Protein AF-0000000067173690 (afdb_homodimer)

Radius of gyration: 31.42 Å; Cα contacts (8 Å, |Δi|>4): 1738; chains: 2; bounding box: 68×92×78 Å

Structure (mmCIF, N/CA/C/O backbone):
data_AF-0000000067173690-model_v1
#
loop_
_entity.id
_entity.type
_entity.pdbx_description
1 polymer 'Queuine tRNA-ribosyltransferase'
#
loop_
_atom_site.group_PDB
_atom_site.id
_atom_site.type_symbol
_atom_site.label_atom_id
_atom_site.label_alt_id
_atom_site.label_comp_id
_atom_site.label_asym_id
_atom_site.label_entity_id
_atom_site.label_seq_id
_atom_site.pdbx_PDB_ins_code
_atom_site.Cartn_x
_atom_site.Cartn_y
_atom_site.Cartn_z
_atom_site.occupancy
_atom_site.B_iso_or_equiv
_atom_site.auth_seq_id
_atom_site.auth_comp_id
_atom_site.auth_asym_id
_atom_site.auth_atom_id
_atom_site.pdbx_PDB_model_num
ATOM 1 N N . MET A 1 1 ? -9.438 19.328 39.469 1 39.44 1 MET A N 1
ATOM 2 C CA . MET A 1 1 ? -9.078 20.516 38.688 1 39.44 1 MET A CA 1
ATOM 3 C C . MET A 1 1 ? -9.094 20.203 37.188 1 39.44 1 MET A C 1
ATOM 5 O O . MET A 1 1 ? -8.672 19.125 36.781 1 39.44 1 MET A O 1
ATOM 9 N N . ASP A 1 2 ? -9.906 20.891 36.344 1 61.72 2 ASP A N 1
ATOM 10 C CA . ASP A 1 2 ? -10.18 20.625 34.938 1 61.72 2 ASP A CA 1
ATOM 11 C C . ASP A 1 2 ? -8.898 20.688 34.125 1 61.72 2 ASP A C 1
ATOM 13 O O . ASP A 1 2 ? -8.109 21.625 34.25 1 61.72 2 ASP A O 1
ATOM 17 N N . GLN A 1 3 ? -8.32 19.719 33.719 1 77.94 3 GLN A N 1
ATOM 18 C CA . GLN A 1 3 ? -7.09 19.609 32.938 1 77.94 3 GLN A CA 1
ATOM 19 C C . GLN A 1 3 ? -7.055 20.641 31.812 1 77.94 3 GLN A C 1
ATOM 21 O O . GLN A 1 3 ? -8.008 20.734 31.031 1 77.94 3 GLN A O 1
ATOM 26 N N . PRO A 1 4 ? -6 21.516 31.969 1 91.31 4 PRO A N 1
ATOM 27 C CA . PRO A 1 4 ? -5.883 22.484 30.875 1 91.31 4 PRO A CA 1
ATOM 28 C C . PRO A 1 4 ? -5.688 21.812 29.516 1 91.31 4 PRO A C 1
ATOM 30 O O . PRO A 1 4 ? -5.223 20.672 29.438 1 91.31 4 PRO A O 1
ATOM 33 N N . TYR A 1 5 ? -6.07 22.516 28.531 1 96.19 5 TYR A N 1
ATOM 34 C CA . TYR A 1 5 ? -5.965 22 27.172 1 96.19 5 TYR A CA 1
ATOM 35 C C . TYR A 1 5 ? -4.508 21.766 26.781 1 96.19 5 TYR A C 1
ATOM 37 O O . TYR A 1 5 ? -4.195 20.828 26.047 1 96.19 5 TYR A O 1
ATOM 45 N N . PHE A 1 6 ? -3.609 22.641 27.297 1 98.25 6 PHE A N 1
ATOM 46 C CA . PHE A 1 6 ? -2.18 22.531 27.047 1 98.25 6 PHE A CA 1
ATOM 47 C C . PHE A 1 6 ? -1.378 22.688 28.328 1 98.25 6 PHE A C 1
ATOM 49 O O . PHE A 1 6 ? -1.583 23.656 29.078 1 98.25 6 PHE A O 1
ATOM 56 N N . THR A 1 7 ? -0.526 21.734 28.594 1 97.81 7 THR A N 1
ATOM 57 C CA . THR A 1 7 ? 0.333 21.781 29.766 1 97.81 7 THR A CA 1
ATOM 58 C C . THR A 1 7 ? 1.802 21.875 29.359 1 97.81 7 THR A C 1
ATOM 60 O O . THR A 1 7 ? 2.285 21.062 28.578 1 97.81 7 THR A O 1
ATOM 63 N N . VAL A 1 8 ? 2.494 22.891 29.906 1 97.5 8 VAL A N 1
ATOM 64 C CA . VAL A 1 8 ? 3.926 23.031 29.656 1 97.5 8 VAL A CA 1
ATOM 65 C C . VAL A 1 8 ? 4.711 22.359 30.781 1 97.5 8 VAL A C 1
ATOM 67 O O . VAL A 1 8 ? 4.48 22.656 31.969 1 97.5 8 VAL A O 1
ATOM 70 N N . THR A 1 9 ? 5.641 21.484 30.453 1 96.94 9 THR A N 1
ATOM 71 C CA . THR A 1 9 ? 6.344 20.734 31.484 1 96.94 9 THR A CA 1
ATOM 72 C C . THR A 1 9 ? 7.812 21.141 31.547 1 96.94 9 THR A C 1
ATOM 74 O O . THR A 1 9 ? 8.484 20.906 32.562 1 96.94 9 THR A O 1
ATOM 77 N N . ALA A 1 10 ? 8.367 21.672 30.469 1 97.56 10 ALA A N 1
ATOM 78 C CA . ALA A 1 10 ? 9.758 22.125 30.438 1 97.56 10 ALA A CA 1
ATOM 79 C C . ALA A 1 10 ? 9.938 23.234 29.391 1 97.56 10 ALA A C 1
ATOM 81 O O . ALA A 1 10 ? 9.133 23.344 28.453 1 97.56 10 ALA A O 1
ATOM 82 N N . GLU A 1 11 ? 10.953 24.047 29.594 1 97.38 11 GLU A N 1
ATOM 83 C CA . GLU A 1 11 ? 11.289 25.125 28.656 1 97.38 11 GLU A CA 1
ATOM 84 C C . GLU A 1 11 ? 12.789 25.141 28.375 1 97.38 11 GLU A C 1
ATOM 86 O O . GLU A 1 11 ? 13.602 24.781 29.234 1 97.38 11 GLU A O 1
ATOM 91 N N . LEU A 1 12 ? 13.078 25.516 27.188 1 96.75 12 LEU A N 1
ATOM 92 C CA . LEU A 1 12 ? 14.484 25.734 26.844 1 96.75 12 LEU A CA 1
ATOM 93 C C . LEU A 1 12 ? 15 27.016 27.5 1 96.75 12 LEU A C 1
ATOM 95 O O . LEU A 1 12 ? 14.398 28.078 27.359 1 96.75 12 LEU A O 1
ATOM 99 N N . GLU A 1 13 ? 16.078 26.906 28.156 1 92.69 13 GLU A N 1
ATOM 100 C CA . GLU A 1 13 ? 16.609 28.062 28.875 1 92.69 13 GLU A CA 1
ATOM 101 C C . GLU A 1 13 ? 16.984 29.188 27.906 1 92.69 13 GLU A C 1
ATOM 103 O O . GLU A 1 13 ? 17.734 28.969 26.953 1 92.69 13 GLU A O 1
ATOM 108 N N . GLY A 1 14 ? 16.406 30.344 28.172 1 93.12 14 GLY A N 1
ATOM 109 C CA . GLY A 1 14 ? 16.766 31.531 27.406 1 93.12 14 GLY A CA 1
ATOM 110 C C . GLY A 1 14 ? 16.094 31.578 26.031 1 93.12 14 GLY A C 1
ATOM 111 O O . GLY A 1 14 ? 16.422 32.438 25.219 1 93.12 14 GLY A O 1
ATOM 112 N N . ARG A 1 15 ? 15.312 30.641 25.75 1 96.75 15 ARG A N 1
ATOM 113 C CA . ARG A 1 15 ? 14.625 30.594 24.469 1 96.75 15 ARG A CA 1
ATOM 114 C C . ARG A 1 15 ? 13.141 30.328 24.656 1 96.75 15 ARG A C 1
ATOM 116 O O . ARG A 1 15 ? 12.648 30.266 25.781 1 96.75 15 ARG A O 1
ATOM 123 N N . LEU A 1 16 ? 12.43 30.297 23.594 1 97.75 16 LEU A N 1
ATOM 124 C CA . LEU A 1 16 ? 10.977 30.203 23.672 1 97.75 16 LEU A CA 1
ATOM 125 C C . LEU A 1 16 ? 10.516 28.75 23.516 1 97.75 16 LEU A C 1
ATOM 127 O O . LEU A 1 16 ? 9.336 28.438 23.703 1 97.75 16 LEU A O 1
ATOM 131 N N . GLY A 1 17 ? 11.508 27.844 23.203 1 98.38 17 GLY A N 1
ATOM 132 C CA . GLY A 1 17 ? 11.172 26.438 23.047 1 98.38 17 GLY A CA 1
ATOM 133 C C . GLY A 1 17 ? 10.656 25.797 24.328 1 98.38 17 GLY A C 1
ATOM 134 O O . GLY A 1 17 ? 11.141 26.094 25.406 1 98.38 17 GLY A O 1
ATOM 135 N N . ARG A 1 18 ? 9.742 24.844 24.172 1 98.62 18 ARG A N 1
ATOM 136 C CA . ARG A 1 18 ? 9.125 24.25 25.359 1 98.62 18 ARG A CA 1
ATOM 137 C C . ARG A 1 18 ? 8.625 22.844 25.062 1 98.62 18 ARG A C 1
ATOM 139 O O . ARG A 1 18 ? 8.453 22.469 23.906 1 98.62 18 ARG A O 1
ATOM 146 N N . VAL A 1 19 ? 8.516 22.031 26.125 1 98.62 19 VAL A N 1
ATOM 147 C CA . VAL A 1 19 ? 7.926 20.703 26.109 1 98.62 19 VAL A CA 1
ATOM 148 C C . VAL A 1 19 ? 6.562 20.719 26.797 1 98.62 19 VAL A C 1
ATOM 150 O O . VAL A 1 19 ? 6.398 21.359 27.844 1 98.62 19 VAL A O 1
ATOM 153 N N . GLY A 1 20 ? 5.57 20.188 26.094 1 98.44 20 GLY A N 1
ATOM 154 C CA . GLY A 1 20 ? 4.238 20.188 26.688 1 98.44 20 GLY A CA 1
ATOM 155 C C . GLY A 1 20 ? 3.377 19.031 26.219 1 98.44 20 GLY A C 1
ATOM 156 O O . GLY A 1 20 ? 3.887 18.047 25.656 1 98.44 20 GLY A O 1
ATOM 157 N N . THR A 1 21 ? 2.139 19.031 26.594 1 98.75 21 THR A N 1
ATOM 158 C CA . THR A 1 21 ? 1.148 18.047 26.188 1 98.75 21 THR A CA 1
ATOM 159 C C . THR A 1 21 ? -0.173 18.703 25.828 1 98.75 21 THR A C 1
ATOM 161 O O . THR A 1 21 ? -0.716 19.5 26.609 1 98.75 21 THR A O 1
ATOM 164 N N . ILE A 1 22 ? -0.638 18.516 24.594 1 98.75 22 ILE A N 1
ATOM 165 C CA . ILE A 1 22 ? -1.99 18.891 24.203 1 98.75 22 ILE A CA 1
ATOM 166 C C . ILE A 1 22 ? -2.969 17.781 24.562 1 98.75 22 ILE A C 1
ATOM 168 O O . ILE A 1 22 ? -2.797 16.625 24.156 1 98.75 22 ILE A O 1
ATOM 172 N N . HIS A 1 23 ? -3.963 18.078 25.328 1 98.38 23 HIS A N 1
ATOM 173 C CA . HIS A 1 23 ? -4.969 17.094 25.719 1 98.38 23 HIS A CA 1
ATOM 174 C C . HIS A 1 23 ? -6.195 17.172 24.812 1 98.38 23 HIS A C 1
ATOM 176 O O . HIS A 1 23 ? -6.875 18.203 24.766 1 98.38 23 HIS A O 1
ATOM 182 N N . THR A 1 24 ? -6.473 16.109 24.062 1 97.75 24 THR A N 1
ATOM 183 C CA . THR A 1 24 ? -7.633 16.062 23.172 1 97.75 24 THR A CA 1
ATOM 184 C C . THR A 1 24 ? -8.562 14.922 23.562 1 97.75 24 THR A C 1
ATOM 186 O O . THR A 1 24 ? -8.172 14.016 24.297 1 97.75 24 THR A O 1
ATOM 189 N N . PRO A 1 25 ? -9.766 14.906 23.062 1 96.81 25 PRO A N 1
ATOM 190 C CA . PRO A 1 25 ? -10.719 13.836 23.375 1 96.81 25 PRO A CA 1
ATOM 191 C C . PRO A 1 25 ? -10.25 12.477 22.859 1 96.81 25 PRO A C 1
ATOM 193 O O . PRO A 1 25 ? -10.641 11.445 23.406 1 96.81 25 PRO A O 1
ATOM 196 N N . HIS A 1 26 ? -9.422 12.422 21.906 1 97.56 26 HIS A N 1
ATOM 197 C CA . HIS A 1 26 ? -9.055 11.141 21.312 1 97.56 26 HIS A CA 1
ATOM 198 C C . HIS A 1 26 ? -7.621 10.758 21.672 1 97.56 26 HIS A C 1
ATOM 200 O O . HIS A 1 26 ? -7.062 9.82 21.094 1 97.56 26 HIS A O 1
ATOM 206 N N . GLY A 1 27 ? -7.008 11.547 22.578 1 97.94 27 GLY A N 1
ATOM 207 C CA . GLY A 1 27 ? -5.676 11.203 23.047 1 97.94 27 GLY A CA 1
ATOM 208 C C . GLY A 1 27 ? -4.793 12.414 23.266 1 97.94 27 GLY A C 1
ATOM 209 O O . GLY A 1 27 ? -5.156 13.531 22.891 1 97.94 27 GLY A O 1
ATOM 210 N N . ASP A 1 28 ? -3.66 12.211 23.859 1 98.62 28 ASP A N 1
ATOM 211 C CA . ASP A 1 28 ? -2.689 13.266 24.141 1 98.62 28 ASP A CA 1
ATOM 212 C C . ASP A 1 28 ? -1.659 13.383 23.016 1 98.62 28 ASP A C 1
ATOM 214 O O . ASP A 1 28 ? -1.332 12.391 22.359 1 98.62 28 ASP A O 1
ATOM 218 N N . ILE A 1 29 ? -1.191 14.578 22.797 1 98.81 29 ILE A N 1
ATOM 219 C CA . ILE A 1 29 ? -0.078 14.859 21.891 1 98.81 29 ILE A CA 1
ATOM 220 C C . ILE A 1 29 ? 1.073 15.484 22.672 1 98.81 29 ILE A C 1
ATOM 222 O O . ILE A 1 29 ? 0.962 16.609 23.156 1 98.81 29 ILE A O 1
ATOM 226 N N . HIS A 1 30 ? 2.123 14.75 22.781 1 98.88 30 HIS A N 1
ATOM 227 C CA . HIS A 1 30 ? 3.311 15.281 23.438 1 98.88 30 HIS A CA 1
ATOM 228 C C . HIS A 1 30 ? 4.133 16.141 22.5 1 98.88 30 HIS A C 1
ATOM 230 O O . HIS A 1 30 ? 4.488 15.703 21.391 1 98.88 30 HIS A O 1
ATOM 236 N N . THR A 1 31 ? 4.469 17.328 22.891 1 98.81 31 THR A N 1
ATOM 237 C CA . THR A 1 31 ? 5.137 18.297 22.016 1 98.81 31 THR A CA 1
ATOM 238 C C . THR A 1 31 ? 6.57 18.531 22.469 1 98.81 31 THR A C 1
ATOM 240 O O . THR A 1 31 ? 6.867 18.469 23.672 1 98.81 31 THR A O 1
ATOM 243 N N . PRO A 1 32 ? 7.426 18.828 21.562 1 98.75 32 PRO A N 1
ATOM 244 C CA . PRO A 1 32 ? 7.211 18.953 20.109 1 98.75 32 PRO A CA 1
ATOM 245 C C . PRO A 1 32 ? 6.797 17.625 19.469 1 98.75 32 PRO A C 1
ATOM 247 O O . PRO A 1 32 ? 7.188 16.562 19.938 1 98.75 32 PRO A O 1
ATOM 250 N N . ALA A 1 33 ? 5.973 17.719 18.391 1 98.88 33 ALA A N 1
ATOM 251 C CA . ALA A 1 33 ? 5.496 16.531 17.688 1 98.88 33 ALA A CA 1
ATOM 252 C C . ALA A 1 33 ? 5.289 16.828 16.203 1 98.88 33 ALA A C 1
ATOM 254 O O . ALA A 1 33 ? 4.863 17.922 15.828 1 98.88 33 ALA A O 1
ATOM 255 N N . PHE A 1 34 ? 5.629 15.883 15.414 1 98.75 34 PHE A N 1
ATOM 256 C CA . PHE A 1 34 ? 5.336 15.953 13.984 1 98.75 34 PHE A CA 1
ATOM 257 C C . PHE A 1 34 ? 4.012 15.266 13.672 1 98.75 34 PHE A C 1
ATOM 259 O O . PHE A 1 34 ? 3.76 14.148 14.125 1 98.75 34 PHE A O 1
ATOM 266 N N . ILE A 1 35 ? 3.188 15.93 12.883 1 98.62 35 ILE A N 1
ATOM 267 C CA . ILE A 1 35 ? 1.866 15.43 12.516 1 98.62 35 ILE A CA 1
ATOM 268 C C . ILE A 1 35 ? 1.85 15.062 11.031 1 98.62 35 ILE A C 1
ATOM 270 O O . ILE A 1 35 ? 1.743 15.938 10.172 1 98.62 35 ILE A O 1
ATOM 274 N N . PRO A 1 36 ? 1.858 13.734 10.758 1 98.25 36 PRO A N 1
ATOM 275 C CA . PRO A 1 36 ? 1.786 13.328 9.352 1 98.25 36 PRO A CA 1
ATOM 276 C C . PRO A 1 36 ? 0.501 13.797 8.672 1 98.25 36 PRO A C 1
ATOM 278 O O . PRO A 1 36 ? -0.542 13.906 9.32 1 98.25 36 PRO A O 1
ATOM 281 N N . VAL A 1 37 ? 0.627 13.984 7.371 1 95.75 37 VAL A N 1
ATOM 282 C CA . VAL A 1 37 ? -0.489 14.562 6.629 1 95.75 37 VAL A CA 1
ATOM 283 C C . VAL A 1 37 ? -1.204 13.469 5.836 1 95.75 37 VAL A C 1
ATOM 285 O O . VAL A 1 37 ? -0.599 12.812 4.98 1 95.75 37 VAL A O 1
ATOM 288 N N . GLY A 1 38 ? -2.494 13.172 6.055 1 90.38 38 GLY A N 1
ATOM 289 C CA . GLY A 1 38 ? -3.357 12.219 5.375 1 90.38 38 GLY A CA 1
ATOM 290 C C . GLY A 1 38 ? -4.301 12.875 4.379 1 90.38 38 GLY A C 1
ATOM 291 O O . GLY A 1 38 ? -5.211 12.227 3.865 1 90.38 38 GLY A O 1
ATOM 292 N N . THR A 1 39 ? -4.238 14.023 3.881 1 89.06 39 THR A N 1
ATOM 293 C CA . THR A 1 39 ? -4.941 14.914 2.965 1 89.06 39 THR A CA 1
ATOM 294 C C . THR A 1 39 ? -6.395 14.477 2.797 1 89.06 39 THR A C 1
ATOM 296 O O . THR A 1 39 ? -7.301 15.07 3.383 1 89.06 39 THR A O 1
ATOM 299 N N . ALA A 1 40 ? -6.637 13.305 2.166 1 94.44 40 ALA A N 1
ATOM 300 C CA . ALA A 1 40 ? -7.977 12.789 1.882 1 94.44 40 ALA A CA 1
ATOM 301 C C . ALA A 1 40 ? -8.312 11.609 2.781 1 94.44 40 ALA A C 1
ATOM 303 O O . ALA A 1 40 ? -8.688 10.539 2.295 1 94.44 40 ALA A O 1
ATOM 304 N N . ALA A 1 41 ? -8.172 11.812 4.051 1 96.5 41 ALA A N 1
ATOM 305 C CA . ALA A 1 41 ? -8.492 10.828 5.082 1 96.5 41 ALA A CA 1
ATOM 306 C C . ALA A 1 41 ? -7.617 9.586 4.945 1 96.5 41 ALA A C 1
ATOM 308 O O . ALA A 1 41 ? -8.102 8.461 5.082 1 96.5 41 ALA A O 1
ATOM 309 N N . THR A 1 42 ? -6.402 9.75 4.578 1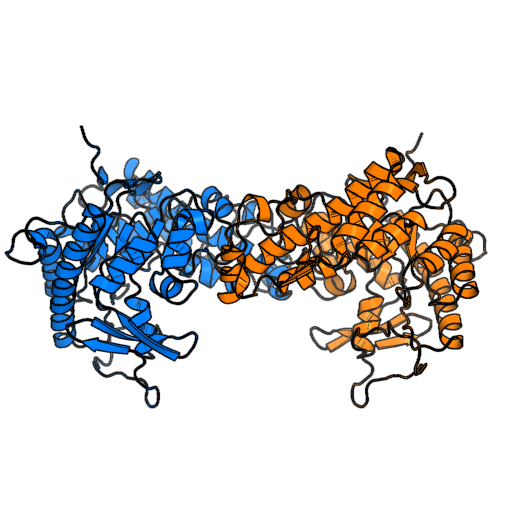 95.5 42 THR A N 1
ATOM 310 C CA . THR A 1 42 ? -5.395 8.695 4.531 1 95.5 42 THR A CA 1
ATOM 311 C C . THR A 1 42 ? -4.004 9.289 4.293 1 95.5 42 THR A C 1
ATOM 313 O O . THR A 1 42 ? -3.848 10.219 3.5 1 95.5 42 THR A O 1
ATOM 316 N N . VAL A 1 43 ? -3.049 8.82 5.117 1 95.06 43 VAL A N 1
ATOM 317 C CA . VAL A 1 43 ? -1.675 9.008 4.664 1 95.06 43 VAL A CA 1
ATOM 318 C C . VAL A 1 43 ? -1.402 8.133 3.445 1 95.06 43 VAL A C 1
ATOM 320 O O . VAL A 1 43 ? 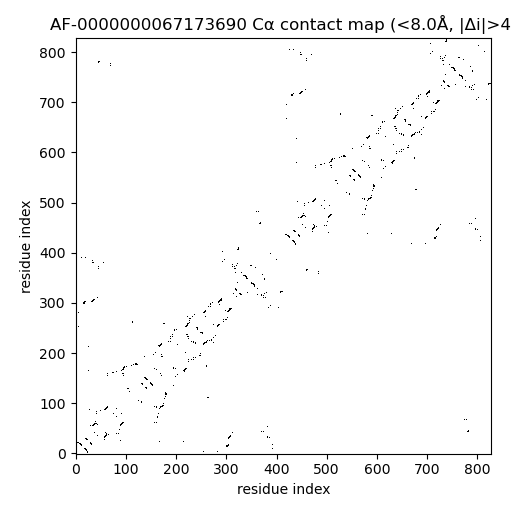-1.587 6.914 3.496 1 95.06 43 VAL A O 1
ATOM 323 N N . LYS A 1 44 ? -0.993 8.719 2.42 1 93.75 44 LYS A N 1
ATOM 324 C CA . LYS A 1 44 ? -0.929 8.031 1.136 1 93.75 44 LYS A CA 1
ATOM 325 C C . LYS A 1 44 ? -0.136 6.73 1.248 1 93.75 44 LYS A C 1
ATOM 327 O O . LYS A 1 44 ? 1.011 6.734 1.698 1 93.75 44 LYS A O 1
ATOM 332 N N . SER A 1 45 ? -0.773 5.629 0.979 1 93.81 45 SER A N 1
ATOM 333 C CA . SER A 1 45 ? -0.215 4.301 0.763 1 93.81 45 SER A CA 1
ATOM 334 C C . SER A 1 45 ? 0.024 3.578 2.086 1 93.81 45 SER A C 1
ATOM 336 O O . SER A 1 45 ? 0.479 2.432 2.1 1 93.81 45 SER A O 1
ATOM 338 N N . VAL A 1 46 ? -0.243 4.223 3.215 1 96.75 46 VAL A N 1
ATOM 339 C CA . VAL A 1 46 ? 0.129 3.605 4.484 1 96.75 46 VAL A CA 1
ATOM 340 C C . VAL A 1 46 ? -1.116 3.404 5.348 1 96.75 46 VAL A C 1
ATOM 342 O O . VAL A 1 46 ? -1.97 4.289 5.434 1 96.75 46 VAL A O 1
ATOM 345 N N . LEU A 1 47 ? -1.231 2.311 5.98 1 96.62 47 LEU A N 1
ATOM 346 C CA . LEU A 1 47 ? -2.332 1.988 6.883 1 96.62 47 LEU A CA 1
ATOM 347 C C . LEU A 1 47 ? -2.223 2.785 8.18 1 96.62 47 LEU A C 1
ATOM 349 O O . LEU A 1 47 ? -1.118 3.049 8.656 1 96.62 47 LEU A O 1
ATOM 353 N N . PRO A 1 48 ? -3.342 3.113 8.812 1 97 48 PRO A N 1
ATOM 354 C CA . PRO A 1 48 ? -3.322 3.885 10.055 1 97 48 PRO A CA 1
ATOM 355 C C . PRO A 1 48 ? -2.588 3.164 11.188 1 97 48 PRO A C 1
ATOM 357 O O . PRO A 1 48 ? -1.905 3.803 11.992 1 97 48 PRO A O 1
ATOM 360 N N . GLU A 1 49 ? -2.691 1.806 11.242 1 96.44 49 GLU A N 1
ATOM 361 C CA . GLU A 1 49 ? -2.01 1.044 12.281 1 96.44 49 GLU A CA 1
ATOM 362 C C . GLU A 1 49 ? -0.493 1.143 12.141 1 96.44 49 GLU A C 1
ATOM 364 O O . GLU A 1 49 ? 0.232 1.162 13.133 1 96.44 49 GLU A O 1
ATOM 369 N N . THR A 1 50 ? -0.083 1.186 10.891 1 97.06 50 THR A N 1
ATOM 370 C CA . THR A 1 50 ? 1.342 1.351 10.633 1 97.06 50 THR A CA 1
ATOM 371 C C . THR A 1 50 ? 1.815 2.734 11.062 1 97.06 50 THR A C 1
ATOM 373 O O . THR A 1 50 ? 2.904 2.877 11.625 1 97.06 50 THR A O 1
ATOM 376 N N . MET A 1 51 ? 1.014 3.744 10.844 1 98.06 51 MET A N 1
ATOM 377 C CA . MET A 1 51 ? 1.34 5.098 11.281 1 98.06 51 MET A CA 1
ATOM 378 C C . MET A 1 51 ? 1.459 5.16 12.805 1 98.06 51 MET A C 1
ATOM 380 O O . MET A 1 51 ? 2.369 5.797 13.328 1 98.06 51 MET A O 1
ATOM 384 N N . LYS A 1 52 ? 0.542 4.504 13.445 1 98 52 LYS A N 1
ATOM 385 C CA . LYS A 1 52 ? 0.598 4.449 14.906 1 98 52 LYS A CA 1
ATOM 386 C C . LYS A 1 52 ? 1.863 3.742 15.383 1 98 52 LYS A C 1
ATOM 388 O O . LYS A 1 52 ? 2.533 4.211 16.312 1 98 52 LYS A O 1
ATOM 393 N N . GLN A 1 53 ? 2.193 2.686 14.695 1 97.31 53 GLN A N 1
ATOM 394 C CA . GLN A 1 53 ? 3.357 1.885 15.055 1 97.31 53 GLN A CA 1
ATOM 395 C C . GLN A 1 53 ? 4.648 2.672 14.867 1 97.31 53 GLN A C 1
ATOM 397 O O . GLN A 1 53 ? 5.598 2.516 15.641 1 97.31 53 GLN A O 1
ATOM 402 N N . LEU A 1 54 ? 4.621 3.496 13.852 1 97.75 54 LEU A N 1
ATOM 403 C CA . LEU A 1 54 ? 5.867 4.215 13.617 1 97.75 54 LEU A CA 1
ATOM 404 C C . LEU A 1 54 ? 5.977 5.434 14.523 1 97.75 54 LEU A C 1
ATOM 406 O O . LEU A 1 54 ? 6.984 6.145 14.5 1 97.75 54 LEU A O 1
ATOM 410 N N . GLY A 1 55 ? 4.891 5.77 15.273 1 98.19 55 GLY A N 1
ATOM 411 C CA . GLY A 1 55 ? 5.027 6.73 16.359 1 98.19 55 GLY A CA 1
ATOM 412 C C . GLY A 1 55 ? 4.199 7.984 16.156 1 98.19 55 GLY A C 1
ATOM 413 O O . GLY A 1 55 ? 4.262 8.914 16.953 1 98.19 55 GLY A O 1
ATOM 414 N N . ALA A 1 56 ? 3.408 8.047 15.086 1 98.56 56 ALA A N 1
ATOM 415 C CA . ALA A 1 56 ? 2.561 9.219 14.875 1 98.56 56 ALA A CA 1
ATOM 416 C C . ALA A 1 56 ? 1.565 9.391 16.016 1 98.56 56 ALA A C 1
ATOM 418 O O . ALA A 1 56 ? 0.913 8.43 16.438 1 98.56 56 ALA A O 1
ATOM 419 N N . GLN A 1 57 ? 1.456 10.578 16.5 1 98.69 57 GLN A N 1
ATOM 420 C CA . GLN A 1 57 ? 0.547 10.844 17.609 1 98.69 57 GLN A CA 1
ATOM 421 C C . GLN A 1 57 ? -0.786 11.391 17.109 1 98.69 57 GLN A C 1
ATOM 423 O O . GLN A 1 57 ? -1.786 11.359 17.828 1 98.69 57 GLN A O 1
ATOM 428 N N . ALA A 1 58 ? -0.778 11.898 15.914 1 98.75 58 ALA A N 1
ATOM 429 C CA . ALA A 1 58 ? -1.946 12.484 15.266 1 98.75 58 ALA A CA 1
ATOM 430 C C . ALA A 1 58 ? -1.792 12.469 13.742 1 98.75 58 ALA A C 1
ATOM 432 O O . ALA A 1 58 ? -0.704 12.211 13.227 1 98.75 58 ALA A O 1
ATOM 433 N N . ILE A 1 59 ? -2.906 12.648 13.031 1 98.5 59 ILE A N 1
ATOM 434 C CA . ILE A 1 59 ? -2.904 12.727 11.578 1 98.5 59 ILE A CA 1
ATOM 435 C C . ILE A 1 59 ? -3.699 13.953 11.125 1 98.5 59 ILE A C 1
ATOM 437 O O . ILE A 1 59 ? -4.742 14.266 11.703 1 98.5 59 ILE A O 1
ATOM 441 N N . LEU A 1 60 ? -3.176 14.625 10.156 1 98.06 60 LEU A N 1
ATOM 442 C CA . LEU A 1 60 ? -3.832 15.82 9.633 1 98.06 60 LEU A CA 1
ATOM 443 C C . LEU A 1 60 ? -4.496 15.523 8.289 1 98.06 60 LEU A C 1
ATOM 445 O O . LEU A 1 60 ? -3.91 14.859 7.434 1 98.06 60 LEU A O 1
ATOM 449 N N . ALA A 1 61 ? -5.762 15.891 8.141 1 97.25 61 ALA A N 1
ATOM 450 C CA . ALA A 1 61 ? -6.465 15.82 6.859 1 97.25 61 ALA A CA 1
ATOM 451 C C . ALA A 1 61 ? -6.84 17.219 6.363 1 97.25 61 ALA A C 1
ATOM 453 O O . ALA A 1 61 ? -6.723 18.188 7.102 1 97.25 61 ALA A O 1
ATOM 454 N N . ASN A 1 62 ? -7.207 17.266 5.133 1 95.12 62 ASN A N 1
ATOM 455 C CA . ASN A 1 62 ? -7.535 18.547 4.504 1 95.12 62 ASN A CA 1
ATOM 456 C C . ASN A 1 62 ? -9.039 18.719 4.328 1 95.12 62 ASN A C 1
ATOM 458 O O . ASN A 1 62 ? -9.68 17.938 3.615 1 95.12 62 ASN A O 1
ATOM 462 N N . ALA A 1 63 ? -9.555 19.734 4.879 1 95.31 63 ALA A N 1
ATOM 463 C CA . ALA A 1 63 ? -11 19.953 4.871 1 95.31 63 ALA A CA 1
ATOM 464 C C . ALA A 1 63 ? -11.508 20.234 3.459 1 95.31 63 ALA A C 1
ATOM 466 O O . ALA A 1 63 ? -12.609 19.828 3.096 1 95.31 63 ALA A O 1
ATOM 467 N N . TYR A 1 64 ? -10.719 20.922 2.662 1 92.5 64 TYR A N 1
ATOM 468 C CA . TYR A 1 64 ? -11.094 21.219 1.284 1 92.5 64 TYR A CA 1
ATOM 469 C C . TYR A 1 64 ? -11.281 19.938 0.479 1 92.5 64 TYR A C 1
ATOM 471 O O . TYR A 1 64 ? -12.297 19.766 -0.194 1 92.5 64 TYR A O 1
ATOM 479 N N . HIS A 1 65 ? -10.367 19.094 0.583 1 94.12 65 HIS A N 1
ATOM 480 C CA . HIS A 1 65 ? -10.43 17.844 -0.161 1 94.12 65 HIS A CA 1
ATOM 481 C C . HIS A 1 65 ? -11.609 17 0.288 1 94.12 65 HIS A C 1
ATOM 483 O O . HIS A 1 65 ? -12.32 16.422 -0.543 1 94.12 65 HIS A O 1
ATOM 489 N N . LEU A 1 66 ? -11.828 16.938 1.555 1 97 66 LEU A N 1
ATOM 490 C CA . LEU A 1 66 ? -12.891 16.109 2.092 1 97 66 LEU A CA 1
ATOM 491 C C . LEU A 1 66 ? -14.258 16.75 1.864 1 97 66 LEU A C 1
ATOM 493 O O . LEU A 1 66 ? -15.281 16.062 1.887 1 97 66 LEU A O 1
ATOM 497 N N . TYR A 1 67 ? -14.227 18.109 1.706 1 96.69 67 TYR A N 1
ATOM 498 C CA . TYR A 1 67 ? -15.438 18.812 1.298 1 96.69 67 TYR A CA 1
ATOM 499 C C . TYR A 1 67 ? -15.844 18.406 -0.116 1 96.69 67 TYR A C 1
ATOM 501 O O . TYR A 1 67 ? -17.016 18.109 -0.37 1 96.69 67 TYR A O 1
ATOM 509 N N . LEU A 1 68 ? -14.914 18.359 -0.977 1 94.5 68 LEU A N 1
ATOM 510 C CA . LEU A 1 68 ? -15.203 18.047 -2.375 1 94.5 68 LEU A CA 1
ATOM 511 C C . LEU A 1 68 ? -15.547 16.578 -2.551 1 94.5 68 LEU A C 1
ATOM 513 O O . LEU A 1 68 ? -16.438 16.234 -3.34 1 94.5 68 LEU A O 1
ATOM 517 N N . GLN A 1 69 ? -14.852 15.781 -1.773 1 94.5 69 GLN A N 1
ATOM 518 C CA . GLN A 1 69 ? -15 14.336 -1.854 1 94.5 69 GLN A CA 1
ATOM 519 C C . GLN A 1 69 ? -14.484 13.656 -0.589 1 94.5 69 GLN A C 1
ATOM 521 O O . GLN A 1 69 ? -13.305 13.789 -0.244 1 94.5 69 GLN A O 1
ATOM 526 N N . PRO A 1 70 ? -15.32 12.906 0.022 1 96.88 70 PRO A N 1
ATOM 527 C CA . PRO A 1 70 ? -16.656 12.391 -0.316 1 96.88 70 PRO A CA 1
ATOM 528 C C . PRO A 1 70 ? -17.781 13.336 0.102 1 96.88 70 PRO A C 1
ATOM 530 O O . PRO A 1 70 ? -18.922 13.164 -0.318 1 96.88 70 PRO A O 1
ATOM 533 N N . GLY A 1 71 ? -17.438 14.367 0.887 1 97.44 71 GLY A N 1
ATOM 534 C CA . GLY A 1 71 ? -18.391 15.258 1.527 1 97.44 71 GLY A CA 1
ATOM 535 C C . GLY A 1 71 ? -18.359 15.172 3.041 1 97.44 71 GLY A C 1
ATOM 536 O O . GLY A 1 71 ? -18.281 14.078 3.607 1 97.44 71 GLY A O 1
ATOM 537 N N . PRO A 1 72 ? -18.453 16.375 3.66 1 97.75 72 PRO A N 1
ATOM 538 C CA . PRO A 1 72 ? -18.359 16.375 5.121 1 97.75 72 PRO A CA 1
ATOM 539 C C . PRO A 1 72 ? -19.531 15.648 5.785 1 97.75 72 PRO A C 1
ATOM 541 O O . PRO A 1 72 ? -19.375 15.07 6.867 1 97.75 72 PRO A O 1
ATOM 544 N N . ASP A 1 73 ? -20.672 15.648 5.176 1 98.06 73 ASP A N 1
ATOM 545 C CA . ASP A 1 73 ? -21.844 14.969 5.73 1 98.06 73 ASP A CA 1
ATOM 546 C C . ASP A 1 73 ? -21.625 13.453 5.766 1 98.06 73 ASP A C 1
ATOM 548 O O . ASP A 1 73 ? -22.031 12.789 6.719 1 98.06 73 ASP A O 1
ATOM 552 N N . ILE A 1 74 ? -20.984 12.906 4.77 1 98.31 74 ILE A N 1
ATOM 553 C CA . ILE A 1 74 ? -20.688 11.484 4.707 1 98.31 74 ILE A CA 1
ATOM 554 C C . ILE A 1 74 ? -19.703 11.109 5.812 1 98.31 74 ILE A C 1
ATOM 556 O O . ILE A 1 74 ? -19.891 10.109 6.512 1 98.31 74 ILE A O 1
ATOM 560 N N . VAL A 1 75 ? -18.703 11.93 5.992 1 98.5 75 VAL A N 1
ATOM 561 C CA . VAL A 1 75 ? -17.703 11.68 7.039 1 98.5 75 VAL A CA 1
ATOM 562 C C . VAL A 1 75 ? -18.375 11.766 8.406 1 98.5 75 VAL A C 1
ATOM 564 O O . VAL A 1 75 ? -18.094 10.945 9.289 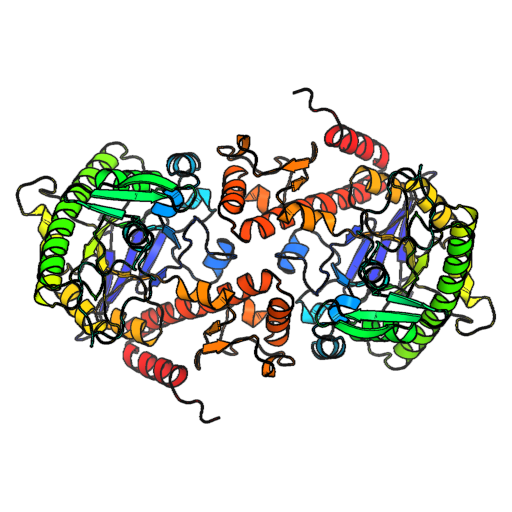1 98.5 75 VAL A O 1
ATOM 567 N N . ALA A 1 76 ? -19.25 12.742 8.562 1 98.06 76 ALA A N 1
ATOM 568 C CA . ALA A 1 76 ? -19.984 12.891 9.82 1 98.06 76 ALA A CA 1
ATOM 569 C C . ALA A 1 76 ? -20.844 11.664 10.109 1 98.06 76 ALA A C 1
ATOM 571 O O . ALA A 1 76 ? -20.875 11.172 11.242 1 98.06 76 ALA A O 1
ATOM 572 N N . GLU A 1 77 ? -21.484 11.133 9.094 1 98.12 77 GLU A N 1
ATOM 573 C CA . GLU A 1 77 ? -22.359 9.969 9.234 1 98.12 77 GLU A CA 1
ATOM 574 C C . GLU A 1 77 ? -21.547 8.727 9.625 1 98.12 77 GLU A C 1
ATOM 576 O O . GLU A 1 77 ? -22.062 7.844 10.305 1 98.12 77 GLU A O 1
ATOM 581 N N . ALA A 1 78 ? -20.328 8.727 9.211 1 98 78 ALA A N 1
ATOM 582 C CA . ALA A 1 78 ? -19.453 7.598 9.5 1 98 78 ALA A CA 1
ATOM 583 C C . ALA A 1 78 ? -18.938 7.66 10.938 1 98 78 ALA A C 1
ATOM 585 O O . ALA A 1 78 ? -18.25 6.742 11.398 1 98 78 ALA A O 1
ATOM 586 N N . GLY A 1 79 ? -19.156 8.727 11.617 1 96.69 79 GLY A N 1
ATOM 587 C CA . GLY A 1 79 ? -18.672 8.867 12.992 1 96.69 79 GLY A CA 1
ATOM 588 C C . GLY A 1 79 ? -17.516 9.82 13.125 1 96.69 79 GLY A C 1
ATOM 589 O O . GLY A 1 79 ? -16.828 9.828 14.148 1 96.69 79 GLY A O 1
ATOM 590 N N . GLY A 1 80 ? -17.25 10.594 12.023 1 97.56 80 GLY A N 1
ATOM 591 C CA . GLY A 1 80 ? -16.141 11.539 12.055 1 97.56 80 GLY A CA 1
ATOM 592 C C . GLY A 1 80 ? -14.906 11.039 11.32 1 97.56 80 GLY A C 1
ATOM 593 O O . GLY A 1 80 ? -14.844 9.867 10.93 1 97.56 80 GLY A O 1
ATOM 594 N N . LEU A 1 81 ? -13.961 11.898 11.195 1 98.06 81 LEU A N 1
ATOM 595 C CA . LEU A 1 81 ? -12.758 11.664 10.406 1 98.06 81 LEU A CA 1
ATOM 596 C C . LEU A 1 81 ? -12.008 10.438 10.922 1 98.06 81 LEU A C 1
ATOM 598 O O . LEU A 1 81 ? -11.648 9.555 10.141 1 98.06 81 LEU A O 1
ATOM 602 N N . GLY A 1 82 ? -11.742 10.398 12.195 1 97.75 82 GLY A N 1
ATOM 603 C CA . GLY A 1 82 ? -11.023 9.281 12.781 1 97.75 82 GLY A CA 1
ATOM 604 C C . GLY A 1 82 ? -11.68 7.941 12.508 1 97.75 82 GLY A C 1
ATOM 605 O O . GLY A 1 82 ? -11.039 7.031 11.977 1 97.75 82 GLY A O 1
ATOM 606 N N . ALA A 1 83 ? -12.953 7.832 12.75 1 97.56 83 ALA A N 1
ATOM 607 C CA . ALA A 1 83 ? -13.703 6.602 12.523 1 97.56 83 ALA A CA 1
ATOM 608 C C . ALA A 1 83 ? -13.734 6.25 11.039 1 97.56 83 ALA A C 1
ATOM 610 O O . ALA A 1 83 ? -13.57 5.086 10.664 1 97.56 83 ALA A O 1
ATOM 611 N N . PHE A 1 84 ? -13.914 7.234 10.227 1 98.19 84 PHE A N 1
ATOM 612 C CA . PHE A 1 84 ? -14.008 7.047 8.789 1 98.19 84 PHE A CA 1
ATOM 613 C C . PHE A 1 84 ? -12.734 6.41 8.242 1 98.19 84 PHE A C 1
ATOM 615 O O . PHE A 1 84 ? -12.797 5.469 7.449 1 98.19 84 PHE A O 1
ATOM 622 N N . MET A 1 85 ? -11.586 6.863 8.68 1 97.81 85 MET A N 1
ATOM 623 C CA . MET A 1 85 ? -10.32 6.402 8.117 1 97.81 85 MET A CA 1
ATOM 624 C C . MET A 1 85 ? -9.68 5.34 9.008 1 97.81 85 MET A C 1
ATOM 626 O O . MET A 1 85 ? -8.523 4.965 8.797 1 97.81 85 MET A O 1
ATOM 630 N N . ASN A 1 86 ? -10.352 4.93 10.062 1 97.81 86 ASN A N 1
ATOM 631 C CA . ASN A 1 86 ? -9.883 3.889 10.969 1 97.81 86 ASN A CA 1
ATOM 632 C C . ASN A 1 86 ? -8.648 4.336 11.742 1 97.81 86 ASN A C 1
ATOM 634 O O . ASN A 1 86 ? -7.688 3.576 11.891 1 97.81 86 ASN A O 1
ATOM 638 N N . TRP A 1 87 ? -8.625 5.566 12.172 1 97.94 87 TRP A N 1
ATOM 639 C CA . TRP A 1 87 ? -7.59 6.141 13.023 1 97.94 87 TRP A CA 1
ATOM 640 C C . TRP A 1 87 ? -8.141 6.473 14.406 1 97.94 87 TRP A C 1
ATOM 642 O O . TRP A 1 87 ? -8.977 7.363 14.547 1 97.94 87 TRP A O 1
ATOM 652 N N . PRO A 1 88 ? -7.637 5.824 15.414 1 95.88 88 PRO A N 1
ATOM 653 C CA . PRO A 1 88 ? -8.227 6.031 16.734 1 95.88 88 PRO A CA 1
ATOM 654 C C . PRO A 1 88 ? -7.598 7.203 17.484 1 95.88 88 PRO A C 1
ATOM 656 O O . PRO A 1 88 ? -8.055 7.559 18.578 1 95.88 88 PRO A O 1
ATOM 659 N N . GLY A 1 89 ? -6.605 7.895 16.938 1 97.75 89 GLY A N 1
ATOM 660 C CA . GLY A 1 89 ? -5.887 8.945 17.641 1 97.75 89 GLY A CA 1
ATOM 661 C C . GLY A 1 89 ? -6.348 10.344 17.266 1 97.75 89 GLY A C 1
ATOM 662 O O . GLY A 1 89 ? -7.324 10.492 16.531 1 97.75 89 GLY A O 1
ATOM 663 N N . PRO A 1 90 ? -5.688 11.359 17.781 1 98.62 90 PRO A N 1
ATOM 664 C CA . PRO A 1 90 ? -6.035 12.75 17.484 1 98.62 90 PRO A CA 1
ATOM 665 C C . PRO A 1 90 ? -5.93 13.086 16 1 98.62 90 PRO A C 1
ATOM 667 O O . PRO A 1 90 ? -5.094 12.516 15.297 1 98.62 90 PRO A O 1
ATOM 670 N N . THR A 1 91 ? -6.805 13.977 15.578 1 98.5 91 THR A N 1
ATOM 671 C CA . THR A 1 91 ? -6.797 14.398 14.18 1 98.5 91 THR A CA 1
ATOM 672 C C . THR A 1 91 ? -6.762 15.922 14.086 1 98.5 91 THR A C 1
ATOM 674 O O . THR A 1 91 ? -7.211 16.625 15 1 98.5 91 THR A O 1
ATOM 677 N N . PHE A 1 92 ? -6.125 16.422 13.031 1 98.38 92 PHE A N 1
ATOM 678 C CA . PHE A 1 92 ? -6.164 17.812 12.602 1 98.38 92 PHE A CA 1
ATOM 679 C C . PHE A 1 92 ? -6.906 17.953 11.273 1 98.38 92 PHE A C 1
ATOM 681 O O . PHE A 1 92 ? -6.855 17.047 10.438 1 98.38 92 PHE A O 1
ATOM 688 N N . THR A 1 93 ? -7.582 19.016 11.094 1 97.25 93 THR A N 1
ATOM 689 C CA . THR A 1 93 ? -8.016 19.391 9.75 1 97.25 93 THR A CA 1
ATOM 690 C C . THR A 1 93 ? -7.578 20.797 9.398 1 97.25 93 THR A C 1
ATOM 692 O O . THR A 1 93 ? -7.781 21.734 10.188 1 97.25 93 THR A O 1
ATOM 695 N N . ASP A 1 94 ? -6.969 20.859 8.266 1 91.69 94 ASP A N 1
ATOM 696 C CA . ASP A 1 94 ? -6.66 22.172 7.707 1 91.69 94 ASP A CA 1
ATOM 697 C C . ASP A 1 94 ? -7.895 22.797 7.066 1 91.69 94 ASP A C 1
ATOM 699 O O . ASP A 1 94 ? -8.719 22.109 6.477 1 91.69 94 ASP A O 1
ATOM 703 N N . SER A 1 95 ? -8.047 24.031 7.141 1 87.25 95 SER A N 1
ATOM 704 C CA . SER A 1 95 ? -9.242 24.734 6.699 1 87.25 95 SER A CA 1
ATOM 705 C C . SER A 1 95 ? -9.383 24.688 5.184 1 87.25 95 SER A C 1
ATOM 707 O O . SER A 1 95 ? -10.477 24.906 4.648 1 87.25 95 SER A O 1
ATOM 709 N N . GLY A 1 96 ? -8.336 24.469 4.523 1 76.19 96 GLY A N 1
ATOM 710 C CA . GLY A 1 96 ? -8.375 24.453 3.07 1 76.19 96 GLY A CA 1
ATOM 711 C C . GLY A 1 96 ? -8.031 25.781 2.447 1 76.19 96 GLY A C 1
ATOM 712 O O . GLY A 1 96 ? -8.023 25.922 1.222 1 76.19 96 GLY A O 1
ATOM 713 N N . GLY A 1 97 ? -7.738 26.75 3.25 1 72.62 97 GLY A N 1
ATOM 714 C CA . GLY A 1 97 ? -7.406 28.078 2.725 1 72.62 97 GLY A CA 1
ATOM 715 C C . GLY A 1 97 ? -6.293 28.047 1.694 1 72.62 97 GLY A C 1
ATOM 716 O O . GLY A 1 97 ? -6.402 28.672 0.637 1 72.62 97 GLY A O 1
ATOM 717 N N . PHE A 1 98 ? -5.34 27.297 1.947 1 66.56 98 PHE A N 1
ATOM 718 C CA . PHE A 1 98 ? -4.211 27.156 1.034 1 66.56 98 PHE A CA 1
ATOM 719 C C . PHE A 1 98 ? -4.656 26.562 -0.294 1 66.56 98 PHE A C 1
ATOM 721 O O . PHE A 1 98 ? -4.289 27.062 -1.36 1 66.56 98 PHE A O 1
ATOM 728 N N . GLN A 1 99 ? -5.406 25.578 -0.23 1 67.5 99 GLN A N 1
ATOM 729 C CA . GLN A 1 99 ? -5.82 24.875 -1.438 1 67.5 99 GLN A CA 1
ATOM 730 C C . GLN A 1 99 ? -6.746 25.734 -2.289 1 67.5 99 GLN A C 1
ATOM 732 O O . GLN A 1 99 ? -6.617 25.781 -3.514 1 67.5 99 GLN A O 1
ATOM 737 N N . VAL A 1 100 ? -7.59 26.422 -1.638 1 67.5 100 VAL A N 1
ATOM 738 C CA . VAL A 1 100 ? -8.555 27.266 -2.33 1 67.5 100 VAL A CA 1
ATOM 739 C C . VAL A 1 100 ? -7.824 28.406 -3.047 1 67.5 100 VAL A C 1
ATOM 741 O O . VAL A 1 100 ? -8.18 28.766 -4.168 1 67.5 100 VAL A O 1
ATOM 744 N N . LEU A 1 101 ? -6.75 28.766 -2.463 1 64.12 101 LEU A N 1
ATOM 745 C CA . LEU A 1 101 ? -6.066 29.953 -2.988 1 64.12 101 LEU A CA 1
ATOM 746 C C . LEU A 1 101 ? -4.926 29.547 -3.916 1 64.12 101 LEU A C 1
ATOM 748 O O . LEU A 1 101 ? -4.578 30.281 -4.84 1 64.12 101 LEU A O 1
ATOM 752 N N . SER A 1 102 ? -4.262 28.406 -3.662 1 60.06 102 SER A N 1
ATOM 753 C CA . SER A 1 102 ? -3.145 27.938 -4.48 1 60.06 102 SER A CA 1
ATOM 754 C C . SER A 1 102 ? -3.629 27.375 -5.812 1 60.06 102 SER A C 1
ATOM 756 O O . SER A 1 102 ? -3.031 27.641 -6.855 1 60.06 102 SER A O 1
ATOM 758 N N . LEU A 1 103 ? -4.594 26.547 -5.738 1 54.97 103 LEU A N 1
ATOM 759 C CA . LEU A 1 103 ? -5.09 25.938 -6.969 1 54.97 103 LEU A CA 1
ATOM 760 C C . LEU A 1 103 ? -5.809 26.969 -7.832 1 54.97 103 LEU A C 1
ATOM 762 O O . LEU A 1 103 ? -5.844 26.844 -9.062 1 54.97 103 LEU A O 1
ATOM 766 N N . GLY A 1 104 ? -6.398 28.016 -7.188 1 45.5 104 GLY A N 1
ATOM 767 C CA . GLY A 1 104 ? -7.102 29.062 -7.918 1 45.5 104 GLY A CA 1
ATOM 768 C C . GLY A 1 104 ? -6.168 30.031 -8.625 1 45.5 104 GLY A C 1
ATOM 769 O O . GLY A 1 104 ? -6.473 30.5 -9.719 1 45.5 104 GLY A O 1
ATOM 770 N N . VAL A 1 105 ? -5.223 30.531 -7.902 1 47.78 105 VAL A N 1
ATOM 771 C CA . VAL A 1 105 ? -4.379 31.562 -8.492 1 47.78 105 VAL A CA 1
ATOM 772 C C . VAL A 1 105 ? -3.441 30.922 -9.523 1 47.78 105 VAL A C 1
ATOM 774 O O . VAL A 1 105 ? -2.889 31.625 -10.383 1 47.78 105 VAL A O 1
ATOM 777 N N . GLY A 1 106 ? -3.666 29.609 -9.953 1 44.66 106 GLY A N 1
ATOM 778 C CA . GLY A 1 106 ? -2.748 29.031 -10.922 1 44.66 106 GLY A CA 1
ATOM 779 C C . GLY A 1 106 ? -1.292 29.156 -10.508 1 44.66 106 GLY A C 1
ATOM 780 O O . GLY A 1 106 ? -0.406 29.219 -11.367 1 44.66 106 GLY A O 1
ATOM 781 N N . PHE A 1 107 ? -0.916 29.641 -9.359 1 39.34 107 PHE A N 1
ATOM 782 C CA . PHE A 1 107 ? 0.472 29.828 -8.953 1 39.34 107 PHE A CA 1
ATOM 783 C C . PHE A 1 107 ? 1.147 28.484 -8.703 1 39.34 107 PHE A C 1
ATOM 785 O O . PHE A 1 107 ? 0.58 27.625 -8.039 1 39.34 107 PHE A O 1
ATOM 792 N N . LYS A 1 108 ? 1.876 28.047 -9.508 1 38.84 108 LYS A N 1
ATOM 793 C CA . LYS A 1 108 ? 2.76 26.953 -9.109 1 38.84 108 LYS A CA 1
ATOM 794 C C . LYS A 1 108 ? 3.334 27.203 -7.715 1 38.84 108 LYS A C 1
ATOM 796 O O . LYS A 1 108 ? 3.803 28.297 -7.414 1 38.84 108 LYS A O 1
ATOM 801 N N . LYS A 1 109 ? 2.959 26.391 -6.742 1 38.66 109 LYS A N 1
ATOM 802 C CA . LYS A 1 109 ? 3.555 26.281 -5.41 1 38.66 109 LYS A CA 1
ATOM 803 C C . LYS A 1 109 ? 5.016 26.719 -5.426 1 38.66 109 LYS A C 1
ATOM 805 O O . LYS A 1 109 ? 5.734 26.531 -4.441 1 38.66 109 LYS A O 1
ATOM 810 N N . VAL A 1 110 ? 5.676 26.984 -6.582 1 34.56 110 VAL A N 1
ATOM 811 C CA . VAL A 1 110 ? 7.051 27.469 -6.48 1 34.56 110 VAL A CA 1
ATOM 812 C C . VAL A 1 110 ? 7.105 28.672 -5.543 1 34.56 110 VAL A C 1
ATOM 814 O O . VAL A 1 110 ? 6.742 29.781 -5.93 1 34.56 110 VAL A O 1
ATOM 817 N N . LEU A 1 111 ? 6.504 28.719 -4.52 1 34.25 111 LEU A N 1
ATOM 818 C CA . LEU A 1 111 ? 6.852 29.75 -3.547 1 34.25 111 LEU A CA 1
ATOM 819 C C . LEU A 1 111 ? 8.352 30.016 -3.559 1 34.25 111 LEU A C 1
ATOM 821 O O . LEU A 1 111 ? 9.156 29.078 -3.494 1 34.25 111 LEU A O 1
ATOM 825 N N . ALA A 1 112 ? 8.852 31.391 -3.859 1 36.19 112 ALA A N 1
ATOM 826 C CA . ALA A 1 112 ? 10.055 32.188 -4.035 1 36.19 112 ALA A CA 1
ATOM 827 C C . ALA A 1 112 ? 10.961 32.094 -2.807 1 36.19 112 ALA A C 1
ATOM 829 O O . ALA A 1 112 ? 10.672 32.719 -1.778 1 36.19 112 ALA A O 1
ATOM 830 N N . MET A 1 113 ? 11.352 30.953 -2.561 1 34.12 113 MET A N 1
ATOM 831 C CA . MET A 1 113 ? 12.391 31.031 -1.538 1 34.12 113 MET A CA 1
ATOM 832 C C . MET A 1 113 ? 13.25 32.281 -1.741 1 34.12 113 MET A C 1
ATOM 834 O O . MET A 1 113 ? 14 32.656 -0.845 1 34.12 113 MET A O 1
ATOM 838 N N . ASP A 1 114 ? 13.688 32.438 -2.971 1 35.31 114 ASP A N 1
ATOM 839 C CA . ASP A 1 114 ? 14.656 33.5 -3.137 1 35.31 114 ASP A CA 1
ATOM 840 C C . ASP A 1 114 ? 13.961 34.812 -3.523 1 35.31 114 ASP A C 1
ATOM 842 O O . ASP A 1 114 ? 13.297 34.906 -4.562 1 35.31 114 ASP A O 1
ATOM 846 N N . THR A 1 115 ? 13.75 35.656 -2.549 1 41.09 115 THR A N 1
ATOM 847 C CA . THR A 1 115 ? 13.031 36.938 -2.5 1 41.09 115 THR A CA 1
ATOM 848 C C . THR A 1 115 ? 13.727 37.969 -3.355 1 41.09 115 THR A C 1
ATOM 850 O O . THR A 1 115 ? 13.344 39.156 -3.35 1 41.09 115 THR A O 1
ATOM 853 N N . ASN A 1 116 ? 14.883 37.875 -3.922 1 37.34 116 ASN A N 1
ATOM 854 C CA . ASN A 1 116 ? 15.344 39.156 -4.453 1 37.34 116 ASN A CA 1
ATOM 855 C C . ASN A 1 116 ? 14.305 39.75 -5.387 1 37.34 116 ASN A C 1
ATOM 857 O O . ASN A 1 116 ? 14.492 40.875 -5.875 1 37.34 116 ASN A O 1
ATOM 861 N N . ARG A 1 117 ? 13.68 39.062 -6.352 1 39.56 117 ARG A N 1
ATOM 862 C CA . ARG A 1 117 ? 13.141 39.844 -7.465 1 39.56 117 ARG A CA 1
ATOM 863 C C . ARG A 1 117 ? 11.789 40.438 -7.113 1 39.56 117 ARG A C 1
ATOM 865 O O . ARG A 1 117 ? 11.445 40.594 -5.934 1 39.56 117 ARG A O 1
ATOM 872 N N . VAL A 1 118 ? 10.508 40.219 -8.008 1 42.94 118 VAL A N 1
ATOM 873 C CA . VAL A 1 118 ? 9.414 41.031 -8.492 1 42.94 118 VAL A CA 1
ATOM 874 C C . VAL A 1 118 ? 8.203 40.906 -7.57 1 42.94 118 VAL A C 1
ATOM 876 O O . VAL A 1 118 ? 7.734 39.781 -7.332 1 42.94 118 VAL A O 1
ATOM 879 N N . GLN A 1 119 ? 7.891 41.781 -6.695 1 38.88 119 GLN A N 1
ATOM 880 C CA . GLN A 1 119 ? 6.637 41.906 -5.953 1 38.88 119 GLN A CA 1
ATOM 881 C C . GLN A 1 119 ? 5.473 42.219 -6.879 1 38.88 119 GLN A C 1
ATOM 883 O O . GLN A 1 119 ? 5.547 43.156 -7.664 1 38.88 119 GLN A O 1
ATOM 888 N N . ALA A 1 120 ? 4.75 41.312 -7.344 1 48.69 120 ALA A N 1
ATOM 889 C CA . ALA A 1 120 ? 3.568 41.625 -8.141 1 48.69 120 ALA A CA 1
ATOM 890 C C . ALA A 1 120 ? 2.311 41.031 -7.531 1 48.69 120 ALA A C 1
ATOM 892 O O . ALA A 1 120 ? 2.309 39.844 -7.148 1 48.69 120 ALA A O 1
ATOM 893 N N . ASP A 1 121 ? 1.385 41.844 -7.047 1 43.97 121 ASP A N 1
ATOM 894 C CA . ASP A 1 121 ? 0.096 41.375 -6.559 1 43.97 121 ASP A CA 1
ATOM 895 C C . ASP A 1 121 ? -0.618 40.531 -7.617 1 43.97 121 ASP A C 1
ATOM 897 O O . ASP A 1 121 ? -1.433 39.656 -7.289 1 43.97 121 ASP A O 1
ATOM 901 N N . ASP A 1 122 ? -0.518 40.938 -8.789 1 41.53 122 ASP A N 1
ATOM 902 C CA . ASP A 1 122 ? -1.286 40.344 -9.875 1 41.53 122 ASP A CA 1
ATOM 903 C C . ASP A 1 122 ? -0.45 39.312 -10.648 1 41.53 122 ASP A C 1
ATOM 905 O O . ASP A 1 122 ? -0.128 39.531 -11.82 1 41.53 122 ASP A O 1
ATOM 909 N N . ILE A 1 123 ? 0.324 38.625 -10.008 1 43.75 123 ILE A N 1
ATOM 910 C CA . ILE A 1 123 ? 1.059 37.719 -10.891 1 43.75 123 ILE A CA 1
ATOM 911 C C . ILE A 1 123 ? 0.177 36.531 -11.266 1 43.75 123 ILE A C 1
ATOM 913 O O . ILE A 1 123 ? -0.14 35.688 -10.414 1 43.75 123 ILE A O 1
ATOM 917 N N . ILE A 1 124 ? -0.721 36.75 -12.07 1 43.12 124 ILE A N 1
ATOM 918 C CA . ILE A 1 124 ? -1.472 35.656 -12.703 1 43.12 124 ILE A CA 1
ATOM 919 C C . ILE A 1 124 ? -0.663 35.094 -13.859 1 43.12 124 ILE A C 1
ATOM 921 O O . ILE A 1 124 ? -0.123 35.844 -14.68 1 43.12 124 ILE A O 1
ATOM 925 N N . ALA A 1 125 ? -0.412 33.906 -13.797 1 43.81 125 ALA A N 1
ATOM 926 C CA . ALA A 1 125 ? 0.175 33.344 -15 1 43.81 125 ALA A CA 1
ATOM 927 C C . ALA A 1 125 ? -0.619 33.719 -16.25 1 43.81 125 ALA A C 1
ATOM 929 O O . ALA A 1 125 ? -1.852 33.75 -16.219 1 43.81 125 ALA A O 1
ATOM 930 N N . GLU A 1 126 ? -0.077 34.312 -17.484 1 38.03 126 GLU A N 1
ATOM 931 C CA . GLU A 1 126 ? -0.698 34.625 -18.781 1 38.03 126 GLU A CA 1
ATOM 932 C C . GLU A 1 126 ? -1.516 33.438 -19.281 1 38.03 126 GLU A C 1
ATOM 934 O O . GLU A 1 126 ? -1.004 32.312 -19.375 1 38.03 126 GLU A O 1
ATOM 939 N N . GLY A 1 127 ? -3.088 33.531 -19.531 1 42.78 127 GLY A N 1
ATOM 940 C CA . GLY A 1 127 ? -3.988 32.562 -20.125 1 42.78 127 GLY A CA 1
ATOM 941 C C . GLY A 1 127 ? -4.734 31.734 -19.078 1 42.78 127 GLY A C 1
ATOM 942 O O . GLY A 1 127 ? -5.566 30.891 -19.422 1 42.78 127 GLY A O 1
ATOM 943 N N . LYS A 1 128 ? -4.172 31.609 -17.906 1 46.41 128 LYS A N 1
ATOM 944 C CA . LYS A 1 128 ? -4.938 30.781 -16.984 1 46.41 128 LYS A CA 1
ATOM 945 C C . LYS A 1 128 ? -5.953 31.625 -16.219 1 46.41 128 LYS A C 1
ATOM 947 O O . LYS A 1 128 ? -5.672 32.781 -15.867 1 46.41 128 LYS A O 1
ATOM 952 N N . GLU A 1 129 ? -7.168 31.5 -16.375 1 46.59 129 GLU A N 1
ATOM 953 C CA . GLU A 1 129 ? -8.289 32.094 -15.664 1 46.59 129 GLU A CA 1
ATOM 954 C C . GLU A 1 129 ? -8.133 31.938 -14.156 1 46.59 129 GLU A C 1
ATOM 956 O O . GLU A 1 129 ? -7.605 30.938 -13.688 1 46.59 129 GLU A O 1
ATOM 961 N N . ARG A 1 130 ? -8.18 33 -13.406 1 55.31 130 ARG A N 1
ATOM 962 C CA . ARG A 1 130 ? -8.141 33 -11.945 1 55.31 130 ARG A CA 1
ATOM 963 C C . ARG A 1 130 ? -9.125 31.969 -11.383 1 55.31 130 ARG A C 1
ATOM 965 O O . ARG A 1 130 ? -10.336 32.094 -11.586 1 55.31 130 ARG A O 1
ATOM 972 N N . LEU A 1 131 ? -8.672 30.812 -10.852 1 64.69 131 LEU A N 1
ATOM 973 C CA . LEU A 1 131 ? -9.523 29.734 -10.344 1 64.69 131 LEU A CA 1
ATOM 974 C C . LEU A 1 131 ? -10.078 30.094 -8.969 1 64.69 131 LEU A C 1
ATOM 976 O O . LEU A 1 131 ? -11.031 29.469 -8.5 1 64.69 131 LEU A O 1
ATOM 980 N N . ALA A 1 132 ? -9.602 31.328 -8.312 1 78.12 132 ALA A N 1
ATOM 981 C CA . ALA A 1 132 ? -10.156 31.703 -7.012 1 78.12 132 ALA A CA 1
ATOM 982 C C . ALA A 1 132 ? -10.266 33.219 -6.879 1 78.12 132 ALA A C 1
ATOM 984 O O . ALA A 1 132 ? -9.406 33.969 -7.371 1 78.12 132 ALA A O 1
ATOM 985 N N . HIS A 1 133 ? -11.352 33.75 -6.34 1 85.38 133 HIS A N 1
ATOM 986 C CA . HIS A 1 133 ? -11.609 35.188 -6.066 1 85.38 133 HIS A CA 1
ATOM 987 C C . HIS A 1 133 ? -11.859 35.406 -4.582 1 85.38 133 HIS A C 1
ATOM 989 O O . HIS A 1 133 ? -12.781 34.844 -4 1 85.38 133 HIS A O 1
ATOM 995 N N . VAL A 1 134 ? -11.016 36.344 -4.012 1 87.94 134 VAL A N 1
ATOM 996 C CA . VAL A 1 134 ? -11.109 36.656 -2.586 1 87.94 134 VAL A CA 1
ATOM 997 C C . VAL A 1 134 ? -11.836 38 -2.391 1 87.94 134 VAL A C 1
ATOM 999 O O . VAL A 1 134 ? -11.578 38.969 -3.111 1 87.94 134 VAL A O 1
ATOM 1002 N N . ASP A 1 135 ? -12.766 37.969 -1.504 1 89.62 135 ASP A N 1
ATOM 1003 C CA . ASP A 1 135 ? -13.383 39.219 -1.041 1 89.62 135 ASP A CA 1
ATOM 1004 C C . ASP A 1 135 ? -13.516 39.219 0.48 1 89.62 135 ASP A C 1
ATOM 1006 O O . ASP A 1 135 ? -13.031 38.312 1.158 1 89.62 135 ASP A O 1
ATOM 1010 N N . ASP A 1 136 ? -14.086 40.25 1.046 1 91.44 136 ASP A N 1
ATOM 1011 C CA . ASP A 1 136 ? -14.117 40.438 2.496 1 91.44 136 ASP A CA 1
ATOM 1012 C C . ASP A 1 136 ? -14.984 39.344 3.156 1 91.44 136 ASP A C 1
ATOM 1014 O O . ASP A 1 136 ? -14.789 39.031 4.332 1 91.44 136 ASP A O 1
ATOM 1018 N N . ASP A 1 137 ? -15.82 38.781 2.344 1 93.38 137 ASP A N 1
ATOM 1019 C CA . ASP A 1 137 ? -16.766 37.812 2.889 1 93.38 137 ASP A CA 1
ATOM 1020 C C . ASP A 1 137 ? -16.188 36.406 2.84 1 93.38 137 ASP A C 1
ATOM 1022 O O . ASP A 1 137 ? -16.562 35.562 3.639 1 93.38 137 ASP A O 1
ATOM 1026 N N . GLY A 1 138 ? -15.477 36.156 1.786 1 93.56 138 GLY A N 1
ATOM 1027 C CA . GLY A 1 138 ? -14.953 34.812 1.626 1 93.56 138 GLY A CA 1
ATOM 1028 C C . GLY A 1 138 ? -14.227 34.625 0.311 1 93.56 138 GLY A C 1
ATOM 1029 O O . GLY A 1 138 ? -13.609 35.531 -0.215 1 93.56 138 GLY A O 1
ATOM 1030 N N . VAL A 1 139 ? -14.156 33.344 -0.125 1 92 139 VAL A N 1
ATOM 1031 C CA . VAL A 1 139 ? -13.422 32.969 -1.334 1 92 139 VAL A CA 1
ATOM 1032 C C . VAL A 1 139 ? -14.328 32.156 -2.262 1 92 139 VAL A C 1
ATOM 1034 O O . VAL A 1 139 ? -14.984 31.219 -1.826 1 92 139 VAL A O 1
ATOM 1037 N N . THR A 1 140 ? -14.414 32.562 -3.484 1 92.5 140 THR A N 1
ATOM 1038 C CA . THR A 1 140 ? -15.07 31.797 -4.535 1 92.5 140 THR A CA 1
ATOM 1039 C C . THR A 1 140 ? -14.039 31.078 -5.395 1 92.5 140 THR A C 1
ATOM 1041 O O . THR A 1 140 ? -13.039 31.656 -5.805 1 92.5 140 THR A O 1
ATOM 1044 N N . PHE A 1 141 ? -14.305 29.703 -5.562 1 89 141 PHE A N 1
ATOM 1045 C CA . PHE A 1 141 ? -13.32 28.922 -6.305 1 89 141 PHE A CA 1
ATOM 1046 C C . PHE A 1 141 ? -13.992 27.828 -7.117 1 89 141 PHE A C 1
ATOM 1048 O O . PHE A 1 141 ? -15.164 27.516 -6.906 1 89 141 PHE A O 1
ATOM 1055 N N . ARG A 1 142 ? -13.211 27.234 -8.008 1 88.5 142 ARG A N 1
ATOM 1056 C CA . ARG A 1 142 ? -13.672 26.109 -8.812 1 88.5 142 ARG A CA 1
ATOM 1057 C C . ARG A 1 142 ? -13.047 24.812 -8.336 1 88.5 142 ARG A C 1
ATOM 1059 O O . ARG A 1 142 ? -11.859 24.766 -8.008 1 88.5 142 ARG A O 1
ATOM 1066 N N . SER A 1 143 ? -13.914 23.828 -8.32 1 89.31 143 SER A N 1
ATOM 1067 C CA . SER A 1 143 ? -13.438 22.5 -7.945 1 89.31 143 SER A CA 1
ATOM 1068 C C . SER A 1 143 ? -12.398 21.984 -8.938 1 89.31 143 SER A C 1
ATOM 1070 O O . SER A 1 143 ? -12.609 22.047 -10.156 1 89.31 143 SER A O 1
ATOM 1072 N N . HIS A 1 144 ? -11.352 21.438 -8.453 1 83.94 144 HIS A N 1
ATOM 1073 C CA . HIS A 1 144 ? -10.352 20.844 -9.328 1 83.94 144 HIS A CA 1
ATOM 1074 C C . HIS A 1 144 ? -10.82 19.484 -9.844 1 83.94 144 HIS A C 1
ATOM 1076 O O . HIS A 1 144 ? -10.242 18.953 -10.797 1 83.94 144 HIS A O 1
ATOM 1082 N N . LEU A 1 145 ? -11.836 18.938 -9.242 1 86.75 145 LEU A N 1
ATOM 1083 C CA . LEU A 1 145 ? -12.344 17.609 -9.617 1 86.75 145 LEU A CA 1
ATOM 1084 C C . LEU A 1 145 ? -13.25 17.703 -10.844 1 86.75 145 LEU A C 1
ATOM 1086 O O . LEU A 1 145 ? -13.141 16.891 -11.758 1 86.75 145 LEU A O 1
ATOM 1090 N N . ASN A 1 146 ? -14.156 18.719 -10.836 1 89.19 146 ASN A N 1
ATOM 1091 C CA . ASN A 1 146 ? -15.156 18.734 -11.898 1 89.19 146 ASN A CA 1
ATOM 1092 C C . ASN A 1 146 ? -15.422 20.156 -12.398 1 89.19 146 ASN A C 1
ATOM 1094 O O . ASN A 1 146 ? -16.328 20.375 -13.211 1 89.19 146 ASN A O 1
ATOM 1098 N N . GLY A 1 147 ? -14.812 21.156 -11.75 1 88.38 147 GLY A N 1
ATOM 1099 C CA . GLY A 1 147 ? -14.922 22.531 -12.25 1 88.38 147 GLY A CA 1
ATOM 1100 C C . GLY A 1 147 ? -16.109 23.281 -11.656 1 88.38 147 GLY A C 1
ATOM 1101 O O . GLY A 1 147 ? -16.281 24.469 -11.93 1 88.38 147 GLY A O 1
ATOM 1102 N N . SER A 1 148 ? -16.812 22.688 -10.844 1 92.69 148 SER A N 1
ATOM 1103 C CA . SER A 1 148 ? -17.969 23.359 -10.25 1 92.69 148 SER A CA 1
ATOM 1104 C C . SER A 1 148 ? -17.531 24.531 -9.375 1 92.69 148 SER A C 1
ATOM 1106 O O . SER A 1 148 ? -16.438 24.516 -8.812 1 92.69 148 SER A O 1
ATOM 1108 N N . LEU A 1 149 ? -18.453 25.5 -9.234 1 92.81 149 LEU A N 1
ATOM 1109 C CA . LEU A 1 149 ? -18.188 26.703 -8.453 1 92.81 149 LEU A CA 1
ATOM 1110 C C . LEU A 1 149 ? -18.609 26.516 -7.004 1 92.81 149 LEU A C 1
ATOM 1112 O O . LEU A 1 149 ? -19.688 25.984 -6.727 1 92.81 149 LEU A O 1
ATOM 1116 N N . HIS A 1 150 ? -17.703 27 -6.102 1 93.81 150 HIS A N 1
ATOM 1117 C CA . HIS A 1 150 ? -17.938 26.875 -4.668 1 93.81 150 HIS A CA 1
ATOM 1118 C C . HIS A 1 150 ? -17.594 28.156 -3.932 1 93.81 150 HIS A C 1
ATOM 1120 O O . HIS A 1 150 ? -16.828 28.984 -4.445 1 93.81 150 HIS A O 1
ATOM 1126 N N . ARG A 1 151 ? -18.156 28.359 -2.807 1 93.62 151 ARG A N 1
ATOM 1127 C CA . ARG A 1 151 ? -17.922 29.516 -1.953 1 93.62 151 ARG A CA 1
ATOM 1128 C C . ARG A 1 151 ? -17.578 29.094 -0.529 1 93.62 151 ARG A C 1
ATOM 1130 O O . ARG A 1 151 ? -18.359 28.375 0.113 1 93.62 151 ARG A O 1
ATOM 1137 N N . PHE A 1 152 ? -16.453 29.562 -0.102 1 94.31 152 PHE A N 1
ATOM 1138 C CA . PHE A 1 152 ? -16.062 29.359 1.289 1 94.31 152 PHE A CA 1
ATOM 1139 C C . PHE A 1 152 ? -16.125 30.656 2.07 1 94.31 152 PHE A C 1
ATOM 1141 O O . PHE A 1 152 ? -15.539 31.656 1.653 1 94.31 152 PHE A O 1
ATOM 1148 N N . THR A 1 153 ? -16.812 30.688 3.086 1 96.06 153 THR A N 1
ATOM 1149 C CA . THR A 1 153 ? -16.781 31.703 4.125 1 96.06 153 THR A CA 1
ATOM 1150 C C . THR A 1 153 ? -16.25 31.125 5.434 1 96.06 153 THR A C 1
ATOM 1152 O O . THR A 1 153 ? -16.109 29.906 5.57 1 96.06 153 THR A O 1
ATOM 1155 N N . PRO A 1 154 ? -15.875 31.984 6.324 1 96.94 154 PRO A N 1
ATOM 1156 C CA . PRO A 1 154 ? -15.453 31.469 7.629 1 96.94 154 PRO A CA 1
ATOM 1157 C C . PRO A 1 154 ? -16.469 30.484 8.234 1 96.94 154 PRO A C 1
ATOM 1159 O O . PRO A 1 154 ? -16.078 29.438 8.742 1 96.94 154 PRO A O 1
ATOM 1162 N N . GLU A 1 155 ? -17.766 30.781 8.141 1 97.75 155 GLU A N 1
ATOM 1163 C CA . GLU A 1 155 ? -18.812 29.938 8.688 1 97.75 155 GLU A CA 1
ATOM 1164 C C . GLU A 1 155 ? -18.859 28.578 7.973 1 97.75 155 GLU A C 1
ATOM 1166 O O . GLU A 1 155 ? -19 27.547 8.617 1 97.75 155 GLU A O 1
ATOM 1171 N N . VAL A 1 156 ? -18.719 28.641 6.66 1 97.19 156 VAL A N 1
ATOM 1172 C CA . VAL A 1 156 ? -18.75 27.422 5.867 1 97.19 156 VAL A CA 1
ATOM 1173 C C . VAL A 1 156 ? -17.547 26.547 6.215 1 97.19 156 VAL A C 1
ATOM 1175 O O . VAL A 1 156 ? -17.703 25.328 6.422 1 97.19 156 VAL A O 1
ATOM 1178 N N . SER A 1 157 ? -16.406 27.125 6.23 1 97 157 SER A N 1
ATOM 1179 C CA . SER A 1 157 ? -15.188 26.406 6.555 1 97 157 SER A CA 1
ATOM 1180 C C . SER A 1 157 ? -15.281 25.734 7.926 1 97 157 SER A C 1
ATOM 1182 O O . SER A 1 157 ? -14.984 24.547 8.07 1 97 157 SER A O 1
ATOM 1184 N N . ILE A 1 158 ? -15.719 26.5 8.953 1 98.06 158 ILE A N 1
ATOM 1185 C CA . ILE A 1 158 ? -15.859 25.984 10.312 1 98.06 158 ILE A CA 1
ATOM 1186 C C . ILE A 1 158 ? -16.922 24.875 10.336 1 98.06 158 ILE A C 1
ATOM 1188 O O . ILE A 1 158 ? -16.75 23.859 11 1 98.06 158 ILE A O 1
ATOM 1192 N N . GLY A 1 159 ? -17.984 25.078 9.586 1 98.06 159 GLY A N 1
ATOM 1193 C CA . GLY A 1 159 ? -19.016 24.078 9.492 1 98.06 159 GLY A CA 1
ATOM 1194 C C . GLY A 1 159 ? -18.531 22.766 8.922 1 98.06 159 GLY A C 1
ATOM 1195 O O . GLY A 1 159 ? -18.875 21.688 9.422 1 98.06 159 GLY A O 1
ATOM 1196 N N . ILE A 1 160 ? -17.734 22.828 7.895 1 97.75 160 ILE A N 1
ATOM 1197 C CA . ILE A 1 160 ? -17.156 21.656 7.27 1 97.75 160 ILE A CA 1
ATOM 1198 C C . ILE A 1 160 ? -16.281 20.922 8.281 1 97.75 160 ILE A C 1
ATOM 1200 O O . ILE A 1 160 ? -16.422 19.703 8.477 1 97.75 160 ILE A O 1
ATOM 1204 N N . GLN A 1 161 ? -15.406 21.656 8.906 1 98.19 161 GLN A N 1
ATOM 1205 C CA . GLN A 1 161 ? -14.484 21.047 9.852 1 98.19 161 GLN A CA 1
ATOM 1206 C C . GLN A 1 161 ? -15.227 20.484 11.07 1 98.19 161 GLN A C 1
ATOM 1208 O O . GLN A 1 161 ? -14.82 19.484 11.641 1 98.19 161 GLN A O 1
ATOM 1213 N N . TYR A 1 162 ? -16.297 21.188 11.445 1 97.88 162 TYR A N 1
ATOM 1214 C CA . TYR A 1 162 ? -17.172 20.688 12.508 1 97.88 162 TYR A CA 1
ATOM 1215 C C . TYR A 1 162 ? -17.734 19.312 12.164 1 97.88 162 TYR A C 1
ATOM 1217 O O . TYR A 1 162 ? -17.703 18.406 12.984 1 97.88 162 TYR A O 1
ATOM 1225 N N . GLN A 1 163 ? -18.188 19.156 10.992 1 97.88 163 GLN A N 1
ATOM 1226 C CA . GLN A 1 163 ? -18.75 17.891 10.531 1 97.88 163 GLN A CA 1
ATOM 1227 C C . GLN A 1 163 ? -17.688 16.812 10.469 1 97.88 163 GLN A C 1
ATOM 1229 O O . GLN A 1 163 ? -17.938 15.656 10.828 1 97.88 163 GLN A O 1
ATOM 1234 N N . LEU A 1 164 ? -16.5 17.156 10.023 1 98 164 LEU A N 1
ATOM 1235 C CA . LEU A 1 164 ? -15.414 16.188 9.945 1 98 164 LEU A CA 1
ATOM 1236 C C . LEU A 1 164 ? -15.023 15.695 11.328 1 98 164 LEU A C 1
ATOM 1238 O O . LEU A 1 164 ? -14.531 14.57 11.477 1 98 164 LEU A O 1
ATOM 1242 N N . GLY A 1 165 ? -15.109 16.562 12.32 1 97.56 165 GLY A N 1
ATOM 1243 C CA . GLY A 1 165 ? -14.992 16.141 13.703 1 97.56 165 GLY A CA 1
ATOM 1244 C C . GLY A 1 165 ? -13.555 15.992 14.164 1 97.56 165 GLY A C 1
ATOM 1245 O O . GLY A 1 165 ? -13.258 15.172 15.039 1 97.56 165 GLY A O 1
ATOM 1246 N N . ALA A 1 166 ? -12.648 16.75 13.609 1 98.06 166 ALA A N 1
ATOM 1247 C CA . ALA A 1 166 ? -11.25 16.656 14.031 1 98.06 166 ALA A CA 1
ATOM 1248 C C . ALA A 1 166 ? -11.07 17.25 15.438 1 98.06 166 ALA A C 1
ATOM 1250 O O . ALA A 1 166 ? -11.852 18.094 15.867 1 98.06 166 ALA A O 1
ATOM 1251 N N . ASP A 1 167 ? -10.07 16.812 16.125 1 98.44 167 ASP A N 1
ATOM 1252 C CA . ASP A 1 167 ? -9.758 17.312 17.453 1 98.44 167 ASP A CA 1
ATOM 1253 C C . ASP A 1 167 ? -9.305 18.766 17.406 1 98.44 167 ASP A C 1
ATOM 1255 O O . ASP A 1 167 ? -9.641 19.562 18.281 1 98.44 167 ASP A O 1
ATOM 1259 N N . ILE A 1 168 ? -8.523 19.047 16.406 1 98.62 168 ILE A N 1
ATOM 1260 C CA . ILE A 1 168 ? -7.984 20.391 16.219 1 98.62 168 ILE A CA 1
ATOM 1261 C C . ILE A 1 168 ? -8.305 20.891 14.82 1 98.62 168 ILE A C 1
ATOM 1263 O O . ILE A 1 168 ? -8.023 20.219 13.828 1 98.62 168 ILE A O 1
ATOM 1267 N N . ILE A 1 169 ? -8.914 22.016 14.75 1 98.31 169 ILE A N 1
ATOM 1268 C CA . ILE A 1 169 ? -9.25 22.609 13.461 1 98.31 169 ILE A CA 1
ATOM 1269 C C . ILE A 1 169 ? -8.633 24 13.359 1 98.31 169 ILE A C 1
ATOM 1271 O O . ILE A 1 169 ? -8.18 24.562 14.367 1 98.31 169 ILE A O 1
ATOM 1275 N N . PHE A 1 170 ? -8.562 24.531 12.203 1 97.81 170 PHE A N 1
ATOM 1276 C CA . PHE A 1 170 ? -7.918 25.828 11.969 1 97.81 170 PHE A CA 1
ATOM 1277 C C . PHE A 1 170 ? -8.922 26.844 11.422 1 97.81 170 PHE A C 1
ATOM 1279 O O . PHE A 1 170 ? -9.773 26.484 10.602 1 97.81 170 PHE A O 1
ATOM 1286 N N . ALA A 1 171 ? -8.773 28.016 11.844 1 97.38 171 ALA A N 1
ATOM 1287 C CA . ALA A 1 171 ? -9.602 29.109 11.336 1 97.38 171 ALA A CA 1
ATOM 1288 C C . ALA A 1 171 ? -9.312 29.375 9.859 1 97.38 171 ALA A C 1
ATOM 1290 O O . ALA A 1 171 ? -8.172 29.219 9.406 1 97.38 171 ALA A O 1
ATOM 1291 N N . PHE A 1 172 ? -10.367 29.75 9.164 1 95.69 172 PHE A N 1
ATOM 1292 C CA . PHE A 1 172 ? -10.25 30.141 7.766 1 95.69 172 PHE A CA 1
ATOM 1293 C C . PHE A 1 172 ? -9.406 31.406 7.625 1 95.69 172 PHE A C 1
ATOM 1295 O O . PHE A 1 172 ? -9.617 32.375 8.344 1 95.69 172 PHE A O 1
ATOM 1302 N N . ASP A 1 173 ? -8.383 31.359 6.801 1 92.25 173 ASP A N 1
ATOM 1303 C CA . ASP A 1 173 ? -7.453 32.469 6.641 1 92.25 173 ASP A CA 1
ATOM 1304 C C . ASP A 1 173 ? -7.129 32.719 5.168 1 92.25 173 ASP A C 1
ATOM 1306 O O . ASP A 1 173 ? -7.363 31.844 4.324 1 92.25 173 ASP A O 1
ATOM 1310 N N . GLU A 1 174 ? -6.68 33.875 4.93 1 86.5 174 GLU A N 1
ATOM 1311 C CA . GLU A 1 174 ? -6.215 34.156 3.582 1 86.5 174 GLU A CA 1
ATOM 1312 C C . GLU A 1 174 ? -4.727 33.844 3.43 1 86.5 174 GLU A C 1
ATOM 1314 O O . GLU A 1 174 ? -3.906 34.312 4.223 1 86.5 174 GLU A O 1
ATOM 1319 N N . LEU A 1 175 ? -4.512 33.031 2.494 1 81.12 175 LEU A N 1
ATOM 1320 C CA . LEU A 1 175 ? -3.115 32.75 2.211 1 81.12 175 LEU A CA 1
ATOM 1321 C C . LEU A 1 175 ? -2.541 33.719 1.188 1 81.12 175 LEU A C 1
ATOM 1323 O O . LEU A 1 175 ? -3.189 34.031 0.188 1 81.12 175 LEU A O 1
ATOM 1327 N N . THR A 1 176 ? -1.388 34.25 1.542 1 80.12 176 THR A N 1
ATOM 1328 C CA . THR A 1 176 ? -0.676 35.125 0.645 1 80.12 176 THR A CA 1
ATOM 1329 C C . THR A 1 176 ? 0.628 34.5 0.165 1 80.12 176 THR A C 1
ATOM 1331 O O . THR A 1 176 ? 0.978 33.406 0.578 1 80.12 176 THR A O 1
ATOM 1334 N N . THR A 1 177 ? 1.223 35.094 -0.753 1 77.56 177 THR A N 1
ATOM 1335 C CA . THR A 1 177 ? 2.516 34.656 -1.269 1 77.56 177 THR A CA 1
ATOM 1336 C C . THR A 1 177 ? 3.584 35.719 -1.021 1 77.56 177 THR A C 1
ATOM 1338 O O . THR A 1 177 ? 3.266 36.875 -0.669 1 77.56 177 THR A O 1
ATOM 1341 N N . LEU A 1 178 ? 4.793 35.25 -1.191 1 74.81 178 LEU A N 1
ATOM 1342 C CA . LEU A 1 178 ? 5.918 36.156 -0.957 1 74.81 178 LEU A CA 1
ATOM 1343 C C . LEU A 1 178 ? 5.965 37.25 -2.01 1 74.81 178 LEU A C 1
ATOM 1345 O O . LEU A 1 178 ? 6.625 38.281 -1.818 1 74.81 178 LEU A O 1
ATOM 1349 N N . VAL A 1 179 ? 5.219 37.062 -3.064 1 75.44 179 VAL A N 1
ATOM 1350 C CA . VAL A 1 179 ? 5.289 38.031 -4.16 1 75.44 179 VAL A CA 1
ATOM 1351 C C . VAL A 1 179 ? 4.273 39.156 -3.932 1 75.44 179 VAL A C 1
ATOM 1353 O O . VAL A 1 179 ? 4.316 40.188 -4.602 1 75.44 179 VAL A O 1
ATOM 1356 N N . ASN A 1 180 ? 3.373 38.969 -3.055 1 81.56 180 ASN A N 1
ATOM 1357 C CA . ASN A 1 180 ? 2.398 40.031 -2.752 1 81.56 180 ASN A CA 1
ATOM 1358 C C . ASN A 1 180 ? 3.068 41.25 -2.156 1 81.56 180 ASN A C 1
ATOM 1360 O O . ASN A 1 180 ? 4.027 41.156 -1.393 1 81.56 180 ASN A O 1
ATOM 1364 N N . THR A 1 181 ? 2.523 42.406 -2.473 1 86.06 181 THR A N 1
ATOM 1365 C CA . THR A 1 181 ? 3.037 43.656 -1.94 1 86.06 181 THR A CA 1
ATOM 1366 C C . THR A 1 181 ? 2.764 43.75 -0.442 1 86.06 181 THR A C 1
ATOM 1368 O O . THR A 1 181 ? 1.906 43.062 0.089 1 86.06 181 THR A O 1
ATOM 1371 N N . ARG A 1 182 ? 3.51 44.656 0.197 1 90.56 182 ARG A N 1
ATOM 1372 C CA . ARG A 1 182 ? 3.283 44.875 1.62 1 90.56 182 ARG A CA 1
ATOM 1373 C C . ARG A 1 182 ? 1.862 45.375 1.873 1 90.56 182 ARG A C 1
ATOM 1375 O O . ARG A 1 182 ? 1.231 45 2.859 1 90.56 182 ARG A O 1
ATOM 1382 N N . ALA A 1 183 ? 1.429 46.281 1.032 1 92.62 183 ALA A N 1
ATOM 1383 C CA . ALA A 1 183 ? 0.074 46.812 1.177 1 92.62 183 ALA A CA 1
ATOM 1384 C C . ALA A 1 183 ? -0.957 45.688 1.145 1 92.62 183 ALA A C 1
ATOM 1386 O O . ALA A 1 183 ? -1.92 45.688 1.915 1 92.62 183 ALA A O 1
ATOM 1387 N N . TYR A 1 184 ? -0.765 44.844 0.255 1 88.94 184 TYR A N 1
ATOM 1388 C CA . TYR A 1 184 ? -1.685 43.719 0.184 1 88.94 184 TYR A CA 1
ATOM 1389 C C . TYR A 1 184 ? -1.578 42.844 1.433 1 88.94 184 TYR A C 1
ATOM 1391 O O . TYR A 1 184 ? -2.586 42.344 1.929 1 88.94 184 TYR A O 1
ATOM 1399 N N . GLN A 1 185 ? -0.41 42.656 1.876 1 91.12 185 GLN A N 1
ATOM 1400 C CA . GLN A 1 185 ? -0.208 41.875 3.098 1 91.12 185 GLN A CA 1
ATOM 1401 C C . GLN A 1 185 ? -0.945 42.531 4.273 1 91.12 185 GLN A C 1
ATOM 1403 O O . GLN A 1 185 ? -1.517 41.812 5.105 1 91.12 185 GLN A O 1
ATOM 1408 N N . GLU A 1 186 ? -0.866 43.812 4.363 1 94.81 186 GLU A N 1
ATOM 1409 C CA . GLU A 1 186 ? -1.57 44.5 5.426 1 94.81 186 GLU A CA 1
ATOM 1410 C C . GLU A 1 186 ? -3.076 44.281 5.344 1 94.81 186 GLU A C 1
ATOM 1412 O O . GLU A 1 186 ? -3.723 44 6.359 1 94.81 186 GLU A O 1
ATOM 1417 N N . ARG A 1 187 ? -3.582 44.344 4.176 1 93.44 187 ARG A N 1
ATOM 1418 C CA . ARG A 1 187 ? -5.004 44.062 3.973 1 93.44 187 ARG A CA 1
ATOM 1419 C C . ARG A 1 187 ? -5.359 42.625 4.301 1 93.44 187 ARG A C 1
ATOM 1421 O O . ARG A 1 187 ? -6.414 42.344 4.875 1 93.44 187 ARG A O 1
ATOM 1428 N N . SER A 1 188 ? -4.504 41.812 3.879 1 90.69 188 SER A N 1
ATOM 1429 C CA . SER A 1 188 ? -4.719 40.375 4.125 1 90.69 188 SER A CA 1
ATOM 1430 C C . SER A 1 188 ? -4.727 40.062 5.617 1 90.69 188 SER A C 1
ATOM 1432 O O . SER A 1 188 ? -5.527 39.25 6.086 1 90.69 188 SER A O 1
ATOM 1434 N N . VAL A 1 189 ? -3.824 40.656 6.359 1 94.88 189 VAL A N 1
ATOM 1435 C CA . VAL A 1 189 ? -3.771 40.469 7.805 1 94.88 189 VAL A CA 1
ATOM 1436 C C . VAL A 1 189 ? -5.07 40.969 8.438 1 94.88 189 VAL A C 1
ATOM 1438 O O . VAL A 1 189 ? -5.629 40.281 9.312 1 94.88 189 VAL A O 1
ATOM 1441 N N . GLN A 1 190 ? -5.527 42.094 8 1 95.75 190 GLN A N 1
ATOM 1442 C CA . GLN A 1 190 ? -6.781 42.625 8.516 1 95.75 190 GLN A CA 1
ATOM 1443 C C . GLN A 1 190 ? -7.953 41.719 8.18 1 95.75 190 GLN A C 1
ATOM 1445 O O . GLN A 1 190 ? -8.789 41.438 9.039 1 95.75 190 GLN A O 1
ATOM 1450 N N . ARG A 1 191 ? -8.055 41.312 6.988 1 94.88 191 ARG A N 1
ATOM 1451 C CA . ARG A 1 191 ? -9.109 40.406 6.559 1 94.88 191 ARG A CA 1
ATOM 1452 C C . ARG A 1 191 ? -9.062 39.094 7.348 1 94.88 191 ARG A C 1
ATOM 1454 O O . ARG A 1 191 ? -10.102 38.594 7.781 1 94.88 191 ARG A O 1
ATOM 1461 N N . THR A 1 192 ? -7.875 38.562 7.457 1 94.62 192 THR A N 1
ATOM 1462 C CA . THR A 1 192 ? -7.695 37.312 8.219 1 94.62 192 THR A CA 1
ATOM 1463 C C . THR A 1 192 ? -8.188 37.5 9.656 1 94.62 192 THR A C 1
ATOM 1465 O O . THR A 1 192 ? -8.805 36.594 10.219 1 94.62 192 THR A O 1
ATOM 1468 N N . HIS A 1 193 ? -7.93 38.656 10.234 1 96.12 193 HIS A N 1
ATOM 1469 C CA . HIS A 1 193 ? -8.406 38.938 11.586 1 96.12 193 HIS A CA 1
ATOM 1470 C C . HIS A 1 193 ? -9.93 38.969 11.641 1 96.12 193 HIS A C 1
ATOM 1472 O O . HIS A 1 193 ? -10.531 38.375 12.539 1 96.12 193 HIS A O 1
ATOM 1478 N N . GLU A 1 194 ? -10.539 39.656 10.727 1 96.75 194 GLU A N 1
ATOM 1479 C CA . GLU A 1 194 ? -11.992 39.719 10.664 1 96.75 194 GLU A CA 1
ATOM 1480 C C . GLU A 1 194 ? -12.617 38.344 10.453 1 96.75 194 GLU A C 1
ATOM 1482 O O . GLU A 1 194 ? -13.641 38.031 11.062 1 96.75 194 GLU A O 1
ATOM 1487 N N . TRP A 1 195 ? -12.039 37.594 9.555 1 96.81 195 TRP A N 1
ATOM 1488 C CA . TRP A 1 195 ? -12.508 36.219 9.336 1 96.81 195 TRP A CA 1
ATOM 1489 C C . TRP A 1 195 ? -12.352 35.375 10.602 1 96.81 195 TRP A C 1
ATOM 1491 O O . TRP A 1 195 ? -13.18 34.531 10.891 1 96.81 195 TRP A O 1
ATOM 1501 N N . ALA A 1 196 ? -11.289 35.625 11.344 1 97.56 196 ALA A N 1
ATOM 1502 C CA . ALA A 1 196 ? -11.039 34.875 12.586 1 97.56 196 ALA A CA 1
ATOM 1503 C C . ALA A 1 196 ? -12.148 35.125 13.602 1 97.56 196 ALA A C 1
ATOM 1505 O O . ALA A 1 196 ? -12.57 34.219 14.305 1 97.56 196 ALA A O 1
ATOM 1506 N N . GLU A 1 197 ? -12.594 36.375 13.727 1 98.06 197 GLU A N 1
ATOM 1507 C CA . GLU A 1 197 ? -13.711 36.688 14.617 1 98.06 197 GLU A CA 1
ATOM 1508 C C . GLU A 1 197 ? -14.945 35.875 14.258 1 98.06 197 GLU A C 1
ATOM 1510 O O . GLU A 1 197 ? -15.609 35.312 15.133 1 98.06 197 GLU A O 1
ATOM 1515 N N . ARG A 1 198 ? -15.188 35.812 12.969 1 97.62 198 ARG A N 1
ATOM 1516 C CA . ARG A 1 198 ? -16.344 35.094 12.469 1 97.62 198 ARG A CA 1
ATOM 1517 C C . ARG A 1 198 ? -16.188 33.594 12.695 1 97.62 198 ARG A C 1
ATOM 1519 O O . ARG A 1 198 ? -17.172 32.906 13.016 1 97.62 198 ARG A O 1
ATOM 1526 N N . CYS A 1 199 ? -15.008 33.094 12.5 1 98.06 199 CYS A N 1
ATOM 1527 C CA . CYS A 1 199 ? -14.734 31.672 12.766 1 98.06 199 CYS A CA 1
ATOM 1528 C C . CYS A 1 199 ? -14.992 31.344 14.234 1 98.06 199 CYS A C 1
ATOM 1530 O O . CYS A 1 199 ? -15.625 30.328 14.539 1 98.06 199 CYS A O 1
ATOM 1532 N N . LEU A 1 200 ? -14.477 32.125 15.148 1 98.19 200 LEU A N 1
ATOM 1533 C CA . LEU A 1 200 ? -14.625 31.906 16.578 1 98.19 200 LEU A CA 1
ATOM 1534 C C . LEU A 1 200 ? -16.094 31.906 16.969 1 98.19 200 LEU A C 1
ATOM 1536 O O . LEU A 1 200 ? -16.531 31.047 17.75 1 98.19 200 LEU A O 1
ATOM 1540 N N . ALA A 1 201 ? -16.812 32.844 16.5 1 98.25 201 ALA A N 1
ATOM 1541 C CA . ALA A 1 201 ? -18.234 32.938 16.797 1 98.25 201 ALA A CA 1
ATOM 1542 C C . ALA A 1 201 ? -18.984 31.688 16.297 1 98.25 201 ALA A C 1
ATOM 1544 O O . ALA A 1 201 ? -19.797 31.109 17.031 1 98.25 201 ALA A O 1
ATOM 1545 N N . GLU A 1 202 ? -18.703 31.312 15.078 1 98.25 202 GLU A N 1
ATOM 1546 C CA . GLU A 1 202 ? -19.359 30.141 14.5 1 98.25 202 GLU A CA 1
ATOM 1547 C C . GLU A 1 202 ? -18.984 28.875 15.25 1 98.25 202 GLU A C 1
ATOM 1549 O O . GLU A 1 202 ? -19.844 28.016 15.492 1 98.25 202 GLU A O 1
ATOM 1554 N N . HIS A 1 203 ? -17.766 28.734 15.586 1 98.19 203 HIS A N 1
ATOM 1555 C CA . HIS A 1 203 ? -17.281 27.594 16.344 1 98.19 203 HIS A CA 1
ATOM 1556 C C . HIS A 1 203 ? -18.016 27.469 17.672 1 98.19 203 HIS A C 1
ATOM 1558 O O . HIS A 1 203 ? -18.453 26.375 18.047 1 98.19 203 HIS A O 1
ATOM 1564 N N . HIS A 1 204 ? -18.094 28.531 18.344 1 97.25 204 HIS A N 1
ATOM 1565 C CA . HIS A 1 204 ? -18.781 28.547 19.625 1 97.25 204 HIS A CA 1
ATOM 1566 C C . HIS A 1 204 ? -20.266 28.219 19.469 1 97.25 204 HIS A C 1
ATOM 1568 O O . HIS A 1 204 ? -20.844 27.469 20.266 1 97.25 204 HIS A O 1
ATOM 1574 N N . ARG A 1 205 ? -20.875 28.781 18.469 1 97.38 205 ARG A N 1
ATOM 1575 C CA . ARG A 1 205 ? -22.281 28.5 18.203 1 97.38 205 ARG A CA 1
ATOM 1576 C C . ARG A 1 205 ? -22.516 27.016 17.969 1 97.38 205 ARG A C 1
ATOM 1578 O O . ARG A 1 205 ? -23.406 26.422 18.578 1 97.38 205 ARG A O 1
ATOM 1585 N N . LEU A 1 206 ? -21.703 26.438 17.156 1 97.44 206 LEU A N 1
ATOM 1586 C CA . LEU A 1 206 ? -21.844 25.016 16.812 1 97.44 206 LEU A CA 1
ATOM 1587 C C . LEU A 1 206 ? -21.578 24.125 18.016 1 97.44 206 LEU A C 1
ATOM 1589 O O . LEU A 1 206 ? -22.281 23.141 18.234 1 97.44 206 LEU A O 1
ATOM 1593 N N . GLN A 1 207 ? -20.594 24.422 18.797 1 94.75 207 GLN A N 1
ATOM 1594 C CA . GLN A 1 207 ? -20.266 23.656 19.984 1 94.75 207 GLN A CA 1
ATOM 1595 C C . GLN A 1 207 ? -21.422 23.672 20.984 1 94.75 207 GLN A C 1
ATOM 1597 O O . GLN A 1 207 ? -21.719 22.656 21.625 1 94.75 207 GLN A O 1
ATOM 1602 N N . ASN A 1 208 ? -22.016 24.781 21.109 1 95.25 208 ASN A N 1
ATOM 1603 C CA . ASN A 1 208 ? -23.125 24.938 22.031 1 95.25 208 ASN A CA 1
ATOM 1604 C C . ASN A 1 208 ? -24.359 24.172 21.578 1 95.25 208 ASN A C 1
ATOM 1606 O O . ASN A 1 208 ? -25.188 23.75 22.391 1 95.25 208 ASN A O 1
ATOM 1610 N N . GLN A 1 209 ? -24.469 24 20.344 1 95.19 209 GLN A N 1
ATOM 1611 C CA . GLN A 1 209 ? -25.609 23.281 19.766 1 95.19 209 GLN A CA 1
ATOM 1612 C C . GLN A 1 209 ? -25.5 21.781 20.031 1 95.19 209 GLN A C 1
ATOM 1614 O O . GLN A 1 209 ? -26.516 21.078 20.062 1 95.19 209 GLN A O 1
ATOM 1619 N N . ALA A 1 210 ? -24.344 21.266 20.219 1 93.06 210 ALA A N 1
ATOM 1620 C CA . ALA A 1 210 ? -24.125 19.844 20.469 1 93.06 210 ALA A CA 1
ATOM 1621 C C . ALA A 1 210 ? -23.094 19.625 21.578 1 93.06 210 ALA A C 1
ATOM 1623 O O . ALA A 1 210 ? -22.016 19.078 21.328 1 93.06 210 ALA A O 1
ATOM 1624 N N . PRO A 1 211 ? -23.453 19.828 22.766 1 89.81 211 PRO A N 1
ATOM 1625 C CA . PRO A 1 211 ? -22.5 19.75 23.875 1 89.81 211 PRO A CA 1
ATOM 1626 C C . PRO A 1 211 ? -22.047 18.328 24.172 1 89.81 211 PRO A C 1
ATOM 1628 O O . PRO A 1 211 ? -21.047 18.125 24.859 1 89.81 211 PRO A O 1
ATOM 1631 N N . GLU A 1 212 ? -22.734 17.391 23.594 1 91.75 212 GLU A N 1
ATOM 1632 C CA . GLU A 1 212 ? -22.406 15.984 23.844 1 91.75 212 GLU A CA 1
ATOM 1633 C C . GLU A 1 212 ? -21.281 15.516 22.938 1 91.75 212 GLU A C 1
ATOM 1635 O O . GLU A 1 212 ? -20.656 14.477 23.203 1 91.75 212 GLU A O 1
ATOM 1640 N N . ARG A 1 213 ? -21.016 16.281 21.922 1 93.62 213 ARG A N 1
ATOM 1641 C CA . ARG A 1 213 ? -19.922 15.93 21.016 1 93.62 213 ARG A CA 1
ATOM 1642 C C . ARG A 1 213 ? -18.562 16.234 21.625 1 93.62 213 ARG A C 1
ATOM 1644 O O . ARG A 1 213 ? -18.438 17.172 22.422 1 93.62 213 ARG A O 1
ATOM 1651 N N . PRO A 1 214 ? -17.594 15.406 21.188 1 94.38 214 PRO A N 1
ATOM 1652 C CA . PRO A 1 214 ? -16.25 15.742 21.656 1 94.38 214 PRO A CA 1
ATOM 1653 C C . PRO A 1 214 ? -15.828 17.156 21.297 1 94.38 214 PRO A C 1
ATOM 1655 O O . PRO A 1 214 ? -16.078 17.609 20.172 1 94.38 214 PRO A O 1
ATOM 1658 N N . ARG A 1 215 ? -15.234 17.781 22.203 1 94.06 215 ARG A N 1
ATOM 1659 C CA . ARG A 1 215 ? -14.828 19.156 22 1 94.06 215 ARG A CA 1
ATOM 1660 C C . ARG A 1 215 ? -13.75 19.266 20.922 1 94.06 215 ARG A C 1
ATOM 1662 O O . ARG A 1 215 ? -12.805 18.469 20.906 1 94.06 215 ARG A O 1
ATOM 1669 N N . GLN A 1 216 ? -13.875 20.219 20.078 1 97.19 216 GLN A N 1
ATOM 1670 C CA . GLN A 1 216 ? -12.867 20.578 19.078 1 97.19 216 GLN A CA 1
ATOM 1671 C C . GLN A 1 216 ? -12.117 21.844 19.484 1 97.19 216 GLN A C 1
ATOM 1673 O O . GLN A 1 216 ? -12.719 22.797 19.969 1 97.19 216 GLN A O 1
ATOM 1678 N N . ALA A 1 217 ? -10.859 21.766 19.359 1 98.44 217 ALA A N 1
ATOM 1679 C CA . ALA A 1 217 ? -10.062 22.984 19.562 1 98.44 217 ALA A CA 1
ATOM 1680 C C . ALA A 1 217 ? -9.945 23.781 18.266 1 98.44 217 ALA A C 1
ATOM 1682 O O . ALA A 1 217 ? -9.727 23.219 17.203 1 98.44 217 ALA A O 1
ATOM 1683 N N . LEU A 1 218 ? -10.109 25.078 18.359 1 98.56 218 LEU A N 1
ATOM 1684 C CA . LEU A 1 218 ? -9.953 25.969 17.203 1 98.56 218 LEU A CA 1
ATOM 1685 C C . LEU A 1 218 ? -8.672 26.781 17.328 1 98.56 218 LEU A C 1
ATOM 1687 O O . LEU A 1 218 ? -8.469 27.5 18.312 1 98.56 218 LEU A O 1
ATOM 1691 N N . PHE A 1 219 ? -7.809 26.609 16.344 1 98.56 219 PHE A N 1
ATOM 1692 C CA . PHE A 1 219 ? -6.559 27.359 16.297 1 98.56 219 PHE A CA 1
ATOM 1693 C C . PHE A 1 219 ? -6.688 28.562 15.352 1 98.56 219 PHE A C 1
ATOM 1695 O O . PHE A 1 219 ? -7.211 28.438 14.242 1 98.56 219 PHE A O 1
ATOM 1702 N N . GLY A 1 220 ? -6.285 29.734 15.82 1 97.75 220 GLY A N 1
ATOM 1703 C CA . GLY A 1 220 ? -6.152 30.875 14.945 1 97.75 220 GLY A CA 1
ATOM 1704 C C . GLY A 1 220 ? -4.883 30.844 14.109 1 97.75 220 GLY A C 1
ATOM 1705 O O . GLY A 1 220 ? -3.842 30.375 14.578 1 97.75 220 GLY A O 1
ATOM 1706 N N . VAL A 1 221 ? -4.902 31.406 12.938 1 96.19 221 VAL A N 1
ATOM 1707 C CA . VAL A 1 221 ? -3.736 31.344 12.062 1 96.19 221 VAL A CA 1
ATOM 1708 C C . VAL A 1 221 ? -3.094 32.719 11.953 1 96.19 221 VAL A C 1
ATOM 1710 O O . VAL A 1 221 ? -3.754 33.688 11.57 1 96.19 221 VAL A O 1
ATOM 1713 N N . VAL A 1 222 ? -1.842 32.781 12.227 1 96.25 222 VAL A N 1
ATOM 1714 C CA . VAL A 1 222 ? -1.089 34.031 12.18 1 96.25 222 VAL A CA 1
ATOM 1715 C C . VAL A 1 222 ? -0.474 34.219 10.789 1 96.25 222 VAL A C 1
ATOM 1717 O O . VAL A 1 222 ? 0.297 33.375 10.336 1 96.25 222 VAL A O 1
ATOM 1720 N N . GLN A 1 223 ? -0.841 35.281 10.188 1 92.56 223 GLN A N 1
ATOM 1721 C CA . GLN A 1 223 ? -0.272 35.688 8.906 1 92.56 223 GLN A CA 1
ATOM 1722 C C . GLN A 1 223 ? 0.595 36.938 9.055 1 92.56 223 GLN A C 1
ATOM 1724 O O . GLN A 1 223 ? 0.786 37.438 10.164 1 92.56 223 GLN A O 1
ATOM 1729 N N . GLY A 1 224 ? 1.234 37.344 7.895 1 92.31 224 GLY A N 1
ATOM 1730 C CA . GLY A 1 224 ? 2.016 38.562 7.992 1 92.31 224 GLY A CA 1
ATOM 1731 C C . GLY A 1 224 ? 3.291 38.5 7.168 1 92.31 224 GLY A C 1
ATOM 1732 O O . GLY A 1 224 ? 4.07 39.469 7.18 1 92.31 224 GLY A O 1
ATOM 1733 N N . ALA A 1 225 ? 3.457 37.469 6.484 1 89.25 225 ALA A N 1
ATOM 1734 C CA . ALA A 1 225 ? 4.59 37.281 5.574 1 89.25 225 ALA A CA 1
ATOM 1735 C C . ALA A 1 225 ? 5.91 37.562 6.293 1 89.25 225 ALA A C 1
ATOM 1737 O O . ALA A 1 225 ? 6.152 37 7.371 1 89.25 225 ALA A O 1
ATOM 1738 N N . GLN A 1 226 ? 6.836 38.312 5.699 1 90.56 226 GLN A N 1
ATOM 1739 C CA . GLN A 1 226 ? 8.188 38.5 6.227 1 90.56 226 GLN A CA 1
ATOM 1740 C C . GLN A 1 226 ? 8.281 39.75 7.086 1 90.56 226 GLN A C 1
ATOM 1742 O O . GLN A 1 226 ? 9.375 40.156 7.477 1 90.56 226 GLN A O 1
ATOM 1747 N N . TYR A 1 227 ? 7.184 40.344 7.434 1 93.25 227 TYR A N 1
ATOM 1748 C CA . TYR A 1 227 ? 7.199 41.625 8.109 1 93.25 227 TYR A CA 1
ATOM 1749 C C . TYR A 1 227 ? 6.957 41.469 9.609 1 93.25 227 TYR A C 1
ATOM 1751 O O . TYR A 1 227 ? 5.891 41.031 10.023 1 93.25 227 TYR A O 1
ATOM 1759 N N . GLU A 1 228 ? 7.855 41.969 10.398 1 96.38 228 GLU A N 1
ATOM 1760 C CA . GLU A 1 228 ? 7.793 41.812 11.844 1 96.38 228 GLU A CA 1
ATOM 1761 C C . GLU A 1 228 ? 6.551 42.5 12.414 1 96.38 228 GLU A C 1
ATOM 1763 O O . GLU A 1 228 ? 5.832 41.906 13.227 1 96.38 228 GLU A O 1
ATOM 1768 N N . ASP A 1 229 ? 6.371 43.719 12.031 1 97.75 229 ASP A N 1
ATOM 1769 C CA . ASP A 1 229 ? 5.266 44.5 12.594 1 97.75 229 ASP A CA 1
ATOM 1770 C C . ASP A 1 229 ? 3.924 43.844 12.289 1 97.75 229 ASP A C 1
ATOM 1772 O O . ASP A 1 229 ? 3.037 43.781 13.141 1 97.75 229 ASP A O 1
ATOM 1776 N N . LEU A 1 230 ? 3.766 43.281 11.086 1 96.25 230 LEU A N 1
ATOM 1777 C CA . LEU A 1 230 ? 2.523 42.625 10.711 1 96.25 230 LEU A CA 1
ATOM 1778 C C . LEU A 1 230 ? 2.35 41.312 11.484 1 96.25 230 LEU A C 1
ATOM 1780 O O . LEU A 1 230 ? 1.245 41 11.93 1 96.25 230 LEU A O 1
ATOM 1784 N N . ARG A 1 231 ? 3.416 40.562 11.617 1 96.75 231 ARG A N 1
ATOM 1785 C CA . ARG A 1 231 ? 3.367 39.312 12.367 1 96.75 231 ARG A CA 1
ATOM 1786 C C . ARG A 1 231 ? 2.984 39.562 13.82 1 96.75 231 ARG A C 1
ATOM 1788 O O . ARG A 1 231 ? 2.113 38.875 14.359 1 96.75 231 ARG A O 1
ATOM 1795 N N . ARG A 1 232 ? 3.633 40.531 14.469 1 97.81 232 ARG A N 1
ATOM 1796 C CA . ARG A 1 232 ? 3.357 40.844 15.867 1 97.81 232 ARG A CA 1
ATOM 1797 C C . ARG A 1 232 ? 1.934 41.344 16.047 1 97.81 232 ARG A C 1
ATOM 1799 O O . ARG A 1 232 ? 1.242 40.969 16.984 1 97.81 232 ARG A O 1
ATOM 1806 N N . LYS A 1 233 ? 1.567 42.188 15.148 1 97.69 233 LYS A N 1
ATOM 1807 C CA . LYS A 1 233 ? 0.207 42.719 15.188 1 97.69 233 LYS A CA 1
ATOM 1808 C C . LYS A 1 233 ? -0.822 41.594 15.039 1 97.69 233 LYS A C 1
ATOM 1810 O O . LYS A 1 233 ? -1.805 41.562 15.781 1 97.69 233 LYS A O 1
ATOM 1815 N N . ALA A 1 234 ? -0.608 40.781 14.031 1 97.19 234 ALA A N 1
ATOM 1816 C CA . ALA A 1 234 ? -1.52 39.688 13.797 1 97.19 234 ALA A CA 1
ATOM 1817 C C . ALA A 1 234 ? -1.597 38.75 15.016 1 97.19 234 ALA A C 1
ATOM 1819 O O . ALA A 1 234 ? -2.688 38.375 15.438 1 97.19 234 ALA A O 1
ATOM 1820 N N . ALA A 1 235 ? -0.462 38.375 15.617 1 98.25 235 ALA A N 1
ATOM 1821 C CA . ALA A 1 235 ? -0.399 37.5 16.781 1 98.25 235 ALA A CA 1
ATOM 1822 C C . ALA A 1 235 ? -1.11 38.125 17.984 1 98.25 235 ALA A C 1
ATOM 1824 O O . ALA A 1 235 ? -1.952 37.469 18.609 1 98.25 235 ALA A O 1
ATOM 1825 N N . ARG A 1 236 ? -0.784 39.344 18.266 1 97.88 236 ARG A N 1
ATOM 1826 C CA . ARG A 1 236 ? -1.407 40.062 19.391 1 97.88 236 ARG A CA 1
ATOM 1827 C C . ARG A 1 236 ? -2.91 40.188 19.172 1 97.88 236 ARG A C 1
ATOM 1829 O O . ARG A 1 236 ? -3.693 40.031 20.109 1 97.88 236 ARG A O 1
ATOM 1836 N N . GLY A 1 237 ? -3.25 40.562 17.969 1 97.38 237 GLY A N 1
ATOM 1837 C CA . GLY A 1 237 ? -4.66 40.688 17.641 1 97.38 237 GLY A CA 1
ATOM 1838 C C . GLY A 1 237 ? -5.449 39.406 17.875 1 97.38 237 GLY A C 1
ATOM 1839 O O . GLY A 1 237 ? -6.551 39.469 18.438 1 97.38 237 GLY A O 1
ATOM 1840 N N . LEU A 1 238 ? -4.922 38.312 17.484 1 97.88 238 LEU A N 1
ATOM 1841 C CA . LEU A 1 238 ? -5.598 37.031 17.672 1 97.88 238 LEU A CA 1
ATOM 1842 C C . LEU A 1 238 ? -5.625 36.656 19.156 1 97.88 238 LEU A C 1
ATOM 1844 O O . LEU A 1 238 ? -6.617 36.094 19.641 1 97.88 238 LEU A O 1
ATOM 1848 N N . ALA A 1 239 ? -4.562 36.938 19.875 1 97.88 239 ALA A N 1
ATOM 1849 C CA . ALA A 1 239 ? -4.441 36.562 21.281 1 97.88 239 ALA A CA 1
ATOM 1850 C C . ALA A 1 239 ? -5.449 37.344 22.141 1 97.88 239 ALA A C 1
ATOM 1852 O O . ALA A 1 239 ? -5.926 36.844 23.156 1 97.88 239 ALA A O 1
ATOM 1853 N N . THR A 1 240 ? -5.777 38.562 21.719 1 97.62 240 THR A N 1
ATOM 1854 C CA . THR A 1 240 ? -6.645 39.406 22.516 1 97.62 240 THR A CA 1
ATOM 1855 C C . THR A 1 240 ? -7.992 39.594 21.828 1 97.62 240 THR A C 1
ATOM 1857 O O . THR A 1 240 ? -8.695 40.594 22.094 1 97.62 240 THR A O 1
ATOM 1860 N N . ILE A 1 241 ? -8.305 38.75 20.922 1 97.06 241 ILE A N 1
ATOM 1861 C CA . ILE A 1 241 ? -9.43 38.938 20.016 1 97.06 241 ILE A CA 1
ATOM 1862 C C . ILE A 1 241 ? -10.734 39.031 20.797 1 97.06 241 ILE A C 1
ATOM 1864 O O . ILE A 1 241 ? -11.672 39.719 20.375 1 97.06 241 ILE A O 1
ATOM 1868 N N . GLY A 1 242 ? -10.859 38.531 21.938 1 96.75 242 GLY A N 1
ATOM 1869 C CA . GLY A 1 242 ? -12.062 38.5 22.75 1 96.75 242 GLY A CA 1
ATOM 1870 C C . GLY A 1 242 ? -12.219 39.75 23.609 1 96.75 242 GLY A C 1
ATOM 1871 O O . GLY A 1 242 ? -13.25 39.938 24.266 1 96.75 242 GLY A O 1
ATOM 1872 N N . GLU A 1 243 ? -11.219 40.562 23.656 1 95.5 243 GLU A N 1
ATOM 1873 C CA . GLU A 1 243 ? -11.219 41.75 24.531 1 95.5 243 GLU A CA 1
ATOM 1874 C C . GLU A 1 243 ? -12.016 42.875 23.922 1 95.5 243 GLU A C 1
ATOM 1876 O O . GLU A 1 243 ? -12.398 43.844 24.609 1 95.5 243 GLU A O 1
ATOM 1881 N N . GLN A 1 244 ? -12.133 42.844 22.656 1 87.12 244 GLN A N 1
ATOM 1882 C CA . GLN A 1 244 ? -12.859 43.906 21.984 1 87.12 244 GLN A CA 1
ATOM 1883 C C . GLN A 1 244 ? -14.32 43.531 21.766 1 87.12 244 GLN A C 1
ATOM 1885 O O . GLN A 1 244 ? -14.656 42.344 21.688 1 87.12 244 GLN A O 1
ATOM 1890 N N . ALA A 1 245 ? -15.164 44.562 21.641 1 91.25 245 ALA A N 1
ATOM 1891 C CA . ALA A 1 245 ? -16.578 44.312 21.328 1 91.25 245 ALA A CA 1
ATOM 1892 C C . ALA A 1 245 ? -16.734 43.781 19.922 1 91.25 245 ALA A C 1
ATOM 1894 O O . ALA A 1 245 ? -16.031 44.188 19 1 91.25 245 ALA A O 1
ATOM 1895 N N . GLY A 1 246 ? -17.578 42.781 19.797 1 91.56 246 GLY A N 1
ATOM 1896 C CA . GLY A 1 246 ? -17.812 42.188 18.484 1 91.56 246 GLY A CA 1
ATOM 1897 C C . GLY A 1 246 ? -18.234 40.75 18.562 1 91.56 246 GLY A C 1
ATOM 1898 O O . GLY A 1 246 ? -18.625 40.25 19.625 1 91.56 246 GLY A O 1
ATOM 1899 N N . PRO A 1 247 ? -18.234 40.094 17.422 1 92.81 247 PRO A N 1
ATOM 1900 C CA . PRO A 1 247 ? -18.719 38.719 17.344 1 92.81 247 PRO A CA 1
ATOM 1901 C C . PRO A 1 247 ? -17.906 37.75 18.219 1 92.81 247 PRO A C 1
ATOM 1903 O O . PRO A 1 247 ? -18.422 36.75 18.688 1 92.81 247 PRO A O 1
ATOM 1906 N N . ALA A 1 248 ? -16.672 38.062 18.5 1 96 248 ALA A N 1
ATOM 1907 C CA . ALA A 1 248 ? -15.797 37.156 19.234 1 96 248 ALA A CA 1
ATOM 1908 C C . ALA A 1 248 ? -15.641 37.594 20.688 1 96 248 ALA A C 1
ATOM 1910 O O . ALA A 1 248 ? -14.789 37.062 21.422 1 96 248 ALA A O 1
ATOM 1911 N N . GLU A 1 249 ? -16.484 38.5 21.141 1 96.44 249 GLU A N 1
ATOM 1912 C CA . GLU A 1 249 ? -16.359 39.031 22.484 1 96.44 249 GLU A CA 1
ATOM 1913 C C . GLU A 1 249 ? -16.422 37.938 23.531 1 96.44 249 GLU A C 1
ATOM 1915 O O . GLU A 1 249 ? -17.344 37.125 23.531 1 96.44 249 GLU A O 1
ATOM 1920 N N . GLY A 1 250 ? -15.359 37.938 24.406 1 97 250 GLY A N 1
ATOM 1921 C CA . GLY A 1 250 ? -15.32 37 25.5 1 97 250 GLY A CA 1
ATOM 1922 C C . GLY A 1 250 ? -14.805 35.625 25.078 1 97 250 GLY A C 1
ATOM 1923 O O . GLY A 1 250 ? -14.703 34.719 25.906 1 97 250 GLY A O 1
ATOM 1924 N N . LEU A 1 251 ? -14.5 35.469 23.797 1 97.38 251 LEU A N 1
ATOM 1925 C CA . LEU A 1 251 ? -14.023 34.188 23.281 1 97.38 251 LEU A CA 1
ATOM 1926 C C . LEU A 1 251 ? -12.508 34.219 23.094 1 97.38 251 LEU A C 1
ATOM 1928 O O . LEU A 1 251 ? -11.891 35.281 23.156 1 97.38 251 LEU A O 1
ATOM 1932 N N . ALA A 1 252 ? -11.914 33 22.922 1 97.5 252 ALA A N 1
ATOM 1933 C CA . ALA A 1 252 ? -10.477 32.875 22.672 1 97.5 252 ALA A CA 1
ATOM 1934 C C . ALA A 1 252 ? -10.164 31.625 21.859 1 97.5 252 ALA A C 1
ATOM 1936 O O . ALA A 1 252 ? -10.93 30.656 21.875 1 97.5 252 ALA A O 1
ATOM 1937 N N . PHE A 1 253 ? -9.133 31.734 21.141 1 98.12 253 PHE A N 1
ATOM 1938 C CA . PHE A 1 253 ? -8.633 30.547 20.453 1 98.12 253 PHE A CA 1
ATOM 1939 C C . PHE A 1 253 ? -7.988 29.578 21.438 1 98.12 253 PHE A C 1
ATOM 1941 O O . PHE A 1 253 ? -7.523 29.984 22.5 1 98.12 253 PHE A O 1
ATOM 1948 N N . ASP A 1 254 ? -7.98 28.281 21.047 1 98.25 254 ASP A N 1
ATOM 1949 C CA . ASP A 1 254 ? -7.398 27.234 21.875 1 98.25 254 ASP A CA 1
ATOM 1950 C C . ASP A 1 254 ? -5.91 27.062 21.578 1 98.25 254 ASP A C 1
ATOM 1952 O O . ASP A 1 254 ? -5.18 26.453 22.375 1 98.25 254 ASP A O 1
ATOM 1956 N N . GLY A 1 255 ? -5.461 27.516 20.531 1 98.62 255 GLY A N 1
ATOM 1957 C CA . GLY A 1 255 ? -4.098 27.484 20.031 1 98.62 255 GLY A CA 1
ATOM 1958 C C . GLY A 1 255 ? -3.906 28.312 18.781 1 98.62 255 GLY A C 1
ATOM 1959 O O . GLY A 1 255 ? -4.828 29 18.328 1 98.62 255 GLY A O 1
ATOM 1960 N N . TYR A 1 256 ? -2.695 28.234 18.234 1 98.5 256 TYR A N 1
ATOM 1961 C CA . TYR A 1 256 ? -2.408 29.109 17.109 1 98.5 256 TYR A CA 1
ATOM 1962 C C . TYR A 1 256 ? -1.557 28.406 16.062 1 98.5 256 TYR A C 1
ATOM 1964 O O . TYR A 1 256 ? -0.65 27.641 16.406 1 98.5 256 TYR A O 1
ATOM 1972 N N . GLY A 1 257 ? -1.914 28.641 14.812 1 96.62 257 GLY A N 1
ATOM 1973 C CA . GLY A 1 257 ? -1.078 28.219 13.703 1 96.62 257 GLY A CA 1
ATOM 1974 C C . GLY A 1 257 ? -0.201 29.344 13.164 1 96.62 257 GLY A C 1
ATOM 1975 O O . GLY A 1 257 ? -0.624 30.5 13.102 1 96.62 257 GLY A O 1
ATOM 1976 N N . ILE A 1 258 ? 1.019 28.969 12.805 1 94.31 258 ILE A N 1
ATOM 1977 C CA . ILE A 1 258 ? 1.939 29.906 12.164 1 94.31 258 ILE A CA 1
ATOM 1978 C C . ILE A 1 258 ? 2.115 29.516 10.695 1 94.31 258 ILE A C 1
ATOM 1980 O O . ILE A 1 258 ? 2.693 28.484 10.383 1 94.31 258 ILE A O 1
ATOM 1984 N N . GLY A 1 259 ? 1.536 30.312 9.891 1 83.31 259 GLY A N 1
ATOM 1985 C CA . GLY A 1 259 ? 1.532 29.969 8.484 1 83.31 259 GLY A CA 1
ATOM 1986 C C . GLY A 1 259 ? 1.923 31.125 7.582 1 83.31 259 GLY A C 1
ATOM 1987 O O . GLY A 1 259 ? 2.42 32.156 8.055 1 83.31 259 GLY A O 1
ATOM 1988 N N . GLY A 1 260 ? 1.722 30.906 6.289 1 73.31 260 GLY A N 1
ATOM 1989 C CA . GLY A 1 260 ? 1.898 31.922 5.266 1 73.31 260 GLY A CA 1
ATOM 1990 C C . GLY A 1 260 ? 3.26 31.859 4.598 1 73.31 260 GLY A C 1
ATOM 1991 O O . GLY A 1 260 ? 4.012 30.906 4.789 1 73.31 260 GLY A O 1
ATOM 1992 N N . ALA A 1 261 ? 3.385 32.781 3.777 1 68.88 261 ALA A N 1
ATOM 1993 C CA . ALA A 1 261 ? 4.602 32.875 2.975 1 68.88 261 ALA A CA 1
ATOM 1994 C C . ALA A 1 261 ? 5.797 33.25 3.844 1 68.88 261 ALA A C 1
ATOM 1996 O O . ALA A 1 261 ? 5.777 34.281 4.523 1 68.88 261 ALA A O 1
ATOM 1997 N N . LEU A 1 262 ? 6.645 32.25 4.02 1 74.31 262 LEU A N 1
ATOM 1998 C CA . LEU A 1 262 ? 7.848 32.531 4.785 1 74.31 262 LEU A CA 1
ATOM 1999 C C . LEU A 1 262 ? 9.094 32.031 4.059 1 74.31 262 LEU A C 1
ATOM 2001 O O . LEU A 1 262 ? 9.062 30.984 3.422 1 74.31 262 LEU A O 1
ATOM 2005 N N . GLU A 1 263 ? 10.062 32.875 4.098 1 78.38 263 GLU A N 1
ATOM 2006 C CA . GLU A 1 263 ? 11.375 32.438 3.613 1 78.38 263 GLU A CA 1
ATOM 2007 C C . GLU A 1 263 ? 12.062 31.531 4.633 1 78.38 263 GLU A C 1
ATOM 2009 O O . GLU A 1 263 ? 12.086 31.844 5.824 1 78.38 263 GLU A O 1
ATOM 2014 N N . LYS A 1 264 ? 12.625 30.578 4.188 1 79.62 264 LYS A N 1
ATOM 2015 C CA . LYS A 1 264 ? 13.258 29.578 5.043 1 79.62 264 LYS A CA 1
ATOM 2016 C C . LYS A 1 264 ? 14.32 30.203 5.934 1 79.62 264 LYS A C 1
ATOM 2018 O O . LYS A 1 264 ? 14.438 29.859 7.113 1 79.62 264 LYS A O 1
ATOM 2023 N N . GLN A 1 265 ? 14.992 31.141 5.41 1 85.38 265 GLN A N 1
ATOM 2024 C CA . GLN A 1 265 ? 16.094 31.734 6.141 1 85.38 265 GLN A CA 1
ATOM 2025 C C . GLN A 1 265 ? 15.602 32.531 7.336 1 85.38 265 GLN A C 1
ATOM 2027 O O . GLN A 1 265 ? 16.344 32.781 8.289 1 85.38 265 GLN A O 1
ATOM 2032 N N . ASN A 1 266 ? 14.367 32.906 7.289 1 90.62 266 ASN A N 1
ATOM 2033 C CA . ASN A 1 266 ? 13.828 33.75 8.352 1 90.62 266 ASN A CA 1
ATOM 2034 C C . ASN A 1 266 ? 12.867 32.969 9.242 1 90.62 266 ASN A C 1
ATOM 2036 O O . ASN A 1 266 ? 12.195 33.531 10.094 1 90.62 266 ASN A O 1
ATOM 2040 N N . LEU A 1 267 ? 12.852 31.734 9.086 1 92.56 267 LEU A N 1
ATOM 2041 C CA . LEU A 1 267 ? 11.875 30.906 9.781 1 92.56 267 LEU A CA 1
ATOM 2042 C C . LEU A 1 267 ? 11.969 31.109 11.289 1 92.56 267 LEU A C 1
ATOM 2044 O O . LEU A 1 267 ? 10.961 31.422 11.938 1 92.56 267 LEU A O 1
ATOM 2048 N N . ALA A 1 268 ? 13.156 30.984 11.812 1 94.12 268 ALA A N 1
ATOM 2049 C CA . ALA A 1 268 ? 13.352 31.094 13.258 1 94.12 268 ALA A CA 1
ATOM 2050 C C . ALA A 1 268 ? 12.953 32.469 13.766 1 94.12 268 ALA A C 1
ATOM 2052 O O . ALA A 1 268 ? 12.336 32.594 14.82 1 94.12 268 ALA A O 1
ATOM 2053 N N . THR A 1 269 ? 13.312 33.438 13.016 1 96 269 THR A N 1
ATOM 2054 C CA . THR A 1 269 ? 13.031 34.812 13.383 1 96 269 THR A CA 1
ATOM 2055 C C . THR A 1 269 ? 11.523 35.094 13.406 1 96 269 THR A C 1
ATOM 2057 O O . THR A 1 269 ? 11 35.625 14.375 1 96 269 THR A O 1
ATOM 2060 N N . ILE A 1 270 ? 10.906 34.688 12.406 1 95.62 270 ILE A N 1
ATOM 2061 C CA . ILE A 1 270 ? 9.469 34.938 12.273 1 95.62 270 ILE A CA 1
ATOM 2062 C C . ILE A 1 270 ? 8.719 34.156 13.359 1 95.62 270 ILE A C 1
ATOM 2064 O O . ILE A 1 270 ? 7.828 34.719 14.008 1 95.62 270 ILE A O 1
ATOM 2068 N N . VAL A 1 271 ? 9.07 32.906 13.562 1 97 271 VAL A N 1
ATOM 2069 C CA . VAL A 1 271 ? 8.438 32.094 14.609 1 97 271 VAL A CA 1
ATOM 2070 C C . VAL A 1 271 ? 8.672 32.75 15.969 1 97 271 VAL A C 1
ATOM 2072 O O . VAL A 1 271 ? 7.773 32.781 16.812 1 97 271 VAL A O 1
ATOM 2075 N N . GLY A 1 272 ? 9.828 33.312 16.156 1 97.44 272 GLY A N 1
ATOM 2076 C CA . GLY A 1 272 ? 10.148 34 17.391 1 97.44 272 GLY A CA 1
ATOM 2077 C C . GLY A 1 272 ? 9.281 35.25 17.625 1 97.44 272 GLY A C 1
ATOM 2078 O O . GLY A 1 272 ? 8.789 35.469 18.734 1 97.44 272 GLY A O 1
ATOM 2079 N N . TRP A 1 273 ? 9.133 36.062 16.578 1 97.44 273 TRP A N 1
ATOM 2080 C CA . TRP A 1 273 ? 8.266 37.25 16.672 1 97.44 273 TRP A CA 1
ATOM 2081 C C . TRP A 1 273 ? 6.867 36.844 17.141 1 97.44 273 TRP A C 1
ATOM 2083 O O . TRP A 1 273 ? 6.316 37.438 18.062 1 97.44 273 TRP A O 1
ATOM 2093 N N . VAL A 1 274 ? 6.348 35.812 16.5 1 97.75 274 VAL A N 1
ATOM 2094 C CA . VAL A 1 274 ? 4.977 35.375 16.719 1 97.75 274 VAL A CA 1
ATOM 2095 C C . VAL A 1 274 ? 4.859 34.75 18.125 1 97.75 274 VAL A C 1
ATOM 2097 O O . VAL A 1 274 ? 3.967 35.125 18.891 1 97.75 274 VAL A O 1
ATOM 2100 N N . SER A 1 275 ? 5.77 33.906 18.484 1 98 275 SER A N 1
ATOM 2101 C CA . SER A 1 275 ? 5.73 33.188 19.75 1 98 275 SER A CA 1
ATOM 2102 C C . SER A 1 275 ? 5.863 34.125 20.938 1 98 275 SER A C 1
ATOM 2104 O O . SER A 1 275 ? 5.293 33.875 22 1 98 275 SER A O 1
ATOM 2106 N N . SER A 1 276 ? 6.555 35.219 20.781 1 97.69 276 SER A N 1
ATOM 2107 C CA . SER A 1 276 ? 6.758 36.188 21.859 1 97.69 276 SER A CA 1
ATOM 2108 C C . SER A 1 276 ? 5.469 36.906 22.188 1 97.69 276 SER A C 1
ATOM 2110 O O . SER A 1 276 ? 5.312 37.438 23.297 1 97.69 276 SER A O 1
ATOM 2112 N N . GLU A 1 277 ? 4.555 36.969 21.234 1 98 277 GLU A N 1
ATOM 2113 C CA . GLU A 1 277 ? 3.309 37.719 21.391 1 98 277 GLU A CA 1
ATOM 2114 C C . GLU A 1 277 ? 2.182 36.781 21.875 1 98 277 GLU A C 1
ATOM 2116 O O . GLU A 1 277 ? 1.176 37.281 22.406 1 98 277 GLU A O 1
ATOM 2121 N N . LEU A 1 278 ? 2.305 35.469 21.625 1 98.31 278 LEU A N 1
ATOM 2122 C CA . LEU A 1 278 ? 1.221 34.531 21.875 1 98.31 278 LEU A CA 1
ATOM 2123 C C . LEU A 1 278 ? 1.254 34.031 23.312 1 98.31 278 LEU A C 1
ATOM 2125 O O . LEU A 1 278 ? 2.316 34 23.938 1 98.31 278 LEU A O 1
ATOM 2129 N N . PRO A 1 279 ? 0.098 33.625 23.859 1 97.12 279 PRO A N 1
ATOM 2130 C CA . PRO A 1 279 ? 0.043 33.125 25.234 1 97.12 279 PRO A CA 1
ATOM 2131 C C . PRO A 1 279 ? 0.861 31.859 25.453 1 97.12 279 PRO A C 1
ATOM 2133 O O . PRO A 1 279 ? 0.878 30.984 24.578 1 97.12 279 PRO A O 1
ATOM 2136 N N . LYS A 1 280 ? 1.477 31.703 26.609 1 95 280 LYS A N 1
ATOM 2137 C CA . LYS A 1 280 ? 2.354 30.578 26.938 1 95 280 LYS A CA 1
ATOM 2138 C C . LYS A 1 280 ? 1.554 29.297 27.125 1 95 280 LYS A C 1
ATOM 2140 O O . LYS A 1 280 ? 2.082 28.203 26.953 1 95 280 LYS A O 1
ATOM 2145 N N . ASP A 1 281 ? 0.351 29.422 27.469 1 96.06 281 ASP A N 1
ATOM 2146 C CA . ASP A 1 281 ? -0.43 28.234 27.828 1 96.06 281 ASP A CA 1
ATOM 2147 C C . ASP A 1 281 ? -1.235 27.734 26.641 1 96.06 281 ASP A C 1
ATOM 2149 O O . ASP A 1 281 ? -2.174 26.953 26.812 1 96.06 281 ASP A O 1
ATOM 2153 N N . LYS A 1 282 ? -0.949 28.203 25.453 1 98.06 282 LYS A N 1
ATOM 2154 C CA . LYS A 1 282 ? -1.624 27.75 24.25 1 98.06 282 LYS A CA 1
ATOM 2155 C C . LYS A 1 282 ? -0.628 27.172 23.25 1 98.06 282 LYS A C 1
ATOM 2157 O O . LYS A 1 282 ? 0.471 27.703 23.078 1 98.06 282 LYS A O 1
ATOM 2162 N N . PRO A 1 283 ? -1.012 26.062 22.656 1 98.69 283 PRO A N 1
ATOM 2163 C CA . PRO A 1 283 ? -0.094 25.422 21.734 1 98.69 283 PRO A CA 1
ATOM 2164 C C . PRO A 1 283 ? 0.054 26.188 20.422 1 98.69 283 PRO A C 1
ATOM 2166 O O . PRO A 1 283 ? -0.855 26.922 20.016 1 98.69 283 PRO A O 1
ATOM 2169 N N . ARG A 1 284 ? 1.222 25.984 19.781 1 98.69 284 ARG A N 1
ATOM 2170 C CA . ARG A 1 284 ? 1.576 26.625 18.516 1 98.69 284 ARG A CA 1
ATOM 2171 C C . ARG A 1 284 ? 1.919 25.578 17.453 1 98.69 284 ARG A C 1
ATOM 2173 O O . ARG A 1 284 ? 2.791 24.734 17.656 1 98.69 284 ARG A O 1
ATOM 2180 N N . HIS A 1 285 ? 1.226 25.656 16.312 1 98.19 285 HIS A N 1
ATOM 2181 C CA . HIS A 1 285 ? 1.436 24.734 15.203 1 98.19 285 HIS A CA 1
ATOM 2182 C C . HIS A 1 285 ? 2.127 25.422 14.031 1 98.19 285 HIS A C 1
ATOM 2184 O O . HIS A 1 285 ? 1.61 26.406 13.492 1 98.19 285 HIS A O 1
ATOM 2190 N N . MET A 1 286 ? 3.279 24.938 13.672 1 96.38 286 MET A N 1
ATOM 2191 C CA . MET A 1 286 ? 3.992 25.453 12.5 1 96.38 286 MET A CA 1
ATOM 2192 C C . MET A 1 286 ? 3.611 24.672 11.25 1 96.38 286 MET A C 1
ATOM 2194 O O . MET A 1 286 ? 3.807 23.469 11.18 1 96.38 286 MET A O 1
ATOM 2198 N N . LEU A 1 287 ? 3.209 25.344 10.258 1 90.56 287 LEU A N 1
ATOM 2199 C CA . LEU A 1 287 ? 2.719 24.688 9.039 1 90.56 287 LEU A CA 1
ATOM 2200 C C . LEU A 1 287 ? 3.842 24.531 8.023 1 90.56 287 LEU A C 1
ATOM 2202 O O . LEU A 1 287 ? 4.57 25.484 7.738 1 90.56 287 LEU A O 1
ATOM 2206 N N . GLY A 1 288 ? 4.023 23.297 7.523 1 89.06 288 GLY A N 1
ATOM 2207 C CA . GLY A 1 288 ? 4.691 23.094 6.25 1 89.06 288 GLY A CA 1
ATOM 2208 C C . GLY A 1 288 ? 6.184 22.859 6.387 1 89.06 288 GLY A C 1
ATOM 2209 O O . GLY A 1 288 ? 6.953 23.156 5.469 1 89.06 288 GLY A O 1
ATOM 2210 N N . ILE A 1 289 ? 6.625 22.438 7.508 1 90.25 289 ILE A N 1
ATOM 2211 C CA . ILE A 1 289 ? 8.062 22.219 7.586 1 90.25 289 ILE A CA 1
ATOM 2212 C C . ILE A 1 289 ? 8.352 20.797 8.062 1 90.25 289 ILE A C 1
ATOM 2214 O O . ILE A 1 289 ? 7.609 20.25 8.883 1 90.25 289 ILE A O 1
ATOM 2218 N N . SER A 1 290 ? 9.469 20.219 7.52 1 89 290 SER A N 1
ATOM 2219 C CA . SER A 1 290 ? 9.852 18.891 7.949 1 89 290 SER A CA 1
ATOM 2220 C C . SER A 1 290 ? 11.359 18.703 7.902 1 89 290 SER A C 1
ATOM 2222 O O . SER A 1 290 ? 11.883 17.688 8.367 1 89 290 SER A O 1
ATOM 2224 N N . GLU A 1 291 ? 12.102 19.656 7.379 1 94.75 291 GLU A N 1
ATOM 2225 C CA . GLU A 1 291 ? 13.555 19.5 7.289 1 94.75 291 GLU A CA 1
ATOM 2226 C C . GLU A 1 291 ? 14.211 19.625 8.656 1 94.75 291 GLU A C 1
ATOM 2228 O O . GLU A 1 291 ? 13.789 20.438 9.484 1 94.75 291 GLU A O 1
ATOM 2233 N N . PRO A 1 292 ? 15.281 18.875 8.844 1 97.19 292 PRO A N 1
ATOM 2234 C CA . PRO A 1 292 ? 15.883 18.797 10.18 1 97.19 292 PRO A CA 1
ATOM 2235 C C . PRO A 1 292 ? 16.281 20.156 10.727 1 97.19 292 PRO A C 1
ATOM 2237 O O . PRO A 1 292 ? 16 20.469 11.883 1 97.19 292 PRO A O 1
ATOM 2240 N N . ASP A 1 293 ? 16.922 20.984 9.914 1 96.75 293 ASP A N 1
ATOM 2241 C CA . ASP A 1 293 ? 17.375 22.297 10.391 1 96.75 293 ASP A CA 1
ATOM 2242 C C . ASP A 1 293 ? 16.172 23.188 10.742 1 96.75 293 ASP A C 1
ATOM 2244 O O . ASP A 1 293 ? 16.203 23.891 11.75 1 96.75 293 ASP A O 1
ATOM 2248 N N . ASP A 1 294 ? 15.156 23.125 9.969 1 96.31 294 ASP A N 1
ATOM 2249 C CA . ASP A 1 294 ? 13.953 23.906 10.227 1 96.31 294 ASP A CA 1
ATOM 2250 C C . ASP A 1 294 ? 13.273 23.453 11.516 1 96.31 294 ASP A C 1
ATOM 2252 O O . ASP A 1 294 ? 12.742 24.281 12.266 1 96.31 294 ASP A O 1
ATOM 2256 N N . LEU A 1 295 ? 13.266 22.188 11.727 1 98.06 295 LEU A N 1
ATOM 2257 C CA . LEU A 1 295 ? 12.625 21.641 12.922 1 98.06 295 LEU A CA 1
ATOM 2258 C C . LEU A 1 295 ? 13.328 22.141 14.188 1 98.06 295 LEU A C 1
ATOM 2260 O O . LEU A 1 295 ? 12.688 22.594 15.125 1 98.06 295 LEU A O 1
ATOM 2264 N N . PHE A 1 296 ? 14.656 22.078 14.188 1 98.31 296 PHE A N 1
ATOM 2265 C CA . PHE A 1 296 ? 15.414 22.547 15.336 1 98.31 296 PHE A CA 1
ATOM 2266 C C . PHE A 1 296 ? 15.172 24.047 15.562 1 98.31 296 PHE A C 1
ATOM 2268 O O . PHE A 1 296 ? 14.953 24.484 16.688 1 98.31 296 PHE A O 1
ATOM 2275 N N . ALA A 1 297 ? 15.203 24.797 14.492 1 97.56 297 ALA A N 1
ATOM 2276 C CA . ALA A 1 297 ? 15.031 26.25 14.578 1 97.56 297 ALA A CA 1
ATOM 2277 C C . ALA A 1 297 ? 13.641 26.594 15.086 1 97.56 297 ALA A C 1
ATOM 2279 O O . ALA A 1 297 ? 13.492 27.469 15.953 1 97.56 297 ALA A O 1
ATOM 2280 N N . ALA A 1 298 ? 12.664 25.969 14.539 1 97.75 298 ALA A N 1
ATOM 2281 C CA . ALA A 1 298 ? 11.281 26.266 14.898 1 97.75 298 ALA A CA 1
ATOM 2282 C C . ALA A 1 298 ? 10.992 25.875 16.344 1 97.75 298 ALA A C 1
ATOM 2284 O O . ALA A 1 298 ? 10.297 26.594 17.062 1 97.75 298 ALA A O 1
ATOM 2285 N N . VAL A 1 299 ? 11.516 24.703 16.766 1 98.62 299 VAL A N 1
ATOM 2286 C CA . VAL A 1 299 ? 11.32 24.266 18.141 1 98.62 299 VAL A CA 1
ATOM 2287 C C . VAL A 1 299 ? 11.961 25.266 19.109 1 98.62 299 VAL A C 1
ATOM 2289 O O . VAL A 1 299 ? 11.336 25.672 20.078 1 98.62 299 VAL A O 1
ATOM 2292 N N . ALA A 1 300 ? 13.133 25.688 18.797 1 98.44 300 ALA A N 1
ATOM 2293 C CA . ALA A 1 300 ? 13.844 26.641 19.656 1 98.44 300 ALA A CA 1
ATOM 2294 C C . ALA A 1 300 ? 13.094 27.969 19.734 1 98.44 300 ALA A C 1
ATOM 2296 O O . ALA A 1 300 ? 13.133 28.641 20.766 1 98.44 300 ALA A O 1
ATOM 2297 N N . ALA A 1 301 ? 12.398 28.266 18.672 1 98.06 301 ALA A N 1
ATOM 2298 C CA . ALA A 1 301 ? 11.719 29.547 18.578 1 98.06 301 ALA A CA 1
ATOM 2299 C C . ALA A 1 301 ? 10.312 29.469 19.188 1 98.06 301 ALA A C 1
ATOM 2301 O O . ALA A 1 301 ? 9.617 30.484 19.297 1 98.06 301 ALA A O 1
ATOM 2302 N N . GLY A 1 302 ? 9.82 28.25 19.531 1 98.38 302 GLY A N 1
ATOM 2303 C CA . GLY A 1 302 ? 8.625 28.172 20.359 1 98.38 302 GLY A CA 1
ATOM 2304 C C . GLY A 1 302 ? 7.488 27.422 19.703 1 98.38 302 GLY A C 1
ATOM 2305 O O . GLY A 1 302 ? 6.387 27.344 20.25 1 98.38 302 GLY A O 1
ATOM 2306 N N . ALA A 1 303 ? 7.707 26.859 18.516 1 98.31 303 ALA A N 1
ATOM 2307 C CA . ALA A 1 303 ? 6.668 26.047 17.875 1 98.31 303 ALA A CA 1
ATOM 2308 C C . ALA A 1 303 ? 6.531 24.688 18.562 1 98.31 303 ALA A C 1
ATOM 2310 O O . ALA A 1 303 ? 7.523 24.109 19.016 1 98.31 303 ALA A O 1
ATOM 2311 N N . ASP A 1 304 ? 5.316 24.094 18.594 1 98.81 304 ASP A N 1
ATOM 2312 C CA . ASP A 1 304 ? 5.031 22.891 19.359 1 98.81 304 ASP A CA 1
ATOM 2313 C C . ASP A 1 304 ? 4.758 21.703 18.438 1 98.81 304 ASP A C 1
ATOM 2315 O O . ASP A 1 304 ? 5.066 20.562 18.781 1 98.81 304 ASP A O 1
ATOM 2319 N N . THR A 1 305 ? 4.059 21.922 17.359 1 98.75 305 THR A N 1
ATOM 2320 C CA . THR A 1 305 ? 3.738 20.859 16.406 1 98.75 305 THR A CA 1
ATOM 2321 C C . THR A 1 305 ? 4.023 21.297 14.977 1 98.75 305 THR A C 1
ATOM 2323 O O . THR A 1 305 ? 4.066 22.5 14.688 1 98.75 305 THR A O 1
ATOM 2326 N N . PHE A 1 306 ? 4.219 20.297 14.109 1 98 306 PHE A N 1
ATOM 2327 C CA . PHE A 1 306 ? 4.629 20.531 12.734 1 98 306 PHE A CA 1
ATOM 2328 C C . PHE A 1 306 ? 3.908 19.578 11.781 1 98 306 PHE A C 1
ATOM 2330 O O . PHE A 1 306 ? 3.557 18.469 12.164 1 98 306 PHE A O 1
ATOM 2337 N N . ASP A 1 307 ? 3.678 20.031 10.602 1 96.31 307 ASP A N 1
ATOM 2338 C CA . ASP A 1 307 ? 3.188 19.141 9.555 1 96.31 307 ASP A CA 1
ATOM 2339 C C . ASP A 1 307 ? 3.859 19.438 8.219 1 96.31 307 ASP A C 1
ATOM 2341 O O . ASP A 1 307 ? 4.332 20.547 7.996 1 96.31 307 ASP A O 1
ATOM 2345 N N . CYS A 1 308 ? 3.924 18.406 7.465 1 95.44 308 CYS A N 1
ATOM 2346 C CA . CYS A 1 308 ? 4.453 18.562 6.113 1 95.44 308 CYS A CA 1
ATOM 2347 C C . CYS A 1 308 ? 4.129 17.328 5.262 1 95.44 308 CYS A C 1
ATOM 2349 O O . CYS A 1 308 ? 4.223 16.203 5.738 1 95.44 308 CYS A O 1
ATOM 2351 N N . VAL A 1 309 ? 3.842 17.547 4.031 1 94.12 309 VAL A N 1
ATOM 2352 C CA . VAL A 1 309 ? 3.545 16.438 3.117 1 94.12 309 VAL A CA 1
ATOM 2353 C C . VAL A 1 309 ? 4.844 15.859 2.566 1 94.12 309 VAL A C 1
ATOM 2355 O O . VAL A 1 309 ? 4.852 14.766 2.002 1 94.12 309 VAL A O 1
ATOM 2358 N N . SER A 1 310 ? 5.879 16.516 2.715 1 94.81 310 SER A N 1
ATOM 2359 C CA . SER A 1 310 ? 7.125 16.234 2.004 1 94.81 310 SER A CA 1
ATOM 2360 C C . SER A 1 310 ? 7.629 14.828 2.295 1 94.81 310 SER A C 1
ATOM 2362 O O . SER A 1 310 ? 7.984 14.086 1.375 1 94.81 310 SER A O 1
ATOM 2364 N N . PRO A 1 311 ? 7.629 14.406 3.607 1 97.44 311 PRO A N 1
ATOM 2365 C CA . PRO A 1 311 ? 8.188 13.078 3.877 1 97.44 311 PRO A CA 1
ATOM 2366 C C . PRO A 1 311 ? 7.5 11.977 3.068 1 97.44 311 PRO A C 1
ATOM 2368 O O . PRO A 1 311 ? 8.18 11.133 2.482 1 97.44 311 PRO A O 1
ATOM 2371 N N . SER A 1 312 ? 6.238 12.016 2.975 1 97.38 312 SER A N 1
ATOM 2372 C CA . SER A 1 312 ? 5.508 11.023 2.195 1 97.38 312 SER A CA 1
ATOM 2373 C C . SER A 1 312 ? 5.656 11.273 0.699 1 97.38 312 SER A C 1
ATOM 2375 O O . SER A 1 312 ? 5.848 10.336 -0.078 1 97.38 312 SER A O 1
ATOM 2377 N N . ARG A 1 313 ? 5.59 12.531 0.259 1 96.5 313 ARG A N 1
ATOM 2378 C CA . ARG A 1 313 ? 5.637 12.898 -1.153 1 96.5 313 ARG A CA 1
ATOM 2379 C C . ARG A 1 313 ? 6.961 12.484 -1.781 1 96.5 313 ARG A C 1
ATOM 2381 O O . ARG A 1 313 ? 6.984 11.852 -2.838 1 96.5 313 ARG A O 1
ATOM 2388 N N . VAL A 1 314 ? 8.031 12.828 -1.146 1 97.5 314 VAL A N 1
ATOM 2389 C CA . VAL A 1 314 ? 9.328 12.562 -1.752 1 97.5 314 VAL A CA 1
ATOM 2390 C C . VAL A 1 314 ? 9.641 11.07 -1.674 1 97.5 314 VAL A C 1
ATOM 2392 O O . VAL A 1 314 ? 10.328 10.523 -2.539 1 97.5 314 VAL A O 1
ATOM 2395 N N . ALA A 1 315 ? 9.117 10.398 -0.624 1 98.38 315 ALA A N 1
ATOM 2396 C CA . ALA A 1 315 ? 9.273 8.945 -0.521 1 98.38 315 ALA A CA 1
ATOM 2397 C C . ALA A 1 315 ? 8.695 8.25 -1.748 1 98.38 315 ALA A C 1
ATOM 2399 O O . ALA A 1 315 ? 9.32 7.34 -2.303 1 98.38 315 ALA A O 1
ATOM 2400 N N . ARG A 1 316 ? 7.551 8.648 -2.189 1 97.31 316 ARG A N 1
ATOM 2401 C CA . ARG A 1 316 ? 6.867 8.031 -3.32 1 97.31 316 ARG A CA 1
ATOM 2402 C C . ARG A 1 316 ? 7.594 8.32 -4.629 1 97.31 316 ARG A C 1
ATOM 2404 O O . ARG A 1 316 ? 7.316 7.695 -5.652 1 97.31 316 ARG A O 1
ATOM 2411 N N . ASN A 1 317 ? 8.539 9.297 -4.523 1 97.44 317 ASN A N 1
ATOM 2412 C CA . ASN A 1 317 ? 9.383 9.633 -5.668 1 97.44 317 ASN A CA 1
ATOM 2413 C C . ASN A 1 317 ? 10.82 9.156 -5.465 1 97.44 317 ASN A C 1
ATOM 2415 O O . ASN A 1 317 ? 11.742 9.688 -6.078 1 97.44 317 ASN A O 1
ATOM 2419 N N . ALA A 1 318 ? 11.039 8.328 -4.527 1 98.44 318 ALA A N 1
ATOM 2420 C CA . ALA A 1 318 ? 12.25 7.531 -4.363 1 98.44 318 ALA A CA 1
ATOM 2421 C C . ALA A 1 318 ? 13.328 8.32 -3.621 1 98.44 318 ALA A C 1
ATOM 2423 O O . ALA A 1 318 ? 14.5 7.93 -3.607 1 98.44 318 ALA A O 1
ATOM 2424 N N . ALA A 1 319 ? 12.906 9.461 -2.99 1 98.56 319 ALA A N 1
ATOM 2425 C CA . ALA A 1 319 ? 13.852 10.219 -2.17 1 98.56 319 ALA A CA 1
ATOM 2426 C C . ALA A 1 319 ? 13.773 9.781 -0.709 1 98.56 319 ALA A C 1
ATOM 2428 O O . ALA A 1 319 ? 12.703 9.812 -0.099 1 98.56 319 ALA A O 1
ATOM 2429 N N . ILE A 1 320 ? 14.93 9.438 -0.141 1 98.56 320 ILE A N 1
ATOM 2430 C CA . ILE A 1 320 ? 14.992 8.773 1.157 1 98.56 320 ILE A CA 1
ATOM 2431 C C . ILE A 1 320 ? 15.742 9.648 2.154 1 98.56 320 ILE A C 1
ATOM 2433 O O . ILE A 1 320 ? 16.859 10.102 1.878 1 98.56 320 ILE A O 1
ATOM 2437 N N . TYR A 1 321 ? 15.102 9.93 3.316 1 97.75 321 TYR A N 1
ATOM 2438 C CA . TYR A 1 321 ? 15.781 10.602 4.422 1 97.75 321 TYR A CA 1
ATOM 2439 C C . TYR A 1 321 ? 16.672 9.625 5.188 1 97.75 321 TYR A C 1
ATOM 2441 O O . TYR A 1 321 ? 16.266 8.492 5.461 1 97.75 321 TYR A O 1
ATOM 2449 N N . THR A 1 322 ? 17.859 10.023 5.504 1 97.5 322 THR A N 1
ATOM 2450 C CA . THR A 1 322 ? 18.734 9.242 6.367 1 97.5 322 THR A CA 1
ATOM 2451 C C . THR A 1 322 ? 19.469 10.141 7.355 1 97.5 322 THR A C 1
ATOM 2453 O O . THR A 1 322 ? 19.375 11.367 7.285 1 97.5 322 THR A O 1
ATOM 2456 N N . SER A 1 323 ? 20.188 9.5 8.211 1 95.56 323 SER A N 1
ATOM 2457 C CA . SER A 1 323 ? 20.969 10.211 9.227 1 95.56 323 SER A CA 1
ATOM 2458 C C . SER A 1 323 ? 22.078 11.031 8.594 1 95.56 323 SER A C 1
ATOM 2460 O O . SER A 1 323 ? 22.594 11.977 9.211 1 95.56 323 SER A O 1
ATOM 2462 N N . THR A 1 324 ? 22.438 10.703 7.312 1 96.19 324 THR A N 1
ATOM 2463 C CA . THR A 1 324 ? 23.562 11.391 6.68 1 96.19 324 THR A CA 1
ATOM 2464 C C . THR A 1 324 ? 23.094 12.156 5.441 1 96.19 324 THR A C 1
ATOM 2466 O O . THR A 1 324 ? 23.891 12.445 4.551 1 96.19 324 THR A O 1
ATOM 2469 N N . GLY A 1 325 ? 21.844 12.414 5.402 1 96 325 GLY A N 1
ATOM 2470 C CA . GLY A 1 325 ? 21.312 13.18 4.285 1 96 325 GLY A CA 1
ATOM 2471 C C . GLY A 1 325 ? 20.297 12.414 3.461 1 96 325 GLY A C 1
ATOM 2472 O O . GLY A 1 325 ? 19.875 11.32 3.844 1 96 325 GLY A O 1
ATOM 2473 N N . ARG A 1 326 ? 19.922 13.008 2.395 1 96 326 ARG A N 1
ATOM 2474 C CA . ARG A 1 326 ? 18.922 12.414 1.514 1 96 326 ARG A CA 1
ATOM 2475 C C . ARG A 1 326 ? 19.578 11.812 0.273 1 96 326 ARG A C 1
ATOM 2477 O O . ARG A 1 326 ? 20.594 12.305 -0.196 1 96 326 ARG A O 1
ATOM 2484 N N . TYR A 1 327 ? 19 10.688 -0.269 1 97.56 327 TYR A N 1
ATOM 2485 C CA . TYR A 1 327 ? 19.469 10.094 -1.515 1 97.56 327 TYR A CA 1
ATOM 2486 C C . TYR A 1 327 ? 18.312 9.484 -2.305 1 97.56 327 TYR A C 1
ATOM 2488 O O . TYR A 1 327 ? 17.203 9.352 -1.79 1 97.56 327 TYR A O 1
ATOM 2496 N N . ASN A 1 328 ? 18.562 9.242 -3.502 1 98.5 328 ASN A N 1
ATOM 2497 C CA . ASN A 1 328 ? 17.594 8.594 -4.375 1 98.5 328 ASN A CA 1
ATOM 2498 C C . ASN A 1 328 ? 17.844 7.098 -4.484 1 98.5 328 ASN A C 1
ATOM 2500 O O . ASN A 1 328 ? 18.906 6.68 -4.949 1 98.5 328 ASN A O 1
ATOM 2504 N N . ILE A 1 329 ? 16.875 6.312 -4.18 1 98.75 329 ILE A N 1
ATOM 2505 C CA . ILE A 1 329 ? 17.047 4.875 -3.984 1 98.75 329 ILE A CA 1
ATOM 2506 C C . ILE A 1 329 ? 17.062 4.168 -5.34 1 98.75 329 ILE A C 1
ATOM 2508 O O . ILE A 1 329 ? 17.438 3 -5.434 1 98.75 329 ILE A O 1
ATOM 2512 N N . THR A 1 330 ? 16.75 4.852 -6.422 1 98.44 330 THR A N 1
ATOM 2513 C CA . THR A 1 330 ? 16.719 4.215 -7.734 1 98.44 330 THR A CA 1
ATOM 2514 C C . THR A 1 330 ? 18.094 4.23 -8.383 1 98.44 330 THR A C 1
ATOM 2516 O O . THR A 1 330 ? 18.281 3.705 -9.484 1 98.44 330 THR A O 1
ATOM 2519 N N . GLY A 1 331 ? 19.047 4.785 -7.691 1 97.94 331 GLY A N 1
ATOM 2520 C CA . GLY A 1 331 ? 20.406 4.836 -8.211 1 97.94 331 GLY A CA 1
ATOM 2521 C C . GLY A 1 331 ? 20.984 3.461 -8.492 1 97.94 331 GLY A C 1
ATOM 2522 O O . GLY A 1 331 ? 20.719 2.506 -7.766 1 97.94 331 GLY A O 1
ATOM 2523 N N . ALA A 1 332 ? 21.875 3.326 -9.438 1 97.5 332 ALA A N 1
ATOM 2524 C CA . ALA A 1 332 ? 22.453 2.059 -9.875 1 97.5 332 ALA A CA 1
ATOM 2525 C C . ALA A 1 332 ? 23.328 1.449 -8.773 1 97.5 332 ALA A C 1
ATOM 2527 O O . ALA A 1 332 ? 23.438 0.225 -8.672 1 97.5 332 ALA A O 1
ATOM 2528 N N . ARG A 1 333 ? 23.859 2.271 -7.957 1 97.62 333 ARG A N 1
ATOM 2529 C CA . ARG A 1 333 ? 24.75 1.809 -6.902 1 97.62 333 ARG A CA 1
ATOM 2530 C C . ARG A 1 333 ? 24.016 0.927 -5.902 1 97.62 333 ARG A C 1
ATOM 2532 O O . ARG A 1 333 ? 24.641 0.16 -5.164 1 97.62 333 ARG A O 1
ATOM 2539 N N . TYR A 1 334 ? 22.719 1.038 -5.906 1 98.31 334 TYR A N 1
ATOM 2540 C CA . TYR A 1 334 ? 21.969 0.303 -4.898 1 98.31 334 TYR A CA 1
ATOM 2541 C C . TYR A 1 334 ? 21.438 -1.014 -5.461 1 98.31 334 TYR A C 1
ATOM 2543 O O . TYR A 1 334 ? 20.781 -1.775 -4.758 1 98.31 334 TYR A O 1
ATOM 2551 N N . LYS A 1 335 ? 21.766 -1.355 -6.668 1 98 335 LYS A N 1
ATOM 2552 C CA . LYS A 1 335 ? 21.281 -2.557 -7.344 1 98 335 LYS A CA 1
ATOM 2553 C C . LYS A 1 335 ? 21.656 -3.814 -6.566 1 98 335 LYS A C 1
ATOM 2555 O O . LYS A 1 335 ? 20.891 -4.773 -6.512 1 98 335 LYS A O 1
ATOM 2560 N N . ARG A 1 336 ? 22.828 -3.818 -5.922 1 98.38 336 ARG A N 1
ATOM 2561 C CA . ARG A 1 336 ? 23.312 -4.984 -5.191 1 98.38 336 ARG A CA 1
ATOM 2562 C C . ARG A 1 336 ? 23.641 -4.625 -3.744 1 98.38 336 ARG A C 1
ATOM 2564 O O . ARG A 1 336 ? 24.594 -5.156 -3.164 1 98.38 336 ARG A O 1
ATOM 2571 N N . ASP A 1 337 ? 22.891 -3.652 -3.223 1 98.62 337 ASP A N 1
ATOM 2572 C CA . ASP A 1 337 ? 23.047 -3.25 -1.827 1 98.62 337 ASP A CA 1
ATOM 2573 C C . ASP A 1 337 ? 21.969 -3.891 -0.953 1 98.62 337 ASP A C 1
ATOM 2575 O O . ASP A 1 337 ? 20.812 -3.441 -0.945 1 98.62 337 ASP A O 1
ATOM 2579 N N . PHE A 1 338 ? 22.312 -4.879 -0.232 1 98.62 338 PHE A N 1
ATOM 2580 C CA . PHE A 1 338 ? 21.328 -5.66 0.514 1 98.62 338 PHE A CA 1
ATOM 2581 C C . PHE A 1 338 ? 21.25 -5.18 1.958 1 98.62 338 PHE A C 1
ATOM 2583 O O . PHE A 1 338 ? 20.797 -5.918 2.838 1 98.62 338 PHE A O 1
ATOM 2590 N N . THR A 1 339 ? 21.734 -3.973 2.244 1 98.38 339 THR A N 1
ATOM 2591 C CA . THR A 1 339 ? 21.609 -3.334 3.549 1 98.38 339 THR A CA 1
ATOM 2592 C C . THR A 1 339 ? 20.375 -2.453 3.605 1 98.38 339 THR A C 1
ATOM 2594 O O . THR A 1 339 ? 19.75 -2.188 2.576 1 98.38 339 THR A O 1
ATOM 2597 N N . PRO A 1 340 ? 19.953 -2.027 4.785 1 98.5 340 PRO A N 1
ATOM 2598 C CA . PRO A 1 340 ? 18.734 -1.23 4.934 1 98.5 340 PRO A CA 1
ATOM 2599 C C . PRO A 1 340 ? 18.875 0.18 4.367 1 98.5 340 PRO A C 1
ATOM 2601 O O . PRO A 1 340 ? 19.984 0.615 4.059 1 98.5 340 PRO A O 1
ATOM 2604 N N . LEU A 1 341 ? 17.797 0.867 4.23 1 98.69 341 LEU A N 1
ATOM 2605 C CA . LEU A 1 341 ? 17.797 2.24 3.736 1 98.69 341 LEU A CA 1
ATOM 2606 C C . LEU A 1 341 ? 18.688 3.129 4.59 1 98.69 341 LEU A C 1
ATOM 2608 O O . LEU A 1 341 ? 19.406 3.988 4.066 1 98.69 341 LEU A O 1
ATOM 2612 N N . ASP A 1 342 ? 18.609 2.98 5.883 1 97.88 342 ASP A N 1
ATOM 2613 C CA . ASP A 1 342 ? 19.422 3.664 6.887 1 97.88 342 ASP A CA 1
ATOM 2614 C C . ASP A 1 342 ? 19.797 2.723 8.031 1 97.88 342 ASP A C 1
ATOM 2616 O O . ASP A 1 342 ? 18.922 2.299 8.797 1 97.88 342 ASP A O 1
ATOM 2620 N N . PRO A 1 343 ? 21.031 2.414 8.18 1 95.12 343 PRO A N 1
ATOM 2621 C CA . PRO A 1 343 ? 21.469 1.445 9.195 1 95.12 343 PRO A CA 1
ATOM 2622 C C . PRO A 1 343 ? 21.109 1.876 10.617 1 95.12 343 PRO A C 1
ATOM 2624 O O . PRO A 1 343 ? 21.047 1.039 11.523 1 95.12 343 PRO A O 1
ATOM 2627 N N . GLU A 1 344 ? 20.812 3.092 10.859 1 94.12 344 GLU A N 1
ATOM 2628 C CA . GLU A 1 344 ? 20.516 3.594 12.195 1 94.12 344 GLU A CA 1
ATOM 2629 C C . GLU A 1 344 ? 19.016 3.73 12.406 1 94.12 344 GLU A C 1
ATOM 2631 O O . GLU A 1 344 ? 18.578 4.211 13.453 1 94.12 344 GLU A O 1
ATOM 2636 N N . CYS A 1 345 ? 18.312 3.359 11.422 1 96.69 345 CYS A N 1
ATOM 2637 C CA . CYS A 1 345 ? 16.859 3.506 11.5 1 96.69 345 CYS A CA 1
ATOM 2638 C C . CYS A 1 345 ? 16.219 2.26 12.102 1 96.69 345 CYS A C 1
ATOM 2640 O O . CYS A 1 345 ? 16.672 1.141 11.836 1 96.69 345 CYS A O 1
ATOM 2642 N N . ASP A 1 346 ? 15.133 2.416 12.844 1 97.44 346 ASP A N 1
ATOM 2643 C CA . ASP A 1 346 ? 14.469 1.308 13.523 1 97.44 346 ASP A CA 1
ATOM 2644 C C . ASP A 1 346 ? 13.094 1.039 12.914 1 97.44 346 ASP A C 1
ATOM 2646 O O . ASP A 1 346 ? 12.25 0.379 13.531 1 97.44 346 ASP A O 1
ATOM 2650 N N . CYS A 1 347 ? 12.852 1.627 11.797 1 98.12 347 CYS A N 1
ATOM 2651 C CA . CYS A 1 347 ? 11.516 1.507 11.227 1 98.12 347 CYS A CA 1
ATOM 2652 C C . CYS A 1 347 ? 11.289 0.11 10.656 1 98.12 347 CYS A C 1
ATOM 2654 O O . CYS A 1 347 ? 12.227 -0.676 10.539 1 98.12 347 CYS A O 1
ATOM 2656 N N . TYR A 1 348 ? 10.094 -0.206 10.352 1 98.31 348 TYR A N 1
ATOM 2657 C CA . TYR A 1 348 ? 9.68 -1.473 9.766 1 98.31 348 TYR A CA 1
ATOM 2658 C C . TYR A 1 348 ? 10.422 -1.744 8.461 1 98.31 348 TYR A C 1
ATOM 2660 O O . TYR A 1 348 ? 10.914 -2.855 8.242 1 98.31 348 TYR A O 1
ATOM 2668 N N . THR A 1 349 ? 10.484 -0.81 7.574 1 98.69 349 THR A N 1
ATOM 2669 C CA . THR A 1 349 ? 11.109 -0.972 6.266 1 98.69 349 THR A CA 1
ATOM 2670 C C . THR A 1 349 ? 12.57 -1.376 6.406 1 98.69 349 THR A C 1
ATOM 2672 O O . THR A 1 349 ? 13.008 -2.361 5.809 1 98.69 349 THR A O 1
ATOM 2675 N N . CYS A 1 350 ? 13.281 -0.67 7.23 1 98.62 350 CYS A N 1
ATOM 2676 C CA . CYS A 1 350 ? 14.711 -0.927 7.391 1 98.62 350 CYS A CA 1
ATOM 2677 C C . CYS A 1 350 ? 14.953 -2.266 8.078 1 98.62 350 CYS A C 1
ATOM 2679 O O . CYS A 1 350 ? 15.945 -2.938 7.805 1 98.62 350 CYS A O 1
ATOM 2681 N N . ALA A 1 351 ? 14.031 -2.648 8.906 1 98.25 351 ALA A N 1
ATOM 2682 C CA . ALA A 1 351 ? 14.18 -3.908 9.633 1 98.25 351 ALA A CA 1
ATOM 2683 C C . ALA A 1 351 ? 13.953 -5.102 8.703 1 98.25 351 ALA A C 1
ATOM 2685 O O . ALA A 1 351 ? 14.414 -6.207 8.984 1 98.25 351 ALA A O 1
ATOM 2686 N N . ASN A 1 352 ? 13.305 -4.875 7.555 1 98.19 352 ASN A N 1
ATOM 2687 C CA . ASN A 1 352 ? 12.805 -6.051 6.852 1 98.19 352 ASN A CA 1
ATOM 2688 C C . ASN A 1 352 ? 13.234 -6.055 5.387 1 98.19 352 ASN A C 1
ATOM 2690 O O . ASN A 1 352 ? 13.148 -7.082 4.715 1 98.19 352 ASN A O 1
ATOM 2694 N N . TYR A 1 353 ? 13.719 -4.973 4.855 1 98.56 353 TYR A N 1
ATOM 2695 C CA . TYR A 1 353 ? 13.969 -4.902 3.422 1 98.56 353 TYR A CA 1
ATOM 2696 C C . TYR A 1 353 ? 15.32 -4.254 3.139 1 98.56 353 TYR A C 1
ATOM 2698 O O . TYR A 1 353 ? 15.82 -3.467 3.945 1 98.56 353 TYR A O 1
ATOM 2706 N N . SER A 1 354 ? 15.844 -4.527 1.96 1 98.75 354 SER A N 1
ATOM 2707 C CA . SER A 1 354 ? 17.125 -3.984 1.525 1 98.75 354 SER A CA 1
ATOM 2708 C C . SER A 1 354 ? 16.938 -2.879 0.491 1 98.75 354 SER A C 1
ATOM 2710 O O . SER A 1 354 ? 15.867 -2.764 -0.115 1 98.75 354 SER A O 1
ATOM 2712 N N . ARG A 1 355 ? 17.984 -2.111 0.34 1 98.81 355 ARG A N 1
ATOM 2713 C CA . ARG A 1 355 ? 18 -1.103 -0.714 1 98.81 355 ARG A CA 1
ATOM 2714 C C . ARG A 1 355 ? 17.812 -1.741 -2.086 1 98.81 355 ARG A C 1
ATOM 2716 O O . ARG A 1 355 ? 17.094 -1.203 -2.936 1 98.81 355 ARG A O 1
ATOM 2723 N N . ALA A 1 356 ? 18.359 -2.945 -2.287 1 98.81 356 ALA A N 1
ATOM 2724 C CA . ALA A 1 356 ? 18.25 -3.641 -3.566 1 98.81 356 ALA A CA 1
ATOM 2725 C C . ALA A 1 356 ? 16.781 -3.986 -3.867 1 98.81 356 ALA A C 1
ATOM 2727 O O . ALA A 1 356 ? 16.312 -3.795 -4.992 1 98.81 356 ALA A O 1
ATOM 2728 N N . TYR A 1 357 ? 16.141 -4.473 -2.85 1 98.81 357 TYR A N 1
ATOM 2729 C CA . TYR A 1 357 ? 14.734 -4.84 -3.035 1 98.81 357 TYR A CA 1
ATOM 2730 C C . TYR A 1 357 ? 13.883 -3.605 -3.301 1 98.81 357 TYR A C 1
ATOM 2732 O O . TYR A 1 357 ? 13.047 -3.605 -4.203 1 98.81 357 TYR A O 1
ATOM 2740 N N . ILE A 1 358 ? 14.086 -2.568 -2.561 1 98.88 358 ILE A N 1
ATOM 2741 C CA . ILE A 1 358 ? 13.289 -1.355 -2.711 1 98.88 358 ILE A CA 1
ATOM 2742 C C . ILE A 1 358 ? 13.531 -0.746 -4.09 1 98.88 358 ILE A C 1
ATOM 2744 O O . ILE A 1 358 ? 12.586 -0.315 -4.758 1 98.88 358 ILE A O 1
ATOM 2748 N N . ARG A 1 359 ? 14.773 -0.691 -4.492 1 98.75 359 ARG A N 1
ATOM 2749 C CA . ARG A 1 359 ? 15.086 -0.241 -5.848 1 98.75 359 ARG A CA 1
ATOM 2750 C C . ARG A 1 359 ? 14.32 -1.059 -6.887 1 98.75 359 ARG A C 1
ATOM 2752 O O . ARG A 1 359 ? 13.75 -0.501 -7.824 1 98.75 359 ARG A O 1
ATOM 2759 N N . HIS A 1 360 ? 14.344 -2.346 -6.703 1 98.5 360 HIS A N 1
ATOM 2760 C CA . HIS A 1 360 ? 13.633 -3.24 -7.605 1 98.5 360 HIS A CA 1
ATOM 2761 C C . HIS A 1 360 ? 12.156 -2.873 -7.695 1 98.5 360 HIS A C 1
ATOM 2763 O O . HIS A 1 360 ? 11.586 -2.832 -8.789 1 98.5 360 HIS A O 1
ATOM 2769 N N . LEU A 1 361 ? 11.531 -2.594 -6.605 1 98.38 361 LEU A N 1
ATOM 2770 C CA . LEU A 1 361 ? 10.117 -2.248 -6.578 1 98.38 361 LEU A CA 1
ATOM 2771 C C . LEU A 1 361 ? 9.852 -0.985 -7.391 1 98.38 361 LEU A C 1
ATOM 2773 O O . LEU A 1 361 ? 8.867 -0.917 -8.133 1 98.38 361 LEU A O 1
ATOM 2777 N N . PHE A 1 362 ? 10.695 0.021 -7.211 1 98.31 362 PHE A N 1
ATOM 2778 C CA . PHE A 1 362 ? 10.531 1.245 -7.988 1 98.31 362 PHE A CA 1
ATOM 2779 C C . PHE A 1 362 ? 10.688 0.965 -9.477 1 98.31 362 PHE A C 1
ATOM 2781 O O . PHE A 1 362 ? 9.898 1.444 -10.289 1 98.31 362 PHE A O 1
ATOM 2788 N N . LYS A 1 363 ? 11.711 0.171 -9.812 1 97.38 363 LYS A N 1
ATOM 2789 C CA . LYS A 1 363 ? 11.969 -0.146 -11.211 1 97.38 363 LYS A CA 1
ATOM 2790 C C . LYS A 1 363 ? 10.82 -0.952 -11.812 1 97.38 363 LYS A C 1
ATOM 2792 O O . LYS A 1 363 ? 10.516 -0.815 -13 1 97.38 363 LYS A O 1
ATOM 2797 N N . ALA A 1 364 ? 10.234 -1.765 -10.969 1 96.06 364 ALA A N 1
ATOM 2798 C CA . ALA A 1 364 ? 9.109 -2.59 -11.406 1 96.06 364 ALA A CA 1
ATOM 2799 C C . ALA A 1 364 ? 7.801 -1.812 -11.336 1 96.06 364 ALA A C 1
ATOM 2801 O O . ALA A 1 364 ? 6.73 -2.357 -11.625 1 96.06 364 ALA A O 1
ATOM 2802 N N . LYS A 1 365 ? 7.797 -0.573 -10.828 1 95.12 365 LYS A N 1
ATOM 2803 C CA . LYS A 1 365 ? 6.629 0.296 -10.695 1 95.12 365 LYS A CA 1
ATOM 2804 C C . LYS A 1 365 ? 5.586 -0.326 -9.773 1 95.12 365 LYS A C 1
ATOM 2806 O O . LYS A 1 365 ? 4.387 -0.273 -10.055 1 95.12 365 LYS A O 1
ATOM 2811 N N . GLU A 1 366 ? 6.098 -0.95 -8.797 1 95.81 366 GLU A N 1
ATOM 2812 C CA . GLU A 1 366 ? 5.223 -1.581 -7.816 1 95.81 366 GLU A CA 1
ATOM 2813 C C . GLU A 1 366 ? 4.855 -0.61 -6.695 1 95.81 366 GLU A C 1
ATOM 2815 O O . GLU A 1 366 ? 5.723 0.08 -6.156 1 95.81 366 GLU A O 1
ATOM 2820 N N . MET A 1 367 ? 3.623 -0.627 -6.258 1 95 367 MET A N 1
ATOM 2821 C CA . MET A 1 367 ? 3.07 0.314 -5.289 1 95 367 MET A CA 1
ATOM 2822 C C . MET A 1 367 ? 3.723 0.135 -3.922 1 95 367 MET A C 1
ATOM 2824 O O . MET A 1 367 ? 3.816 1.086 -3.143 1 95 367 MET A O 1
ATOM 2828 N N . LEU A 1 368 ? 4.207 -1.007 -3.672 1 97.25 368 LEU A N 1
ATOM 2829 C CA . LEU A 1 368 ? 4.793 -1.302 -2.371 1 97.25 368 LEU A CA 1
ATOM 2830 C C . LEU A 1 368 ? 6.012 -0.419 -2.111 1 97.25 368 LEU A C 1
ATOM 2832 O O . LEU A 1 368 ? 6.367 -0.172 -0.958 1 97.25 368 LEU A O 1
ATOM 2836 N N . SER A 1 369 ? 6.688 0.068 -3.221 1 98.19 369 SER A N 1
ATOM 2837 C CA . SER A 1 369 ? 7.812 0.983 -3.053 1 98.19 369 SER A CA 1
ATOM 2838 C C . SER A 1 369 ? 7.391 2.25 -2.316 1 98.19 369 SER A C 1
ATOM 2840 O O . SER A 1 369 ? 8.055 2.676 -1.37 1 98.19 369 SER A O 1
ATOM 2842 N N . ALA A 1 370 ? 6.242 2.764 -2.672 1 97.81 370 ALA A N 1
ATOM 2843 C CA . ALA A 1 370 ? 5.707 3.971 -2.047 1 97.81 370 ALA A CA 1
ATOM 2844 C C . ALA A 1 370 ? 5.387 3.729 -0.575 1 97.81 370 ALA A C 1
ATOM 2846 O O . ALA A 1 370 ? 5.707 4.555 0.281 1 97.81 370 ALA A O 1
ATOM 2847 N N . THR A 1 371 ? 4.793 2.586 -0.311 1 98.19 371 THR A N 1
ATOM 2848 C CA . THR A 1 371 ? 4.41 2.246 1.055 1 98.19 371 THR A CA 1
ATOM 2849 C C . THR A 1 371 ? 5.641 2.141 1.951 1 98.19 371 THR A C 1
ATOM 2851 O O . THR A 1 371 ? 5.723 2.812 2.98 1 98.19 371 THR A O 1
ATOM 2854 N N . LEU A 1 372 ? 6.602 1.382 1.54 1 98.69 372 LEU A N 1
ATOM 2855 C CA . LEU A 1 372 ? 7.777 1.094 2.352 1 98.69 372 LEU A CA 1
ATOM 2856 C C . LEU A 1 372 ? 8.609 2.354 2.568 1 98.69 372 LEU A C 1
ATOM 2858 O O . LEU A 1 372 ? 9.062 2.621 3.686 1 98.69 372 LEU A O 1
ATOM 2862 N N . CYS A 1 373 ? 8.719 3.143 1.506 1 98.81 373 CYS A N 1
ATOM 2863 C CA . CYS A 1 373 ? 9.539 4.344 1.62 1 98.81 373 CYS A CA 1
ATOM 2864 C C . CYS A 1 373 ? 8.828 5.414 2.438 1 98.81 373 CYS A C 1
ATOM 2866 O O . CYS A 1 373 ? 9.469 6.184 3.154 1 98.81 373 CYS A O 1
ATOM 2868 N N . THR A 1 374 ? 7.523 5.496 2.359 1 98.62 374 THR A N 1
ATOM 2869 C CA . THR A 1 374 ? 6.77 6.434 3.182 1 98.62 374 THR A CA 1
ATOM 2870 C C . THR A 1 374 ? 6.887 6.074 4.66 1 98.62 374 THR A C 1
ATOM 2872 O O . THR A 1 374 ? 7.066 6.953 5.504 1 98.62 374 THR A O 1
ATOM 2875 N N . ILE A 1 375 ? 6.824 4.773 4.965 1 98.75 375 ILE A N 1
ATOM 2876 C CA . ILE A 1 375 ? 7.004 4.32 6.34 1 98.75 375 ILE A CA 1
ATOM 2877 C C . ILE A 1 375 ? 8.352 4.809 6.871 1 98.75 375 ILE A C 1
ATOM 2879 O O . ILE A 1 375 ? 8.422 5.371 7.965 1 98.75 375 ILE A O 1
ATOM 2883 N N . HIS A 1 376 ? 9.367 4.664 6.074 1 98.88 376 HIS A N 1
ATOM 2884 C CA . HIS A 1 376 ? 10.711 5.039 6.488 1 98.88 376 HIS A CA 1
ATOM 2885 C C . HIS A 1 376 ? 10.828 6.547 6.684 1 98.88 376 HIS A C 1
ATOM 2887 O O . HIS A 1 376 ? 11.289 7.008 7.73 1 98.88 376 HIS A O 1
ATOM 2893 N N . ASN A 1 377 ? 10.391 7.293 5.691 1 98.81 377 ASN A N 1
ATOM 2894 C CA . ASN A 1 377 ? 10.539 8.742 5.746 1 98.81 377 ASN A CA 1
ATOM 2895 C C . ASN A 1 377 ? 9.734 9.344 6.891 1 98.81 377 ASN A C 1
ATOM 2897 O O . ASN A 1 377 ? 10.203 10.258 7.578 1 98.81 377 ASN A O 1
ATOM 2901 N N . GLU A 1 378 ? 8.531 8.883 7.074 1 98.69 378 GLU A N 1
ATOM 2902 C CA . GLU A 1 378 ? 7.719 9.375 8.18 1 98.69 378 GLU A CA 1
ATOM 2903 C C . GLU A 1 378 ? 8.344 9.031 9.523 1 98.69 378 GLU A C 1
ATOM 2905 O O . GLU A 1 378 ? 8.391 9.875 10.43 1 98.69 378 GLU A O 1
ATOM 2910 N N . ARG A 1 379 ? 8.844 7.797 9.648 1 98.75 379 ARG A N 1
ATOM 2911 C CA . ARG A 1 379 ? 9.516 7.41 10.883 1 98.75 379 ARG A CA 1
ATOM 2912 C C . ARG A 1 379 ? 10.727 8.297 11.148 1 98.75 379 ARG A C 1
ATOM 2914 O O . ARG A 1 379 ? 10.969 8.688 12.297 1 98.75 379 ARG A O 1
ATOM 2921 N N . PHE A 1 380 ? 11.461 8.609 10.117 1 98.5 380 PHE A N 1
ATOM 2922 C CA . PHE A 1 380 ? 12.633 9.461 10.258 1 98.5 380 PHE A CA 1
ATOM 2923 C C . PHE A 1 380 ? 12.258 10.797 10.906 1 98.5 380 PHE A C 1
ATOM 2925 O O . PHE A 1 380 ? 12.867 11.211 11.891 1 98.5 380 PHE A O 1
ATOM 2932 N N . VAL A 1 381 ? 11.219 11.414 10.398 1 98.62 381 VAL A N 1
ATOM 2933 C CA . VAL A 1 381 ? 10.867 12.758 10.844 1 98.62 381 VAL A CA 1
ATOM 2934 C C . VAL A 1 381 ? 10.203 12.68 12.219 1 98.62 381 VAL A C 1
ATOM 2936 O O . VAL A 1 381 ? 10.539 13.453 13.117 1 98.62 381 VAL A O 1
ATOM 2939 N N . VAL A 1 382 ? 9.281 11.742 12.406 1 98.69 382 VAL A N 1
ATOM 2940 C CA . VAL A 1 382 ? 8.586 11.586 13.68 1 98.69 382 VAL A CA 1
ATOM 2941 C C . VAL A 1 382 ? 9.602 11.305 14.789 1 98.69 382 VAL A C 1
ATOM 2943 O O . VAL A 1 382 ? 9.562 11.945 15.844 1 98.69 382 VAL A O 1
ATOM 2946 N N . ARG A 1 383 ? 10.5 10.422 14.5 1 98.44 383 ARG A N 1
ATOM 2947 C CA . ARG A 1 383 ? 11.516 10.055 15.484 1 98.44 383 ARG A CA 1
ATOM 2948 C C . ARG A 1 383 ? 12.438 11.234 15.773 1 98.44 383 ARG A C 1
ATOM 2950 O O . ARG A 1 383 ? 12.859 11.43 16.922 1 98.44 383 ARG A O 1
ATOM 2957 N N . LEU A 1 384 ? 12.789 11.953 14.766 1 98.44 384 LEU A N 1
ATOM 2958 C CA . LEU A 1 384 ? 13.633 13.117 14.977 1 98.44 384 LEU A CA 1
ATOM 2959 C C . LEU A 1 384 ? 12.992 14.094 15.953 1 98.44 384 LEU A C 1
ATOM 2961 O O . LEU A 1 384 ? 13.641 14.562 16.891 1 98.44 384 LEU A O 1
ATOM 2965 N N . VAL A 1 385 ? 11.758 14.391 15.797 1 98.81 385 VAL A N 1
ATOM 2966 C CA . VAL A 1 385 ? 11.062 15.344 16.672 1 98.81 385 VAL A CA 1
ATOM 2967 C C . VAL A 1 385 ? 10.922 14.758 18.062 1 98.81 385 VAL A C 1
ATOM 2969 O O . VAL A 1 385 ? 11.031 15.477 19.062 1 98.81 385 VAL A O 1
ATOM 2972 N N . ASP A 1 386 ? 10.711 13.438 18.188 1 98.56 386 ASP A N 1
ATOM 2973 C CA . ASP A 1 386 ? 10.719 12.758 19.469 1 98.56 386 ASP A CA 1
ATOM 2974 C C . ASP A 1 386 ? 12.062 12.93 20.172 1 98.56 386 ASP A C 1
ATOM 2976 O O . ASP A 1 386 ? 12.102 13.172 21.391 1 98.56 386 ASP A O 1
ATOM 2980 N N . ARG A 1 387 ? 13.094 12.781 19.422 1 98.56 387 ARG A N 1
ATOM 2981 C CA . ARG A 1 387 ? 14.43 12.938 19.969 1 98.56 387 ARG A CA 1
ATOM 2982 C C . ARG A 1 387 ? 14.664 14.375 20.438 1 98.56 387 ARG A C 1
ATOM 2984 O O . ARG A 1 387 ? 15.312 14.602 21.469 1 98.56 387 ARG A O 1
ATOM 2991 N N . ILE A 1 388 ? 14.188 15.281 19.672 1 98.75 388 ILE A N 1
ATOM 2992 C CA . ILE A 1 388 ? 14.297 16.688 20.047 1 98.75 388 ILE A CA 1
ATOM 2993 C C . ILE A 1 388 ? 13.609 16.906 21.406 1 98.75 388 ILE A C 1
ATOM 2995 O O . ILE A 1 388 ? 14.188 17.516 22.312 1 98.75 388 ILE A O 1
ATOM 2999 N N . ARG A 1 389 ? 12.375 16.391 21.547 1 98.75 389 ARG A N 1
ATOM 3000 C CA . ARG A 1 389 ? 11.625 16.531 22.797 1 98.75 389 ARG A CA 1
ATOM 3001 C C . ARG A 1 389 ? 12.406 15.914 23.953 1 98.75 389 ARG A C 1
ATOM 3003 O O . ARG A 1 389 ? 12.539 16.547 25.016 1 98.75 389 ARG A O 1
ATOM 3010 N N . ALA A 1 390 ? 12.922 14.727 23.766 1 98.69 390 ALA A N 1
ATOM 3011 C CA . ALA A 1 390 ? 13.688 14.039 24.797 1 98.69 390 ALA A CA 1
ATOM 3012 C C . ALA A 1 390 ? 14.938 14.836 25.172 1 98.69 390 ALA A C 1
ATOM 3014 O O . ALA A 1 390 ? 15.289 14.914 26.359 1 98.69 390 ALA A O 1
ATOM 3015 N N . ALA A 1 391 ? 15.578 15.359 24.203 1 98.62 391 ALA A N 1
ATOM 3016 C CA . ALA A 1 391 ? 16.797 16.125 24.438 1 98.62 391 ALA A CA 1
ATOM 3017 C C . ALA A 1 391 ? 16.516 17.391 25.219 1 98.62 391 ALA A C 1
ATOM 3019 O O . ALA A 1 391 ? 17.344 17.828 26.031 1 98.62 391 ALA A O 1
ATOM 3020 N N . MET A 1 392 ? 15.422 18.031 24.922 1 98.56 392 MET A N 1
ATOM 3021 C CA . MET A 1 392 ? 15.031 19.234 25.672 1 98.56 392 MET A CA 1
ATOM 3022 C C . MET A 1 392 ? 14.844 18.906 27.156 1 98.56 392 MET A C 1
ATOM 3024 O O . MET A 1 392 ? 15.297 19.656 28.016 1 98.56 392 MET A O 1
ATOM 3028 N N . LEU A 1 393 ? 14.234 17.797 27.453 1 98.12 393 LEU A N 1
ATOM 3029 C CA . LEU A 1 393 ? 14 17.359 28.828 1 98.12 393 LEU A CA 1
ATOM 3030 C C . LEU A 1 393 ? 15.312 17.031 29.531 1 98.12 393 LEU A C 1
ATOM 3032 O O . LEU A 1 393 ? 15.469 17.281 30.734 1 98.12 393 LEU A O 1
ATOM 3036 N N . ALA A 1 394 ? 16.266 16.547 28.734 1 98 394 ALA A N 1
ATOM 3037 C CA . ALA A 1 394 ? 17.547 16.109 29.281 1 98 394 ALA A CA 1
ATOM 3038 C C . ALA A 1 394 ? 18.562 17.25 29.312 1 98 394 ALA A C 1
ATOM 3040 O O . ALA A 1 394 ? 19.672 17.078 29.812 1 98 394 ALA A O 1
ATOM 3041 N N . GLY A 1 395 ? 18.234 18.344 28.766 1 97.25 395 GLY A N 1
ATOM 3042 C CA . GLY A 1 395 ? 19.156 19.469 28.688 1 97.25 395 GLY A CA 1
ATOM 3043 C C . GLY A 1 395 ? 20.234 19.281 27.625 1 97.25 395 GLY A C 1
ATOM 3044 O O . GLY A 1 395 ? 21.359 19.75 27.797 1 97.25 395 GLY A O 1
ATOM 3045 N N . GLU A 1 396 ? 19.844 18.547 26.562 1 98.19 396 GLU A N 1
ATOM 3046 C CA . GLU A 1 396 ? 20.828 18.188 25.547 1 98.19 396 GLU A CA 1
ATOM 3047 C C . GLU A 1 396 ? 20.391 18.688 24.172 1 98.19 396 GLU A C 1
ATOM 3049 O O . GLU A 1 396 ? 20.75 18.094 23.156 1 98.19 396 GLU A O 1
ATOM 3054 N N . PHE A 1 397 ? 19.594 19.703 24.156 1 98.56 397 PHE A N 1
ATOM 3055 C CA . PHE A 1 397 ? 19.016 20.188 22.906 1 98.56 397 PHE A CA 1
ATOM 3056 C C . PHE A 1 397 ? 20.109 20.625 21.938 1 98.56 397 PHE A C 1
ATOM 3058 O O . PHE A 1 397 ? 20.141 20.188 20.781 1 98.56 397 PHE A O 1
ATOM 3065 N N . ASP A 1 398 ? 21 21.422 22.359 1 98.44 398 ASP A N 1
ATOM 3066 C CA . ASP A 1 398 ? 22.031 21.984 21.5 1 98.44 398 ASP A CA 1
ATOM 3067 C C . ASP A 1 398 ? 23 20.891 21.031 1 98.44 398 ASP A C 1
ATOM 3069 O O . ASP A 1 398 ? 23.438 20.891 19.875 1 98.44 398 ASP A O 1
ATOM 3073 N N . ALA A 1 399 ? 23.328 19.984 21.938 1 98.56 399 ALA A N 1
ATOM 3074 C CA . ALA A 1 399 ? 24.203 18.875 21.562 1 98.56 399 ALA A CA 1
ATOM 3075 C C . ALA A 1 399 ? 23.578 18.016 20.484 1 98.56 399 ALA A C 1
ATOM 3077 O O . ALA A 1 399 ? 24.25 17.625 19.516 1 98.56 399 ALA A O 1
ATOM 3078 N N . LEU A 1 400 ? 22.328 17.719 20.625 1 98.56 400 LEU A N 1
ATOM 3079 C CA . LEU A 1 400 ? 21.625 16.922 19.625 1 98.56 400 LEU A CA 1
ATOM 3080 C C . LEU A 1 400 ? 21.578 17.672 18.297 1 98.56 400 LEU A C 1
ATOM 3082 O O . LEU A 1 400 ? 21.781 17.062 17.234 1 98.56 400 LEU A O 1
ATOM 3086 N N . ARG A 1 401 ? 21.234 18.938 18.359 1 98.44 401 ARG A N 1
ATOM 3087 C CA . ARG A 1 401 ? 21.172 19.75 17.141 1 98.44 401 ARG A CA 1
ATOM 3088 C C . ARG A 1 401 ? 22.484 19.672 16.375 1 98.44 401 ARG A C 1
ATOM 3090 O O . ARG A 1 401 ? 22.484 19.391 15.164 1 98.44 401 ARG A O 1
ATOM 3097 N N . ASP A 1 402 ? 23.547 19.906 17.078 1 98.12 402 ASP A N 1
ATOM 3098 C CA . ASP A 1 402 ? 24.859 19.906 16.438 1 98.12 402 ASP A CA 1
ATOM 3099 C C . ASP A 1 402 ? 25.188 18.547 15.844 1 98.12 402 ASP A C 1
ATOM 3101 O O . ASP A 1 402 ? 25.734 18.438 14.75 1 98.12 402 ASP A O 1
ATOM 3105 N N . GLU A 1 403 ? 24.844 17.547 16.516 1 97.88 403 GLU A N 1
ATOM 3106 C CA . GLU A 1 403 ? 25.094 16.188 16.062 1 97.88 403 GLU A CA 1
ATOM 3107 C C . GLU A 1 403 ? 24.281 15.883 14.789 1 97.88 403 GLU A C 1
ATOM 3109 O O . GLU A 1 403 ? 24.844 15.453 13.781 1 97.88 403 GLU A O 1
ATOM 3114 N N . VAL A 1 404 ? 23 16.109 14.867 1 97.75 404 VAL A N 1
ATOM 3115 C CA . VAL A 1 404 ? 22.094 15.758 13.781 1 97.75 404 VAL A CA 1
ATOM 3116 C C . VAL A 1 404 ? 22.422 16.594 12.547 1 97.75 404 VAL A C 1
ATOM 3118 O O . VAL A 1 404 ? 22.562 16.062 11.445 1 97.75 404 VAL A O 1
ATOM 3121 N N . LEU A 1 405 ? 22.562 17.891 12.734 1 97.69 405 LEU A N 1
ATOM 3122 C CA . LEU A 1 405 ? 22.797 18.781 11.594 1 97.69 405 LEU A CA 1
ATOM 3123 C C . LEU A 1 405 ? 24.188 18.562 11.008 1 97.69 405 LEU A C 1
ATOM 3125 O O . LEU A 1 405 ? 24.375 18.656 9.797 1 97.69 405 LEU A O 1
ATOM 3129 N N . GLY A 1 406 ? 25.125 18.281 11.852 1 97.38 406 GLY A N 1
ATOM 3130 C CA . GLY A 1 406 ? 26.453 17.953 11.375 1 97.38 406 GLY A CA 1
ATOM 3131 C C . GLY A 1 406 ? 26.5 16.734 10.492 1 97.38 406 GLY A C 1
ATOM 3132 O O . GLY A 1 406 ? 27.188 16.719 9.469 1 97.38 406 GLY A O 1
ATOM 3133 N N . ARG A 1 407 ? 25.797 15.773 10.867 1 96 407 ARG A N 1
ATOM 3134 C CA . ARG A 1 407 ? 25.781 14.523 10.109 1 96 407 ARG A CA 1
ATOM 3135 C C . ARG A 1 407 ? 24.922 14.656 8.859 1 96 407 ARG A C 1
ATOM 3137 O O . ARG A 1 407 ? 25.328 14.219 7.777 1 96 407 ARG A O 1
ATOM 3144 N N . TYR A 1 408 ? 23.797 15.234 8.992 1 95.75 408 TYR A N 1
ATOM 3145 C CA . TYR A 1 408 ? 22.812 15.312 7.906 1 95.75 408 TYR A CA 1
ATOM 3146 C C . TYR A 1 408 ? 23.312 16.219 6.789 1 95.75 408 TYR A C 1
ATOM 3148 O O . TYR A 1 408 ? 23.141 15.914 5.605 1 95.75 408 TYR A O 1
ATOM 3156 N N . TYR A 1 409 ? 23.875 17.375 7.168 1 93.38 409 TYR A N 1
ATOM 3157 C CA . TYR A 1 409 ? 24.297 18.344 6.168 1 93.38 409 TYR A CA 1
ATOM 3158 C C . TYR A 1 409 ? 25.797 18.281 5.953 1 93.38 409 TYR A C 1
ATOM 3160 O O . TYR A 1 409 ? 26.344 19.016 5.125 1 93.38 409 TYR A O 1
ATOM 3168 N N . GLY A 1 410 ? 26.516 17.547 6.766 1 82.62 410 GLY A N 1
ATOM 3169 C CA . GLY A 1 410 ? 27.969 17.438 6.648 1 82.62 410 GLY A CA 1
ATOM 3170 C C . GLY A 1 410 ? 28.406 16.688 5.398 1 82.62 410 GLY A C 1
ATOM 3171 O O . GLY A 1 410 ? 27.641 15.906 4.832 1 82.62 410 GLY A O 1
ATOM 3172 N N . THR A 1 411 ? 29.203 17.25 4.492 1 60.47 411 THR A N 1
ATOM 3173 C CA . THR A 1 411 ? 29.812 16.656 3.303 1 60.47 411 THR A CA 1
ATOM 3174 C C . THR A 1 411 ? 30.406 15.289 3.621 1 60.47 411 THR A C 1
ATOM 3176 O O . THR A 1 411 ? 31.172 15.148 4.578 1 60.47 411 THR A O 1
ATOM 3179 N N . SER A 1 412 ? 29.703 14.281 3.412 1 46 412 SER A N 1
ATOM 3180 C CA . SER A 1 412 ? 30.406 13 3.385 1 46 412 SER A CA 1
ATOM 3181 C C . SER A 1 412 ? 31.75 13.125 2.666 1 46 412 SER A C 1
ATOM 3183 O O . SER A 1 412 ? 31.812 13.547 1.511 1 46 412 SER A O 1
ATOM 3185 N N . VAL A 1 413 ? 32.844 13.492 3.264 1 33 413 VAL A N 1
ATOM 3186 C CA . VAL A 1 413 ? 34.125 13.25 2.617 1 33 413 VAL A CA 1
ATOM 3187 C C . VAL A 1 413 ? 34.156 11.82 2.064 1 33 413 VAL A C 1
ATOM 3189 O O . VAL A 1 413 ? 34.25 10.859 2.826 1 33 413 VAL A O 1
ATOM 3192 N N . ARG A 1 414 ? 33.344 11.391 1.437 1 27.67 414 ARG A N 1
ATOM 3193 C CA . ARG A 1 414 ? 33.75 10.273 0.589 1 27.67 414 ARG A CA 1
ATOM 3194 C C . ARG A 1 414 ? 34.625 10.758 -0.57 1 27.67 414 ARG A C 1
ATOM 3196 O O . ARG A 1 414 ? 34.281 11.734 -1.242 1 27.67 414 ARG A O 1
ATOM 3203 N N . MET B 1 1 ? 11.906 -42.906 8.617 1 39.88 1 MET B N 1
ATOM 3204 C CA . MET B 1 1 ? 11.445 -43.031 7.238 1 39.88 1 MET B CA 1
ATOM 3205 C C . MET B 1 1 ? 11.344 -41.656 6.574 1 39.88 1 MET B C 1
ATOM 3207 O O . MET B 1 1 ? 10.93 -40.688 7.203 1 39.88 1 MET B O 1
ATOM 3211 N N . ASP B 1 2 ? 12.078 -41.375 5.457 1 62.12 2 ASP B N 1
ATOM 3212 C CA . ASP B 1 2 ? 12.25 -40.094 4.793 1 62.12 2 ASP B CA 1
ATOM 3213 C C . ASP B 1 2 ? 10.906 -39.531 4.328 1 62.12 2 ASP B C 1
ATOM 3215 O O . ASP B 1 2 ? 10.086 -40.25 3.758 1 62.12 2 ASP B O 1
ATOM 3219 N N . GLN B 1 3 ? 10.336 -38.625 4.883 1 78.12 3 GLN B N 1
ATOM 3220 C CA . GLN B 1 3 ? 9.055 -38 4.582 1 78.12 3 GLN B CA 1
ATOM 3221 C C . GLN B 1 3 ? 8.906 -37.781 3.08 1 78.12 3 GLN B C 1
ATOM 3223 O O . GLN B 1 3 ? 9.789 -37.188 2.439 1 78.12 3 GLN B O 1
ATOM 3228 N N . PRO B 1 4 ? 7.816 -38.469 2.57 1 91.44 4 PRO B N 1
ATOM 3229 C CA . PRO B 1 4 ? 7.578 -38.219 1.145 1 91.44 4 PRO B CA 1
ATOM 3230 C C . PRO B 1 4 ? 7.309 -36.75 0.829 1 91.44 4 PRO B C 1
ATOM 3232 O O . PRO B 1 4 ? 6.887 -36 1.708 1 91.44 4 PRO B O 1
ATOM 3235 N N . TYR B 1 5 ? 7.598 -36.438 -0.36 1 96.25 5 TYR B N 1
ATOM 3236 C CA . TYR B 1 5 ? 7.41 -35.062 -0.805 1 96.25 5 TYR B CA 1
ATOM 3237 C C . TYR B 1 5 ? 5.938 -34.656 -0.744 1 96.25 5 TYR B C 1
ATOM 3239 O O . TYR B 1 5 ? 5.609 -33.5 -0.437 1 96.25 5 TYR B O 1
ATOM 3247 N N . PHE B 1 6 ? 5.043 -35.625 -1.038 1 98.25 6 PHE B N 1
ATOM 3248 C CA . PHE B 1 6 ? 3.604 -35.406 -1.012 1 98.25 6 PHE B CA 1
ATOM 3249 C C . PHE B 1 6 ? 2.895 -36.531 -0.272 1 98.25 6 PHE B C 1
ATOM 3251 O O . PHE B 1 6 ? 3.121 -37.719 -0.56 1 98.25 6 PHE B O 1
ATOM 3258 N N . THR B 1 7 ? 2.096 -36.188 0.714 1 97.75 7 THR B N 1
ATOM 3259 C CA . THR B 1 7 ? 1.327 -37.156 1.483 1 97.75 7 THR B CA 1
ATOM 3260 C C . THR B 1 7 ? -0.17 -36.938 1.271 1 97.75 7 THR B C 1
ATOM 3262 O O . THR B 1 7 ? -0.682 -35.844 1.439 1 97.75 7 THR B O 1
ATOM 3265 N N . VAL B 1 8 ? -0.855 -38.031 0.853 1 97.44 8 VAL B N 1
ATOM 3266 C CA . VAL B 1 8 ? -2.305 -37.969 0.697 1 97.44 8 VAL B CA 1
ATOM 3267 C C . VAL B 1 8 ? -2.98 -38.469 1.976 1 97.44 8 VAL B C 1
ATOM 3269 O O . VAL B 1 8 ? -2.674 -39.562 2.469 1 97.44 8 VAL B O 1
ATOM 3272 N N . THR B 1 9 ? -3.902 -37.688 2.523 1 96.94 9 THR B N 1
ATOM 3273 C CA . THR B 1 9 ? -4.5 -38.031 3.805 1 96.94 9 THR B CA 1
ATOM 3274 C C . THR B 1 9 ? -5.977 -38.406 3.633 1 96.94 9 THR B C 1
ATOM 3276 O O . THR B 1 9 ? -6.562 -39.062 4.488 1 96.94 9 THR B O 1
ATOM 3279 N N . ALA B 1 10 ? -6.625 -37.906 2.588 1 97.56 10 ALA B N 1
ATOM 3280 C CA . ALA B 1 10 ? -8.023 -38.219 2.307 1 97.56 10 ALA B CA 1
ATOM 3281 C C . ALA B 1 10 ? -8.32 -38.094 0.813 1 97.56 10 ALA B C 1
ATOM 3283 O O . ALA B 1 10 ? -7.598 -37.438 0.081 1 97.56 10 ALA B O 1
ATOM 3284 N N . GLU B 1 11 ? -9.352 -38.812 0.381 1 97.38 11 GLU B N 1
ATOM 3285 C CA . GLU B 1 11 ? -9.797 -38.781 -1.008 1 97.38 11 GLU B CA 1
ATOM 3286 C C . GLU B 1 11 ? -11.312 -38.625 -1.094 1 97.38 11 GLU B C 1
ATOM 3288 O O . GLU B 1 11 ? -12.039 -39.094 -0.22 1 97.38 11 GLU B O 1
ATOM 3293 N N . LEU B 1 12 ? -11.695 -37.938 -2.104 1 96.69 12 LEU B N 1
ATOM 3294 C CA . LEU B 1 12 ? -13.133 -37.875 -2.383 1 96.69 12 LEU B CA 1
ATOM 3295 C C . LEU B 1 12 ? -13.641 -39.188 -2.928 1 96.69 12 LEU B C 1
ATOM 3297 O O . LEU B 1 12 ? -13.086 -39.719 -3.895 1 96.69 12 LEU B O 1
ATOM 3301 N N . GLU B 1 13 ? -14.664 -39.688 -2.354 1 92.62 13 GLU B N 1
ATOM 3302 C CA . GLU B 1 13 ? -15.188 -40.969 -2.768 1 92.62 13 GLU B CA 1
ATOM 3303 C C . GLU B 1 13 ? -15.664 -40.938 -4.219 1 92.62 13 GLU B C 1
ATOM 3305 O O . GLU B 1 13 ? -16.469 -40.094 -4.594 1 92.62 13 GLU B O 1
ATOM 3310 N N . GLY B 1 14 ? -15.117 -41.844 -4.996 1 93.12 14 GLY B N 1
ATOM 3311 C CA . GLY B 1 14 ? -15.562 -42 -6.367 1 93.12 14 GLY B CA 1
ATOM 3312 C C . GLY B 1 14 ? -15 -40.969 -7.309 1 93.12 14 GLY B C 1
ATOM 3313 O O . GLY B 1 14 ? -15.414 -40.875 -8.469 1 93.12 14 GLY B O 1
ATOM 3314 N N . ARG B 1 15 ? -14.211 -40.125 -6.812 1 96.75 15 ARG B N 1
ATOM 3315 C CA . ARG B 1 15 ? -13.617 -39.062 -7.621 1 96.75 15 ARG B CA 1
ATOM 3316 C C . ARG B 1 15 ? -12.109 -39 -7.41 1 96.75 15 ARG B C 1
ATOM 3318 O O . ARG B 1 15 ? -11.539 -39.812 -6.68 1 96.75 15 ARG B O 1
ATOM 3325 N N . LEU B 1 16 ? -11.477 -38.125 -8.102 1 97.69 16 LEU B N 1
ATOM 3326 C CA . LEU B 1 16 ? -10.016 -38.062 -8.086 1 97.69 16 LEU B CA 1
ATOM 3327 C C . LEU B 1 16 ? -9.531 -37 -7.082 1 97.69 16 LEU B C 1
ATOM 3329 O O . LEU B 1 16 ? -8.328 -36.938 -6.809 1 97.69 16 LEU B O 1
ATOM 3333 N N . GLY B 1 17 ? -10.523 -36.25 -6.5 1 98.38 17 GLY B N 1
ATOM 3334 C CA . GLY B 1 17 ? -10.156 -35.219 -5.527 1 98.38 17 GLY B CA 1
ATOM 3335 C C . GLY B 1 17 ? -9.516 -35.812 -4.277 1 98.38 17 GLY B C 1
ATOM 3336 O O . GLY B 1 17 ? -9.93 -36.844 -3.791 1 98.38 17 GLY B O 1
ATOM 3337 N N . ARG B 1 18 ? -8.57 -35.062 -3.697 1 98.56 18 ARG B N 1
ATOM 3338 C CA . ARG B 1 18 ? -7.844 -35.594 -2.543 1 98.56 18 ARG B CA 1
ATOM 3339 C C . ARG B 1 18 ? -7.32 -34.438 -1.668 1 98.56 18 ARG B C 1
ATOM 3341 O O . ARG B 1 18 ? -7.227 -33.312 -2.115 1 98.56 18 ARG B O 1
ATOM 3348 N N . VAL B 1 19 ? -7.105 -34.781 -0.38 1 98.62 19 VAL B N 1
ATOM 3349 C CA . VAL B 1 19 ? -6.473 -33.906 0.603 1 98.62 19 VAL B CA 1
ATOM 3350 C C . VAL B 1 19 ? -5.059 -34.406 0.905 1 98.62 19 VAL B C 1
ATOM 3352 O O . VAL B 1 19 ? -4.84 -35.594 1.056 1 98.62 19 VAL B O 1
ATOM 3355 N N . GLY B 1 20 ? -4.094 -33.469 0.818 1 98.44 20 GLY B N 1
ATOM 3356 C CA . GLY B 1 20 ? -2.725 -33.906 1.082 1 98.44 20 GLY B CA 1
ATOM 3357 C C . GLY B 1 20 ? -1.86 -32.781 1.623 1 98.44 20 GLY B C 1
ATOM 3358 O O . GLY B 1 20 ? -2.375 -31.75 2.074 1 98.44 20 GLY B O 1
ATOM 3359 N N . THR B 1 21 ? -0.603 -33.031 1.759 1 98.75 21 THR B N 1
ATOM 3360 C CA . THR B 1 21 ? 0.389 -32.062 2.211 1 98.75 21 THR B CA 1
ATOM 3361 C C . THR B 1 21 ? 1.654 -32.125 1.363 1 98.75 21 THR B C 1
ATOM 3363 O O . THR B 1 21 ? 2.225 -33.219 1.196 1 98.75 21 THR B O 1
ATOM 3366 N N . ILE B 1 22 ? 2.033 -31.047 0.722 1 98.75 22 ILE B N 1
ATOM 3367 C CA . ILE B 1 22 ? 3.336 -30.922 0.076 1 98.75 22 ILE B CA 1
ATOM 3368 C C . ILE B 1 22 ? 4.379 -30.469 1.097 1 98.75 22 ILE B C 1
ATOM 3370 O O . ILE B 1 22 ? 4.219 -29.438 1.742 1 98.75 22 ILE B O 1
ATOM 3374 N N . HIS B 1 23 ? 5.418 -31.219 1.261 1 98.38 23 HIS B N 1
ATOM 3375 C CA . HIS B 1 23 ? 6.484 -30.859 2.191 1 98.38 23 HIS B CA 1
ATOM 3376 C C . HIS B 1 23 ? 7.637 -30.172 1.471 1 98.38 23 HIS B C 1
ATOM 3378 O O . HIS B 1 23 ? 8.266 -30.75 0.589 1 98.38 23 HIS B O 1
ATOM 3384 N N . THR B 1 24 ? 7.902 -28.906 1.815 1 97.75 24 THR B N 1
ATOM 3385 C CA . THR B 1 24 ? 8.992 -28.141 1.213 1 97.75 24 THR B CA 1
ATOM 3386 C C . THR B 1 24 ? 9.992 -27.703 2.273 1 97.75 24 THR B C 1
ATOM 3388 O O . THR B 1 24 ? 9.695 -27.734 3.469 1 97.75 24 THR B O 1
ATOM 3391 N N . PRO B 1 25 ? 11.148 -27.266 1.889 1 96.81 25 PRO B N 1
ATOM 3392 C CA . PRO B 1 25 ? 12.164 -26.797 2.84 1 96.81 25 PRO B CA 1
ATOM 3393 C C . PRO B 1 25 ? 11.703 -25.562 3.621 1 96.81 25 PRO B C 1
ATOM 3395 O O . PRO B 1 25 ? 12.18 -25.328 4.738 1 96.81 25 PRO B O 1
ATOM 3398 N N . HIS B 1 26 ? 10.797 -24.812 3.125 1 97.62 26 HIS B N 1
ATOM 3399 C CA . HIS B 1 26 ? 10.438 -23.562 3.789 1 97.62 26 HIS B CA 1
ATOM 3400 C C . HIS B 1 26 ? 9.055 -23.656 4.418 1 97.62 26 HIS B C 1
ATOM 3402 O O . HIS B 1 26 ? 8.484 -22.641 4.832 1 97.62 26 HIS B O 1
ATOM 3408 N N . GLY B 1 27 ? 8.484 -24.875 4.414 1 97.94 27 GLY B N 1
ATOM 3409 C CA . GLY B 1 27 ? 7.207 -25.078 5.074 1 97.94 27 GLY B CA 1
ATOM 3410 C C . GLY B 1 27 ? 6.297 -26.031 4.332 1 97.94 27 GLY B C 1
ATOM 3411 O O . GLY B 1 27 ? 6.59 -26.422 3.199 1 97.94 27 GLY B O 1
ATOM 3412 N N . ASP B 1 28 ? 5.215 -26.406 4.93 1 98.62 28 ASP B N 1
ATOM 3413 C CA . ASP B 1 28 ? 4.23 -27.328 4.359 1 98.62 28 ASP B CA 1
ATOM 3414 C C . ASP B 1 28 ? 3.119 -26.562 3.646 1 98.62 28 ASP B C 1
ATOM 3416 O O . ASP B 1 28 ? 2.783 -25.438 4.031 1 98.62 28 ASP B O 1
ATOM 3420 N N . ILE B 1 29 ? 2.594 -27.156 2.613 1 98.81 29 ILE B N 1
ATOM 3421 C CA . ILE B 1 29 ? 1.406 -26.672 1.919 1 98.81 29 ILE B CA 1
ATOM 3422 C C . ILE B 1 29 ? 0.295 -27.719 2.006 1 98.81 29 ILE B C 1
ATOM 3424 O O . ILE B 1 29 ? 0.402 -28.797 1.422 1 98.81 29 ILE B O 1
ATOM 3428 N N . HIS B 1 30 ? -0.72 -27.359 2.717 1 98.88 30 HIS B N 1
ATOM 3429 C CA . HIS B 1 30 ? -1.872 -28.25 2.812 1 98.88 30 HIS B CA 1
ATOM 3430 C C . HIS B 1 30 ? -2.797 -28.078 1.611 1 98.88 30 HIS B C 1
ATOM 3432 O O . HIS B 1 30 ? -3.215 -26.969 1.295 1 98.88 30 HIS B O 1
ATOM 3438 N N . THR B 1 31 ? -3.146 -29.156 0.955 1 98.81 31 THR B N 1
ATOM 3439 C CA . THR B 1 31 ? -3.914 -29.109 -0.285 1 98.81 31 THR B CA 1
ATOM 3440 C C . THR B 1 31 ? -5.32 -29.656 -0.078 1 98.81 31 THR B C 1
ATOM 3442 O O . THR B 1 31 ? -5.52 -30.562 0.733 1 98.81 31 THR B O 1
ATOM 3445 N N . PRO B 1 32 ? -6.254 -29.172 -0.825 1 98.75 32 PRO B N 1
ATOM 3446 C CA . PRO B 1 32 ? -6.148 -28.109 -1.835 1 98.75 32 PRO B CA 1
ATOM 3447 C C . PRO B 1 32 ? -5.738 -26.766 -1.242 1 98.75 32 PRO B C 1
ATOM 3449 O O . PRO B 1 32 ? -6.055 -26.469 -0.086 1 98.75 32 PRO B O 1
ATOM 3452 N N . ALA B 1 33 ? -4.996 -25.938 -2.035 1 98.88 33 ALA B N 1
ATOM 3453 C CA . ALA B 1 33 ? -4.527 -24.641 -1.59 1 98.88 33 ALA B CA 1
ATOM 3454 C C . ALA B 1 33 ? -4.441 -23.656 -2.758 1 98.88 33 ALA B C 1
ATOM 3456 O O . ALA B 1 33 ? -4.078 -24.047 -3.871 1 98.88 33 ALA B O 1
ATOM 3457 N N . PHE B 1 34 ? -4.805 -22.469 -2.488 1 98.75 34 PHE B N 1
ATOM 3458 C CA . PHE B 1 34 ? -4.621 -21.391 -3.453 1 98.75 34 PHE B CA 1
ATOM 3459 C C . PHE B 1 34 ? -3.299 -20.672 -3.213 1 98.75 34 PHE B C 1
ATOM 3461 O O . PHE B 1 34 ? -2.98 -20.312 -2.078 1 98.75 34 PHE B O 1
ATOM 3468 N N . ILE B 1 35 ? -2.566 -20.438 -4.273 1 98.62 35 ILE B N 1
ATOM 3469 C CA . ILE B 1 35 ? -1.259 -19.797 -4.219 1 98.62 35 ILE B CA 1
ATOM 3470 C C . ILE B 1 35 ? -1.34 -18.406 -4.852 1 98.62 35 ILE B C 1
ATOM 3472 O O . ILE B 1 35 ? -1.329 -18.281 -6.078 1 98.62 35 ILE B O 1
ATOM 3476 N N . PRO B 1 36 ? -1.322 -17.359 -3.992 1 98.25 36 PRO B N 1
ATOM 3477 C CA . PRO B 1 36 ? -1.341 -16.016 -4.559 1 98.25 36 PRO B CA 1
ATOM 3478 C C . PRO B 1 36 ? -0.13 -15.727 -5.441 1 98.25 36 PRO B C 1
ATOM 3480 O O . PRO B 1 36 ? 0.957 -16.266 -5.199 1 98.25 36 PRO B O 1
ATOM 3483 N N . VAL B 1 37 ? -0.359 -14.844 -6.391 1 95.75 37 VAL B N 1
ATOM 3484 C CA . VAL B 1 37 ? 0.676 -14.586 -7.383 1 95.75 37 VAL B CA 1
ATOM 3485 C C . VAL B 1 37 ? 1.372 -13.266 -7.078 1 95.75 37 VAL B C 1
ATOM 3487 O O . VAL B 1 37 ? 0.73 -12.211 -7.051 1 95.75 37 VAL B O 1
ATOM 3490 N N . GLY B 1 38 ? 2.686 -13.211 -6.805 1 90.19 38 GLY B N 1
ATOM 3491 C CA . GLY B 1 38 ? 3.535 -12.062 -6.547 1 90.19 38 GLY B CA 1
ATOM 3492 C C . GLY B 1 38 ? 4.383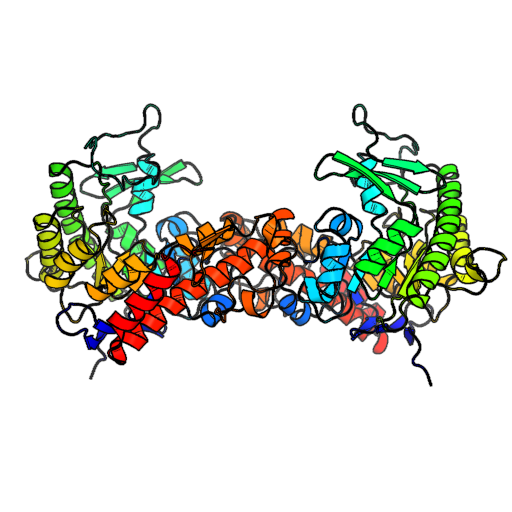 -11.664 -7.742 1 90.19 38 GLY B C 1
ATOM 3493 O O . GLY B 1 38 ? 5.316 -10.875 -7.613 1 90.19 38 GLY B O 1
ATOM 3494 N N . THR B 1 39 ? 4.223 -11.953 -8.961 1 89.06 39 THR B N 1
ATOM 3495 C CA . THR B 1 39 ? 4.824 -11.789 -10.273 1 89.06 39 THR B CA 1
ATOM 3496 C C . THR B 1 39 ? 6.277 -11.328 -10.156 1 89.06 39 THR B C 1
ATOM 3498 O O . THR B 1 39 ? 7.203 -12.125 -10.328 1 89.06 39 THR B O 1
ATOM 3501 N N . ALA B 1 40 ? 6.52 -10.102 -9.648 1 94.44 40 ALA B N 1
ATOM 3502 C CA . ALA B 1 40 ? 7.848 -9.516 -9.531 1 94.44 40 ALA B CA 1
ATOM 3503 C C . ALA B 1 40 ? 8.297 -9.461 -8.078 1 94.44 40 ALA B C 1
ATOM 3505 O O . ALA B 1 40 ? 8.68 -8.398 -7.574 1 94.44 40 ALA B O 1
ATOM 3506 N N . ALA B 1 41 ? 8.242 -10.57 -7.434 1 96.56 41 ALA B N 1
ATOM 3507 C CA . ALA B 1 41 ? 8.672 -10.742 -6.051 1 96.56 41 ALA B CA 1
ATOM 3508 C C . ALA B 1 41 ? 7.836 -9.883 -5.102 1 96.56 41 ALA B C 1
ATOM 3510 O O . ALA B 1 41 ? 8.367 -9.266 -4.18 1 96.56 41 ALA B O 1
ATOM 3511 N N . THR B 1 42 ? 6.594 -9.773 -5.363 1 95.56 42 THR B N 1
ATOM 3512 C CA . THR B 1 42 ? 5.625 -9.102 -4.5 1 95.56 42 THR B CA 1
ATOM 3513 C C . THR B 1 42 ? 4.203 -9.344 -5 1 95.56 42 THR B C 1
ATOM 3515 O O . THR B 1 42 ? 3.951 -9.312 -6.207 1 95.56 42 THR B O 1
ATOM 3518 N N . VAL B 1 43 ? 3.328 -9.711 -4.047 1 95.12 43 VAL B N 1
ATOM 3519 C CA . VAL B 1 43 ? 1.918 -9.531 -4.375 1 95.12 43 VAL B CA 1
ATOM 3520 C C . VAL B 1 43 ? 1.585 -8.047 -4.434 1 95.12 43 VAL B C 1
ATOM 3522 O O . VAL B 1 43 ? 1.817 -7.312 -3.469 1 95.12 43 VAL B O 1
ATOM 3525 N N . LYS B 1 44 ? 1.075 -7.641 -5.5 1 93.94 44 LYS B N 1
ATOM 3526 C CA . LYS B 1 44 ? 0.941 -6.211 -5.762 1 93.94 44 LYS B CA 1
ATOM 3527 C C . LYS B 1 44 ? 0.212 -5.512 -4.617 1 93.94 44 LYS B C 1
ATOM 3529 O O . LYS B 1 44 ? -0.896 -5.902 -4.246 1 93.94 44 LYS B O 1
ATOM 3534 N N . SER B 1 45 ? 0.873 -4.586 -3.98 1 93.94 45 SER B N 1
ATOM 3535 C CA . SER B 1 45 ? 0.358 -3.6 -3.037 1 93.94 45 SER B CA 1
ATOM 3536 C C . SER B 1 45 ? 0.24 -4.184 -1.635 1 93.94 45 SER B C 1
ATOM 3538 O O . SER B 1 45 ? -0.173 -3.494 -0.701 1 93.94 45 SER B O 1
ATOM 3540 N N . VAL B 1 46 ? 0.561 -5.461 -1.447 1 96.81 46 VAL B N 1
ATOM 3541 C CA . VAL B 1 46 ? 0.302 -6.074 -0.149 1 96.81 46 VAL B CA 1
ATOM 3542 C C . VAL B 1 46 ? 1.611 -6.578 0.457 1 96.81 46 VAL B C 1
ATOM 3544 O O . VAL B 1 46 ? 2.439 -7.168 -0.241 1 96.81 46 VAL B O 1
ATOM 3547 N N . LEU B 1 47 ? 1.812 -6.383 1.696 1 96.69 47 LEU B N 1
ATOM 3548 C CA . LEU B 1 47 ? 2.986 -6.84 2.43 1 96.69 47 LEU B CA 1
ATOM 3549 C C . LEU B 1 47 ? 2.945 -8.352 2.631 1 96.69 47 LEU B C 1
ATOM 3551 O O . LEU B 1 47 ? 1.869 -8.93 2.799 1 96.69 47 LEU B O 1
ATOM 3555 N N . PRO B 1 48 ? 4.098 -9.016 2.688 1 97.06 48 PRO B N 1
ATOM 3556 C CA . PRO B 1 48 ? 4.141 -10.469 2.863 1 97.06 48 PRO B CA 1
ATOM 3557 C C . PRO B 1 48 ? 3.516 -10.922 4.18 1 97.06 48 PRO B C 1
ATOM 3559 O O . PRO B 1 48 ? 2.869 -11.977 4.23 1 97.06 48 PRO B O 1
ATOM 3562 N N . GLU B 1 49 ? 3.67 -10.117 5.273 1 96.56 49 GLU B N 1
ATOM 3563 C CA . GLU B 1 49 ? 3.092 -10.484 6.562 1 96.56 49 GLU B CA 1
ATOM 3564 C C . GLU B 1 49 ? 1.566 -10.477 6.504 1 96.56 49 GLU B C 1
ATOM 3566 O O . GLU B 1 49 ? 0.913 -11.289 7.164 1 96.56 49 GLU B O 1
ATOM 3571 N N . THR B 1 50 ? 1.066 -9.539 5.727 1 97.12 50 THR B N 1
ATOM 3572 C CA . THR B 1 50 ? -0.379 -9.492 5.535 1 97.12 50 THR B CA 1
ATOM 3573 C C . THR B 1 50 ? -0.866 -10.711 4.762 1 97.12 50 THR B C 1
ATOM 3575 O O . THR B 1 50 ? -1.915 -11.273 5.078 1 97.12 50 THR B O 1
ATOM 3578 N N . MET B 1 51 ? -0.122 -11.141 3.771 1 98.06 51 MET B N 1
ATOM 3579 C CA . MET B 1 51 ? -0.462 -12.344 3.018 1 98.06 51 MET B CA 1
ATOM 3580 C C . MET B 1 51 ? -0.471 -13.57 3.924 1 98.06 51 MET B C 1
ATOM 3582 O O . MET B 1 51 ? -1.362 -14.414 3.824 1 98.06 51 MET B O 1
ATOM 3586 N N . LYS B 1 52 ? 0.516 -13.633 4.77 1 98.06 52 LYS B N 1
ATOM 3587 C CA . LYS B 1 52 ? 0.571 -14.742 5.723 1 98.06 52 LYS B CA 1
ATOM 3588 C C . LYS B 1 52 ? -0.629 -14.711 6.664 1 98.06 52 LYS B C 1
ATOM 3590 O O . LYS B 1 52 ? -1.245 -15.75 6.926 1 98.06 52 LYS B O 1
ATOM 3595 N N . GLN B 1 53 ? -0.97 -13.523 7.082 1 97.44 53 GLN B N 1
ATOM 3596 C CA . GLN B 1 53 ? -2.074 -13.352 8.023 1 97.44 53 GLN B CA 1
ATOM 3597 C C . GLN B 1 53 ? -3.404 -13.742 7.383 1 97.44 53 GLN B C 1
ATOM 3599 O O . GLN B 1 53 ? -4.285 -14.281 8.055 1 97.44 53 GLN B O 1
ATOM 3604 N N . LEU B 1 54 ? -3.479 -13.461 6.109 1 97.81 54 LEU B N 1
ATOM 3605 C CA . LEU B 1 54 ? -4.766 -13.773 5.492 1 97.81 54 LEU B CA 1
ATOM 3606 C C . LEU B 1 54 ? -4.848 -15.25 5.117 1 97.81 54 LEU B C 1
ATOM 3608 O O . LEU B 1 54 ? -5.879 -15.711 4.625 1 97.81 54 LEU B O 1
ATOM 3612 N N . GLY B 1 55 ? -3.723 -16 5.246 1 98.19 55 GLY B N 1
ATOM 3613 C CA . GLY B 1 55 ? -3.812 -17.453 5.176 1 98.19 55 GLY B CA 1
ATOM 3614 C C . GLY B 1 55 ? -3.043 -18.047 4.012 1 98.19 55 GLY B C 1
ATOM 3615 O O . GLY B 1 55 ? -3.074 -19.25 3.791 1 98.19 55 GLY B O 1
ATOM 3616 N N . ALA B 1 56 ? -2.342 -17.234 3.238 1 98.56 56 ALA B N 1
ATOM 3617 C CA . ALA B 1 56 ? -1.553 -17.766 2.131 1 98.56 56 ALA B CA 1
ATOM 3618 C C . ALA B 1 56 ? -0.481 -18.734 2.637 1 98.56 56 ALA B C 1
ATOM 3620 O O . ALA B 1 56 ? 0.234 -18.422 3.594 1 98.56 56 ALA B O 1
ATOM 3621 N N . GLN B 1 57 ? -0.364 -19.844 2.014 1 98.69 57 GLN B N 1
ATOM 3622 C CA . GLN B 1 57 ? 0.614 -20.844 2.428 1 98.69 57 GLN B CA 1
ATOM 3623 C C . GLN B 1 57 ? 1.885 -20.75 1.586 1 98.69 57 GLN B C 1
ATOM 3625 O O . GLN B 1 57 ? 2.938 -21.25 1.984 1 98.69 57 GLN B O 1
ATOM 3630 N N . ALA B 1 58 ? 1.758 -20.125 0.441 1 98.75 58 ALA B N 1
ATOM 3631 C CA . ALA B 1 58 ? 2.854 -19.953 -0.508 1 98.75 58 ALA B CA 1
ATOM 3632 C C . ALA B 1 58 ? 2.588 -18.766 -1.434 1 98.75 58 ALA B C 1
ATOM 3634 O O . ALA B 1 58 ? 1.473 -18.234 -1.479 1 98.75 58 ALA B O 1
ATOM 3635 N N . ILE B 1 59 ? 3.641 -18.281 -2.09 1 98.5 59 ILE B N 1
ATOM 3636 C CA . ILE B 1 59 ? 3.527 -17.203 -3.062 1 98.5 59 ILE B CA 1
ATOM 3637 C C . ILE B 1 59 ? 4.242 -17.594 -4.355 1 98.5 59 ILE B C 1
ATOM 3639 O O . ILE B 1 59 ? 5.312 -18.203 -4.32 1 98.5 59 ILE B O 1
ATOM 3643 N N . LEU B 1 60 ? 3.625 -17.266 -5.445 1 98.12 60 LEU B N 1
ATOM 3644 C CA . LEU B 1 60 ? 4.195 -17.594 -6.75 1 98.12 60 LEU B CA 1
ATOM 3645 C C . LEU B 1 60 ? 4.766 -16.344 -7.414 1 98.12 60 LEU B C 1
ATOM 3647 O O . LEU B 1 60 ? 4.137 -15.273 -7.387 1 98.12 60 LEU B O 1
ATOM 3651 N N . ALA B 1 61 ? 6 -16.406 -7.883 1 97.31 61 ALA B N 1
ATOM 3652 C CA . ALA B 1 61 ? 6.602 -15.344 -8.68 1 97.31 61 ALA B CA 1
ATOM 3653 C C . ALA B 1 61 ? 6.887 -15.812 -10.102 1 97.31 61 ALA B C 1
ATOM 3655 O O . ALA B 1 61 ? 6.785 -17.016 -10.398 1 97.31 61 ALA B O 1
ATOM 3656 N N . ASN B 1 62 ? 7.164 -14.875 -10.945 1 95.19 62 ASN B N 1
ATOM 3657 C CA . ASN B 1 62 ? 7.395 -15.172 -12.352 1 95.19 62 ASN B CA 1
ATOM 3658 C C . ASN B 1 62 ? 8.875 -15.086 -12.711 1 95.19 62 ASN B C 1
ATOM 3660 O O . ASN B 1 62 ? 9.477 -14.016 -12.594 1 95.19 62 ASN B O 1
ATOM 3664 N N . ALA B 1 63 ? 9.398 -16.141 -13.195 1 95.38 63 ALA B N 1
ATOM 3665 C CA . ALA B 1 63 ? 10.828 -16.219 -13.484 1 95.38 63 ALA B CA 1
ATOM 3666 C C . ALA B 1 63 ? 11.211 -15.273 -14.625 1 95.38 63 ALA B C 1
ATOM 3668 O O . ALA B 1 63 ? 12.297 -14.688 -14.609 1 95.38 63 ALA B O 1
ATOM 3669 N N . TYR B 1 64 ? 10.336 -15.125 -15.586 1 92.44 64 TYR B N 1
ATOM 3670 C CA . TYR B 1 64 ? 10.594 -14.234 -16.719 1 92.44 64 TYR B CA 1
ATOM 3671 C C . TYR B 1 64 ? 10.766 -12.797 -16.234 1 92.44 64 TYR B C 1
ATOM 3673 O O . TYR B 1 64 ? 11.734 -12.125 -16.594 1 92.44 64 TYR B O 1
ATOM 3681 N N . HIS B 1 65 ? 9.906 -12.383 -15.438 1 94.06 65 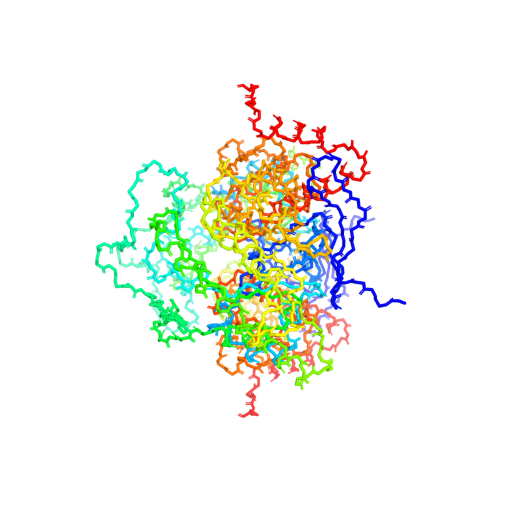HIS B N 1
ATOM 3682 C CA . HIS B 1 65 ? 9.953 -11.008 -14.938 1 94.06 65 HIS B CA 1
ATOM 3683 C C . HIS B 1 65 ? 11.203 -10.781 -14.086 1 94.06 65 HIS B C 1
ATOM 3685 O O . HIS B 1 65 ? 11.859 -9.75 -14.211 1 94.06 65 HIS B O 1
ATOM 3691 N N . LEU B 1 66 ? 11.5 -11.727 -13.273 1 97 66 LEU B N 1
ATOM 3692 C CA . LEU B 1 66 ? 12.633 -11.578 -12.367 1 97 66 LEU B CA 1
ATOM 3693 C C . LEU B 1 66 ? 13.945 -11.758 -13.109 1 97 66 LEU B C 1
ATOM 3695 O O . LEU B 1 66 ? 15 -11.305 -12.641 1 97 66 LEU B O 1
ATOM 3699 N N . TYR B 1 67 ? 13.859 -12.484 -14.266 1 96.69 67 TYR B N 1
ATOM 3700 C CA . TYR B 1 67 ? 15.016 -12.562 -15.156 1 96.69 67 TYR B CA 1
ATOM 3701 C C . TYR B 1 67 ? 15.328 -11.203 -15.766 1 96.69 67 TYR B C 1
ATOM 3703 O O . TYR B 1 67 ? 16.484 -10.773 -15.773 1 96.69 67 TYR B O 1
ATOM 3711 N N . LEU B 1 68 ? 14.336 -10.531 -16.188 1 94.56 68 LEU B N 1
ATOM 3712 C CA . LEU B 1 68 ? 14.531 -9.242 -16.844 1 94.56 68 LEU B CA 1
ATOM 3713 C C . LEU B 1 68 ? 14.914 -8.164 -15.836 1 94.56 68 LEU B C 1
ATOM 3715 O O . LEU B 1 68 ? 15.75 -7.309 -16.125 1 94.56 68 LEU B O 1
ATOM 3719 N N . GLN B 1 69 ? 14.305 -8.289 -14.68 1 94.56 69 GLN B N 1
ATOM 3720 C CA . GLN B 1 69 ? 14.508 -7.309 -13.617 1 94.56 69 GLN B CA 1
ATOM 3721 C C . GLN B 1 69 ? 14.109 -7.887 -12.258 1 94.56 69 GLN B C 1
ATOM 3723 O O . GLN B 1 69 ? 12.953 -8.273 -12.055 1 94.56 69 GLN B O 1
ATOM 3728 N N . PRO B 1 70 ? 15.008 -7.863 -11.359 1 96.88 70 PRO B N 1
ATOM 3729 C CA . PRO B 1 70 ? 16.328 -7.23 -11.266 1 96.88 70 PRO B CA 1
ATOM 3730 C C . PRO B 1 70 ? 17.438 -8.109 -11.82 1 96.88 70 PRO B C 1
ATOM 3732 O O . PRO B 1 70 ? 18.562 -7.633 -12.031 1 96.88 70 PRO B O 1
ATOM 3735 N N . GLY B 1 71 ? 17.141 -9.375 -12.102 1 97.44 71 GLY B N 1
ATOM 3736 C CA . GLY B 1 71 ? 18.109 -10.398 -12.469 1 97.44 71 GLY B CA 1
ATOM 3737 C C . GLY B 1 71 ? 18.203 -11.523 -11.453 1 97.44 71 GLY B C 1
ATOM 3738 O O . GLY B 1 71 ? 18.203 -11.281 -10.25 1 97.44 71 GLY B O 1
ATOM 3739 N N . PRO B 1 72 ? 18.297 -12.758 -12.008 1 97.81 72 PRO B N 1
ATOM 3740 C CA . PRO B 1 72 ? 18.328 -13.891 -11.086 1 97.81 72 PRO B CA 1
ATOM 3741 C C . PRO B 1 72 ? 19.562 -13.914 -10.203 1 97.81 72 PRO B C 1
ATOM 3743 O O . PRO B 1 72 ? 19.516 -14.398 -9.062 1 97.81 72 PRO B O 1
ATOM 3746 N N . ASP B 1 73 ? 20.656 -13.391 -10.672 1 98.06 73 ASP B N 1
ATOM 3747 C CA . ASP B 1 73 ? 21.875 -13.352 -9.883 1 98.06 73 ASP B CA 1
ATOM 3748 C C . ASP B 1 73 ? 21.734 -12.438 -8.672 1 98.06 73 ASP B C 1
ATOM 3750 O O . ASP B 1 73 ? 22.234 -12.742 -7.59 1 98.06 73 ASP B O 1
ATOM 3754 N N . ILE B 1 74 ? 21.031 -11.344 -8.812 1 98.38 74 ILE B N 1
ATOM 3755 C CA . ILE B 1 74 ? 20.781 -10.414 -7.723 1 98.38 74 ILE B CA 1
ATOM 3756 C C . ILE B 1 74 ? 19.891 -11.078 -6.668 1 98.38 74 ILE B C 1
ATOM 3758 O O . ILE B 1 74 ? 20.172 -10.984 -5.469 1 98.38 74 ILE B O 1
ATOM 3762 N N . VAL B 1 75 ? 18.875 -11.773 -7.117 1 98.5 75 VAL B N 1
ATOM 3763 C CA . VAL B 1 75 ? 17.984 -12.469 -6.195 1 98.5 75 VAL B CA 1
ATOM 3764 C C . VAL B 1 75 ? 18.75 -13.562 -5.457 1 98.5 75 VAL B C 1
ATOM 3766 O O . VAL B 1 75 ? 18.562 -13.742 -4.246 1 98.5 75 VAL B O 1
ATOM 3769 N N . ALA B 1 76 ? 19.594 -14.258 -6.188 1 98.12 76 ALA B N 1
ATOM 3770 C CA . ALA B 1 76 ? 20.406 -15.305 -5.574 1 98.12 76 ALA B CA 1
ATOM 3771 C C . ALA B 1 76 ? 21.328 -14.727 -4.504 1 98.12 76 ALA B C 1
ATOM 3773 O O . ALA B 1 76 ? 21.469 -15.289 -3.416 1 98.12 76 ALA B O 1
ATOM 3774 N N . GLU B 1 77 ? 21.922 -13.578 -4.777 1 98.12 77 GLU B N 1
ATOM 3775 C CA . GLU B 1 77 ? 22.844 -12.922 -3.848 1 98.12 77 GLU B CA 1
ATOM 3776 C C . GLU B 1 77 ? 22.109 -12.469 -2.584 1 98.12 77 GLU B C 1
ATOM 3778 O O . GLU B 1 77 ? 22.703 -12.43 -1.503 1 98.12 77 GLU B O 1
ATOM 3783 N N . ALA B 1 78 ? 20.859 -12.195 -2.744 1 98 78 ALA B N 1
ATOM 3784 C CA . ALA B 1 78 ? 20.031 -11.742 -1.62 1 98 78 ALA B CA 1
ATOM 3785 C C . ALA B 1 78 ? 19.625 -12.922 -0.734 1 98 78 ALA B C 1
ATOM 3787 O O . ALA B 1 78 ? 19.016 -12.727 0.319 1 98 78 ALA B O 1
ATOM 3788 N N . GLY B 1 79 ? 19.859 -14.109 -1.153 1 96.75 79 GLY B N 1
ATOM 3789 C CA . GLY B 1 79 ? 19.5 -15.281 -0.373 1 96.75 79 GLY B CA 1
ATOM 3790 C C . GLY B 1 79 ? 18.312 -16.031 -0.944 1 96.75 79 GLY B C 1
ATOM 3791 O O . GLY B 1 79 ? 17.703 -16.859 -0.26 1 96.75 79 GLY B O 1
ATOM 3792 N N . GLY B 1 80 ? 17.938 -15.68 -2.207 1 97.62 80 GLY B N 1
ATOM 3793 C CA . GLY B 1 80 ? 16.797 -16.328 -2.836 1 97.62 80 GLY B CA 1
ATOM 3794 C C . GLY B 1 80 ? 15.539 -15.5 -2.814 1 97.62 80 GLY B C 1
ATOM 3795 O O . GLY B 1 80 ? 15.484 -14.461 -2.148 1 97.62 80 GLY B O 1
ATOM 3796 N N . LEU B 1 81 ? 14.555 -15.984 -3.498 1 98.06 81 LEU B N 1
ATOM 3797 C CA . LEU B 1 81 ? 13.305 -15.266 -3.713 1 98.06 81 LEU B CA 1
ATOM 3798 C C . LEU B 1 81 ? 12.641 -14.922 -2.385 1 98.06 81 LEU B C 1
ATOM 3800 O O . LEU B 1 81 ? 12.25 -13.773 -2.154 1 98.06 81 LEU B O 1
ATOM 3804 N N . GLY B 1 82 ? 12.469 -15.898 -1.538 1 97.81 82 GLY B N 1
ATOM 3805 C CA . GLY B 1 82 ? 11.836 -15.68 -0.247 1 97.81 82 GLY B CA 1
ATOM 3806 C C . GLY B 1 82 ? 12.508 -14.602 0.574 1 97.81 82 GLY B C 1
ATOM 3807 O O . GLY B 1 82 ? 11.859 -13.641 0.998 1 97.81 82 GLY B O 1
ATOM 3808 N N . ALA B 1 83 ? 13.812 -14.672 0.72 1 97.56 83 ALA B N 1
ATOM 3809 C CA . ALA B 1 83 ? 14.578 -13.688 1.478 1 97.56 83 ALA B CA 1
ATOM 3810 C C . ALA B 1 83 ? 14.508 -12.312 0.822 1 97.56 83 ALA B C 1
ATOM 3812 O O . ALA B 1 83 ? 14.359 -11.297 1.508 1 97.56 83 ALA B O 1
ATOM 3813 N N . PHE B 1 84 ? 14.594 -12.305 -0.466 1 98.19 84 PHE B N 1
ATOM 3814 C CA . PHE B 1 84 ? 14.578 -11.055 -1.228 1 98.19 84 PHE B CA 1
ATOM 3815 C C . PHE B 1 84 ? 13.289 -10.281 -0.974 1 98.19 84 PHE B C 1
ATOM 3817 O O . PHE B 1 84 ? 13.32 -9.078 -0.737 1 98.19 84 PHE B O 1
ATOM 3824 N N . MET B 1 85 ? 12.164 -10.953 -0.958 1 97.81 85 MET B N 1
ATOM 3825 C CA . MET B 1 85 ? 10.875 -10.273 -0.855 1 97.81 85 MET B CA 1
ATOM 3826 C C . MET B 1 85 ? 10.344 -10.32 0.574 1 97.81 85 MET B C 1
ATOM 3828 O O . MET B 1 85 ? 9.188 -9.984 0.824 1 97.81 85 MET B O 1
ATOM 3832 N N . ASN B 1 86 ? 11.117 -10.859 1.497 1 97.81 86 ASN B N 1
ATOM 3833 C CA . ASN B 1 86 ? 10.75 -10.93 2.908 1 97.81 86 ASN B CA 1
ATOM 3834 C C . ASN B 1 86 ? 9.562 -11.859 3.135 1 97.81 86 ASN B C 1
ATOM 3836 O O . ASN B 1 86 ? 8.641 -11.531 3.881 1 97.81 86 ASN B O 1
ATOM 3840 N N . TRP B 1 87 ? 9.531 -12.969 2.445 1 98 87 TRP B N 1
ATOM 3841 C CA . TRP B 1 87 ? 8.547 -14.031 2.602 1 98 87 TRP B CA 1
ATOM 3842 C C . TRP B 1 87 ? 9.188 -15.297 3.16 1 98 87 TRP B C 1
ATOM 3844 O O . TRP B 1 87 ? 10.008 -15.93 2.49 1 98 87 TRP B O 1
ATOM 3854 N N . PRO B 1 88 ? 8.789 -15.695 4.332 1 95.94 88 PRO B N 1
ATOM 3855 C CA . PRO B 1 88 ? 9.469 -16.844 4.945 1 95.94 88 PRO B CA 1
ATOM 3856 C C . PRO B 1 88 ? 8.852 -18.172 4.547 1 95.94 88 PRO B C 1
ATOM 3858 O O . PRO B 1 88 ? 9.391 -19.234 4.898 1 95.94 88 PRO B O 1
ATOM 3861 N N . GLY B 1 89 ? 7.785 -18.219 3.766 1 97.81 89 GLY B N 1
ATOM 3862 C CA . GLY B 1 89 ? 7.082 -19.453 3.436 1 97.81 89 GLY B CA 1
ATOM 3863 C C . GLY B 1 89 ? 7.461 -20 2.076 1 97.81 89 GLY B C 1
ATOM 3864 O O . GLY B 1 89 ? 8.367 -19.484 1.42 1 97.81 89 GLY B O 1
ATOM 3865 N N . PRO B 1 90 ? 6.805 -21.062 1.661 1 98.62 90 PRO B N 1
ATOM 3866 C CA . PRO B 1 90 ? 7.074 -21.703 0.369 1 98.62 90 PRO B CA 1
ATOM 3867 C C . PRO B 1 90 ? 6.852 -20.766 -0.811 1 98.62 90 PRO B C 1
ATOM 3869 O O . PRO B 1 90 ? 5.988 -19.875 -0.745 1 98.62 90 PRO B O 1
ATOM 3872 N N . THR B 1 91 ? 7.656 -20.953 -1.832 1 98.5 91 THR B N 1
ATOM 3873 C CA . THR B 1 91 ? 7.531 -20.141 -3.035 1 98.5 91 THR B CA 1
ATOM 3874 C C . THR B 1 91 ? 7.438 -21.016 -4.277 1 98.5 91 THR B C 1
ATOM 3876 O O . THR B 1 91 ? 7.926 -22.141 -4.285 1 98.5 91 THR B O 1
ATOM 3879 N N . PHE B 1 92 ? 6.711 -20.531 -5.273 1 98.38 92 PHE B N 1
ATOM 3880 C CA . PHE B 1 92 ? 6.668 -21.062 -6.629 1 98.38 92 PHE B CA 1
ATOM 3881 C C . PHE B 1 92 ? 7.301 -20.094 -7.617 1 98.38 92 PHE B C 1
ATOM 3883 O O . PHE B 1 92 ? 7.219 -18.875 -7.438 1 98.38 92 PHE B O 1
ATOM 3890 N N . THR B 1 93 ? 7.926 -20.594 -8.609 1 97.31 93 THR B N 1
ATOM 3891 C CA . THR B 1 93 ? 8.25 -19.766 -9.766 1 97.31 93 THR B CA 1
ATOM 3892 C C . THR B 1 93 ? 7.734 -20.406 -11.047 1 97.31 93 THR B C 1
ATOM 3894 O O . THR B 1 93 ? 7.965 -21.594 -11.297 1 97.31 93 THR B O 1
ATOM 3897 N N . ASP B 1 94 ? 7.035 -19.578 -11.766 1 91.69 94 ASP B N 1
ATOM 3898 C CA . ASP B 1 94 ? 6.637 -19.984 -13.109 1 91.69 94 ASP B CA 1
ATOM 3899 C C . ASP B 1 94 ? 7.797 -19.828 -14.094 1 91.69 94 ASP B C 1
ATOM 3901 O O . ASP B 1 94 ? 8.602 -18.906 -13.977 1 91.69 94 ASP B O 1
ATOM 3905 N N . SER B 1 95 ? 7.914 -20.656 -15.008 1 87.62 95 SER B N 1
ATOM 3906 C CA . SER B 1 95 ? 9.047 -20.703 -15.914 1 87.62 95 SER B CA 1
ATOM 3907 C C . SER B 1 95 ? 9.07 -19.5 -16.844 1 87.62 95 SER B C 1
ATOM 3909 O O . SER B 1 95 ? 10.109 -19.172 -17.422 1 87.62 95 SER B O 1
ATOM 3911 N N . GLY B 1 96 ? 7.984 -18.891 -17 1 76.56 96 GLY B N 1
ATOM 3912 C CA . GLY B 1 96 ? 7.918 -17.75 -17.891 1 76.56 96 GLY B CA 1
ATOM 3913 C C . GLY B 1 96 ? 7.469 -18.109 -19.297 1 76.56 96 GLY B C 1
ATOM 3914 O O . GLY B 1 96 ? 7.363 -17.25 -20.172 1 76.56 96 GLY B O 1
ATOM 3915 N N . GLY B 1 97 ? 7.188 -19.344 -19.531 1 72.75 97 GLY B N 1
ATOM 3916 C CA . GLY B 1 97 ? 6.77 -19.781 -20.859 1 72.75 97 GLY B CA 1
ATOM 3917 C C . GLY B 1 97 ? 5.586 -19 -21.391 1 72.75 97 GLY B C 1
ATOM 3918 O O . GLY B 1 97 ? 5.594 -18.562 -22.547 1 72.75 97 GLY B O 1
ATOM 3919 N N . PHE B 1 98 ? 4.684 -18.766 -20.578 1 67.06 98 PHE B N 1
ATOM 3920 C CA . PHE B 1 98 ? 3.498 -18 -20.953 1 67.06 98 PHE B CA 1
ATOM 3921 C C . PHE B 1 98 ? 3.865 -16.578 -21.344 1 67.06 98 PHE B C 1
ATOM 3923 O O . PHE B 1 98 ? 3.402 -16.078 -22.375 1 67.06 98 PHE B O 1
ATOM 3930 N N . GLN B 1 99 ? 4.652 -15.984 -20.609 1 68.31 99 GLN B N 1
ATOM 3931 C CA . GLN B 1 99 ? 5.004 -14.586 -20.844 1 68.31 99 GLN B CA 1
ATOM 3932 C C . GLN B 1 99 ? 5.836 -14.438 -22.109 1 68.31 99 GLN B C 1
ATOM 3934 O O . GLN B 1 99 ? 5.621 -13.508 -22.891 1 68.31 99 GLN B O 1
ATOM 3939 N N . VAL B 1 100 ? 6.703 -15.336 -22.281 1 67.75 100 VAL B N 1
ATOM 3940 C CA . VAL B 1 100 ? 7.582 -15.297 -23.453 1 67.75 100 VAL B CA 1
ATOM 3941 C C . VAL B 1 100 ? 6.762 -15.469 -24.734 1 67.75 100 VAL B C 1
ATOM 3943 O O . VAL B 1 100 ? 7.023 -14.797 -25.734 1 67.75 100 VAL B O 1
ATOM 3946 N N . LEU B 1 101 ? 5.723 -16.188 -24.578 1 64.5 101 LEU B N 1
ATOM 3947 C CA . LEU B 1 101 ? 4.961 -16.531 -25.781 1 64.5 101 LEU B CA 1
ATOM 3948 C C . LEU B 1 101 ? 3.777 -15.594 -25.953 1 64.5 101 LEU B C 1
ATOM 3950 O O . LEU B 1 101 ? 3.354 -15.328 -27.078 1 64.5 101 LEU B O 1
ATOM 3954 N N . SER B 1 102 ? 3.17 -15.094 -24.844 1 60.72 102 SER B N 1
ATOM 3955 C CA . SER B 1 102 ? 2.02 -14.195 -24.906 1 60.72 102 SER B CA 1
ATOM 3956 C C . SER B 1 102 ? 2.438 -12.789 -25.312 1 60.72 102 SER B C 1
ATOM 3958 O O . SER B 1 102 ? 1.767 -12.148 -26.125 1 60.72 102 SER B O 1
ATOM 3960 N N . LEU B 1 103 ? 3.432 -12.297 -24.688 1 55.75 103 LEU B N 1
ATOM 3961 C CA . LEU B 1 103 ? 3.867 -10.945 -25 1 55.75 103 LEU B CA 1
ATOM 3962 C C . LEU B 1 103 ? 4.512 -10.875 -26.375 1 55.75 103 LEU B C 1
ATOM 3964 O O . LEU B 1 103 ? 4.469 -9.836 -27.047 1 55.75 103 LEU B O 1
ATOM 3968 N N . GLY B 1 104 ? 5.129 -12.031 -26.828 1 46.12 104 GLY B N 1
ATOM 3969 C CA . GLY B 1 104 ? 5.762 -12.07 -28.125 1 46.12 104 GLY B CA 1
ATOM 3970 C C . GLY B 1 104 ? 4.77 -12.172 -29.281 1 46.12 104 GLY B C 1
ATOM 3971 O O . GLY B 1 104 ? 4.992 -11.609 -30.344 1 46.12 104 GLY B O 1
ATOM 3972 N N . VAL B 1 105 ? 3.871 -13.094 -29.172 1 48.38 105 VAL B N 1
ATOM 3973 C CA . VAL B 1 105 ? 2.971 -13.305 -30.297 1 48.38 105 VAL B CA 1
ATOM 3974 C C . VAL B 1 105 ? 1.982 -12.141 -30.391 1 48.38 105 VAL B C 1
ATOM 3976 O O . VAL B 1 105 ? 1.366 -11.93 -31.438 1 48.38 105 VAL B O 1
ATOM 3979 N N . GLY B 1 106 ? 2.207 -10.969 -29.641 1 44.94 106 GLY B N 1
ATOM 3980 C CA . GLY B 1 106 ? 1.25 -9.875 -29.75 1 44.94 106 GLY B CA 1
ATOM 3981 C C . GLY B 1 106 ? -0.183 -10.32 -29.516 1 44.94 106 GLY B C 1
ATOM 3982 O O . GLY B 1 106 ? -1.118 -9.711 -30.031 1 44.94 106 GLY B O 1
ATOM 3983 N N . PHE B 1 107 ? -0.501 -11.547 -29.141 1 39.28 107 PHE B N 1
ATOM 3984 C CA . PHE B 1 107 ? -1.869 -12.016 -28.953 1 39.28 107 PHE B CA 1
ATOM 3985 C C . PHE B 1 107 ? -2.486 -11.391 -27.703 1 39.28 107 PHE B C 1
ATOM 3987 O O . PHE B 1 107 ? -1.84 -11.312 -26.656 1 39.28 107 PHE B O 1
ATOM 3994 N N . LYS B 1 108 ? -3.254 -10.484 -27.828 1 39.03 108 LYS B N 1
ATOM 3995 C CA . LYS B 1 108 ? -4.066 -10.133 -26.672 1 39.03 108 LYS B CA 1
ATOM 3996 C C . LYS B 1 108 ? -4.555 -11.375 -25.938 1 39.03 108 LYS B C 1
ATOM 3998 O O . LYS B 1 108 ? -5.027 -12.328 -26.562 1 39.03 108 LYS B O 1
ATOM 4003 N N . LYS B 1 109 ? -4.09 -11.641 -24.719 1 38.84 109 LYS B N 1
ATOM 4004 C CA . LYS B 1 109 ? -4.598 -12.617 -23.766 1 38.84 109 LYS B CA 1
ATOM 4005 C C . LYS B 1 109 ? -6.059 -12.953 -24.047 1 38.84 109 LYS B C 1
ATOM 4007 O O . LYS B 1 109 ? -6.707 -13.641 -23.25 1 38.84 109 LYS B O 1
ATOM 4012 N N . VAL B 1 110 ? -6.812 -12.234 -24.922 1 34.88 110 VAL B N 1
ATOM 4013 C CA . VAL B 1 110 ? -8.172 -12.695 -25.172 1 34.88 110 VAL B CA 1
ATOM 4014 C C . VAL B 1 110 ? -8.164 -14.188 -25.516 1 34.88 110 VAL B C 1
ATOM 4016 O O . VAL B 1 110 ? -7.832 -14.562 -26.641 1 34.88 110 VAL B O 1
ATOM 4019 N N . LEU B 1 111 ? -7.43 -14.969 -24.969 1 34.75 111 LEU B N 1
ATOM 4020 C CA . LEU B 1 111 ? -7.703 -16.391 -25.109 1 34.75 111 LEU B CA 1
ATOM 4021 C C . LEU B 1 111 ? -9.203 -16.656 -25.203 1 34.75 111 LEU B C 1
ATOM 4023 O O . LEU B 1 111 ? -9.969 -16.141 -24.375 1 34.75 111 LEU B O 1
ATOM 4027 N N . ALA B 1 112 ? -9.766 -17.312 -26.406 1 36.69 112 ALA B N 1
ATOM 4028 C CA . ALA B 1 112 ? -11.008 -17.75 -27.047 1 36.69 112 ALA B CA 1
ATOM 4029 C C . ALA B 1 112 ? -11.797 -18.672 -26.125 1 36.69 112 ALA B C 1
ATOM 4031 O O . ALA B 1 112 ? -11.445 -19.844 -25.969 1 36.69 112 ALA B O 1
ATOM 4032 N N . MET B 1 113 ? -12.094 -18.125 -25.047 1 34.44 113 MET B N 1
ATOM 4033 C CA . MET B 1 113 ? -13.039 -19.016 -24.375 1 34.44 113 MET B CA 1
ATOM 4034 C C . MET B 1 113 ? -13.992 -19.656 -25.391 1 34.44 113 MET B C 1
ATOM 4036 O O . MET B 1 113 ? -14.688 -20.625 -25.062 1 34.44 113 MET B O 1
ATOM 4040 N N . ASP B 1 114 ? -14.531 -18.797 -26.219 1 35.91 114 ASP B N 1
ATOM 4041 C CA . ASP B 1 114 ? -15.562 -19.375 -27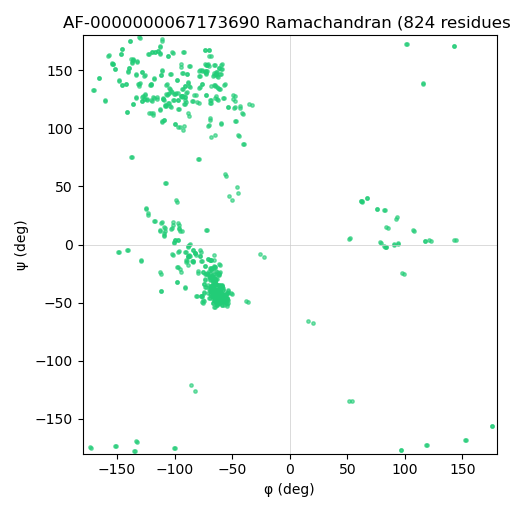.078 1 35.91 114 ASP B CA 1
ATOM 4042 C C . ASP B 1 114 ? -14.977 -19.875 -28.391 1 35.91 114 ASP B C 1
ATOM 4044 O O . ASP B 1 114 ? -14.383 -19.109 -29.156 1 35.91 114 ASP B O 1
ATOM 4048 N N . THR B 1 115 ? -14.789 -21.203 -28.484 1 41.44 115 THR B N 1
ATOM 4049 C CA . THR B 1 115 ? -14.172 -22.031 -29.516 1 41.44 115 THR B CA 1
ATOM 4050 C C . THR B 1 115 ? -14.992 -21.984 -30.797 1 41.44 115 THR B C 1
ATOM 4052 O O . THR B 1 115 ? -14.664 -22.688 -31.766 1 41.44 115 THR B O 1
ATOM 4055 N N . ASN B 1 116 ? -16.219 -21.516 -30.922 1 37.88 116 ASN B N 1
ATOM 4056 C CA . ASN B 1 116 ? -16.828 -21.891 -32.188 1 37.88 116 ASN B CA 1
ATOM 4057 C C . ASN B 1 116 ? -15.953 -21.469 -33.375 1 37.88 116 ASN B C 1
ATOM 4059 O O . ASN B 1 116 ? -16.266 -21.781 -34.531 1 37.88 116 ASN B O 1
ATOM 4063 N N . ARG B 1 117 ? -15.328 -20.281 -33.438 1 40.38 117 ARG B N 1
ATOM 4064 C CA . ARG B 1 117 ? -14.922 -19.875 -34.781 1 40.38 117 ARG B CA 1
ATOM 4065 C C . ARG B 1 117 ? -13.562 -20.453 -35.156 1 40.38 117 ARG B C 1
ATOM 4067 O O . ARG B 1 117 ? -13.477 -21.516 -35.75 1 40.38 117 ARG B O 1
ATOM 4074 N N . VAL B 1 118 ? -12.336 -19.547 -35.531 1 43.78 118 VAL B N 1
ATOM 4075 C CA . VAL B 1 118 ? -11.305 -19.609 -36.562 1 43.78 118 VAL B CA 1
ATOM 4076 C C . VAL B 1 118 ? -10.039 -20.25 -36 1 43.78 118 VAL B C 1
ATOM 4078 O O . VAL B 1 118 ? -9.508 -19.781 -35 1 43.78 118 VAL B O 1
ATOM 4081 N N . GLN B 1 119 ? -9.711 -21.5 -36.219 1 38.59 119 GLN B N 1
ATOM 4082 C CA . GLN B 1 119 ? -8.422 -22.125 -35.938 1 38.59 119 GLN B CA 1
ATOM 4083 C C . GLN B 1 119 ? -7.336 -21.562 -36.875 1 38.59 119 GLN B C 1
ATOM 4085 O O . GLN B 1 119 ? -7.496 -21.562 -38.094 1 38.59 119 GLN B O 1
ATOM 4090 N N . ALA B 1 120 ? -6.633 -20.578 -36.531 1 51.03 120 ALA B N 1
ATOM 4091 C CA . ALA B 1 120 ? -5.535 -20.125 -37.375 1 51.03 120 ALA B CA 1
ATOM 4092 C C . ALA B 1 120 ? -4.203 -20.188 -36.625 1 51.03 120 ALA B C 1
ATOM 4094 O O . ALA B 1 120 ? -4.102 -19.703 -35.5 1 51.03 120 ALA B O 1
ATOM 4095 N N . ASP B 1 121 ? -3.258 -21.062 -37.031 1 44.72 121 ASP B N 1
ATOM 4096 C CA . ASP B 1 121 ? -1.91 -21.109 -36.469 1 44.72 121 ASP B CA 1
ATOM 4097 C C . ASP B 1 121 ? -1.249 -19.734 -36.531 1 44.72 121 ASP B C 1
ATOM 4099 O O . ASP B 1 121 ? -0.367 -19.422 -35.719 1 44.72 121 ASP B O 1
ATOM 4103 N N . ASP B 1 122 ? -1.459 -19.094 -37.531 1 41.66 122 ASP B N 1
ATOM 4104 C CA . ASP B 1 122 ? -0.759 -17.844 -37.812 1 41.66 122 ASP B CA 1
ATOM 4105 C C . ASP B 1 122 ? -1.613 -16.641 -37.438 1 41.66 122 ASP B C 1
ATOM 4107 O O . ASP B 1 122 ? -2.043 -15.867 -38.281 1 41.66 122 ASP B O 1
ATOM 4111 N N . ILE B 1 123 ? -2.303 -16.719 -36.406 1 44.16 123 ILE B N 1
ATOM 4112 C CA . ILE B 1 123 ? -3.068 -15.492 -36.188 1 44.16 123 ILE B CA 1
ATOM 4113 C C . ILE B 1 123 ? -2.166 -14.422 -35.562 1 44.16 123 ILE B C 1
ATOM 4115 O O . ILE B 1 123 ? -1.746 -14.547 -34.438 1 44.16 123 ILE B O 1
ATOM 4119 N N . ILE B 1 124 ? -1.325 -13.898 -36.312 1 43.16 124 ILE B N 1
ATOM 4120 C CA . ILE B 1 124 ? -0.573 -12.711 -35.938 1 43.16 124 ILE B CA 1
ATOM 4121 C C . ILE B 1 124 ? -1.438 -11.469 -36.125 1 43.16 124 ILE B C 1
ATOM 4123 O O . ILE B 1 124 ? -2.066 -11.305 -37.188 1 43.16 124 ILE B O 1
ATOM 4127 N N . ALA B 1 125 ? -1.628 -10.781 -35.156 1 44.22 125 ALA B N 1
ATOM 4128 C CA . ALA B 1 125 ? -2.262 -9.492 -35.406 1 44.22 125 ALA B CA 1
ATOM 4129 C C . ALA B 1 125 ? -1.585 -8.766 -36.562 1 44.22 125 ALA B C 1
ATOM 4131 O O . ALA B 1 125 ? -0.356 -8.766 -36.656 1 44.22 125 ALA B O 1
ATOM 4132 N N . GLU B 1 126 ? -2.238 -8.195 -37.75 1 38.25 126 GLU B N 1
ATOM 4133 C CA . GLU B 1 126 ? -1.723 -7.371 -38.844 1 38.25 126 GLU B CA 1
ATOM 4134 C C . GLU B 1 126 ? -0.896 -6.203 -38.312 1 38.25 126 GLU B C 1
ATOM 4136 O O . GLU B 1 126 ? -1.365 -5.445 -37.469 1 38.25 126 GLU B O 1
ATOM 4141 N N . GLY B 1 127 ? 0.659 -6.039 -38.656 1 42.94 127 GLY B N 1
ATOM 4142 C CA . GLY B 1 127 ? 1.555 -4.938 -38.344 1 42.94 127 GLY B CA 1
ATOM 4143 C C . GLY B 1 127 ? 2.414 -5.203 -37.125 1 42.94 127 GLY B C 1
ATOM 4144 O O . GLY B 1 127 ? 3.262 -4.383 -36.781 1 42.94 127 GLY B O 1
ATOM 4145 N N . LYS B 1 128 ? 1.958 -6.043 -36.25 1 46.25 128 LYS B N 1
ATOM 4146 C CA . LYS B 1 128 ? 2.83 -6.223 -35.094 1 46.25 128 LYS B CA 1
ATOM 4147 C C . LYS B 1 128 ? 3.865 -7.316 -35.344 1 46.25 128 LYS B C 1
ATOM 4149 O O . LYS B 1 128 ? 3.564 -8.32 -35.969 1 46.25 128 LYS B O 1
ATOM 4154 N N . GLU B 1 129 ? 5.059 -7.062 -35.469 1 46.47 129 GLU B N 1
ATOM 4155 C CA . GLU B 1 129 ? 6.207 -7.957 -35.562 1 46.47 129 GLU B CA 1
ATOM 4156 C C . GLU B 1 129 ? 6.172 -9.031 -34.469 1 46.47 129 GLU B C 1
ATOM 4158 O O . GLU B 1 129 ? 5.73 -8.773 -33.375 1 46.47 129 GLU B O 1
ATOM 4163 N N . ARG B 1 130 ? 6.211 -10.297 -34.844 1 55.44 130 ARG B N 1
ATOM 4164 C CA . ARG B 1 130 ? 6.285 -11.422 -33.906 1 55.44 130 ARG B CA 1
ATOM 4165 C C . ARG B 1 130 ? 7.34 -11.18 -32.844 1 55.44 130 ARG B C 1
ATOM 4167 O O . ARG B 1 130 ? 8.523 -11.039 -33.156 1 55.44 130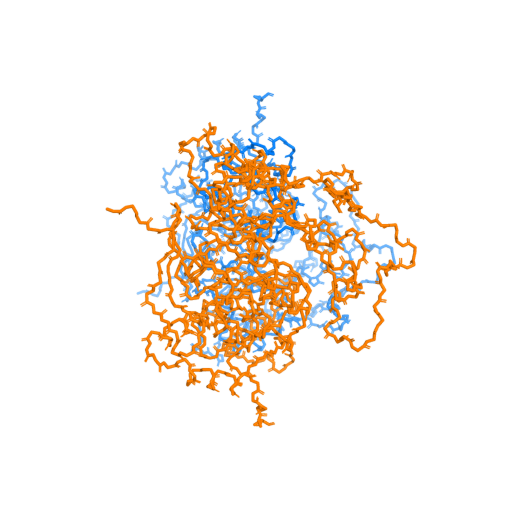 ARG B O 1
ATOM 4174 N N . LEU B 1 131 ? 6.984 -10.867 -31.562 1 64.75 131 LEU B N 1
ATOM 4175 C CA . LEU B 1 131 ? 7.906 -10.562 -30.484 1 64.75 131 LEU B CA 1
ATOM 4176 C C . LEU B 1 131 ? 8.539 -11.836 -29.922 1 64.75 131 LEU B C 1
ATOM 4178 O O . LEU B 1 131 ? 9.547 -11.773 -29.219 1 64.75 131 LEU B O 1
ATOM 4182 N N . ALA B 1 132 ? 8.055 -13.141 -30.453 1 78.31 132 ALA B N 1
ATOM 4183 C CA . ALA B 1 132 ? 8.688 -14.367 -29.969 1 78.31 132 ALA B CA 1
ATOM 4184 C C . ALA B 1 132 ? 8.75 -15.422 -31.078 1 78.31 132 ALA B C 1
ATOM 4186 O O . ALA B 1 132 ? 7.832 -15.523 -31.891 1 78.31 132 ALA B O 1
ATOM 4187 N N . HIS B 1 133 ? 9.852 -16.141 -31.25 1 85.44 133 HIS B N 1
ATOM 4188 C CA . HIS B 1 133 ? 10.078 -17.234 -32.188 1 85.44 133 HIS B CA 1
ATOM 4189 C C . HIS B 1 133 ? 10.422 -18.531 -31.469 1 85.44 133 HIS B C 1
ATOM 4191 O O . HIS B 1 133 ? 11.406 -18.578 -30.734 1 85.44 133 HIS B O 1
ATOM 4197 N N . VAL B 1 134 ? 9.578 -19.594 -31.781 1 87.81 134 VAL B N 1
ATOM 4198 C CA . VAL B 1 134 ? 9.766 -20.891 -31.141 1 87.81 134 VAL B CA 1
ATOM 4199 C C . VAL B 1 134 ? 10.453 -21.844 -32.094 1 87.81 134 VAL B C 1
ATOM 4201 O O . VAL B 1 134 ? 10.102 -21.922 -33.281 1 87.81 134 VAL B O 1
ATOM 4204 N N . ASP B 1 135 ? 11.461 -22.484 -31.609 1 89.5 135 ASP B N 1
ATOM 4205 C CA . ASP B 1 135 ? 12.062 -23.609 -32.344 1 89.5 135 ASP B CA 1
ATOM 4206 C C . ASP B 1 135 ? 12.305 -24.797 -31.406 1 89.5 135 ASP B C 1
ATOM 4208 O O . ASP B 1 135 ? 11.906 -24.766 -30.234 1 89.5 135 ASP B O 1
ATOM 4212 N N . ASP B 1 136 ? 12.875 -25.859 -31.891 1 91.25 136 ASP B N 1
ATOM 4213 C CA . ASP B 1 136 ? 13 -27.094 -31.125 1 91.25 136 ASP B CA 1
ATOM 4214 C C . ASP B 1 136 ? 13.953 -26.906 -29.938 1 91.25 136 ASP B C 1
ATOM 4216 O O . ASP B 1 136 ? 13.859 -27.625 -28.938 1 91.25 136 ASP B O 1
ATOM 4220 N N . ASP B 1 137 ? 14.75 -25.891 -30.062 1 93.25 137 ASP B N 1
ATOM 4221 C CA . ASP B 1 137 ? 15.766 -25.672 -29.047 1 93.25 137 ASP B CA 1
ATOM 4222 C C . ASP B 1 137 ? 15.242 -24.766 -27.938 1 93.25 137 ASP B C 1
ATOM 4224 O O . ASP B 1 137 ? 15.695 -24.859 -26.781 1 93.25 137 ASP B O 1
ATOM 4228 N N . GLY B 1 138 ? 14.461 -23.828 -28.359 1 93.5 138 GLY B N 1
ATOM 4229 C CA . GLY B 1 138 ? 13.984 -22.875 -27.359 1 93.5 138 GLY B CA 1
ATOM 4230 C C . GLY B 1 138 ? 13.164 -21.75 -27.969 1 93.5 138 GLY B C 1
ATOM 4231 O O . GLY B 1 138 ? 12.477 -21.938 -28.969 1 93.5 138 GLY B O 1
ATOM 4232 N N . VAL B 1 139 ? 13.109 -20.609 -27.25 1 91.94 139 VAL B N 1
ATOM 4233 C CA . VAL B 1 139 ? 12.305 -19.469 -27.656 1 91.94 139 VAL B CA 1
ATOM 4234 C C . VAL B 1 139 ? 13.156 -18.203 -27.672 1 91.94 139 VAL B C 1
ATOM 4236 O O . VAL B 1 139 ? 13.883 -17.922 -26.719 1 91.94 139 VAL B O 1
ATOM 4239 N N . THR B 1 140 ? 13.148 -17.5 -28.766 1 92.5 140 THR B N 1
ATOM 4240 C CA . THR B 1 140 ? 13.75 -16.188 -28.875 1 92.5 140 THR B CA 1
ATOM 4241 C C . THR B 1 140 ? 12.688 -15.094 -28.766 1 92.5 140 THR B C 1
ATOM 4243 O O . THR B 1 140 ? 11.641 -15.172 -29.406 1 92.5 140 THR B O 1
ATOM 4246 N N . PHE B 1 141 ? 12.992 -14.094 -27.828 1 88.94 141 PHE B N 1
ATOM 4247 C CA . PHE B 1 141 ? 11.977 -13.07 -27.609 1 88.94 141 PHE B CA 1
ATOM 4248 C C . PHE B 1 141 ? 12.633 -11.727 -27.312 1 88.94 141 PHE B C 1
ATOM 4250 O O . PHE B 1 141 ? 13.828 -11.656 -27.031 1 88.94 141 PHE B O 1
ATOM 4257 N N . ARG B 1 142 ? 11.805 -10.688 -27.344 1 88.56 142 ARG B N 1
ATOM 4258 C CA . ARG B 1 142 ? 12.25 -9.336 -27.016 1 88.56 142 ARG B CA 1
ATOM 4259 C C . ARG B 1 142 ? 11.703 -8.906 -25.656 1 88.56 142 ARG B C 1
ATOM 4261 O O . ARG B 1 142 ? 10.547 -9.18 -25.328 1 88.56 142 ARG B O 1
ATOM 4268 N N . SER B 1 143 ? 12.602 -8.289 -24.953 1 89.31 143 SER B N 1
ATOM 4269 C CA . SER B 1 143 ? 12.203 -7.762 -23.641 1 89.31 143 SER B CA 1
ATOM 4270 C C . SER B 1 143 ? 11.109 -6.703 -23.781 1 89.31 143 SER B C 1
ATOM 4272 O O . SER B 1 143 ? 11.227 -5.793 -24.609 1 89.31 143 SER B O 1
ATOM 4274 N N . HIS B 1 144 ? 10.125 -6.777 -22.984 1 83.88 144 HIS B N 1
ATOM 4275 C CA . HIS B 1 144 ? 9.078 -5.754 -22.984 1 83.88 144 HIS B CA 1
ATOM 4276 C C . HIS B 1 144 ? 9.562 -4.48 -22.281 1 83.88 144 HIS B C 1
ATOM 4278 O O . HIS B 1 144 ? 8.93 -3.428 -22.406 1 83.88 144 HIS B O 1
ATOM 4284 N N . LEU B 1 145 ? 10.641 -4.57 -21.562 1 86.75 145 LEU B N 1
ATOM 4285 C CA . LEU B 1 145 ? 11.172 -3.438 -20.812 1 86.75 145 LEU B CA 1
ATOM 4286 C C . LEU B 1 145 ? 11.977 -2.51 -21.719 1 86.75 145 LEU B C 1
ATOM 4288 O O . LEU B 1 145 ? 11.836 -1.286 -21.641 1 86.75 145 LEU B O 1
ATOM 4292 N N . ASN B 1 146 ? 12.836 -3.117 -22.578 1 89.06 146 ASN B N 1
ATOM 4293 C CA . ASN B 1 146 ? 13.758 -2.264 -23.328 1 89.06 146 ASN B CA 1
ATOM 4294 C C . ASN B 1 146 ? 13.938 -2.758 -24.75 1 89.06 146 ASN B C 1
ATOM 4296 O O . ASN B 1 146 ? 14.773 -2.23 -25.5 1 89.06 146 ASN B O 1
ATOM 4300 N N . GLY B 1 147 ? 13.336 -3.912 -25.094 1 88.25 147 GLY B N 1
ATOM 4301 C CA . GLY B 1 147 ? 13.359 -4.383 -26.469 1 88.25 147 GLY B CA 1
ATOM 4302 C C . GLY B 1 147 ? 14.547 -5.273 -26.766 1 88.25 147 GLY B C 1
ATOM 4303 O O . GLY B 1 147 ? 14.672 -5.801 -27.875 1 88.25 147 GLY B O 1
ATOM 4304 N N . SER B 1 148 ? 15.344 -5.504 -25.859 1 92.56 148 SER B N 1
ATOM 4305 C CA . SER B 1 148 ? 16.516 -6.344 -26.094 1 92.56 148 SER B CA 1
ATOM 4306 C C . SER B 1 148 ? 16.109 -7.777 -26.422 1 92.56 148 SER B C 1
ATOM 4308 O O . SER B 1 148 ? 15.055 -8.242 -25.984 1 92.56 148 SER B O 1
ATOM 4310 N N . LEU B 1 149 ? 17 -8.469 -27.156 1 92.75 149 LEU B N 1
ATOM 4311 C CA . LEU B 1 149 ? 16.75 -9.844 -27.594 1 92.75 149 LEU B CA 1
ATOM 4312 C C . LEU B 1 149 ? 17.281 -10.836 -26.562 1 92.75 149 LEU B C 1
ATOM 4314 O O . LEU B 1 149 ? 18.391 -10.68 -26.062 1 92.75 149 LEU B O 1
ATOM 4318 N N . HIS B 1 150 ? 16.422 -11.875 -26.312 1 93.81 150 HIS B N 1
ATOM 4319 C CA . HIS B 1 150 ? 16.781 -12.898 -25.344 1 93.81 150 HIS B CA 1
ATOM 4320 C C . HIS B 1 150 ? 16.438 -14.297 -25.859 1 93.81 150 HIS B C 1
ATOM 4322 O O . HIS B 1 150 ? 15.617 -14.438 -26.766 1 93.81 150 HIS B O 1
ATOM 4328 N N . ARG B 1 151 ? 17.078 -15.266 -25.344 1 93.62 151 ARG B N 1
ATOM 4329 C CA . ARG B 1 151 ? 16.875 -16.672 -25.688 1 93.62 151 ARG B CA 1
ATOM 4330 C C . ARG B 1 151 ? 16.656 -17.516 -24.453 1 93.62 151 ARG B C 1
ATOM 4332 O O . ARG B 1 151 ? 17.484 -17.547 -23.547 1 93.62 151 ARG B O 1
ATOM 4339 N N . PHE B 1 152 ? 15.531 -18.188 -24.469 1 94.31 152 PHE B N 1
ATOM 4340 C CA . PHE B 1 152 ? 15.266 -19.156 -23.406 1 94.31 152 PHE B CA 1
ATOM 4341 C C . PHE B 1 152 ? 15.328 -20.578 -23.938 1 94.31 152 PHE B C 1
ATOM 4343 O O . PHE B 1 152 ? 14.688 -20.906 -24.938 1 94.31 152 PHE B O 1
ATOM 4350 N N . THR B 1 153 ? 16.094 -21.344 -23.375 1 96.12 153 THR B N 1
ATOM 4351 C CA . THR B 1 153 ? 16.094 -22.797 -23.516 1 96.12 153 THR B CA 1
ATOM 4352 C C . THR B 1 153 ? 15.688 -23.469 -22.203 1 96.12 153 THR B C 1
ATOM 4354 O O . THR B 1 153 ? 15.609 -22.812 -21.172 1 96.12 153 THR B O 1
ATOM 4357 N N . PRO B 1 154 ? 15.359 -24.719 -22.297 1 96.94 154 PRO B N 1
ATOM 4358 C CA . PRO B 1 154 ? 15.055 -25.422 -21.047 1 96.94 154 PRO B CA 1
ATOM 4359 C C . PRO B 1 154 ? 16.141 -25.25 -19.984 1 96.94 154 PRO B C 1
ATOM 4361 O O . PRO B 1 154 ? 15.844 -25 -18.812 1 96.94 154 PRO B O 1
ATOM 4364 N N . GLU B 1 155 ? 17.438 -25.312 -20.375 1 97.75 155 GLU B N 1
ATOM 4365 C CA . GLU B 1 155 ? 18.547 -25.172 -19.438 1 97.75 155 GLU B CA 1
ATOM 4366 C C . GLU B 1 155 ? 18.578 -23.766 -18.844 1 97.75 155 GLU B C 1
ATOM 4368 O O . GLU B 1 155 ? 18.797 -23.609 -17.641 1 97.75 155 GLU B O 1
ATOM 4373 N N . VAL B 1 156 ? 18.328 -22.781 -19.703 1 97.19 156 VAL B N 1
ATOM 4374 C CA . VAL B 1 156 ? 18.359 -21.406 -19.234 1 97.19 156 VAL B CA 1
ATOM 4375 C C . VAL B 1 156 ? 17.219 -21.156 -18.25 1 97.19 156 VAL B C 1
ATOM 4377 O O . VAL B 1 156 ? 17.422 -20.562 -17.188 1 97.19 156 VAL B O 1
ATOM 4380 N N . SER B 1 157 ? 16.062 -21.594 -18.625 1 97 157 SER B N 1
ATOM 4381 C CA . SER B 1 157 ? 14.891 -21.422 -17.75 1 97 157 SER B CA 1
ATOM 4382 C C . SER B 1 157 ? 15.117 -22.078 -16.391 1 97 157 SER B C 1
ATOM 4384 O O . SER B 1 157 ? 14.875 -21.453 -15.359 1 97 157 SER B O 1
ATOM 4386 N N . ILE B 1 158 ? 15.609 -23.328 -16.375 1 98.06 158 ILE B N 1
ATOM 4387 C CA . ILE B 1 158 ? 15.867 -24.062 -15.133 1 98.06 158 ILE B CA 1
ATOM 4388 C C . ILE B 1 158 ? 16.969 -23.344 -14.344 1 98.06 158 ILE B C 1
ATOM 4390 O O . ILE B 1 158 ? 16.875 -23.234 -13.117 1 98.06 158 ILE B O 1
ATOM 4394 N N . GLY B 1 159 ? 17.953 -22.859 -15.047 1 98.06 159 GLY B N 1
ATOM 4395 C CA . GLY B 1 159 ? 19.031 -22.109 -14.398 1 98.06 159 GLY B CA 1
ATOM 4396 C C . GLY B 1 159 ? 18.531 -20.859 -13.688 1 98.06 159 GLY B C 1
ATOM 4397 O O . GLY B 1 159 ? 18.953 -20.562 -12.57 1 98.06 159 GLY B O 1
ATOM 4398 N N . ILE B 1 160 ? 17.672 -20.125 -14.336 1 97.75 160 ILE B N 1
ATOM 4399 C CA . ILE B 1 160 ? 17.094 -18.922 -13.758 1 97.75 160 ILE B CA 1
ATOM 4400 C C . ILE B 1 160 ? 16.312 -19.281 -12.5 1 97.75 160 ILE B C 1
ATOM 4402 O O . ILE B 1 160 ? 16.516 -18.672 -11.445 1 97.75 160 ILE B O 1
ATOM 4406 N N . GLN B 1 161 ? 15.461 -20.266 -12.609 1 98.25 161 GLN B N 1
ATOM 4407 C CA . GLN B 1 161 ? 14.633 -20.656 -11.477 1 98.25 161 GLN B CA 1
ATOM 4408 C C . GLN B 1 161 ? 15.484 -21.234 -10.344 1 98.25 161 GLN B C 1
ATOM 4410 O O . GLN B 1 161 ? 15.156 -21.062 -9.164 1 98.25 161 GLN B O 1
ATOM 4415 N N . TYR B 1 162 ? 16.562 -21.906 -10.727 1 97.88 162 TYR B N 1
ATOM 4416 C CA . TYR B 1 162 ? 17.516 -22.391 -9.734 1 97.88 162 TYR B CA 1
ATOM 4417 C C . TYR B 1 162 ? 18.109 -21.234 -8.93 1 97.88 162 TYR B C 1
ATOM 4419 O O . TYR B 1 162 ? 18.172 -21.312 -7.703 1 97.88 162 TYR B O 1
ATOM 4427 N N . GLN B 1 163 ? 18.484 -20.203 -9.578 1 97.88 163 GLN B N 1
ATOM 4428 C CA . GLN B 1 163 ? 19.047 -19.031 -8.922 1 97.88 163 GLN B CA 1
ATOM 4429 C C . GLN B 1 163 ? 18.016 -18.344 -8.039 1 97.88 163 GLN B C 1
ATOM 4431 O O . GLN B 1 163 ? 18.344 -17.891 -6.934 1 97.88 163 GLN B O 1
ATOM 4436 N N . LEU B 1 164 ? 16.797 -18.266 -8.492 1 98.06 164 LEU B N 1
ATOM 4437 C CA . LEU B 1 164 ? 15.734 -17.656 -7.715 1 98.06 164 LEU B CA 1
ATOM 4438 C C . LEU B 1 164 ? 15.469 -18.438 -6.434 1 98.06 164 LEU B C 1
ATOM 4440 O O . LEU B 1 164 ? 15.031 -17.859 -5.43 1 98.06 164 LEU B O 1
ATOM 4444 N N . GLY B 1 165 ? 15.609 -19.734 -6.504 1 97.56 165 GLY B N 1
ATOM 4445 C CA . GLY B 1 165 ? 15.609 -20.562 -5.301 1 97.56 165 GLY B CA 1
ATOM 4446 C C . GLY B 1 165 ? 14.219 -20.875 -4.789 1 97.56 165 GLY B C 1
ATOM 4447 O O . GLY B 1 165 ? 14.016 -21.047 -3.586 1 97.56 165 GLY B O 1
ATOM 4448 N N . ALA B 1 166 ? 13.242 -20.953 -5.656 1 98.12 166 ALA B N 1
ATOM 4449 C CA . ALA B 1 166 ? 11.883 -21.281 -5.23 1 98.12 166 ALA B CA 1
ATOM 4450 C C . ALA B 1 166 ? 11.781 -22.734 -4.793 1 98.12 166 ALA B C 1
ATOM 4452 O O . ALA B 1 166 ? 12.562 -23.594 -5.246 1 98.12 166 ALA B O 1
ATOM 4453 N N . ASP B 1 167 ? 10.859 -23.031 -3.938 1 98.44 167 ASP B N 1
ATOM 4454 C CA . ASP B 1 167 ? 10.625 -24.391 -3.477 1 98.44 167 ASP B CA 1
ATOM 4455 C C . ASP B 1 167 ? 10.117 -25.281 -4.613 1 98.44 167 ASP B C 1
ATOM 4457 O O . ASP B 1 167 ? 10.5 -26.453 -4.715 1 98.44 167 ASP B O 1
ATOM 4461 N N . ILE B 1 168 ? 9.258 -24.719 -5.391 1 98.62 168 ILE B N 1
ATOM 4462 C CA . ILE B 1 168 ? 8.656 -25.438 -6.508 1 98.62 168 ILE B CA 1
ATOM 4463 C C . ILE B 1 168 ? 8.859 -24.641 -7.801 1 98.62 168 ILE B C 1
ATOM 4465 O O . ILE B 1 168 ? 8.516 -23.469 -7.871 1 98.62 168 ILE B O 1
ATOM 4469 N N . ILE B 1 169 ? 9.422 -25.266 -8.758 1 98.31 169 ILE B N 1
ATOM 4470 C CA . ILE B 1 169 ? 9.641 -24.641 -10.055 1 98.31 169 ILE B CA 1
ATOM 4471 C C . ILE B 1 169 ? 8.961 -25.453 -11.148 1 98.31 169 ILE B C 1
ATOM 4473 O O . ILE B 1 169 ? 8.562 -26.594 -10.922 1 98.31 169 ILE B O 1
ATOM 4477 N N . PHE B 1 170 ? 8.781 -24.891 -12.289 1 97.81 170 PHE B N 1
ATOM 4478 C CA . PHE B 1 170 ? 8.086 -25.547 -13.391 1 97.81 170 PHE B CA 1
ATOM 4479 C C . PHE B 1 170 ? 9.008 -25.719 -14.594 1 97.81 170 PHE B C 1
ATOM 4481 O O . PHE B 1 170 ? 9.805 -24.828 -14.898 1 97.81 170 PHE B O 1
ATOM 4488 N N . ALA B 1 171 ? 8.844 -26.797 -15.242 1 97.38 171 ALA B N 1
ATOM 4489 C CA . ALA B 1 171 ? 9.586 -27.047 -16.469 1 97.38 171 ALA B CA 1
ATOM 4490 C C . ALA B 1 171 ? 9.18 -26.078 -17.578 1 97.38 171 ALA B C 1
ATOM 4492 O O . ALA B 1 171 ? 8.016 -25.672 -17.656 1 97.38 171 ALA B O 1
ATOM 4493 N N . PHE B 1 172 ? 10.172 -25.734 -18.375 1 95.62 172 PHE B N 1
ATOM 4494 C CA . PHE B 1 172 ? 9.93 -24.891 -19.547 1 95.62 172 PHE B CA 1
ATOM 4495 C C . PHE B 1 172 ? 9.031 -25.609 -20.547 1 95.62 172 PHE B C 1
ATOM 4497 O O . PHE B 1 172 ? 9.258 -26.766 -20.875 1 95.62 172 PHE B O 1
ATOM 4504 N N . ASP B 1 173 ? 7.961 -24.953 -20.953 1 92.12 173 ASP B N 1
ATOM 4505 C CA . ASP B 1 173 ? 6.98 -25.562 -21.844 1 92.12 173 ASP B CA 1
ATOM 4506 C C . ASP B 1 173 ? 6.535 -24.578 -22.922 1 92.12 173 ASP B C 1
ATOM 4508 O O . ASP B 1 173 ? 6.746 -23.375 -22.797 1 92.12 173 ASP B O 1
ATOM 4512 N N . GLU B 1 174 ? 6.027 -25.141 -23.938 1 86.25 174 GLU B N 1
ATOM 4513 C CA . GLU B 1 174 ? 5.445 -24.312 -24.984 1 86.25 174 GLU B CA 1
ATOM 4514 C C . GLU B 1 174 ? 3.965 -24.047 -24.719 1 86.25 174 GLU B C 1
ATOM 4516 O O . GLU B 1 174 ? 3.195 -24.984 -24.516 1 86.25 174 GLU B O 1
ATOM 4521 N N . LEU B 1 175 ? 3.709 -22.812 -24.656 1 80.81 175 LEU B N 1
ATOM 4522 C CA . LEU B 1 175 ? 2.305 -22.453 -24.5 1 80.81 175 LEU B CA 1
ATOM 4523 C C . LEU B 1 175 ? 1.624 -22.281 -25.859 1 80.81 175 LEU B C 1
ATOM 4525 O O . LEU B 1 175 ? 2.188 -21.672 -26.766 1 80.81 175 LEU B O 1
ATOM 4529 N N . THR B 1 176 ? 0.495 -22.938 -25.953 1 79.75 176 THR B N 1
ATOM 4530 C CA . THR B 1 176 ? -0.312 -22.812 -27.172 1 79.75 176 THR B CA 1
ATOM 4531 C C . THR B 1 176 ? -1.625 -22.094 -26.875 1 79.75 176 THR B C 1
ATOM 4533 O O . THR B 1 176 ? -1.903 -21.734 -25.734 1 79.75 176 THR B O 1
ATOM 4536 N N . THR B 1 177 ? -2.311 -21.781 -27.875 1 77.12 177 THR B N 1
ATOM 4537 C CA . THR B 1 177 ? -3.621 -21.156 -27.75 1 77.12 177 THR B CA 1
ATOM 4538 C C . THR B 1 177 ? -4.707 -22.062 -28.344 1 77.12 177 THR B C 1
ATOM 4540 O O . THR B 1 177 ? -4.406 -23.031 -29.031 1 77.12 177 THR B O 1
ATOM 4543 N N . LEU B 1 178 ? -5.914 -21.672 -27.984 1 74.31 178 LEU B N 1
ATOM 4544 C CA . LEU B 1 178 ? -7.051 -22.469 -28.453 1 74.31 178 LEU B CA 1
ATOM 4545 C C . LEU B 1 178 ? -7.219 -22.328 -29.969 1 74.31 178 LEU B C 1
ATOM 4547 O O . LEU B 1 178 ? -7.902 -23.156 -30.594 1 74.31 178 LEU B O 1
ATOM 4551 N N . VAL B 1 179 ? -6.547 -21.375 -30.531 1 74.94 179 VAL B N 1
ATOM 4552 C CA . VAL B 1 179 ? -6.738 -21.125 -31.953 1 74.94 179 VAL B CA 1
ATOM 4553 C C . VAL B 1 179 ? -5.75 -21.969 -32.781 1 74.94 179 VAL B C 1
ATOM 4555 O O . VAL B 1 179 ? -5.887 -22.094 -34 1 74.94 179 VAL B O 1
ATOM 4558 N N . ASN B 1 180 ? -4.785 -22.516 -32.156 1 81.12 180 ASN B N 1
ATOM 4559 C CA . ASN B 1 180 ? -3.832 -23.359 -32.875 1 81.12 180 ASN B CA 1
ATOM 4560 C C . ASN B 1 180 ? -4.5 -24.625 -33.406 1 81.12 180 ASN B C 1
ATOM 4562 O O . ASN B 1 180 ? -5.391 -25.188 -32.75 1 81.12 180 ASN B O 1
ATOM 4566 N N . THR B 1 181 ? -4.027 -25.078 -34.5 1 85.62 181 THR B N 1
ATOM 4567 C CA . THR B 1 181 ? -4.547 -26.297 -35.125 1 85.62 181 THR B CA 1
ATOM 4568 C C . THR B 1 181 ? -4.164 -27.516 -34.281 1 85.62 181 THR B C 1
ATOM 4570 O O . THR B 1 181 ? -3.242 -27.453 -33.469 1 85.62 181 THR B O 1
ATOM 4573 N N . ARG B 1 182 ? -4.883 -28.609 -34.531 1 90.5 182 ARG B N 1
ATOM 4574 C CA . ARG B 1 182 ? -4.555 -29.844 -33.844 1 90.5 182 ARG B CA 1
ATOM 4575 C C . ARG B 1 182 ? -3.139 -30.297 -34.156 1 90.5 182 ARG B C 1
ATOM 4577 O O . ARG B 1 182 ? -2.418 -30.797 -33.281 1 90.5 182 ARG B O 1
ATOM 4584 N N . ALA B 1 183 ? -2.793 -30.203 -35.438 1 92.31 183 ALA B N 1
ATOM 4585 C CA . ALA B 1 183 ? -1.449 -30.594 -35.844 1 92.31 183 ALA B CA 1
ATOM 4586 C C . ALA B 1 183 ? -0.386 -29.812 -35.062 1 92.31 183 ALA B C 1
ATOM 4588 O O . ALA B 1 183 ? 0.63 -30.391 -34.656 1 92.31 183 ALA B O 1
ATOM 4589 N N . TYR B 1 184 ? -0.618 -28.609 -34.969 1 88.69 184 TYR B N 1
ATOM 4590 C CA . TYR B 1 184 ? 0.33 -27.812 -34.188 1 88.69 184 TYR B CA 1
ATOM 4591 C C . TYR B 1 184 ? 0.35 -28.234 -32.719 1 88.69 184 TYR B C 1
ATOM 4593 O O . TYR B 1 184 ? 1.41 -28.266 -32.094 1 88.69 184 TYR B O 1
ATOM 4601 N N . GLN B 1 185 ? -0.776 -28.516 -32.219 1 90.88 185 GLN B N 1
ATOM 4602 C CA . GLN B 1 185 ? -0.858 -28.984 -30.844 1 90.88 185 GLN B CA 1
ATOM 4603 C C . GLN B 1 185 ? -0.059 -30.266 -30.656 1 90.88 185 GLN B C 1
ATOM 4605 O O . GLN B 1 185 ? 0.599 -30.453 -29.625 1 90.88 185 GLN B O 1
ATOM 4610 N N . GLU B 1 186 ? -0.182 -31.141 -31.594 1 94.75 186 GLU B N 1
ATOM 4611 C CA . GLU B 1 186 ? 0.573 -32.375 -31.531 1 94.75 186 GLU B CA 1
ATOM 4612 C C . GLU B 1 186 ? 2.076 -32.125 -31.516 1 94.75 186 GLU B C 1
ATOM 4614 O O . GLU B 1 186 ? 2.805 -32.719 -30.719 1 94.75 186 GLU B O 1
ATOM 4619 N N . ARG B 1 187 ? 2.498 -31.234 -32.312 1 93.25 187 ARG B N 1
ATOM 4620 C CA . ARG B 1 187 ? 3.91 -30.859 -32.344 1 93.25 187 ARG B CA 1
ATOM 4621 C C . ARG B 1 187 ? 4.336 -30.203 -31.047 1 93.25 187 ARG B C 1
ATOM 4623 O O . ARG B 1 187 ? 5.445 -30.438 -30.562 1 93.25 187 ARG B O 1
ATOM 4630 N N . SER B 1 188 ? 3.482 -29.391 -30.609 1 90.44 188 SER B N 1
ATOM 4631 C CA . SER B 1 188 ? 3.768 -28.672 -29.359 1 90.44 188 SER B CA 1
ATOM 4632 C C . SER B 1 188 ? 3.896 -29.641 -28.188 1 90.44 188 SER B C 1
ATOM 4634 O O . SER B 1 188 ? 4.762 -29.469 -27.328 1 90.44 188 SER B O 1
ATOM 4636 N N . VAL B 1 189 ? 3.033 -30.625 -28.109 1 94.69 189 VAL B N 1
ATOM 4637 C CA . VAL B 1 189 ? 3.094 -31.625 -27.062 1 94.69 189 VAL B CA 1
ATOM 4638 C C . VAL B 1 189 ? 4.418 -32.375 -27.141 1 94.69 189 VAL B C 1
ATOM 4640 O O . VAL B 1 189 ? 5.066 -32.625 -26.125 1 94.69 189 VAL B O 1
ATOM 4643 N N . GLN B 1 190 ? 4.797 -32.719 -28.344 1 95.62 190 GLN B N 1
ATOM 4644 C CA . GLN B 1 190 ? 6.062 -33.438 -28.531 1 95.62 190 GLN B CA 1
ATOM 4645 C C . GLN B 1 190 ? 7.242 -32.562 -28.125 1 95.62 190 GLN B C 1
ATOM 4647 O O . GLN B 1 190 ? 8.148 -33 -27.422 1 95.62 190 GLN B O 1
ATOM 4652 N N . ARG B 1 191 ? 7.266 -31.359 -28.547 1 94.75 191 ARG B N 1
ATOM 4653 C CA . ARG B 1 191 ? 8.32 -30.422 -28.188 1 94.75 191 ARG B CA 1
ATOM 4654 C C . ARG B 1 191 ? 8.383 -30.219 -26.672 1 94.75 191 ARG B C 1
ATOM 4656 O O . ARG B 1 191 ? 9.469 -30.188 -26.094 1 94.75 191 ARG B O 1
ATOM 4663 N N . THR B 1 192 ? 7.223 -30.016 -26.094 1 94.56 192 THR B N 1
ATOM 4664 C CA . THR B 1 192 ? 7.148 -29.844 -24.656 1 94.56 192 THR B CA 1
ATOM 4665 C C . THR B 1 192 ? 7.742 -31.062 -23.938 1 94.56 192 THR B C 1
ATOM 4667 O O . THR B 1 192 ? 8.43 -30.906 -22.922 1 94.56 192 THR B O 1
ATOM 4670 N N . HIS B 1 193 ? 7.488 -32.219 -24.453 1 96 193 HIS B N 1
ATOM 4671 C CA . HIS B 1 193 ? 8.047 -33.438 -23.875 1 96 193 HIS B CA 1
ATOM 4672 C C . HIS B 1 193 ? 9.57 -33.438 -23.969 1 96 193 HIS B C 1
ATOM 4674 O O . HIS B 1 193 ? 10.258 -33.75 -23 1 96 193 HIS B O 1
ATOM 4680 N N . GLU B 1 194 ? 10.094 -33.125 -25.109 1 96.69 194 GLU B N 1
ATOM 4681 C CA . GLU B 1 194 ? 11.531 -33.094 -25.328 1 96.69 194 GLU B CA 1
ATOM 4682 C C . GLU B 1 194 ? 12.188 -32.031 -24.422 1 96.69 194 GLU B C 1
ATOM 4684 O O . GLU B 1 194 ? 13.266 -32.281 -23.875 1 96.69 194 GLU B O 1
ATOM 4689 N N . TRP B 1 195 ? 11.57 -30.891 -24.359 1 96.81 195 TRP B N 1
ATOM 4690 C CA . TRP B 1 195 ? 12.07 -29.844 -23.469 1 96.81 195 TRP B CA 1
ATOM 4691 C C . TRP B 1 195 ? 12.039 -30.312 -22.016 1 96.81 195 TRP B C 1
ATOM 4693 O O . TRP B 1 195 ? 12.914 -29.969 -21.219 1 96.81 195 TRP B O 1
ATOM 4703 N N . ALA B 1 196 ? 11.031 -31.062 -21.641 1 97.5 196 ALA B N 1
ATOM 4704 C CA . ALA B 1 196 ? 10.898 -31.578 -20.281 1 97.5 196 ALA B CA 1
ATOM 4705 C C . ALA B 1 196 ? 12.07 -32.5 -19.922 1 97.5 196 ALA B C 1
ATOM 4707 O O . ALA B 1 196 ? 12.578 -32.438 -18.797 1 97.5 196 ALA B O 1
ATOM 4708 N N . GLU B 1 197 ? 12.484 -33.344 -20.844 1 98 197 GLU B N 1
ATOM 4709 C CA . GLU B 1 197 ? 13.648 -34.188 -20.625 1 98 197 GLU B CA 1
ATOM 4710 C C . GLU B 1 197 ? 14.891 -33.375 -20.312 1 98 197 GLU B C 1
ATOM 4712 O O . GLU B 1 197 ? 15.633 -33.656 -19.375 1 98 197 GLU B O 1
ATOM 4717 N N . ARG B 1 198 ? 15.031 -32.312 -21.078 1 97.62 198 ARG B N 1
ATOM 4718 C CA . ARG B 1 198 ? 16.172 -31.422 -20.922 1 97.62 198 ARG B CA 1
ATOM 4719 C C . ARG B 1 198 ? 16.094 -30.672 -19.594 1 97.62 198 ARG B C 1
ATOM 4721 O O . ARG B 1 198 ? 17.109 -30.453 -18.938 1 97.62 198 ARG B O 1
ATOM 4728 N N . CYS B 1 199 ? 14.922 -30.25 -19.234 1 98.06 199 CYS B N 1
ATOM 4729 C CA . CYS B 1 199 ? 14.719 -29.578 -17.953 1 98.06 199 CYS B CA 1
ATOM 4730 C C . CYS B 1 199 ? 15.094 -30.5 -16.797 1 98.06 199 CYS B C 1
ATOM 4732 O O . CYS B 1 199 ? 15.789 -30.078 -15.867 1 98.06 199 CYS B O 1
ATOM 4734 N N . LEU B 1 200 ? 14.617 -31.719 -16.812 1 98.19 200 LEU B N 1
ATOM 4735 C CA . LEU B 1 200 ? 14.883 -32.688 -15.75 1 98.19 200 LEU B CA 1
ATOM 4736 C C . LEU B 1 200 ? 16.375 -32.938 -15.609 1 98.19 200 LEU B C 1
ATOM 4738 O O . LEU B 1 200 ? 16.906 -32.969 -14.492 1 98.19 200 LEU B O 1
ATOM 4742 N N . ALA B 1 201 ? 17.016 -33.125 -16.688 1 98.25 201 ALA B N 1
ATOM 4743 C CA . ALA B 1 201 ? 18.469 -33.375 -16.688 1 98.25 201 ALA B CA 1
ATOM 4744 C C . ALA B 1 201 ? 19.219 -32.188 -16.078 1 98.25 201 ALA B C 1
ATOM 4746 O O . ALA B 1 201 ? 20.094 -32.344 -15.234 1 98.25 201 ALA B O 1
ATOM 4747 N N . GLU B 1 202 ? 18.859 -31 -16.531 1 98.19 202 GLU B N 1
ATOM 4748 C CA . GLU B 1 202 ? 19.516 -29.797 -16.031 1 98.19 202 GLU B CA 1
ATOM 4749 C C . GLU B 1 202 ? 19.25 -29.594 -14.539 1 98.19 202 GLU B C 1
ATOM 4751 O O . GLU B 1 202 ? 20.141 -29.234 -13.789 1 98.19 202 GLU B O 1
ATOM 4756 N N . HIS B 1 203 ? 18.047 -29.812 -14.141 1 98.19 203 HIS B N 1
ATOM 4757 C CA . HIS B 1 203 ? 17.672 -29.703 -12.734 1 98.19 203 HIS B CA 1
ATOM 4758 C C . HIS B 1 203 ? 18.516 -30.641 -11.859 1 98.19 203 HIS B C 1
ATOM 4760 O O . HIS B 1 203 ? 19 -30.219 -10.812 1 98.19 203 HIS B O 1
ATOM 4766 N N . HIS B 1 204 ? 18.609 -31.812 -12.266 1 97.25 204 HIS B N 1
ATOM 4767 C CA . HIS B 1 204 ? 19.391 -32.781 -11.531 1 97.25 204 HIS B CA 1
ATOM 4768 C C . HIS B 1 204 ? 20.859 -32.406 -11.492 1 97.25 204 HIS B C 1
ATOM 4770 O O . HIS B 1 204 ? 21.516 -32.531 -10.453 1 97.25 204 HIS B O 1
ATOM 4776 N N . ARG B 1 205 ? 21.375 -31.984 -12.594 1 97.38 205 ARG B N 1
ATOM 4777 C CA . ARG B 1 205 ? 22.766 -31.531 -12.656 1 97.38 205 ARG B CA 1
ATOM 4778 C C . ARG B 1 205 ? 23.031 -30.422 -11.656 1 97.38 205 ARG B C 1
ATOM 4780 O O . ARG B 1 205 ? 23.984 -30.484 -10.883 1 97.38 205 ARG B O 1
ATOM 4787 N N . LEU B 1 206 ? 22.188 -29.453 -11.656 1 97.44 206 LEU B N 1
ATOM 4788 C CA . LEU B 1 206 ? 22.359 -28.297 -10.789 1 97.44 206 LEU B CA 1
ATOM 4789 C C . LEU B 1 206 ? 22.203 -28.672 -9.32 1 97.44 206 LEU B C 1
ATOM 4791 O O . LEU B 1 206 ? 22.969 -28.203 -8.469 1 97.44 206 LEU B O 1
ATOM 4795 N N . GLN B 1 207 ? 21.266 -29.5 -9 1 94.75 207 GLN B N 1
ATOM 4796 C CA . GLN B 1 207 ? 21.062 -29.953 -7.625 1 94.75 207 GLN B CA 1
ATOM 4797 C C . GLN B 1 207 ? 22.281 -30.703 -7.109 1 94.75 207 GLN B C 1
ATOM 4799 O O . GLN B 1 207 ? 22.672 -30.562 -5.945 1 94.75 207 GLN B O 1
ATOM 4804 N N . ASN B 1 208 ? 22.859 -31.469 -7.945 1 95.25 208 ASN B N 1
ATOM 4805 C CA . ASN B 1 208 ? 24.031 -32.25 -7.562 1 95.25 208 ASN B CA 1
ATOM 4806 C C . ASN B 1 208 ? 25.25 -31.359 -7.352 1 95.25 208 ASN B C 1
ATOM 4808 O O . ASN B 1 208 ? 26.141 -31.719 -6.578 1 95.25 208 ASN B O 1
ATOM 4812 N N . GLN B 1 209 ? 25.266 -30.281 -7.984 1 95.19 209 GLN B N 1
ATOM 4813 C CA . GLN B 1 209 ? 26.375 -29.344 -7.863 1 95.19 209 GLN B CA 1
ATOM 4814 C C . GLN B 1 209 ? 26.344 -28.625 -6.523 1 95.19 209 GLN B C 1
ATOM 4816 O O . GLN B 1 209 ? 27.375 -28.156 -6.039 1 95.19 209 GLN B O 1
ATOM 4821 N N . ALA B 1 210 ? 25.219 -28.5 -5.918 1 93.12 210 ALA B N 1
ATOM 4822 C CA . ALA B 1 210 ? 25.078 -27.812 -4.641 1 93.12 210 ALA B CA 1
ATOM 4823 C C . ALA B 1 210 ? 24.141 -28.578 -3.707 1 93.12 210 ALA B C 1
ATOM 4825 O O . ALA B 1 210 ? 23.062 -28.078 -3.357 1 93.12 210 ALA B O 1
ATOM 4826 N N . PRO B 1 211 ? 24.578 -29.625 -3.15 1 89.88 211 PRO B N 1
ATOM 4827 C CA . PRO B 1 211 ? 23.719 -30.469 -2.336 1 89.88 211 PRO B CA 1
ATOM 4828 C C . PRO B 1 211 ? 23.344 -29.828 -1.003 1 89.88 211 PRO B C 1
ATOM 4830 O O . PRO B 1 211 ? 22.391 -30.281 -0.345 1 89.88 211 PRO B O 1
ATOM 4833 N N . GLU B 1 212 ? 24.031 -28.75 -0.677 1 91.69 212 GLU B N 1
ATOM 4834 C CA . GLU B 1 212 ? 23.781 -28.094 0.595 1 91.69 212 GLU B CA 1
ATOM 4835 C C . GLU B 1 212 ? 22.594 -27.125 0.483 1 91.69 212 GLU B C 1
ATOM 4837 O O . GLU B 1 212 ? 22.031 -26.703 1.497 1 91.69 212 GLU B O 1
ATOM 4842 N N . ARG B 1 213 ? 22.219 -26.828 -0.736 1 93.6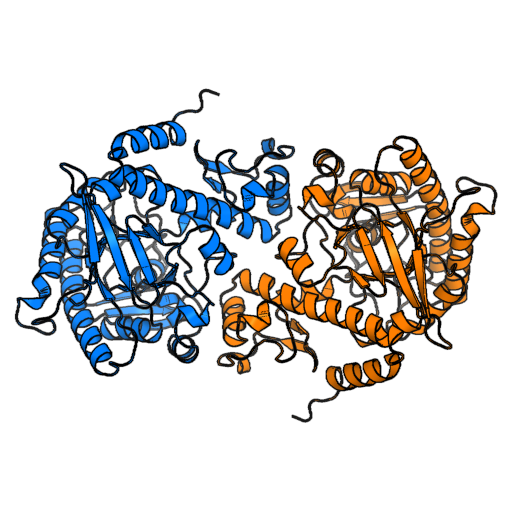9 213 ARG B N 1
ATOM 4843 C CA . ARG B 1 213 ? 21.094 -25.938 -0.952 1 93.69 213 ARG B CA 1
ATOM 4844 C C . ARG B 1 213 ? 19.766 -26.672 -0.705 1 93.69 213 ARG B C 1
ATOM 4846 O O . ARG B 1 213 ? 19.672 -27.875 -0.935 1 93.69 213 ARG B O 1
ATOM 4853 N N . PRO B 1 214 ? 18.781 -25.844 -0.246 1 94.38 214 PRO B N 1
ATOM 4854 C CA . PRO B 1 214 ? 17.469 -26.469 -0.115 1 94.38 214 PRO B CA 1
ATOM 4855 C C . PRO B 1 214 ? 16.969 -27.078 -1.424 1 94.38 214 PRO B C 1
ATOM 4857 O O . PRO B 1 214 ? 17.109 -26.469 -2.486 1 94.38 214 PRO B O 1
ATOM 4860 N N . ARG B 1 215 ? 16.438 -28.203 -1.298 1 94.06 215 ARG B N 1
ATOM 4861 C CA . ARG B 1 215 ? 15.961 -28.922 -2.473 1 94.06 215 ARG B CA 1
ATOM 4862 C C . ARG B 1 215 ? 14.805 -28.188 -3.139 1 94.06 215 ARG B C 1
ATOM 4864 O O . ARG B 1 215 ? 13.891 -27.719 -2.459 1 94.06 215 ARG B O 1
ATOM 4871 N N . GLN B 1 216 ? 14.828 -28.125 -4.422 1 97.25 216 GLN B N 1
ATOM 4872 C CA . GLN B 1 216 ? 13.734 -27.609 -5.234 1 97.25 216 GLN B CA 1
ATOM 4873 C C . GLN B 1 216 ? 12.969 -28.734 -5.914 1 97.25 216 GLN B C 1
ATOM 4875 O O . GLN B 1 216 ? 13.57 -29.703 -6.383 1 97.25 216 GLN B O 1
ATOM 4880 N N . ALA B 1 217 ? 11.703 -28.641 -5.848 1 98.44 217 ALA B N 1
ATOM 4881 C CA . ALA B 1 217 ? 10.883 -29.578 -6.602 1 98.44 217 ALA B CA 1
ATOM 4882 C C . ALA B 1 217 ? 10.641 -29.078 -8.023 1 98.44 217 ALA B C 1
ATOM 4884 O O . ALA B 1 217 ? 10.367 -27.891 -8.234 1 98.44 217 ALA B O 1
ATOM 4885 N N . LEU B 1 218 ? 10.766 -29.953 -8.992 1 98.56 218 LEU B N 1
ATOM 4886 C CA . LEU B 1 218 ? 10.492 -29.625 -10.391 1 98.56 218 LEU B CA 1
ATOM 4887 C C . LEU B 1 218 ? 9.195 -30.281 -10.859 1 98.56 218 LEU B C 1
ATOM 4889 O O . LEU B 1 218 ? 9.047 -31.5 -10.797 1 98.56 218 LEU B O 1
ATOM 4893 N N . PHE B 1 219 ? 8.273 -29.438 -11.258 1 98.56 219 PHE B N 1
ATOM 4894 C CA . PHE B 1 219 ? 6.996 -29.906 -11.781 1 98.56 219 PHE B CA 1
ATOM 4895 C C . PHE B 1 219 ? 7.012 -29.938 -13.305 1 98.56 219 PHE B C 1
ATOM 4897 O O . PHE B 1 219 ? 7.457 -28.969 -13.945 1 98.56 219 PHE B O 1
ATOM 4904 N N . GLY B 1 220 ? 6.594 -31.047 -13.898 1 97.69 220 GLY B N 1
ATOM 4905 C CA . GLY B 1 220 ? 6.352 -31.094 -15.328 1 97.69 220 GLY B CA 1
ATOM 4906 C C . GLY B 1 220 ? 5.023 -30.469 -15.734 1 97.69 220 GLY B C 1
ATOM 4907 O O . GLY B 1 220 ? 4.039 -30.578 -15 1 97.69 220 GLY B O 1
ATOM 4908 N N . VAL B 1 221 ? 4.941 -29.906 -16.891 1 96.12 221 VAL B N 1
ATOM 4909 C CA . VAL B 1 221 ? 3.719 -29.219 -17.297 1 96.12 221 VAL B CA 1
ATOM 4910 C C . VAL B 1 221 ? 3.02 -30.016 -18.406 1 96.12 221 VAL B C 1
ATOM 4912 O O . VAL B 1 221 ? 3.615 -30.312 -19.438 1 96.12 221 VAL B O 1
ATOM 4915 N N . VAL B 1 222 ? 1.786 -30.328 -18.188 1 96.19 222 VAL B N 1
ATOM 4916 C CA . VAL B 1 222 ? 0.987 -31.094 -19.141 1 96.19 222 VAL B CA 1
ATOM 4917 C C . VAL B 1 222 ? 0.264 -30.156 -20.094 1 96.19 222 VAL B C 1
ATOM 4919 O O . VAL B 1 222 ? -0.503 -29.281 -19.656 1 96.19 222 VAL B O 1
ATOM 4922 N N . GLN B 1 223 ? 0.545 -30.344 -21.328 1 92.44 223 GLN B N 1
ATOM 4923 C CA . GLN B 1 223 ? -0.129 -29.609 -22.406 1 92.44 223 GLN B CA 1
ATOM 4924 C C . GLN B 1 223 ? -1.02 -30.547 -23.219 1 92.44 223 GLN B C 1
ATOM 4926 O O . GLN B 1 223 ? -1.119 -31.734 -22.922 1 92.44 223 GLN B O 1
ATOM 4931 N N . GLY B 1 224 ? -1.772 -29.906 -24.188 1 92.25 224 GLY B N 1
ATOM 4932 C CA . GLY B 1 224 ? -2.582 -30.766 -25.016 1 92.25 224 GLY B CA 1
ATOM 4933 C C . GLY B 1 224 ? -3.914 -30.156 -25.406 1 92.25 224 GLY B C 1
ATOM 4934 O O . GLY B 1 224 ? -4.727 -30.781 -26.078 1 92.25 224 GLY B O 1
ATOM 4935 N N . ALA B 1 225 ? -4.098 -28.969 -25.016 1 89.12 225 ALA B N 1
ATOM 4936 C CA . ALA B 1 225 ? -5.285 -28.203 -25.375 1 89.12 225 ALA B CA 1
ATOM 4937 C C . ALA B 1 225 ? -6.559 -28.953 -25.016 1 89.12 225 ALA B C 1
ATOM 4939 O O . ALA B 1 225 ? -6.703 -29.453 -23.891 1 89.12 225 ALA B O 1
ATOM 4940 N N . GLN B 1 226 ? -7.559 -29.016 -25.906 1 90.44 226 GLN B N 1
ATOM 4941 C CA . GLN B 1 226 ? -8.867 -29.578 -25.609 1 90.44 226 GLN B CA 1
ATOM 4942 C C . GLN B 1 226 ? -8.945 -31.047 -26.047 1 90.44 226 GLN B C 1
ATOM 4944 O O . GLN B 1 226 ? -10.023 -31.641 -26.047 1 90.44 226 GLN B O 1
ATOM 4949 N N . TYR B 1 227 ? -7.848 -31.656 -26.391 1 93.19 227 TYR B N 1
ATOM 4950 C CA . TYR B 1 227 ? -7.855 -33 -26.969 1 93.19 227 TYR B CA 1
ATOM 4951 C C . TYR B 1 227 ? -7.5 -34.031 -25.922 1 93.19 227 TYR B C 1
ATOM 4953 O O . TYR B 1 227 ? -6.391 -34.031 -25.375 1 93.19 227 TYR B O 1
ATOM 4961 N N . GLU B 1 228 ? -8.352 -35 -25.75 1 96.31 228 GLU B N 1
ATOM 4962 C CA . GLU B 1 228 ? -8.18 -36.031 -24.734 1 96.31 228 GLU B CA 1
ATOM 4963 C C . GLU B 1 228 ? -6.922 -36.844 -25 1 96.31 228 GLU B C 1
ATOM 4965 O O . GLU B 1 228 ? -6.121 -37.094 -24.094 1 96.31 228 GLU B O 1
ATOM 4970 N N . ASP B 1 229 ? -6.812 -37.312 -26.203 1 97.69 229 ASP B N 1
ATOM 4971 C CA . ASP B 1 229 ? -5.695 -38.188 -26.516 1 97.69 229 ASP B CA 1
ATOM 4972 C C . ASP B 1 229 ? -4.359 -37.5 -26.297 1 97.69 229 ASP B C 1
ATOM 4974 O O . ASP B 1 229 ? -3.408 -38.094 -25.797 1 97.69 229 ASP B O 1
ATOM 4978 N N . LEU B 1 230 ? -4.277 -36.219 -26.641 1 96.19 230 LEU B N 1
ATOM 4979 C CA . LEU B 1 230 ? -3.043 -35.438 -26.453 1 96.19 230 LEU B CA 1
ATOM 4980 C C . LEU B 1 230 ? -2.764 -35.219 -24.969 1 96.19 230 LEU B C 1
ATOM 4982 O O . LEU B 1 230 ? -1.619 -35.344 -24.516 1 96.19 230 LEU B O 1
ATOM 4986 N N . ARG B 1 231 ? -3.795 -34.906 -24.219 1 96.75 231 ARG B N 1
ATOM 4987 C CA . ARG B 1 231 ? -3.645 -34.688 -22.781 1 96.75 231 ARG B CA 1
ATOM 4988 C C . ARG B 1 231 ? -3.166 -35.969 -22.094 1 96.75 231 ARG B C 1
ATOM 4990 O O . ARG B 1 231 ? -2.23 -35.938 -21.297 1 96.75 231 ARG B O 1
ATOM 4997 N N . ARG B 1 232 ? -3.793 -37.094 -22.406 1 97.81 232 ARG B N 1
ATOM 4998 C CA . ARG B 1 232 ? -3.426 -38.375 -21.797 1 97.81 232 ARG B CA 1
ATOM 4999 C C . ARG B 1 232 ? -2.012 -38.781 -22.188 1 97.81 232 ARG B C 1
ATOM 5001 O O . ARG B 1 232 ? -1.238 -39.25 -21.344 1 97.81 232 ARG B O 1
ATOM 5008 N N . LYS B 1 233 ? -1.742 -38.594 -23.438 1 97.56 233 LYS B N 1
ATOM 5009 C CA . LYS B 1 233 ? -0.403 -38.938 -23.922 1 97.56 233 LYS B CA 1
ATOM 5010 C C . LYS B 1 233 ? 0.652 -38.062 -23.219 1 97.56 233 LYS B C 1
ATOM 5012 O O . LYS B 1 233 ? 1.688 -38.594 -22.797 1 97.56 233 LYS B O 1
ATOM 5017 N N . ALA B 1 234 ? 0.39 -36.781 -23.203 1 97.12 234 ALA B N 1
ATOM 5018 C CA . ALA B 1 234 ? 1.32 -35.875 -22.547 1 97.12 234 ALA B CA 1
ATOM 5019 C C . ALA B 1 234 ? 1.521 -36.25 -21.078 1 97.12 234 ALA B C 1
ATOM 5021 O O . ALA B 1 234 ? 2.654 -36.312 -20.609 1 97.12 234 ALA B O 1
ATOM 5022 N N . ALA B 1 235 ? 0.448 -36.531 -20.328 1 98.19 235 ALA B N 1
ATOM 5023 C CA . ALA B 1 235 ? 0.505 -36.875 -18.906 1 98.19 235 ALA B CA 1
ATOM 5024 C C . ALA B 1 235 ? 1.281 -38.156 -18.703 1 98.19 235 ALA B C 1
ATOM 5026 O O . ALA B 1 235 ? 2.193 -38.219 -17.875 1 98.19 235 ALA B O 1
ATOM 5027 N N . ARG B 1 236 ? 0.933 -39.188 -19.453 1 97.81 236 ARG B N 1
ATOM 5028 C CA . ARG B 1 236 ? 1.613 -40.469 -19.344 1 97.81 236 ARG B CA 1
ATOM 5029 C C . ARG B 1 236 ? 3.09 -40.344 -19.703 1 97.81 236 ARG B C 1
ATOM 5031 O O . ARG B 1 236 ? 3.947 -40.938 -19.047 1 97.81 236 ARG B O 1
ATOM 5038 N N . GLY B 1 237 ? 3.33 -39.625 -20.766 1 97.31 237 GLY B N 1
ATOM 5039 C CA . GLY B 1 237 ? 4.707 -39.375 -21.188 1 97.31 237 GLY B CA 1
ATOM 5040 C C . GLY B 1 237 ? 5.555 -38.75 -20.109 1 97.31 237 GLY B C 1
ATOM 5041 O O . GLY B 1 237 ? 6.691 -39.156 -19.875 1 97.31 237 GLY B O 1
ATOM 5042 N N . LEU B 1 238 ? 5.043 -37.75 -19.453 1 97.88 238 LEU B N 1
ATOM 5043 C CA . LEU B 1 238 ? 5.773 -37.094 -18.391 1 97.88 238 LEU B CA 1
ATOM 5044 C C . LEU B 1 238 ? 5.926 -38 -17.172 1 97.88 238 LEU B C 1
ATOM 5046 O O . LEU B 1 238 ? 6.973 -38 -16.516 1 97.88 238 LEU B O 1
ATOM 5050 N N . ALA B 1 239 ? 4.906 -38.781 -16.844 1 97.88 239 ALA B N 1
ATOM 5051 C CA . ALA B 1 239 ? 4.906 -39.656 -15.688 1 97.88 239 ALA B CA 1
ATOM 5052 C C . ALA B 1 239 ? 5.949 -40.75 -15.836 1 97.88 239 ALA B C 1
ATOM 5054 O O . ALA B 1 239 ? 6.516 -41.219 -14.844 1 97.88 239 ALA B O 1
ATOM 5055 N N . THR B 1 240 ? 6.203 -41.188 -17.062 1 97.56 240 THR B N 1
ATOM 5056 C CA . THR B 1 240 ? 7.094 -42.312 -17.297 1 97.56 240 THR B CA 1
ATOM 5057 C C . THR B 1 240 ? 8.383 -41.844 -17.984 1 97.56 240 THR B C 1
ATOM 5059 O O . THR B 1 240 ? 9.062 -42.656 -18.625 1 97.56 240 THR B O 1
ATOM 5062 N N . ILE B 1 241 ? 8.656 -40.594 -17.891 1 97 241 ILE B N 1
ATOM 5063 C CA . ILE B 1 241 ? 9.695 -39.969 -18.688 1 97 241 ILE B CA 1
ATOM 5064 C C . ILE B 1 241 ? 11.047 -40.594 -18.375 1 97 241 ILE B C 1
ATOM 5066 O O . ILE B 1 241 ? 11.93 -40.656 -19.234 1 97 241 ILE B O 1
ATOM 5070 N N . GLY B 1 242 ? 11.281 -41.156 -17.297 1 96.62 242 GLY B N 1
ATOM 5071 C CA . GLY B 1 242 ? 12.547 -41.75 -16.859 1 96.62 242 GLY B CA 1
ATOM 5072 C C . GLY B 1 242 ? 12.719 -43.188 -17.297 1 96.62 242 GLY B C 1
ATOM 5073 O O . GLY B 1 242 ? 13.789 -43.75 -17.109 1 96.62 242 GLY B O 1
ATOM 5074 N N . GLU B 1 243 ? 11.695 -43.781 -17.812 1 95.44 243 GLU B N 1
ATOM 5075 C CA . GLU B 1 243 ? 11.727 -45.188 -18.188 1 95.44 243 GLU B CA 1
ATOM 5076 C C . GLU B 1 243 ? 12.422 -45.375 -19.531 1 95.44 243 GLU B C 1
ATOM 5078 O O . GLU B 1 243 ? 12.82 -46.5 -19.859 1 95.44 243 GLU B O 1
ATOM 5083 N N . GLN B 1 244 ? 12.453 -44.375 -20.281 1 87.25 244 GLN B N 1
ATOM 5084 C CA . GLN B 1 244 ? 13.086 -44.469 -21.594 1 87.25 244 GLN B CA 1
ATOM 5085 C C . GLN B 1 244 ? 14.539 -44 -21.547 1 87.25 244 GLN B C 1
ATOM 5087 O O . GLN B 1 244 ? 14.914 -43.219 -20.688 1 87.25 244 GLN B O 1
ATOM 5092 N N . ALA B 1 245 ? 15.336 -44.562 -22.484 1 91.19 245 ALA B N 1
ATOM 5093 C CA . ALA B 1 245 ? 16.719 -44.125 -22.609 1 91.19 245 ALA B CA 1
ATOM 5094 C C . ALA B 1 245 ? 16.797 -42.656 -23.062 1 91.19 245 ALA B C 1
ATOM 5096 O O . ALA B 1 245 ? 16.016 -42.219 -23.906 1 91.19 245 ALA B O 1
ATOM 5097 N N . GLY B 1 246 ? 17.672 -41.906 -22.438 1 91.56 246 GLY B N 1
ATOM 5098 C CA . GLY B 1 246 ? 17.828 -40.531 -22.797 1 91.56 246 GLY B CA 1
ATOM 5099 C C . GLY B 1 246 ? 18.312 -39.656 -21.641 1 91.56 246 GLY B C 1
ATOM 5100 O O . GLY B 1 246 ? 18.797 -40.188 -20.625 1 91.56 246 GLY B O 1
ATOM 5101 N N . PRO B 1 247 ? 18.25 -38.344 -21.844 1 92.75 247 PRO B N 1
ATOM 5102 C CA . PRO B 1 247 ? 18.781 -37.406 -20.859 1 92.75 247 PRO B CA 1
ATOM 5103 C C . PRO B 1 247 ? 18.062 -37.531 -19.516 1 92.75 247 PRO B C 1
ATOM 5105 O O . PRO B 1 247 ? 18.656 -37.219 -18.469 1 92.75 247 PRO B O 1
ATOM 5108 N N . ALA B 1 248 ? 16.844 -37.969 -19.484 1 95.94 248 ALA B N 1
ATOM 5109 C CA . ALA B 1 248 ? 16.062 -38 -18.25 1 95.94 248 ALA B CA 1
ATOM 5110 C C . ALA B 1 248 ? 16 -39.406 -17.688 1 95.94 248 ALA B C 1
ATOM 5112 O O . ALA B 1 248 ? 15.211 -39.688 -16.766 1 95.94 248 ALA B O 1
ATOM 5113 N N . GLU B 1 249 ? 16.844 -40.312 -18.172 1 96.38 249 GLU B N 1
ATOM 5114 C CA . GLU B 1 249 ? 16.812 -41.688 -17.75 1 96.38 249 GLU B CA 1
ATOM 5115 C C . GLU B 1 249 ? 16.984 -41.812 -16.234 1 96.38 249 GLU B C 1
ATOM 5117 O O . GLU B 1 249 ? 17.938 -41.281 -15.672 1 96.38 249 GLU B O 1
ATOM 5122 N N . GLY B 1 250 ? 15.984 -42.531 -15.633 1 96.94 250 GLY B N 1
ATOM 5123 C CA . GLY B 1 250 ? 16.062 -42.812 -14.203 1 96.94 250 GLY B CA 1
ATOM 5124 C C . GLY B 1 250 ? 15.555 -41.656 -13.367 1 96.94 250 GLY B C 1
ATOM 5125 O O . GLY B 1 250 ? 15.562 -41.719 -12.133 1 96.94 250 GLY B O 1
ATOM 5126 N N . LEU B 1 251 ? 15.156 -40.562 -14.031 1 97.31 251 LEU B N 1
ATOM 5127 C CA . LEU B 1 251 ? 14.688 -39.375 -13.312 1 97.31 251 LEU B CA 1
ATOM 5128 C C . LEU B 1 251 ? 13.172 -39.281 -13.336 1 97.31 251 LEU B C 1
ATOM 5130 O O . LEU B 1 251 ? 12.516 -40.031 -14.078 1 97.31 251 LEU B O 1
ATOM 5134 N N . ALA B 1 252 ? 12.609 -38.406 -12.453 1 97.44 252 ALA B N 1
ATOM 5135 C CA . ALA B 1 252 ? 11.164 -38.188 -12.398 1 97.44 252 ALA B CA 1
ATOM 5136 C C . ALA B 1 252 ? 10.836 -36.781 -11.914 1 97.44 252 ALA B C 1
ATOM 5138 O O . ALA B 1 252 ? 11.633 -36.188 -11.195 1 97.44 252 ALA B O 1
ATOM 5139 N N . PHE B 1 253 ? 9.75 -36.344 -12.367 1 98.12 253 PHE B N 1
ATOM 5140 C CA . PHE B 1 253 ? 9.25 -35.062 -11.828 1 98.12 253 PHE B CA 1
ATOM 5141 C C . PHE B 1 253 ? 8.711 -35.25 -10.414 1 98.12 253 PHE B C 1
ATOM 5143 O O . PHE B 1 253 ? 8.312 -36.344 -10.031 1 98.12 253 PHE B O 1
ATOM 5150 N N . ASP B 1 254 ? 8.727 -34.125 -9.641 1 98.25 254 ASP B N 1
ATOM 5151 C CA . ASP B 1 254 ? 8.25 -34.156 -8.258 1 98.25 254 ASP B CA 1
ATOM 5152 C C . ASP B 1 254 ? 6.754 -33.844 -8.195 1 98.25 254 ASP B C 1
ATOM 5154 O O . ASP B 1 254 ? 6.109 -34.125 -7.176 1 98.25 254 ASP B O 1
ATOM 5158 N N . GLY B 1 255 ? 6.211 -33.344 -9.172 1 98.56 255 GLY B N 1
ATOM 5159 C CA . GLY B 1 255 ? 4.812 -33 -9.359 1 98.56 255 GLY B CA 1
ATOM 5160 C C . GLY B 1 255 ? 4.496 -32.531 -10.766 1 98.56 255 GLY B C 1
ATOM 5161 O O . GLY B 1 255 ? 5.359 -32.594 -11.648 1 98.56 255 GLY B O 1
ATOM 5162 N N . TYR B 1 256 ? 3.25 -32.094 -10.953 1 98.5 256 TYR B N 1
ATOM 5163 C CA . TYR B 1 256 ? 2.848 -31.797 -12.32 1 98.5 256 TYR B CA 1
ATOM 5164 C C . TYR B 1 256 ? 1.95 -30.562 -12.359 1 98.5 256 TYR B C 1
ATOM 5166 O O . TYR B 1 256 ? 1.101 -30.375 -11.484 1 98.5 256 TYR B O 1
ATOM 5174 N N . GLY B 1 257 ? 2.203 -29.734 -13.352 1 96.56 257 GLY B N 1
ATOM 5175 C CA . GLY B 1 257 ? 1.305 -28.625 -13.656 1 96.56 257 GLY B CA 1
ATOM 5176 C C . GLY B 1 257 ? 0.348 -28.938 -14.789 1 96.56 257 GLY B C 1
ATOM 5177 O O . GLY B 1 257 ? 0.721 -29.609 -15.758 1 96.56 257 GLY B O 1
ATOM 5178 N N . ILE B 1 258 ? -0.882 -28.469 -14.633 1 94.19 258 ILE B N 1
ATOM 5179 C CA . ILE B 1 258 ? -1.882 -28.594 -15.688 1 94.19 258 ILE B CA 1
ATOM 5180 C C . ILE B 1 258 ? -2.156 -27.219 -16.297 1 94.19 258 ILE B C 1
ATOM 5182 O O . ILE B 1 258 ? -2.717 -26.344 -15.641 1 94.19 258 ILE B O 1
ATOM 5186 N N . GLY B 1 259 ? -1.668 -27.062 -17.453 1 83.38 259 GLY B N 1
ATOM 5187 C CA . GLY B 1 259 ? -1.766 -25.75 -18.062 1 83.38 259 GLY B CA 1
ATOM 5188 C C . GLY B 1 259 ? -2.242 -25.797 -19.5 1 83.38 259 GLY B C 1
ATOM 5189 O O . GLY B 1 259 ? -2.732 -26.828 -19.969 1 83.38 259 GLY B O 1
ATOM 5190 N N . GLY B 1 260 ? -2.129 -24.625 -20.156 1 73.56 260 GLY B N 1
ATOM 5191 C CA . GLY B 1 260 ? -2.406 -24.484 -21.578 1 73.56 260 GLY B CA 1
ATOM 5192 C C . GLY B 1 260 ? -3.811 -23.984 -21.859 1 73.56 260 GLY B C 1
ATOM 5193 O O . GLY B 1 260 ? -4.52 -23.562 -20.953 1 73.56 260 GLY B O 1
ATOM 5194 N N . ALA B 1 261 ? -4.027 -23.938 -23.062 1 69.19 261 ALA B N 1
ATOM 5195 C CA . ALA B 1 261 ? -5.301 -23.438 -23.562 1 69.19 261 ALA B CA 1
ATOM 5196 C C . ALA B 1 261 ? -6.441 -24.391 -23.234 1 69.19 261 ALA B C 1
ATOM 5198 O O . ALA B 1 261 ? -6.406 -25.562 -23.609 1 69.19 261 ALA B O 1
ATOM 5199 N N . LEU B 1 262 ? -7.242 -23.906 -22.266 1 74.62 262 LEU B N 1
ATOM 5200 C CA . LEU B 1 262 ? -8.398 -24.734 -21.938 1 74.62 262 LEU B CA 1
ATOM 5201 C C . LEU B 1 262 ? -9.672 -23.906 -21.891 1 74.62 262 LEU B C 1
ATOM 5203 O O . LEU B 1 262 ? -9.656 -22.75 -21.469 1 74.62 262 LEU B O 1
ATOM 5207 N N . GLU B 1 263 ? -10.672 -24.5 -22.438 1 78.5 263 GLU B N 1
ATOM 5208 C CA . GLU B 1 263 ? -12 -23.891 -22.297 1 78.5 263 GLU B CA 1
ATOM 5209 C C . GLU B 1 263 ? -12.57 -24.141 -20.906 1 78.5 263 GLU B C 1
ATOM 5211 O O . GLU B 1 263 ? -12.516 -25.25 -20.391 1 78.5 263 GLU B O 1
ATOM 5216 N N . LYS B 1 264 ? -13.125 -23.203 -20.406 1 79.81 264 LYS B N 1
ATOM 5217 C CA . LYS B 1 264 ? -13.656 -23.25 -19.047 1 79.81 264 LYS B CA 1
ATOM 5218 C C . LYS B 1 264 ? -14.672 -24.375 -18.906 1 79.81 264 LYS B C 1
ATOM 5220 O O . LYS B 1 264 ? -14.688 -25.078 -17.891 1 79.81 264 LYS B O 1
ATOM 5225 N N . GLN B 1 265 ? -15.422 -24.578 -19.891 1 85.5 265 GLN B N 1
ATOM 5226 C CA . GLN B 1 265 ? -16.5 -25.562 -19.828 1 85.5 265 GLN B CA 1
ATOM 5227 C C . GLN B 1 265 ? -15.945 -26.969 -19.75 1 85.5 265 GLN B C 1
ATOM 5229 O O . GLN B 1 265 ? -16.625 -27.891 -19.281 1 85.5 265 GLN B O 1
ATOM 5234 N N . ASN B 1 266 ? -14.734 -27.125 -20.141 1 90.56 266 ASN B N 1
ATOM 5235 C CA . ASN B 1 266 ? -14.141 -28.469 -20.172 1 90.56 266 ASN B CA 1
ATOM 5236 C C . ASN B 1 266 ? -13.094 -28.641 -19.078 1 90.56 266 ASN B C 1
ATOM 5238 O O . ASN B 1 266 ? -12.375 -29.641 -19.047 1 90.56 266 ASN B O 1
ATOM 5242 N N . LEU B 1 267 ? -13.039 -27.734 -18.234 1 92.5 267 LEU B N 1
ATOM 5243 C CA . LEU B 1 267 ? -11.992 -27.719 -17.219 1 92.5 267 LEU B CA 1
ATOM 5244 C C . LEU B 1 267 ? -11.977 -29.031 -16.438 1 92.5 267 LEU B C 1
ATOM 5246 O O . LEU B 1 267 ? -10.945 -29.703 -16.359 1 92.5 267 LEU B O 1
ATOM 5250 N N . ALA B 1 268 ? -13.117 -29.391 -15.914 1 94.12 268 ALA B N 1
ATOM 5251 C CA . ALA B 1 268 ? -13.211 -30.594 -15.086 1 94.12 268 ALA B CA 1
ATOM 5252 C C . ALA B 1 268 ? -12.828 -31.844 -15.875 1 94.12 268 ALA B C 1
ATOM 5254 O O . ALA B 1 268 ? -12.133 -32.719 -15.359 1 94.12 268 ALA B O 1
ATOM 5255 N N . THR B 1 269 ? -13.281 -31.875 -17.078 1 95.94 269 THR B N 1
ATOM 5256 C CA . THR B 1 269 ? -13.023 -33.031 -17.938 1 95.94 269 THR B CA 1
ATOM 5257 C C . THR B 1 269 ? -11.531 -33.156 -18.234 1 95.94 269 THR B C 1
ATOM 5259 O O . THR B 1 269 ? -10.953 -34.219 -18.109 1 95.94 269 THR B O 1
ATOM 5262 N N . ILE B 1 270 ? -10.969 -32.125 -18.609 1 95.56 270 ILE B N 1
ATOM 5263 C CA . ILE B 1 270 ? -9.562 -32.094 -18.984 1 95.56 270 ILE B CA 1
ATOM 5264 C C . ILE B 1 270 ? -8.703 -32.438 -17.766 1 95.56 270 ILE B C 1
ATOM 5266 O O . ILE B 1 270 ? -7.785 -33.25 -17.859 1 95.56 270 ILE B O 1
ATOM 5270 N N . VAL B 1 271 ? -8.992 -31.812 -16.625 1 97 271 VAL B N 1
ATOM 5271 C CA . VAL B 1 271 ? -8.25 -32.094 -15.406 1 97 271 VAL B CA 1
ATOM 5272 C C . VAL B 1 271 ? -8.406 -33.594 -15.047 1 97 271 VAL B C 1
ATOM 5274 O O . VAL B 1 271 ? -7.449 -34.219 -14.617 1 97 271 VAL B O 1
ATOM 5277 N N . GLY B 1 272 ? -9.57 -34.125 -15.273 1 97.38 272 GLY B N 1
ATOM 5278 C CA . GLY B 1 272 ? -9.82 -35.531 -15.023 1 97.38 272 GLY B CA 1
ATOM 5279 C C . GLY B 1 272 ? -8.984 -36.438 -15.891 1 97.38 272 GLY B C 1
ATOM 5280 O O . GLY B 1 272 ? -8.406 -37.438 -15.406 1 97.38 272 GLY B O 1
ATOM 5281 N N . TRP B 1 273 ? -8.945 -36.156 -17.219 1 97.44 273 TRP B N 1
ATOM 5282 C CA . TRP B 1 273 ? -8.117 -36.938 -18.125 1 97.44 273 TRP B CA 1
ATOM 5283 C C . TRP B 1 273 ? -6.672 -37 -17.641 1 97.44 273 TRP B C 1
ATOM 5285 O O . TRP B 1 273 ? -6.078 -38.062 -17.562 1 97.44 273 TRP B O 1
ATOM 5295 N N . VAL B 1 274 ? -6.164 -35.812 -17.281 1 97.69 274 VAL B N 1
ATOM 5296 C CA . VAL B 1 274 ? -4.766 -35.688 -16.891 1 97.69 274 VAL B CA 1
ATOM 5297 C C . VAL B 1 274 ? -4.52 -36.375 -15.555 1 97.69 274 VAL B C 1
ATOM 5299 O O . VAL B 1 274 ? -3.592 -37.188 -15.43 1 97.69 274 VAL B O 1
ATOM 5302 N N . SER B 1 275 ? -5.375 -36.156 -14.586 1 98 275 SER B N 1
ATOM 5303 C CA . SER B 1 275 ? -5.215 -36.688 -13.234 1 98 275 SER B CA 1
ATOM 5304 C C . SER B 1 275 ? -5.289 -38.219 -13.227 1 98 275 SER B C 1
ATOM 5306 O O . SER B 1 275 ? -4.633 -38.875 -12.406 1 98 275 SER B O 1
ATOM 5308 N N . SER B 1 276 ? -6.031 -38.781 -14.125 1 97.69 276 SER B N 1
ATOM 5309 C CA . SER B 1 276 ? -6.184 -40.25 -14.18 1 97.69 276 SER B CA 1
ATOM 5310 C C . SER B 1 276 ? -4.902 -40.906 -14.648 1 97.69 276 SER B C 1
ATOM 5312 O O . SER B 1 276 ? -4.684 -42.094 -14.375 1 97.69 276 SER B O 1
ATOM 5314 N N . GLU B 1 277 ? -4.062 -40.156 -15.352 1 98 277 GLU B N 1
ATOM 5315 C CA . GLU B 1 277 ? -2.834 -40.719 -15.914 1 98 277 GLU B CA 1
ATOM 5316 C C . GLU B 1 277 ? -1.642 -40.469 -14.992 1 98 277 GLU B C 1
ATOM 5318 O O . GLU B 1 277 ? -0.611 -41.125 -15.109 1 98 277 GLU B O 1
ATOM 5323 N N . LEU B 1 278 ? -1.738 -39.469 -14.109 1 98.25 278 LEU B N 1
ATOM 5324 C CA . LEU B 1 278 ? -0.605 -39.031 -13.297 1 98.25 278 LEU B CA 1
ATOM 5325 C C . LEU B 1 278 ? -0.514 -39.844 -12.016 1 98.25 278 LEU B C 1
ATOM 5327 O O . LEU B 1 278 ? -1.525 -40.344 -11.516 1 98.25 278 LEU B O 1
ATOM 5331 N N . PRO B 1 279 ? 0.696 -39.969 -11.438 1 97.06 279 PRO B N 1
ATOM 5332 C CA . PRO B 1 279 ? 0.872 -40.719 -10.203 1 97.06 279 PRO B CA 1
ATOM 5333 C C . PRO B 1 279 ? 0.117 -40.125 -9.023 1 97.06 279 PRO B C 1
ATOM 5335 O O . PRO B 1 279 ? 0.057 -38.906 -8.883 1 97.06 279 PRO B O 1
ATOM 5338 N N . LYS B 1 280 ? -0.405 -40.969 -8.125 1 94.94 280 LYS B N 1
ATOM 5339 C CA . LYS B 1 280 ? -1.215 -40.531 -6.98 1 94.94 280 LYS B CA 1
ATOM 5340 C C . LYS B 1 280 ? -0.358 -39.844 -5.918 1 94.94 280 LYS B C 1
ATOM 5342 O O . LYS B 1 280 ? -0.861 -39.062 -5.129 1 94.94 280 LYS B O 1
ATOM 5347 N N . ASP B 1 281 ? 0.871 -40.156 -5.895 1 95.94 281 ASP B N 1
ATOM 5348 C CA . ASP B 1 281 ? 1.719 -39.656 -4.809 1 95.94 281 ASP B CA 1
ATOM 5349 C C . ASP B 1 281 ? 2.449 -38.406 -5.219 1 95.94 281 ASP B C 1
ATOM 5351 O O . ASP B 1 281 ? 3.432 -38 -4.582 1 95.94 281 ASP B O 1
ATOM 5355 N N . LYS B 1 282 ? 2.059 -37.781 -6.305 1 98.06 282 LYS B N 1
ATOM 5356 C CA . LYS B 1 282 ? 2.656 -36.531 -6.758 1 98.06 282 LYS B CA 1
ATOM 5357 C C . LYS B 1 282 ? 1.61 -35.406 -6.848 1 98.06 282 LYS B C 1
ATOM 5359 O O . LYS B 1 282 ? 0.483 -35.656 -7.289 1 98.06 282 LYS B O 1
ATOM 5364 N N . PRO B 1 283 ? 1.989 -34.25 -6.387 1 98.69 283 PRO B N 1
ATOM 5365 C CA . PRO B 1 283 ? 1.029 -33.156 -6.395 1 98.69 283 PRO B CA 1
ATOM 5366 C C . PRO B 1 283 ? 0.754 -32.625 -7.801 1 98.69 283 PRO B C 1
ATOM 5368 O O . PRO B 1 283 ? 1.601 -32.75 -8.688 1 98.69 283 PRO B O 1
ATOM 5371 N N . ARG B 1 284 ? -0.448 -32.031 -7.953 1 98.69 284 ARG B N 1
ATOM 5372 C CA . ARG B 1 284 ? -0.919 -31.453 -9.211 1 98.69 284 ARG B CA 1
ATOM 5373 C C . ARG B 1 284 ? -1.305 -30 -9.047 1 98.69 284 ARG B C 1
ATOM 5375 O O . ARG B 1 284 ? -2.127 -29.656 -8.195 1 98.69 284 ARG B O 1
ATOM 5382 N N . HIS B 1 285 ? -0.695 -29.141 -9.859 1 98.19 285 HIS B N 1
ATOM 5383 C CA . HIS B 1 285 ? -0.954 -27.703 -9.812 1 98.19 285 HIS B CA 1
ATOM 5384 C C . HIS B 1 285 ? -1.755 -27.25 -11.023 1 98.19 285 HIS B C 1
ATOM 5386 O O . HIS B 1 285 ? -1.317 -27.422 -12.164 1 98.19 285 HIS B O 1
ATOM 5392 N N . MET B 1 286 ? -2.914 -26.703 -10.797 1 96.38 286 MET B N 1
ATOM 5393 C CA . MET B 1 286 ? -3.73 -26.141 -11.867 1 96.38 286 MET B CA 1
ATOM 5394 C C . MET B 1 286 ? -3.416 -24.656 -12.078 1 96.38 286 MET B C 1
ATOM 5396 O O . MET B 1 286 ? -3.574 -23.859 -11.156 1 96.38 286 MET B O 1
ATOM 5400 N N . LEU B 1 287 ? -3.117 -24.281 -13.25 1 90.38 287 LEU B N 1
ATOM 5401 C CA . LEU B 1 287 ? -2.697 -22.922 -13.539 1 90.38 287 LEU B CA 1
ATOM 5402 C C . LEU B 1 287 ? -3.883 -22.062 -13.969 1 90.38 287 LEU B C 1
ATOM 5404 O O . LEU B 1 287 ? -4.652 -22.469 -14.844 1 90.38 287 LEU B O 1
ATOM 5408 N N . GLY B 1 288 ? -4.066 -20.922 -13.305 1 88.81 288 GLY B N 1
ATOM 5409 C CA . GLY B 1 288 ? -4.824 -19.812 -13.891 1 88.81 288 GLY B CA 1
ATOM 5410 C C . GLY B 1 288 ? -6.293 -19.844 -13.516 1 88.81 288 GLY B C 1
ATOM 5411 O O . GLY B 1 288 ? -7.137 -19.344 -14.258 1 88.81 288 GLY B O 1
ATOM 5412 N N . ILE B 1 289 ? -6.625 -20.453 -12.445 1 90 289 ILE B N 1
ATOM 5413 C CA . ILE B 1 289 ? -8.047 -20.438 -12.125 1 90 289 ILE B CA 1
ATOM 5414 C C . ILE B 1 289 ? -8.25 -19.922 -10.703 1 90 289 ILE B C 1
ATOM 5416 O O . ILE B 1 289 ? -7.43 -20.188 -9.82 1 90 289 ILE B O 1
ATOM 5420 N N . SER B 1 290 ? -9.375 -19.172 -10.508 1 88.81 290 SER B N 1
ATOM 5421 C CA . SER B 1 290 ? -9.68 -18.688 -9.172 1 88.81 290 SER B CA 1
ATOM 5422 C C . SER B 1 290 ? -11.188 -18.594 -8.945 1 88.81 290 SER B C 1
ATOM 5424 O O . SER B 1 290 ? -11.633 -18.344 -7.82 1 88.81 290 SER B O 1
ATOM 5426 N N . GLU B 1 291 ? -11.992 -18.812 -9.953 1 94.69 291 GLU B N 1
ATOM 5427 C CA . GLU B 1 291 ? -13.438 -18.688 -9.773 1 94.69 291 GLU B CA 1
ATOM 5428 C C . GLU B 1 291 ? -13.992 -19.859 -8.969 1 94.69 291 GLU B C 1
ATOM 5430 O O . GLU B 1 291 ? -13.547 -21 -9.117 1 94.69 291 GLU B O 1
ATOM 5435 N N . PRO B 1 292 ? -15.031 -19.578 -8.195 1 97.19 292 PRO B N 1
ATOM 5436 C CA . PRO B 1 292 ? -15.523 -20.594 -7.254 1 97.19 292 PRO B CA 1
ATOM 5437 C C . PRO B 1 292 ? -15.938 -21.891 -7.941 1 97.19 292 PRO B C 1
ATOM 5439 O O . PRO B 1 292 ? -15.57 -22.969 -7.484 1 97.19 292 PRO B O 1
ATOM 5442 N N . ASP B 1 293 ? -16.656 -21.797 -9.047 1 96.69 293 ASP B N 1
ATOM 5443 C CA . ASP B 1 293 ? -17.109 -23 -9.727 1 96.69 293 ASP B CA 1
ATOM 5444 C C . ASP B 1 293 ? -15.93 -23.781 -10.297 1 96.69 293 ASP B C 1
ATOM 5446 O O . ASP B 1 293 ? -15.898 -25.016 -10.219 1 96.69 293 ASP B O 1
ATOM 5450 N N . ASP B 1 294 ? -14.969 -23.125 -10.805 1 96.25 294 ASP B N 1
ATOM 5451 C CA . ASP B 1 294 ? -13.773 -23.766 -11.344 1 96.25 294 ASP B CA 1
ATOM 5452 C C . ASP B 1 294 ? -12.984 -24.453 -10.242 1 96.25 294 ASP B C 1
ATOM 5454 O O . ASP B 1 294 ? -12.43 -25.547 -10.453 1 96.25 294 ASP B O 1
ATOM 5458 N N . LEU B 1 295 ? -12.914 -23.828 -9.117 1 98.06 295 LEU B N 1
ATOM 5459 C CA . LEU B 1 295 ? -12.172 -24.406 -8 1 98.06 295 LEU B CA 1
ATOM 5460 C C . LEU B 1 295 ? -12.805 -25.719 -7.543 1 98.06 295 LEU B C 1
ATOM 5462 O O . LEU B 1 295 ? -12.102 -26.719 -7.363 1 98.06 295 LEU B O 1
ATOM 5466 N N . PHE B 1 296 ? -14.125 -25.719 -7.395 1 98.31 296 PHE B N 1
ATOM 5467 C CA . PHE B 1 296 ? -14.805 -26.953 -6.996 1 98.31 296 PHE B CA 1
ATOM 5468 C C . PHE B 1 296 ? -14.609 -28.047 -8.031 1 98.31 296 PHE B C 1
ATOM 5470 O O . PHE B 1 296 ? -14.312 -29.188 -7.688 1 98.31 296 PHE B O 1
ATOM 5477 N N . ALA B 1 297 ? -14.734 -27.688 -9.289 1 97.56 297 ALA B N 1
ATOM 5478 C CA . ALA B 1 297 ? -14.609 -28.656 -10.383 1 97.56 297 ALA B CA 1
ATOM 5479 C C . ALA B 1 297 ? -13.195 -29.219 -10.445 1 97.56 297 ALA B C 1
ATOM 5481 O O . ALA B 1 297 ? -13.016 -30.438 -10.578 1 97.56 297 ALA B O 1
ATOM 5482 N N . ALA B 1 298 ? -12.242 -28.375 -10.367 1 97.75 298 ALA B N 1
ATOM 5483 C CA . ALA B 1 298 ? -10.852 -28.781 -10.484 1 97.75 298 ALA B CA 1
ATOM 5484 C C . ALA B 1 298 ? -10.438 -29.656 -9.297 1 97.75 298 ALA B C 1
ATOM 5486 O O . ALA B 1 298 ? -9.727 -30.641 -9.461 1 97.75 298 ALA B O 1
ATOM 5487 N N . VAL B 1 299 ? -10.883 -29.266 -8.078 1 98.62 299 VAL B N 1
ATOM 5488 C CA . VAL B 1 299 ? -10.562 -30.047 -6.891 1 98.62 299 VAL B CA 1
ATOM 5489 C C . VAL B 1 299 ? -11.172 -31.453 -7.02 1 98.62 299 VAL B C 1
ATOM 5491 O O . VAL B 1 299 ? -10.484 -32.438 -6.789 1 98.62 299 VAL B O 1
ATOM 5494 N N . ALA B 1 300 ? -12.383 -31.516 -7.457 1 98.44 300 ALA B N 1
ATOM 5495 C CA . ALA B 1 300 ? -13.055 -32.812 -7.602 1 98.44 300 ALA B CA 1
ATOM 5496 C C . ALA B 1 300 ? -12.359 -33.688 -8.641 1 98.44 300 ALA B C 1
ATOM 5498 O O . ALA B 1 300 ? -12.336 -34.906 -8.523 1 98.44 300 ALA B O 1
ATOM 5499 N N . ALA B 1 301 ? -11.758 -33 -9.594 1 98 301 ALA B N 1
ATOM 5500 C CA . ALA B 1 301 ? -11.125 -33.719 -10.703 1 98 301 ALA B CA 1
ATOM 5501 C C . ALA B 1 301 ? -9.68 -34.094 -10.367 1 98 301 ALA B C 1
ATOM 5503 O O . ALA B 1 301 ? -9.016 -34.781 -11.141 1 98 301 ALA B O 1
ATOM 5504 N N . GLY B 1 302 ? -9.109 -33.562 -9.234 1 98.38 302 GLY B N 1
ATOM 5505 C CA . GLY B 1 302 ? -7.859 -34.125 -8.758 1 98.38 302 GLY B CA 1
ATOM 5506 C C . GLY B 1 302 ? -6.746 -33.094 -8.656 1 98.38 302 GLY B C 1
ATOM 5507 O O . GLY B 1 302 ? -5.605 -33.438 -8.336 1 98.38 302 GLY B O 1
ATOM 5508 N N . ALA B 1 303 ? -7.043 -31.844 -8.938 1 98.31 303 ALA B N 1
ATOM 5509 C CA . ALA B 1 303 ? -6.027 -30.797 -8.781 1 98.31 303 ALA B CA 1
ATOM 5510 C C . ALA B 1 303 ? -5.789 -30.484 -7.309 1 98.31 303 ALA B C 1
ATOM 5512 O O . ALA B 1 303 ? -6.723 -30.5 -6.504 1 98.31 303 ALA B O 1
ATOM 5513 N N . ASP B 1 304 ? -4.547 -30.078 -6.93 1 98.81 304 ASP B N 1
ATOM 5514 C CA . ASP B 1 304 ? -4.16 -29.906 -5.531 1 98.81 304 ASP B CA 1
ATOM 5515 C C . ASP B 1 304 ? -3.92 -28.438 -5.207 1 98.81 304 ASP B C 1
ATOM 5517 O O . ASP B 1 304 ? -4.168 -28 -4.082 1 98.81 304 ASP B O 1
ATOM 5521 N N . THR B 1 305 ? -3.311 -27.703 -6.098 1 98.75 305 THR B N 1
ATOM 5522 C CA . THR B 1 305 ? -3.025 -26.297 -5.879 1 98.75 305 THR B CA 1
ATOM 5523 C C . THR B 1 305 ? -3.432 -25.469 -7.098 1 98.75 305 THR B C 1
ATOM 5525 O O . THR B 1 305 ? -3.537 -26 -8.203 1 98.75 305 THR B O 1
ATOM 5528 N N . PHE B 1 306 ? -3.654 -24.172 -6.84 1 98 306 PHE B N 1
ATOM 5529 C CA . PHE B 1 306 ? -4.176 -23.266 -7.852 1 98 306 PHE B CA 1
ATOM 5530 C C . PHE B 1 306 ? -3.494 -21.906 -7.758 1 98 306 PHE B C 1
ATOM 5532 O O . PHE B 1 306 ? -3.078 -21.484 -6.676 1 98 306 PHE B O 1
ATOM 5539 N N . ASP B 1 307 ? -3.371 -21.266 -8.859 1 96.31 307 ASP B N 1
ATOM 5540 C CA . ASP B 1 307 ? -2.93 -19.875 -8.852 1 96.31 307 ASP B CA 1
ATOM 5541 C C . ASP B 1 307 ? -3.709 -19.047 -9.875 1 96.31 307 ASP B C 1
ATOM 5543 O O . ASP B 1 307 ? -4.227 -19.578 -10.852 1 96.31 307 ASP B O 1
ATOM 5547 N N . CYS B 1 308 ? -3.793 -17.812 -9.531 1 95.44 308 CYS B N 1
ATOM 5548 C CA . CYS B 1 308 ? -4.426 -16.859 -10.453 1 95.44 308 CYS B CA 1
ATOM 5549 C C . CYS B 1 308 ? -4.121 -15.43 -10.055 1 95.44 308 CYS B C 1
ATOM 5551 O O . CYS B 1 308 ? -4.137 -15.094 -8.867 1 95.44 308 CYS B O 1
ATOM 5553 N N . VAL B 1 309 ? -3.941 -14.586 -11 1 94.06 309 VAL B N 1
ATOM 5554 C CA . VAL B 1 309 ? -3.672 -13.18 -10.734 1 94.06 309 VAL B CA 1
ATOM 5555 C C . VAL B 1 309 ? -4.988 -12.43 -10.531 1 94.06 309 VAL B C 1
ATOM 5557 O O . VAL B 1 309 ? -4.996 -11.305 -10.023 1 94.06 309 VAL B O 1
ATOM 5560 N N . SER B 1 310 ? -6.027 -12.984 -10.867 1 94.81 310 SER B N 1
ATOM 5561 C CA . SER B 1 310 ? -7.312 -12.305 -11.008 1 94.81 310 SER B CA 1
ATOM 5562 C C . SER B 1 310 ? -7.738 -11.664 -9.688 1 94.81 310 SER B C 1
ATOM 5564 O O . SER B 1 310 ? -8.141 -10.5 -9.656 1 94.81 310 SER B O 1
ATOM 5566 N N . PRO B 1 311 ? -7.625 -12.414 -8.547 1 97.44 311 PRO B N 1
ATOM 5567 C CA . PRO B 1 311 ? -8.109 -11.82 -7.305 1 97.44 311 PRO B CA 1
ATOM 5568 C C . PRO B 1 311 ? -7.453 -10.477 -7 1 97.44 311 PRO B C 1
ATOM 5570 O O . PRO B 1 311 ? -8.141 -9.508 -6.648 1 97.44 311 PRO B O 1
ATOM 5573 N N . SER B 1 312 ? -6.203 -10.375 -7.18 1 97.38 312 SER B N 1
ATOM 5574 C CA . SER B 1 312 ? -5.496 -9.125 -6.949 1 97.38 312 SER B CA 1
ATOM 5575 C C . SER B 1 312 ? -5.766 -8.125 -8.07 1 97.38 312 SER B C 1
ATOM 5577 O O . SER B 1 312 ? -5.984 -6.938 -7.805 1 97.38 312 SER B O 1
ATOM 5579 N N . ARG B 1 313 ? -5.789 -8.578 -9.328 1 96.44 313 ARG B N 1
ATOM 5580 C CA . ARG B 1 313 ? -5.957 -7.707 -10.492 1 96.44 313 ARG B CA 1
ATOM 5581 C C . ARG B 1 313 ? -7.312 -7.008 -10.461 1 96.44 313 ARG B C 1
ATOM 5583 O O . ARG B 1 313 ? -7.391 -5.789 -10.617 1 96.44 313 ARG B O 1
ATOM 5590 N N . VAL B 1 314 ? -8.328 -7.758 -10.258 1 97.5 314 VAL B N 1
ATOM 5591 C CA . VAL B 1 314 ? -9.664 -7.164 -10.328 1 97.5 314 VAL B CA 1
ATOM 5592 C C . VAL B 1 314 ? -9.914 -6.301 -9.094 1 97.5 314 VAL B C 1
ATOM 5594 O O . VAL B 1 314 ? -10.648 -5.312 -9.156 1 97.5 314 VAL B O 1
ATOM 5597 N N . ALA B 1 315 ? -9.289 -6.68 -7.949 1 98.38 315 ALA B N 1
ATOM 5598 C CA . ALA B 1 315 ? -9.383 -5.855 -6.746 1 98.38 315 ALA B CA 1
ATOM 5599 C C . ALA B 1 315 ? -8.875 -4.441 -7.008 1 98.38 315 ALA B C 1
ATOM 5601 O O . ALA B 1 315 ? -9.508 -3.461 -6.605 1 98.38 315 ALA B O 1
ATOM 5602 N N . ARG B 1 316 ? -7.785 -4.301 -7.672 1 97.31 316 ARG B N 1
ATOM 5603 C CA . ARG B 1 316 ? -7.164 -3.012 -7.949 1 97.31 316 ARG B CA 1
ATOM 5604 C C . ARG B 1 316 ? -7.996 -2.201 -8.938 1 97.31 316 ARG B C 1
ATOM 5606 O O . ARG B 1 316 ? -7.77 -1.002 -9.109 1 97.31 316 ARG B O 1
ATOM 5613 N N . ASN B 1 317 ? -8.969 -2.936 -9.562 1 97.5 317 ASN B N 1
ATOM 5614 C CA . ASN B 1 317 ? -9.898 -2.279 -10.477 1 97.5 317 ASN B CA 1
ATOM 5615 C C . ASN B 1 317 ? -11.305 -2.193 -9.875 1 97.5 317 ASN B C 1
ATOM 5617 O O . ASN B 1 317 ? -12.289 -2.086 -10.602 1 97.5 317 ASN B O 1
ATOM 5621 N N . ALA B 1 318 ? -11.422 -2.402 -8.625 1 98.44 318 ALA B N 1
ATOM 5622 C CA . ALA B 1 318 ? -12.586 -2.08 -7.812 1 98.44 318 ALA B CA 1
ATOM 5623 C C . ALA B 1 318 ? -13.633 -3.188 -7.891 1 98.44 318 ALA B C 1
ATOM 5625 O O . ALA B 1 318 ? -14.789 -2.99 -7.496 1 98.44 318 ALA B O 1
ATOM 5626 N N . ALA B 1 319 ? -13.203 -4.379 -8.414 1 98.56 319 ALA B N 1
ATOM 5627 C CA . ALA B 1 319 ? -14.117 -5.523 -8.414 1 98.56 319 ALA B CA 1
ATOM 5628 C C . ALA B 1 319 ? -13.914 -6.383 -7.172 1 98.56 319 ALA B C 1
ATOM 5630 O O . ALA B 1 319 ? -12.805 -6.84 -6.898 1 98.56 319 ALA B O 1
ATOM 5631 N N . ILE B 1 320 ? -15.008 -6.66 -6.465 1 98.56 320 ILE B N 1
ATOM 5632 C CA . ILE B 1 320 ? -14.945 -7.258 -5.137 1 98.56 320 ILE B CA 1
ATOM 5633 C C . ILE B 1 320 ? -15.648 -8.609 -5.145 1 98.56 320 ILE B C 1
ATOM 5635 O O . ILE B 1 320 ? -16.797 -8.719 -5.586 1 98.56 320 ILE B O 1
ATOM 5639 N N . TYR B 1 321 ? -14.938 -9.656 -4.676 1 97.75 321 TYR B N 1
ATOM 5640 C CA . TYR B 1 321 ? -15.555 -10.961 -4.457 1 97.75 321 TYR B CA 1
ATOM 5641 C C . TYR B 1 321 ? -16.344 -10.977 -3.158 1 97.75 321 TYR B C 1
ATOM 5643 O O . TYR B 1 321 ? -15.891 -10.469 -2.135 1 97.75 321 TYR B O 1
ATOM 5651 N N . THR B 1 322 ? -17.531 -11.516 -3.188 1 97.5 322 THR B N 1
ATOM 5652 C CA . THR B 1 322 ? -18.312 -11.727 -1.969 1 97.5 322 THR B CA 1
ATOM 5653 C C . THR B 1 322 ? -19 -13.086 -1.999 1 97.5 322 THR B C 1
ATOM 5655 O O . THR B 1 322 ? -18.953 -13.797 -3.006 1 97.5 322 THR B O 1
ATOM 5658 N N . SER B 1 323 ? -19.625 -13.383 -0.918 1 95.56 323 SER B N 1
ATOM 5659 C CA . SER B 1 323 ? -20.344 -14.641 -0.777 1 95.56 323 SER B CA 1
ATOM 5660 C C . SER B 1 323 ? -21.531 -14.711 -1.727 1 95.56 323 SER B C 1
ATOM 5662 O O . SER B 1 323 ? -22.031 -15.797 -2.041 1 95.56 323 SER B O 1
ATOM 5664 N N . THR B 1 324 ? -21.984 -13.523 -2.236 1 96.19 324 THR B N 1
ATOM 5665 C CA . THR B 1 324 ? -23.172 -13.5 -3.082 1 96.19 324 THR B CA 1
ATOM 5666 C C . THR B 1 324 ? -22.828 -13 -4.484 1 96.19 324 THR B C 1
ATOM 5668 O O . THR B 1 324 ? -23.703 -12.516 -5.207 1 96.19 324 THR B O 1
ATOM 5671 N N . GLY B 1 325 ? -21.578 -13.078 -4.812 1 96 325 GLY B N 1
ATOM 5672 C CA . GLY B 1 325 ? -21.172 -12.68 -6.145 1 96 325 GLY B CA 1
ATOM 5673 C C . GLY B 1 325 ? -20.188 -11.516 -6.141 1 96 325 GLY B C 1
ATOM 5674 O O . GLY B 1 325 ? -19.703 -11.109 -5.078 1 96 325 GLY B O 1
ATOM 5675 N N . ARG B 1 326 ? -19.922 -11.039 -7.289 1 96.06 326 ARG B N 1
ATOM 5676 C CA . ARG B 1 326 ? -18.969 -9.945 -7.449 1 96.06 326 ARG B CA 1
ATOM 5677 C C . ARG B 1 326 ? -19.688 -8.625 -7.703 1 96.06 326 ARG B C 1
ATOM 5679 O O . ARG B 1 326 ? -20.766 -8.609 -8.297 1 96.06 326 ARG B O 1
ATOM 5686 N N . TYR B 1 327 ? -19.109 -7.48 -7.211 1 97.56 327 TYR B N 1
ATOM 5687 C CA . TYR B 1 327 ? -19.656 -6.156 -7.488 1 97.56 327 TYR B CA 1
ATOM 5688 C C . TYR B 1 327 ? -18.547 -5.121 -7.594 1 97.56 327 TYR B C 1
ATOM 5690 O O . TYR B 1 327 ? -17.391 -5.398 -7.254 1 97.56 327 TYR B O 1
ATOM 5698 N N . ASN B 1 328 ? -18.875 -4.047 -8.133 1 98.5 328 ASN B N 1
ATOM 5699 C CA . ASN B 1 328 ? -17.953 -2.926 -8.242 1 98.5 328 ASN B CA 1
ATOM 5700 C C . ASN B 1 328 ? -18.156 -1.91 -7.121 1 98.5 328 ASN B C 1
ATOM 5702 O O . ASN B 1 328 ? -19.234 -1.323 -7.004 1 98.5 328 ASN B O 1
ATOM 5706 N N . ILE B 1 329 ? -17.141 -1.621 -6.391 1 98.75 329 ILE B N 1
ATOM 5707 C CA . ILE B 1 329 ? -17.25 -0.88 -5.137 1 98.75 329 ILE B CA 1
ATOM 5708 C C . ILE B 1 329 ? -17.328 0.616 -5.43 1 98.75 329 ILE B C 1
ATOM 5710 O O . ILE B 1 329 ? -17.672 1.407 -4.551 1 98.75 329 ILE B O 1
ATOM 5714 N N . THR B 1 330 ? -17.141 1.042 -6.656 1 98.44 330 THR B N 1
ATOM 5715 C CA . THR B 1 330 ? -17.172 2.463 -6.984 1 98.44 330 THR B CA 1
ATOM 5716 C C . THR B 1 330 ? -18.594 2.91 -7.297 1 98.44 330 THR B C 1
ATOM 5718 O O . THR B 1 330 ? -18.844 4.094 -7.551 1 98.44 330 THR B O 1
ATOM 5721 N N . GLY B 1 331 ? -19.516 1.986 -7.23 1 97.94 331 GLY B N 1
ATOM 5722 C CA . GLY B 1 331 ? -20.906 2.311 -7.488 1 97.94 331 GLY B CA 1
ATOM 5723 C C . GLY B 1 331 ? -21.453 3.371 -6.555 1 97.94 331 GLY B C 1
ATOM 5724 O O . GLY B 1 331 ? -21.094 3.41 -5.375 1 97.94 331 GLY B O 1
ATOM 5725 N N . ALA B 1 332 ? -22.406 4.164 -6.965 1 97.5 332 ALA B N 1
ATOM 5726 C CA . ALA B 1 332 ? -22.969 5.273 -6.207 1 97.5 332 ALA B CA 1
ATOM 5727 C C . ALA B 1 332 ? -23.734 4.773 -4.984 1 97.5 332 ALA B C 1
ATOM 5729 O O . ALA B 1 332 ? -23.797 5.453 -3.957 1 97.5 332 ALA B O 1
ATOM 5730 N N . ARG B 1 333 ? -24.234 3.602 -5.07 1 97.62 333 ARG B N 1
ATOM 5731 C CA . ARG B 1 333 ? -25.031 3.037 -3.984 1 97.62 333 ARG B CA 1
ATOM 5732 C C . ARG B 1 333 ? -24.188 2.836 -2.73 1 97.62 333 ARG B C 1
ATOM 5734 O O . ARG B 1 333 ? -24.719 2.725 -1.626 1 97.62 333 ARG B O 1
ATOM 5741 N N . TYR B 1 334 ? -22.906 2.816 -2.928 1 98.31 334 TYR B N 1
ATOM 5742 C CA . TYR B 1 334 ? -22.047 2.518 -1.787 1 98.31 334 TYR B CA 1
ATOM 5743 C C . TYR B 1 334 ? -21.516 3.799 -1.153 1 98.31 334 TYR B C 1
ATOM 5745 O O . TYR B 1 334 ? -20.766 3.752 -0.176 1 98.31 334 TYR B O 1
ATOM 5753 N N . LYS B 1 335 ? -21.922 4.945 -1.608 1 98 335 LYS B N 1
ATOM 5754 C CA . LYS B 1 335 ? -21.438 6.242 -1.132 1 98 335 LYS B CA 1
ATOM 5755 C C . LYS B 1 335 ? -21.719 6.41 0.361 1 98 335 LYS B C 1
ATOM 5757 O O . LYS B 1 335 ? -20.906 6.992 1.081 1 98 335 LYS B O 1
ATOM 5762 N N . ARG B 1 336 ? -22.828 5.875 0.849 1 98.38 336 ARG B N 1
ATOM 5763 C CA . ARG B 1 336 ? -23.219 6.023 2.248 1 98.38 336 ARG B CA 1
ATOM 5764 C C . ARG B 1 336 ? -23.453 4.664 2.9 1 98.38 336 ARG B C 1
ATOM 5766 O O . ARG B 1 336 ? -24.328 4.516 3.752 1 98.38 336 ARG B O 1
ATOM 5773 N N . ASP B 1 337 ? -22.703 3.67 2.41 1 98.62 337 ASP B N 1
ATOM 5774 C CA . ASP B 1 337 ? -22.766 2.328 2.98 1 98.62 337 ASP B CA 1
ATOM 5775 C C . ASP B 1 337 ? -21.594 2.086 3.939 1 98.62 337 ASP B C 1
ATOM 5777 O O . ASP B 1 337 ? -20.469 1.839 3.506 1 98.62 337 ASP B O 1
ATOM 5781 N N . PHE B 1 338 ? -21.859 2.129 5.191 1 98.62 338 PHE B N 1
ATOM 5782 C CA . PHE B 1 338 ? -20.797 2.07 6.184 1 98.62 338 PHE B CA 1
ATOM 5783 C C . PHE B 1 338 ? -20.609 0.648 6.699 1 98.62 338 PHE B C 1
ATOM 5785 O O . PHE B 1 338 ? -20.078 0.441 7.789 1 98.62 338 PHE B O 1
ATOM 5792 N N . THR B 1 339 ? -21.125 -0.349 5.984 1 98.38 339 THR B N 1
ATOM 5793 C CA . THR B 1 339 ? -20.938 -1.763 6.285 1 98.38 339 THR B CA 1
ATOM 5794 C C . THR B 1 339 ? -19.719 -2.312 5.543 1 98.38 339 THR B C 1
ATOM 5796 O O . THR B 1 339 ? -19.188 -1.655 4.648 1 98.38 339 THR B O 1
ATOM 5799 N N . PRO B 1 340 ? -19.219 -3.486 5.91 1 98.56 340 PRO B N 1
ATOM 5800 C CA . PRO B 1 340 ? -18.016 -4.059 5.289 1 98.56 340 PRO B CA 1
ATOM 5801 C C . PRO B 1 340 ? -18.266 -4.504 3.85 1 98.56 340 PRO B C 1
ATOM 5803 O O . PRO B 1 340 ? -19.406 -4.582 3.404 1 98.56 340 PRO B O 1
ATOM 5806 N N . LEU B 1 341 ? -17.219 -4.785 3.146 1 98.69 341 LEU B N 1
ATOM 5807 C CA . LEU B 1 341 ? -17.297 -5.258 1.77 1 98.69 341 LEU B CA 1
ATOM 5808 C C . LEU B 1 341 ? -18.156 -6.512 1.676 1 98.69 341 LEU B C 1
ATOM 5810 O O . LEU B 1 341 ? -18.953 -6.664 0.736 1 98.69 341 LEU B O 1
ATOM 5814 N N . ASP B 1 342 ? -17.984 -7.43 2.594 1 97.88 342 ASP B N 1
ATOM 5815 C CA . ASP B 1 342 ? -18.75 -8.664 2.748 1 97.88 342 ASP B CA 1
ATOM 5816 C C . ASP B 1 342 ? -19 -8.977 4.223 1 97.88 342 ASP B C 1
ATOM 5818 O O . ASP B 1 342 ? -18.062 -9.273 4.965 1 97.88 342 ASP B O 1
ATOM 5822 N N . PRO B 1 343 ? -20.219 -8.945 4.645 1 95.06 343 PRO B N 1
ATOM 5823 C CA . PRO B 1 343 ? -20.531 -9.141 6.059 1 95.06 343 PRO B CA 1
ATOM 5824 C C . PRO B 1 343 ? -20.094 -10.508 6.582 1 95.06 343 PRO B C 1
ATOM 5826 O O . PRO B 1 343 ? -19.922 -10.68 7.793 1 95.06 343 PRO B O 1
ATOM 5829 N N . GLU B 1 344 ? -19.828 -11.453 5.762 1 94.25 344 GLU B N 1
ATOM 5830 C CA . GLU B 1 344 ? -19.438 -12.797 6.188 1 94.25 344 GLU B CA 1
ATOM 5831 C C . GLU B 1 344 ? -17.938 -13 6.102 1 94.25 344 GLU B C 1
ATOM 5833 O O . GLU B 1 344 ? -17.438 -14.094 6.348 1 94.25 344 GLU B O 1
ATOM 5838 N N . CYS B 1 345 ? -17.297 -11.961 5.719 1 96.81 345 CYS B N 1
ATOM 5839 C CA . CYS B 1 345 ? -15.852 -12.062 5.547 1 96.81 345 CYS B CA 1
ATOM 5840 C C . CYS B 1 345 ? -15.125 -11.734 6.844 1 96.81 345 CYS B C 1
ATOM 5842 O O . CYS B 1 345 ? -15.547 -10.844 7.59 1 96.81 345 CYS B O 1
ATOM 5844 N N . ASP B 1 346 ? -13.984 -12.367 7.102 1 97.5 346 ASP B N 1
ATOM 5845 C CA . ASP B 1 346 ? -13.227 -12.18 8.336 1 97.5 346 ASP B CA 1
ATOM 5846 C C . ASP B 1 346 ? -11.891 -11.484 8.062 1 97.5 346 ASP B C 1
ATOM 5848 O O . ASP B 1 346 ? -10.984 -11.523 8.898 1 97.5 346 ASP B O 1
ATOM 5852 N N . CYS B 1 347 ? -11.766 -10.977 6.887 1 98.12 347 CYS B N 1
ATOM 5853 C CA . CYS B 1 347 ? -10.469 -10.414 6.523 1 98.12 347 CYS B CA 1
ATOM 5854 C C . CYS B 1 347 ? -10.234 -9.086 7.242 1 98.12 347 CYS B C 1
ATOM 5856 O O . CYS B 1 347 ? -11.156 -8.531 7.844 1 98.12 347 CYS B O 1
ATOM 5858 N N . TYR B 1 348 ? -9.055 -8.609 7.219 1 98.25 348 TYR B N 1
ATOM 5859 C CA . TYR B 1 348 ? -8.633 -7.348 7.809 1 98.25 348 TYR B CA 1
ATOM 5860 C C . TYR B 1 348 ? -9.469 -6.188 7.27 1 98.25 348 TYR B C 1
ATOM 5862 O O . TYR B 1 348 ? -9.922 -5.336 8.031 1 98.25 348 TYR B O 1
ATOM 5870 N N . THR B 1 349 ? -9.633 -6.086 5.988 1 98.69 349 THR B N 1
ATOM 5871 C CA . THR B 1 349 ? -10.344 -4.984 5.344 1 98.69 349 THR B CA 1
ATOM 5872 C C . THR B 1 349 ? -11.781 -4.891 5.855 1 98.69 349 THR B C 1
ATOM 5874 O O . THR B 1 349 ? -12.227 -3.824 6.285 1 98.69 349 THR B O 1
ATOM 5877 N N . CYS B 1 350 ? -12.445 -5.996 5.879 1 98.62 350 CYS B N 1
ATOM 5878 C CA . CYS B 1 350 ? -13.852 -6.012 6.281 1 98.62 350 CYS B CA 1
ATOM 5879 C C . CYS B 1 350 ? -13.992 -5.711 7.77 1 98.62 350 CYS B C 1
ATOM 5881 O O . CYS B 1 350 ? -14.984 -5.117 8.195 1 98.62 350 CYS B O 1
ATOM 5883 N N . ALA B 1 351 ? -13 -6.09 8.516 1 98.25 351 ALA B N 1
ATOM 5884 C CA . ALA B 1 351 ? -13.047 -5.867 9.961 1 98.25 351 ALA B CA 1
ATOM 5885 C C . ALA B 1 351 ? -12.844 -4.395 10.297 1 98.25 351 ALA B C 1
ATOM 5887 O O . ALA B 1 351 ? -13.234 -3.934 11.367 1 98.25 351 ALA B O 1
ATOM 5888 N N . ASN B 1 352 ? -12.289 -3.615 9.352 1 98.12 352 ASN B N 1
ATOM 5889 C CA . ASN B 1 352 ? -11.797 -2.312 9.789 1 98.12 352 ASN B CA 1
ATOM 5890 C C . ASN B 1 352 ? -12.336 -1.186 8.914 1 98.12 352 ASN B C 1
ATOM 5892 O O . ASN B 1 352 ? -12.266 -0.014 9.289 1 98.12 352 ASN B O 1
ATOM 5896 N N . TYR B 1 353 ? -12.898 -1.465 7.777 1 98.5 353 TYR B N 1
ATOM 5897 C CA . TYR B 1 353 ? -13.258 -0.401 6.848 1 98.5 353 TYR B CA 1
ATOM 5898 C C . TYR B 1 353 ? -14.648 -0.633 6.266 1 98.5 353 TYR B C 1
ATOM 5900 O O . TYR B 1 353 ? -15.109 -1.773 6.18 1 98.5 353 TYR B O 1
ATOM 5908 N N . SER B 1 354 ? -15.242 0.437 5.789 1 98.75 354 SER B N 1
ATOM 5909 C CA . SER B 1 354 ? -16.578 0.39 5.195 1 98.75 354 SER B CA 1
ATOM 5910 C C . SER B 1 354 ? -16.5 0.51 3.678 1 98.75 354 SER B C 1
ATOM 5912 O O . SER B 1 354 ? -15.492 0.951 3.129 1 98.75 354 SER B O 1
ATOM 5914 N N . ARG B 1 355 ? -17.594 0.102 3.055 1 98.81 355 ARG B N 1
ATOM 5915 C CA . ARG B 1 355 ? -17.719 0.289 1.614 1 98.81 355 ARG B CA 1
ATOM 5916 C C . ARG B 1 355 ? -17.609 1.764 1.24 1 98.81 355 ARG B C 1
ATOM 5918 O O . ARG B 1 355 ? -16.984 2.111 0.237 1 98.81 355 ARG B O 1
ATOM 5925 N N . ALA B 1 356 ? -18.141 2.66 2.104 1 98.81 356 ALA B N 1
ATOM 5926 C CA . ALA B 1 356 ? -18.078 4.094 1.838 1 98.81 356 ALA B CA 1
ATOM 5927 C C . ALA B 1 356 ? -16.641 4.598 1.808 1 98.81 356 ALA B C 1
ATOM 5929 O O . ALA B 1 356 ? -16.266 5.367 0.923 1 98.81 356 ALA B O 1
ATOM 5930 N N . TYR B 1 357 ? -15.898 4.137 2.76 1 98.81 357 TYR B N 1
ATOM 5931 C CA . TYR B 1 357 ? -14.508 4.559 2.822 1 98.81 357 TYR B CA 1
ATOM 5932 C C . TYR B 1 357 ? -13.719 4.02 1.633 1 98.81 357 TYR B C 1
ATOM 5934 O O . TYR B 1 357 ? -12.953 4.754 1.006 1 98.81 357 TYR B O 1
ATOM 5942 N N . ILE B 1 358 ? -13.906 2.787 1.315 1 98.88 358 ILE B N 1
ATOM 5943 C CA . ILE B 1 358 ? -13.172 2.17 0.217 1 98.88 358 ILE B CA 1
ATOM 5944 C C . ILE B 1 358 ? -13.539 2.852 -1.099 1 98.88 358 ILE B C 1
ATOM 5946 O O . ILE B 1 358 ? -12.664 3.133 -1.924 1 98.88 358 ILE B O 1
ATOM 5950 N N . ARG B 1 359 ? -14.805 3.086 -1.304 1 98.75 359 ARG B N 1
ATOM 5951 C CA . ARG B 1 359 ? -15.234 3.844 -2.473 1 98.75 359 ARG B CA 1
ATOM 5952 C C . ARG B 1 359 ? -14.523 5.191 -2.543 1 98.75 359 ARG B C 1
ATOM 5954 O O . ARG B 1 359 ? -14.047 5.594 -3.605 1 98.75 359 ARG B O 1
ATOM 5961 N N . HIS B 1 360 ? -14.484 5.867 -1.428 1 98.5 360 HIS B N 1
ATOM 5962 C CA . HIS B 1 360 ? -13.812 7.156 -1.348 1 98.5 360 HIS B CA 1
ATOM 5963 C C . HIS B 1 360 ? -12.359 7.047 -1.8 1 98.5 360 HIS B C 1
ATOM 5965 O O . HIS B 1 360 ? -11.875 7.891 -2.557 1 98.5 360 HIS B O 1
ATOM 5971 N N . LEU B 1 361 ? -11.68 6.043 -1.384 1 98.38 361 LEU B N 1
ATOM 5972 C CA . LEU B 1 361 ? -10.273 5.855 -1.743 1 98.38 361 LEU B CA 1
ATOM 5973 C C . LEU B 1 361 ? -10.117 5.703 -3.252 1 98.38 361 LEU B C 1
ATOM 5975 O O . LEU B 1 361 ? -9.203 6.277 -3.846 1 98.38 361 LEU B O 1
ATOM 5979 N N . PHE B 1 362 ? -10.977 4.898 -3.857 1 98.38 362 PHE B N 1
ATOM 5980 C CA . PHE B 1 362 ? -10.914 4.738 -5.305 1 98.38 362 PHE B CA 1
ATOM 5981 C C . PHE B 1 362 ? -11.172 6.066 -6.008 1 98.38 362 PHE B C 1
ATOM 5983 O O . PHE B 1 362 ? -10.461 6.426 -6.949 1 98.38 362 PHE B O 1
ATOM 5990 N N . LYS B 1 363 ? -12.188 6.789 -5.527 1 97.38 363 LYS B N 1
ATOM 5991 C CA . LYS B 1 363 ? -12.539 8.07 -6.137 1 97.38 363 LYS B CA 1
ATOM 5992 C C . LYS B 1 363 ? -11.414 9.086 -5.969 1 97.38 363 LYS B C 1
ATOM 5994 O O . LYS B 1 363 ? -11.203 9.938 -6.836 1 97.38 363 LYS B O 1
ATOM 5999 N N . ALA B 1 364 ? -10.742 8.969 -4.844 1 96.06 364 ALA B N 1
ATOM 6000 C CA . ALA B 1 364 ? -9.625 9.875 -4.555 1 96.06 364 ALA B CA 1
ATOM 6001 C C . ALA B 1 364 ? -8.336 9.383 -5.207 1 96.06 364 ALA B C 1
ATOM 6003 O O . ALA B 1 364 ? -7.277 9.984 -5.035 1 96.06 364 ALA B O 1
ATOM 6004 N N . LYS B 1 365 ? -8.336 8.195 -5.855 1 95.19 365 LYS B N 1
ATOM 6005 C CA . LYS B 1 365 ? -7.191 7.594 -6.535 1 95.19 365 LYS B CA 1
ATOM 6006 C C . LYS B 1 365 ? -6.062 7.309 -5.555 1 95.19 365 LYS B C 1
ATOM 6008 O O . LYS B 1 365 ? -4.891 7.543 -5.859 1 95.19 365 LYS B O 1
ATOM 6013 N N . GLU B 1 366 ? -6.484 6.918 -4.418 1 95.88 366 GLU B N 1
ATOM 6014 C CA . GLU B 1 366 ? -5.516 6.574 -3.379 1 95.88 366 GLU B CA 1
ATOM 6015 C C . GLU B 1 366 ? -5.102 5.109 -3.475 1 95.88 366 GLU B C 1
ATOM 6017 O O . GLU B 1 366 ? -5.949 4.227 -3.617 1 95.88 366 GLU B O 1
ATOM 6022 N N . MET B 1 367 ? -3.832 4.824 -3.297 1 95.12 367 MET B N 1
ATOM 6023 C CA . MET B 1 367 ? -3.244 3.496 -3.467 1 95.12 367 MET B CA 1
ATOM 6024 C C . MET B 1 367 ? -3.781 2.525 -2.422 1 95.12 367 MET B C 1
ATOM 6026 O O . MET B 1 367 ? -3.846 1.318 -2.664 1 95.12 367 MET B O 1
ATOM 6030 N N . LEU B 1 368 ? -4.195 3.031 -1.338 1 97.25 368 LEU B N 1
ATOM 6031 C CA . LEU B 1 368 ? -4.676 2.186 -0.25 1 97.25 368 LEU B CA 1
ATOM 6032 C C . LEU B 1 368 ? -5.898 1.384 -0.682 1 97.25 368 LEU B C 1
ATOM 6034 O O . LEU B 1 368 ? -6.176 0.319 -0.126 1 97.25 368 LEU B O 1
ATOM 6038 N N . SER B 1 369 ? -6.68 1.915 -1.696 1 98.19 369 SER B N 1
ATOM 6039 C CA . SER B 1 369 ? -7.82 1.171 -2.219 1 98.19 369 SER B CA 1
ATOM 6040 C C . SER B 1 369 ? -7.391 -0.18 -2.779 1 98.19 369 SER B C 1
ATOM 6042 O O . SER B 1 369 ? -7.992 -1.209 -2.467 1 98.19 369 SER B O 1
ATOM 6044 N N . ALA B 1 370 ? -6.293 -0.187 -3.498 1 97.81 370 ALA B N 1
ATOM 6045 C CA . ALA B 1 370 ? -5.758 -1.411 -4.09 1 97.81 370 ALA B CA 1
ATOM 6046 C C . ALA B 1 370 ? -5.316 -2.395 -3.01 1 97.81 370 ALA B C 1
ATOM 6048 O O . ALA B 1 370 ? -5.602 -3.592 -3.096 1 97.81 370 ALA B O 1
ATOM 6049 N N . THR B 1 371 ? -4.664 -1.86 -1.994 1 98.12 371 THR B N 1
ATOM 6050 C CA . THR B 1 371 ? -4.164 -2.697 -0.908 1 98.12 371 THR B CA 1
ATOM 6051 C C . THR B 1 371 ? -5.32 -3.373 -0.174 1 98.12 371 THR B C 1
ATOM 6053 O O . THR B 1 371 ? -5.352 -4.598 -0.049 1 98.12 371 THR B O 1
ATOM 6056 N N . LEU B 1 372 ? -6.281 -2.609 0.233 1 98.69 372 LEU B N 1
ATOM 6057 C CA . LEU B 1 372 ? -7.383 -3.105 1.051 1 98.69 372 LEU B CA 1
ATOM 6058 C C . LEU B 1 372 ? -8.234 -4.094 0.267 1 98.69 372 LEU B C 1
ATOM 6060 O O . LEU B 1 372 ? -8.609 -5.152 0.786 1 98.69 372 LEU B O 1
ATOM 6064 N N . CYS B 1 373 ? -8.453 -3.764 -0.995 1 98.81 373 CYS B N 1
ATOM 6065 C CA . CYS B 1 373 ? -9.312 -4.637 -1.795 1 98.81 373 CYS B CA 1
ATOM 6066 C C . CYS B 1 373 ? -8.578 -5.918 -2.176 1 98.81 373 CYS B C 1
ATOM 6068 O O . CYS B 1 373 ? -9.195 -6.98 -2.279 1 98.81 373 CYS B O 1
ATOM 6070 N N . THR B 1 374 ? -7.293 -5.863 -2.396 1 98.62 374 THR B N 1
ATOM 6071 C CA . THR B 1 374 ? -6.516 -7.066 -2.672 1 98.62 374 THR B CA 1
ATOM 6072 C C . THR B 1 374 ? -6.512 -7.996 -1.463 1 98.62 374 THR B C 1
ATOM 6074 O O . THR B 1 374 ? -6.66 -9.211 -1.606 1 98.62 374 THR B O 1
ATOM 6077 N N . ILE B 1 375 ? -6.371 -7.414 -0.259 1 98.75 375 ILE B N 1
ATOM 6078 C CA . ILE B 1 375 ? -6.434 -8.203 0.962 1 98.75 375 ILE B CA 1
ATOM 6079 C C . ILE B 1 375 ? -7.754 -8.969 1.014 1 98.75 375 ILE B C 1
ATOM 6081 O O . ILE B 1 375 ? -7.77 -10.18 1.261 1 98.75 375 ILE B O 1
ATOM 6085 N N . HIS B 1 376 ? -8.82 -8.297 0.708 1 98.88 376 HIS B N 1
ATOM 6086 C CA . HIS B 1 376 ? -10.148 -8.898 0.773 1 98.88 376 HIS B CA 1
ATOM 6087 C C . HIS B 1 376 ? -10.305 -10 -0.27 1 98.88 376 HIS B C 1
ATOM 6089 O O . HIS B 1 376 ? -10.695 -11.125 0.06 1 98.88 376 HIS B O 1
ATOM 6095 N N . ASN B 1 377 ? -9.961 -9.688 -1.498 1 98.81 377 ASN B N 1
ATOM 6096 C CA . ASN B 1 377 ? -10.156 -10.641 -2.582 1 98.81 377 ASN B CA 1
ATOM 6097 C C . ASN B 1 377 ? -9.289 -11.883 -2.398 1 98.81 377 ASN B C 1
ATOM 6099 O O . ASN B 1 377 ? -9.742 -13 -2.646 1 98.81 377 ASN B O 1
ATOM 6103 N N . GLU B 1 378 ? -8.062 -11.695 -2.021 1 98.75 378 GLU B N 1
ATOM 6104 C CA . GLU B 1 378 ? -7.188 -12.844 -1.782 1 98.75 378 GLU B CA 1
ATOM 6105 C C . GLU B 1 378 ? -7.703 -13.695 -0.629 1 98.75 378 GLU B C 1
ATOM 6107 O O . GLU B 1 378 ? -7.715 -14.93 -0.72 1 98.75 378 GLU B O 1
ATOM 6112 N N . ARG B 1 379 ? -8.156 -13.031 0.458 1 98.75 379 ARG B N 1
ATOM 6113 C CA . ARG B 1 379 ? -8.711 -13.773 1.579 1 98.75 379 ARG B CA 1
ATOM 6114 C C . ARG B 1 379 ? -9.938 -14.586 1.145 1 98.75 379 ARG B C 1
ATOM 6116 O O . ARG B 1 379 ? -10.109 -15.727 1.564 1 98.75 379 ARG B O 1
ATOM 6123 N N . PHE B 1 380 ? -10.758 -13.992 0.307 1 98.5 380 PHE B N 1
ATOM 6124 C CA . PHE B 1 380 ? -11.945 -14.68 -0.181 1 98.5 380 PHE B CA 1
ATOM 6125 C C . PHE B 1 380 ? -11.57 -16 -0.845 1 98.5 380 PHE B C 1
ATOM 6127 O O . PHE B 1 380 ? -12.125 -17.047 -0.502 1 98.5 380 PHE B O 1
ATOM 6134 N N . VAL B 1 381 ? -10.594 -15.961 -1.713 1 98.62 381 VAL B N 1
ATOM 6135 C CA . VAL B 1 381 ? -10.258 -17.141 -2.506 1 98.62 381 VAL B CA 1
ATOM 6136 C C . VAL B 1 381 ? -9.492 -18.141 -1.643 1 98.62 381 VAL B C 1
ATOM 6138 O O . VAL B 1 381 ? -9.789 -19.344 -1.658 1 98.62 381 VAL B O 1
ATOM 6141 N N . VAL B 1 382 ? -8.523 -17.672 -0.865 1 98.75 382 VAL B N 1
ATOM 6142 C CA . VAL B 1 382 ? -7.734 -18.531 -0.001 1 98.75 382 VAL B CA 1
ATOM 6143 C C . VAL B 1 382 ? -8.648 -19.266 0.98 1 98.75 382 VAL B C 1
ATOM 6145 O O . VAL B 1 382 ? -8.562 -20.484 1.135 1 98.75 382 VAL B O 1
ATOM 6148 N N . ARG B 1 383 ? -9.539 -18.5 1.562 1 98.44 383 ARG B N 1
ATOM 6149 C CA . ARG B 1 383 ? -10.461 -19.078 2.535 1 98.44 383 ARG B CA 1
ATOM 6150 C C . ARG B 1 383 ? -11.406 -20.078 1.869 1 98.44 383 ARG B C 1
ATOM 6152 O O . ARG B 1 383 ? -11.742 -21.109 2.457 1 98.44 383 ARG B O 1
ATOM 6159 N N . LEU B 1 384 ? -11.852 -19.766 0.704 1 98.44 384 LEU B N 1
ATOM 6160 C CA . LEU B 1 384 ? -12.727 -20.688 -0.009 1 98.44 384 LEU B CA 1
ATOM 6161 C C . LEU B 1 384 ? -12.039 -22.031 -0.205 1 98.44 384 LEU B C 1
ATOM 6163 O O . LEU B 1 384 ? -12.633 -23.078 0.065 1 98.44 384 LEU B O 1
ATOM 6167 N N . VAL B 1 385 ? -10.828 -22.062 -0.637 1 98.81 385 VAL B N 1
ATOM 6168 C CA . VAL B 1 385 ? -10.109 -23.297 -0.888 1 98.81 385 VAL B CA 1
ATOM 6169 C C . VAL B 1 385 ? -9.844 -24.016 0.433 1 98.81 385 VAL B C 1
ATOM 6171 O O . VAL B 1 385 ? -9.906 -25.25 0.501 1 98.81 385 VAL B O 1
ATOM 6174 N N . ASP B 1 386 ? -9.578 -23.266 1.52 1 98.56 386 ASP B N 1
ATOM 6175 C CA . ASP B 1 386 ? -9.461 -23.859 2.852 1 98.56 386 ASP B CA 1
ATOM 6176 C C . ASP B 1 386 ? -10.75 -24.562 3.26 1 98.56 386 ASP B C 1
ATOM 6178 O O . ASP B 1 386 ? -10.719 -25.656 3.826 1 98.56 386 ASP B O 1
ATOM 6182 N N . ARG B 1 387 ? -11.836 -23.906 2.975 1 98.56 387 ARG B N 1
ATOM 6183 C CA . ARG B 1 387 ? -13.133 -24.484 3.297 1 98.56 387 ARG B CA 1
ATOM 6184 C C . ARG B 1 387 ? -13.383 -25.75 2.49 1 98.56 387 ARG B C 1
ATOM 6186 O O . ARG B 1 387 ? -13.953 -26.719 3.002 1 98.56 387 ARG B O 1
ATOM 6193 N N . ILE B 1 388 ? -12.992 -25.719 1.27 1 98.75 388 ILE B N 1
ATOM 6194 C CA . ILE B 1 388 ? -13.125 -26.906 0.424 1 98.75 388 ILE B CA 1
ATOM 6195 C C . ILE B 1 388 ? -12.344 -28.062 1.037 1 98.75 388 ILE B C 1
ATOM 6197 O O . ILE B 1 388 ? -12.883 -29.172 1.176 1 98.75 388 ILE B O 1
ATOM 6201 N N . ARG B 1 389 ? -11.078 -27.812 1.43 1 98.75 389 ARG B N 1
ATOM 6202 C CA . ARG B 1 389 ? -10.25 -28.828 2.055 1 98.75 389 ARG B CA 1
ATOM 6203 C C . ARG B 1 389 ? -10.914 -29.391 3.311 1 98.75 389 ARG B C 1
ATOM 6205 O O . ARG B 1 389 ? -11 -30.609 3.492 1 98.75 389 ARG B O 1
ATOM 6212 N N . ALA B 1 390 ? -11.414 -28.5 4.156 1 98.69 390 ALA B N 1
ATOM 6213 C CA . ALA B 1 390 ? -12.07 -28.922 5.395 1 98.69 390 ALA B CA 1
ATOM 6214 C C . ALA B 1 390 ? -13.312 -29.75 5.105 1 98.69 390 ALA B C 1
ATOM 6216 O O . ALA B 1 390 ? -13.586 -30.734 5.797 1 98.69 390 ALA B O 1
ATOM 6217 N N . ALA B 1 391 ? -14.047 -29.344 4.137 1 98.62 391 ALA B N 1
ATOM 6218 C CA . ALA B 1 391 ? -15.281 -30.031 3.773 1 98.62 391 ALA B CA 1
ATOM 6219 C C . ALA B 1 391 ? -14.984 -31.438 3.254 1 98.62 391 ALA B C 1
ATOM 6221 O O . ALA B 1 391 ? -15.758 -32.375 3.488 1 98.62 391 ALA B O 1
ATOM 6222 N N . MET B 1 392 ? -13.938 -31.578 2.49 1 98.56 392 MET B N 1
ATOM 6223 C CA . MET B 1 392 ? -13.531 -32.906 1.999 1 98.56 392 MET B CA 1
ATOM 6224 C C . MET B 1 392 ? -13.234 -33.844 3.156 1 98.56 392 MET B C 1
ATOM 6226 O O . MET B 1 392 ? -13.648 -35 3.141 1 98.56 392 MET B O 1
ATOM 6230 N N . LEU B 1 393 ? -12.547 -33.344 4.176 1 98.12 393 LEU B N 1
ATOM 6231 C CA . LEU B 1 393 ? -12.203 -34.156 5.352 1 98.12 393 LEU B CA 1
ATOM 6232 C C . LEU B 1 393 ? -13.453 -34.531 6.137 1 98.12 393 LEU B C 1
ATOM 6234 O O . LEU B 1 393 ? -13.523 -35.625 6.711 1 98.12 393 LEU B O 1
ATOM 6238 N N . ALA B 1 394 ? -14.445 -33.656 6.086 1 98 394 ALA B N 1
ATOM 6239 C CA . ALA B 1 394 ? -15.664 -33.844 6.867 1 98 394 ALA B CA 1
ATOM 6240 C C . ALA B 1 394 ? -16.719 -34.625 6.066 1 98 394 ALA B C 1
ATOM 6242 O O . ALA B 1 394 ? -17.781 -34.938 6.586 1 98 394 ALA B O 1
ATOM 6243 N N . GLY B 1 395 ? -16.469 -34.875 4.848 1 97.25 395 GLY B N 1
ATOM 6244 C CA . GLY B 1 395 ? -17.438 -35.531 3.996 1 97.25 395 GLY B CA 1
ATOM 6245 C C . GLY B 1 395 ? -18.562 -34.625 3.562 1 97.25 395 GLY B C 1
ATOM 6246 O O . GLY B 1 395 ? -19.703 -35.094 3.379 1 97.25 395 GLY B O 1
ATOM 6247 N N . GLU B 1 396 ? -18.234 -33.344 3.443 1 98.19 396 GLU B N 1
ATOM 6248 C CA . GLU B 1 396 ? -19.281 -32.344 3.154 1 98.19 396 GLU B CA 1
ATOM 6249 C C . GLU B 1 396 ? -18.953 -31.562 1.884 1 98.19 396 GLU B C 1
ATOM 6251 O O . GLU B 1 396 ? -19.375 -30.422 1.735 1 98.19 396 GLU B O 1
ATOM 6256 N N . PHE B 1 397 ? -18.219 -32.188 1.017 1 98.5 397 PHE B N 1
ATOM 6257 C CA . PHE B 1 397 ? -17.75 -31.484 -0.181 1 98.5 397 PHE B CA 1
ATOM 6258 C C . PHE B 1 397 ? -18.922 -31.047 -1.045 1 98.5 397 PHE B C 1
ATOM 6260 O O . PHE B 1 397 ? -19.016 -29.875 -1.416 1 98.5 397 PHE B O 1
ATOM 6267 N N . ASP B 1 398 ? -19.812 -31.906 -1.332 1 98.44 398 ASP B N 1
ATOM 6268 C CA . ASP B 1 398 ? -20.922 -31.609 -2.229 1 98.44 398 ASP B CA 1
ATOM 6269 C C . ASP B 1 398 ? -21.891 -30.609 -1.602 1 98.44 398 ASP B C 1
ATOM 6271 O O . ASP B 1 398 ? -22.406 -29.719 -2.287 1 98.44 398 ASP B O 1
ATOM 6275 N N . ALA B 1 399 ? -22.094 -30.75 -0.31 1 98.5 399 ALA B N 1
ATOM 6276 C CA . ALA B 1 399 ? -22.969 -29.812 0.391 1 98.5 399 ALA B CA 1
ATOM 6277 C C . ALA B 1 399 ? -22.391 -28.391 0.342 1 98.5 399 ALA B C 1
ATOM 6279 O O . ALA B 1 399 ? -23.109 -27.422 0.091 1 98.5 399 ALA B O 1
ATOM 6280 N N . LEU B 1 400 ? -21.125 -28.281 0.573 1 98.56 400 LEU B N 1
ATOM 6281 C CA . LEU B 1 400 ? -20.469 -26.984 0.512 1 98.56 400 LEU B CA 1
ATOM 6282 C C . LEU B 1 400 ? -20.547 -26.406 -0.897 1 98.56 400 LEU B C 1
ATOM 6284 O O . LEU B 1 400 ? -20.812 -25.219 -1.07 1 98.56 400 LEU B O 1
ATOM 6288 N N . ARG B 1 401 ? -20.266 -27.234 -1.875 1 98.44 401 ARG B N 1
ATOM 6289 C CA . ARG B 1 401 ? -20.328 -26.797 -3.266 1 98.44 401 ARG B CA 1
ATOM 6290 C C . ARG B 1 401 ? -21.688 -26.188 -3.594 1 98.44 401 ARG B C 1
ATOM 6292 O O . ARG B 1 401 ? -21.766 -25.078 -4.129 1 98.44 401 ARG B O 1
ATOM 6299 N N . ASP B 1 402 ? -22.703 -26.922 -3.256 1 98.12 402 ASP B N 1
ATOM 6300 C CA . ASP B 1 402 ? -24.047 -26.469 -3.559 1 98.12 402 ASP B CA 1
ATOM 6301 C C . ASP B 1 402 ? -24.375 -25.172 -2.83 1 98.12 402 ASP B C 1
ATOM 6303 O O . ASP B 1 402 ? -24.984 -24.266 -3.402 1 98.12 402 ASP B O 1
ATOM 6307 N N . GLU B 1 403 ? -23.953 -25.062 -1.663 1 97.88 403 GLU B N 1
ATOM 6308 C CA . GLU B 1 403 ? -24.172 -23.859 -0.872 1 97.88 403 GLU B CA 1
ATOM 6309 C C . GLU B 1 403 ? -23.453 -22.656 -1.483 1 97.88 403 GLU B C 1
ATOM 6311 O O . GLU B 1 403 ? -24.078 -21.625 -1.736 1 97.88 403 GLU B O 1
ATOM 6316 N N . VAL B 1 404 ? -22.172 -22.812 -1.709 1 97.75 404 VAL B N 1
ATOM 6317 C CA . VAL B 1 404 ? -21.328 -21.703 -2.182 1 97.75 404 VAL B CA 1
ATOM 6318 C C . VAL B 1 404 ? -21.781 -21.281 -3.578 1 97.75 404 VAL B C 1
ATOM 6320 O O . VAL B 1 404 ? -21.984 -20.094 -3.834 1 97.75 404 VAL B O 1
ATOM 6323 N N . LEU B 1 405 ? -21.969 -22.25 -4.461 1 97.69 405 LEU B N 1
ATOM 6324 C CA . LEU B 1 405 ? -22.297 -21.922 -5.84 1 97.69 405 LEU B CA 1
ATOM 6325 C C . LEU B 1 405 ? -23.719 -21.375 -5.934 1 97.69 405 LEU B C 1
ATOM 6327 O O . LEU B 1 405 ? -24.016 -20.5 -6.754 1 97.69 405 LEU B O 1
ATOM 6331 N N . GLY B 1 406 ? -24.578 -21.891 -5.125 1 97.38 406 GLY B N 1
ATOM 6332 C CA . GLY B 1 406 ? -25.938 -21.375 -5.074 1 97.38 406 GLY B CA 1
ATOM 6333 C C . GLY B 1 406 ? -26.016 -19.922 -4.66 1 97.38 406 GLY B C 1
ATOM 6334 O O . GLY B 1 406 ? -26.781 -19.141 -5.234 1 97.38 406 GLY B O 1
ATOM 6335 N N . ARG B 1 407 ? -25.25 -19.578 -3.729 1 96 407 ARG B N 1
ATOM 6336 C CA . ARG B 1 407 ? -25.234 -18.219 -3.223 1 96 407 ARG B CA 1
ATOM 6337 C C . ARG B 1 407 ? -24.484 -17.281 -4.172 1 96 407 ARG B C 1
ATOM 6339 O O . ARG B 1 407 ? -24.953 -16.188 -4.48 1 96 407 ARG B O 1
ATOM 6346 N N . TYR B 1 408 ? -23.375 -17.719 -4.629 1 95.75 408 TYR B N 1
ATOM 6347 C CA . TYR B 1 408 ? -22.484 -16.875 -5.438 1 95.75 408 TYR B CA 1
ATOM 6348 C C . TYR B 1 408 ? -23.094 -16.594 -6.805 1 95.75 408 TYR B C 1
ATOM 6350 O O . TYR B 1 408 ? -23 -15.484 -7.316 1 95.75 408 TYR B O 1
ATOM 6358 N N . TYR B 1 409 ? -23.672 -17.625 -7.418 1 93.44 409 TYR B N 1
ATOM 6359 C CA . TYR B 1 409 ? -24.203 -17.469 -8.766 1 93.44 409 TYR B CA 1
ATOM 6360 C C . TYR B 1 409 ? -25.719 -17.328 -8.742 1 93.44 409 TYR B C 1
ATOM 6362 O O . TYR B 1 409 ? -26.344 -17.156 -9.789 1 93.44 409 TYR B O 1
ATOM 6370 N N . GLY B 1 410 ? -26.328 -17.516 -7.609 1 82.56 410 GLY B N 1
ATOM 6371 C CA . GLY B 1 410 ? -27.781 -17.406 -7.48 1 82.56 410 GLY B CA 1
ATOM 6372 C C . GLY B 1 410 ? -28.281 -15.984 -7.629 1 82.56 410 GLY B C 1
ATOM 6373 O O . GLY B 1 410 ? -27.531 -15.023 -7.426 1 82.56 410 GLY B O 1
ATOM 6374 N N . THR B 1 411 ? -29.172 -15.633 -8.555 1 60.09 411 THR B N 1
ATOM 6375 C CA . THR B 1 411 ? -29.844 -14.352 -8.781 1 60.09 411 THR B CA 1
ATOM 6376 C C . THR B 1 411 ? -30.328 -13.75 -7.461 1 60.09 411 THR B C 1
ATOM 6378 O O . THR B 1 411 ? -31 -14.422 -6.68 1 60.09 411 THR B O 1
ATOM 6381 N N . SER B 1 412 ? -29.578 -12.953 -6.871 1 45.75 412 SER B N 1
ATOM 6382 C CA . SER B 1 412 ? -30.203 -12.148 -5.836 1 45.75 412 SER B CA 1
ATOM 6383 C C . SER B 1 412 ? -31.594 -11.664 -6.27 1 45.75 412 SER B C 1
ATOM 6385 O O . SER B 1 412 ? -31.719 -11.016 -7.309 1 45.75 412 SER B O 1
ATOM 6387 N N . VAL B 1 413 ? -32.656 -12.383 -6.094 1 33.28 413 VAL B N 1
ATOM 6388 C CA . VAL B 1 413 ? -33.969 -11.734 -6.199 1 33.28 413 VAL B CA 1
ATOM 6389 C C . VAL B 1 413 ? -33.938 -10.422 -5.43 1 33.28 413 VAL B C 1
ATOM 6391 O O . VAL B 1 413 ? -33.938 -10.414 -4.195 1 33.28 413 VAL B O 1
ATOM 6394 N N . ARG B 1 414 ? -33.094 -9.656 -5.469 1 28.11 414 ARG B N 1
ATOM 6395 C CA . ARG B 1 414 ? -33.469 -8.297 -5.074 1 28.11 414 ARG B CA 1
ATOM 6396 C C . ARG B 1 414 ? -34.312 -7.633 -6.148 1 28.11 414 ARG B C 1
ATOM 6398 O O . ARG B 1 414 ? -34 -7.691 -7.332 1 28.11 414 ARG B O 1
#

Secondary structure (DSSP, 8-state):
----SEEEEEE-TTSS-EEEEEEETTEEEEESEEEEEEETTS-TT--HHHHHHTT---EEEEHHHHHHTT-HHHHHHTTSHHHHHT--S-EEEE-SHHHHHHHHHT--S---SS-SS---TT-PPTT---SEEE-SS-EEEE-TTT--EEEE-HHHHHHHHHHHT-SEEE-------TTS-HHHHHHHHHHHHHHHHHHHHHHHHHHHH-TTSPP-EEEEEE--TT-HHHHHHHHHHHHTGGGSSSTTTT---SEEEE-SS--GGGHHHHHHHHHHHS-TTS-EEEES---HHHHHHHHHHT--EEEESHHHHHHTTTEEEETTEEEETTSGGGTT--S-S-TT--SHHHHH--HHHHHHHHHTT-THHHHHHHHHHHHHHHHHHHHHHHHHHHT-HHHHHHHHHHHHHS----/----SEEEEEE-TTSS-EEEEEEETTEEEEESEEEEEEETTS-TT--HHHHHHTT---EEEEHHHHHHTT-HHHHHHTTSHHHHTT--S-EEEE-SHHHHHHHHHT--S---S--SS---TT-PPTT---SEEE-SS-EEEE-TTT--EEEE-HHHHHHHHHHHT-SEEE-------TTS-HHHHHHHHHHHHHHHHHHHHHHHHHHHH-TTSPP-EEEEEE--TT-HHHHHHHHHHHHTGGGSSSTTTT---SEEEE-SS--GGGHHHHHHHHHHHS-TTS-EEEES---HHHHHHHHHHT--EEEESHHHHHHTTTEEEETTEEEETTSGGGTT--S-S-TT--SHHHHH--HHHHHHHHHTT-THHHHHHHHHHHHHHHHHHHHHHHHHHHT-HHHHHHHHHHHHHS----

Solvent-accessible surface area (backbone atoms only — not comparable to full-atom values): 42022 Å² total; per-residue (Å²): 129,82,76,64,55,36,44,78,78,46,66,43,85,97,48,56,11,49,30,34,37,40,57,46,82,48,41,62,39,60,23,31,33,44,30,47,49,12,46,72,62,42,39,81,47,48,56,49,68,56,43,48,71,54,60,44,51,33,40,25,25,29,38,45,50,28,49,77,46,84,22,29,66,54,31,34,72,52,65,10,45,37,56,46,50,51,33,79,47,30,31,34,30,43,43,27,34,56,56,49,47,41,66,7,42,59,50,66,82,72,69,64,65,70,67,82,73,78,65,41,74,77,68,56,56,91,90,60,69,71,33,38,50,81,57,97,72,33,37,39,30,48,39,91,87,80,56,51,81,46,74,42,29,29,55,52,38,48,50,42,45,57,35,25,51,34,36,34,36,41,40,41,47,72,66,60,55,78,33,43,38,68,70,54,43,54,51,42,42,51,49,28,50,56,32,36,32,46,22,51,34,44,49,52,54,54,46,68,74,42,70,87,51,80,69,58,39,43,20,41,67,32,39,34,55,90,39,65,70,45,25,36,47,38,24,38,48,57,66,48,46,18,77,42,90,60,75,22,46,79,44,77,62,59,25,34,32,45,49,58,30,66,42,74,90,45,42,38,58,53,43,31,51,31,44,72,47,37,64,87,67,36,50,29,35,36,63,69,49,72,50,70,70,57,48,56,38,34,31,44,20,34,36,27,32,30,25,37,57,54,44,47,56,38,11,58,69,40,40,43,72,40,72,64,29,72,50,57,50,74,43,75,83,29,60,83,28,78,49,37,79,32,87,87,51,85,37,70,39,37,72,59,40,26,31,22,46,45,27,40,27,53,75,66,70,38,59,47,30,31,27,41,35,19,53,38,24,42,26,52,48,35,47,49,32,46,48,49,36,52,22,51,78,70,72,35,44,67,61,48,47,53,51,50,50,46,40,30,70,39,75,73,84,118,130,84,76,64,56,36,45,80,78,46,64,42,85,96,48,58,11,48,31,33,36,40,56,47,84,48,41,65,38,59,24,31,33,44,30,48,48,10,47,72,64,42,39,80,48,48,56,49,68,56,43,46,70,52,59,46,52,33,40,28,26,30,39,46,50,28,48,76,46,83,22,29,67,56,29,33,73,53,66,10,46,37,55,47,48,50,35,80,47,30,32,32,30,42,44,27,35,57,56,50,46,40,68,7,41,57,50,66,81,73,67,60,62,69,71,82,76,78,65,43,75,76,68,55,57,92,90,61,72,71,32,37,47,80,55,98,70,31,37,38,30,48,40,90,87,80,56,50,81,46,74,42,28,29,55,51,38,47,49,42,45,56,37,26,52,34,37,33,35,41,40,41,46,70,66,61,53,72,31,43,38,68,69,54,42,55,50,43,42,51,49,28,50,56,32,36,32,46,21,50,35,42,49,52,53,55,45,66,73,42,72,86,51,79,71,58,39,44,19,42,65,33,38,33,54,90,39,64,70,46,24,35,48,37,23,38,46,56,66,48,46,19,78,42,92,59,77,23,46,81,43,76,60,59,26,34,32,47,49,58,29,65,40,74,91,45,43,38,58,52,43,31,51,32,44,73,46,38,62,87,67,37,51,30,34,36,63,68,49,72,50,70,70,56,49,55,38,34,33,45,19,32,34,28,32,30,25,37,58,55,43,47,56,38,11,59,70,38,39,41,74,41,74,64,28,72,49,57,50,73,44,75,83,29,61,83,28,78,49,37,79,32,86,86,50,86,36,70,40,37,72,59,40,26,32,22,46,46,26,43,26,54,77,68,69,37,59,47,30,31,27,41,34,20,52,38,23,44,26,52,47,35,46,49,33,48,48,48,36,52,22,52,77,68,72,34,43,67,62,49,49,53,51,51,50,46,40,30,70,39,76,72,85,115

Organism: Mycolicibacterium smegmatis (strain ATCC 700084 / mc(2)155) (NCBI:txid246196)

Nearest PDB structures (foldseek):
  1efz-assembly1_A-2  TM=9.547E-01  e=2.994E-43  Zymomonas mobilis
  5v3c-assembly1_A  TM=9.420E-01  e=3.757E-43  Zymomonas mobilis
  2nso-assembly1_A-2  TM=9.531E-01  e=6.260E-43  Zymomonas mobilis
  1wkd-assembly1_A  TM=9.516E-01  e=3.432E-42  Zymomonas mobilis
  6h7c-assembly1_A-2  TM=9.477E-01  e=4.823E-42  Zymomonas mobilis subsp. mobilis ZM4 = ATCC 31821

InterPro domains:
  IPR002616 tRNA-guanine(15) transglycosylase-like [PF01702] (17-408)
  IPR002616 tRNA-guanine(15) transglycosylase-like [TIGR00449] (16-408)
  IPR004803 tRNA-guanine transglycosylase [MF_00168] (4-407)
  IPR004803 tRNA-guanine transglycosylase [TIGR00430] (17-408)
  IPR036511 Queuine tRNA-ribosyltransferase-like [G3DSA:3.20.20.105] (4-411)
  IPR036511 Queuine tRNA-ribosyltransferase-like [SSF51713] (5-408)
  IPR050076 Archaeosine Synthase Type 1/Queuine TRNA-Ribosyltransferase [PTHR46499] (15-406)

Foldseek 3Di:
DPDAQKAWDFAFPPFQFTWIWGDFPLGIDTWPFEAEEQAQLGLPLAALVLCVVLPHQEYEYELVNVCVPPHLQVLLVCVASCSVSVHSHAYEYELCQCVQQCVQLVDDPPFPLPLPDAQDQNPRPPPDHRQWDDDLFFIWGADPVPGDIDTDGQLNSLVSNVSNQGQEYETRAHADGSSHDQVVLLVRLVSLLVSLLVNQLNLVVVCVVCVPGTDHFYAYEFGRELDLVRRLCSLLCLQCVQVDDDSQPPHHGQAYEYDHYYNQVCLLVSLLSNSVNHDSRHAYEYEADQDLLSLLSNSRSNHIYYYHNCLLVVQQVQWADELQAIDGLLDPVQLPFFAAPYNPADWPLRVPGTSNVLNVCVVVVHSVNSHSRSRRSSSVRRVSRVVCSVCSVVVNNVVSSCSSCCRHVPPPPD/DPDAQKAWDFAFPPFQFTWIWGDFPLGIDTWPFEAEEQAQLGLPLAAQVLCVVLPHQEYEYELVNVCVPPHLQVLLVCVASCSVSVHSHAYEYELCQCVQQCVQLVDDPPQPLPLPDAQDQNPRPPPDHRQWDDDLFFIWGADPVPGDIDTDGQLNSLVSVVSNQGQEYETRAHADGSSHDQVVLLVRLVSLLVSLLVNQLNLVVVCVVCVVGTDHFYAYEAGRELDLVSRLCSLLCLQCVQVDDDSQPPHHGQAYEYDHYYRLVCLLVSLLSNSVNHDSRHAYEYEADQDLLSLLSNSRSNHIYYYHNCLLVVQQVQWADELQAIDGLLDPVQLPFFAAPYNPADWPLRVPGTSNVLNVCVVVVHSVNSHSRSRRSSSVRRVSRVVCSVCSVVVNNVVSSCSSCCRHVPPPPD

pLDDT: mean 90.72, std 15.68, range [27.67, 98.88]

Sequence (828 aa):
MDQPYFTVTAELEGRLGRVGTIHTPHGDIHTPAFIPVGTAATVKSVLPETMKQLGAQAILANAYHLYLQPGPDIVAEAGGLGAFMNWPGPTFTDSGGFQVLSLGVGFKKVLAMDTNRVQADDIIAEGKERLAHVDDDGVTFRSHLNGSLHRFTPEVSIGIQYQLGADIIFAFDELTTLVNTRAYQERSVQRTHEWAERCLAEHHRLQNQAPERPRQALFGVVQGAQYEDLRRKAARGLATIGEQAGPAEGLAFDGYGIGGALEKQNLATIVGWVSSELPKDKPRHMLGISEPDDLFAAVAAGADTFDCVSPSRVARNAAIYTSTGRYNITGARYKRDFTPLDPECDCYTCANYSRAYIRHLFKAKEMLSATLCTIHNERFVVRLVDRIRAAMLAGEFDALRDEVLGRYYGTSVRMDQPYFTVTAELEGRLGRVGTIHTPHGDIHTPAFIPVGTAATVKSVLPETMKQLGAQAILANAYHLYLQPGPDIVAEAGGLGAFMNWPGPTFTDSGGFQVLSLGVGFKKVLAMDTNRVQADDIIAEGKERLAHVDDDGVTFRSHLNGSLHRFTPEVSIGIQYQLGADIIFAFDELTTLVNTRAYQERSVQRTHEWAERCLAEHHRLQNQAPERPRQALFGVVQGAQYEDLRRKAARGLATIGEQAGPAEGLAFDGYGIGGALEKQNLATIVGWVSSELPKDKPRHMLGISEPDDLFAAVAAGADTFDCVSPSRVARNAAIYTSTGRYNITGARYKRDFTPLDPECDCYTCANYSRAYIRHLFKAKEMLSATLCTIHNERFVVRLVDRIRAAMLAGEFDALRDEVLGRYYGTSVR